Protein AF-0000000079852986 (afdb_homodimer)

Sequence (794 aa):
MIIKKFQANTEEAAVQQARDELGSNAVIMNIKVVKPKGIFGLFKSSTVEVTAAAEEKEPVIPQLPKKPETVQLAADEAVKVPVLDKKKEDTSVIEERLDSLQQLLEKQWGDKTFEKKEQPKENVKSEESKVKNENLSFIKLIYGVMLENEVDEKYANQIIDETERIMKSDKSVDYILSNLYQKMILKFGQPKEIELSEEKPKVVFFVGPTGVGKTTTIAKLASKFKLEDKKKVALITADTYRIAATEQLRTYANILDAPFSVIYSLEELEQNIEKVKEYDLVLVDTAGHSHRNEEQKENINQLLHCLGEEYEKETYLVLSATTKYKDLLEIVDSYSGFTDYSIIFTKLDETSTYGNILNIKLYSGVSLSYITNGQNVPDDLEVLDTQSIVKKLLGGKMIIKKFQANTEEAAVQQARDELGSNAVIMNIKVVKPKGIFGLFKSSTVEVTAAAEEKEPVIPQLPKKPETVQLAADEAVKVPVLDKKKEDTSVIEERLDSLQQLLEKQWGDKTFEKKEQPKENVKSEESKVKNENLSFIKLIYGVMLENEVDEKYANQIIDETERIMKSDKSVDYILSNLYQKMILKFGQPKEIELSEEKPKVVFFVGPTGVGKTTTIAKLASKFKLEDKKKVALITADTYRIAATEQLRTYANILDAPFSVIYSLEELEQNIEKVKEYDLVLVDTAGHSHRNEEQKENINQLLHCLGEEYEKETYLVLSATTKYKDLLEIVDSYSGFTDYSIIFTKLDETSTYGNILNIKLYSGVSLSYITNGQNVPDDLEVLDTQSIVKKLLGGK

pLDDT: mean 78.95, std 23.2, range [19.78, 98.81]

Structure (mmCIF, N/CA/C/O backbone):
data_AF-0000000079852986-model_v1
#
loop_
_entity.id
_entity.type
_entity.pdbx_description
1 polymer 'Flagellar biosynthesis protein FlhF'
#
loop_
_atom_site.group_PDB
_atom_site.id
_atom_site.type_symbol
_atom_site.label_atom_id
_atom_site.label_alt_id
_atom_site.label_comp_id
_atom_site.label_asym_id
_atom_site.label_entity_id
_atom_site.label_seq_id
_atom_site.pdbx_PDB_ins_code
_atom_site.Cartn_x
_atom_site.Cartn_y
_atom_site.Cartn_z
_atom_site.occupancy
_atom_site.B_iso_or_equiv
_atom_site.auth_seq_id
_atom_site.auth_comp_id
_atom_site.auth_asym_id
_atom_site.auth_atom_id
_atom_site.pdbx_PDB_model_num
ATOM 1 N N . MET A 1 1 ? 33.875 19.875 2.342 1 53.81 1 MET A N 1
ATOM 2 C CA . MET A 1 1 ? 33.969 18.922 1.241 1 53.81 1 MET A CA 1
ATOM 3 C C . MET A 1 1 ? 33.906 19.625 -0.105 1 53.81 1 MET A C 1
ATOM 5 O O . MET A 1 1 ? 33.062 20.5 -0.322 1 53.81 1 MET A O 1
ATOM 9 N N . ILE A 1 2 ? 35.031 19.516 -0.751 1 66.25 2 ILE A N 1
ATOM 10 C CA . ILE A 1 2 ? 35.156 20.141 -2.066 1 66.25 2 ILE A CA 1
ATOM 11 C C . ILE A 1 2 ? 34.781 19.141 -3.15 1 66.25 2 ILE A C 1
ATOM 13 O O . ILE A 1 2 ? 35.25 18 -3.152 1 66.25 2 ILE A O 1
ATOM 17 N N . ILE A 1 3 ? 33.719 19.531 -3.992 1 70.81 3 ILE A N 1
ATOM 18 C CA . ILE A 1 3 ? 33.312 18.703 -5.121 1 70.81 3 ILE A CA 1
ATOM 19 C C . ILE A 1 3 ? 33.75 19.359 -6.43 1 70.81 3 ILE A C 1
ATOM 21 O O . ILE A 1 3 ? 33.469 20.531 -6.664 1 70.81 3 ILE A O 1
ATOM 25 N N . LYS A 1 4 ? 34.625 18.672 -7.203 1 77.62 4 LYS A N 1
ATOM 26 C CA . LYS A 1 4 ? 35.125 19.203 -8.469 1 77.62 4 LYS A CA 1
ATOM 27 C C . LYS A 1 4 ? 34.938 18.203 -9.602 1 77.62 4 LYS A C 1
ATOM 29 O O . LYS A 1 4 ? 34.938 16.984 -9.375 1 77.62 4 LYS A O 1
ATOM 34 N N . LYS A 1 5 ? 34.719 18.812 -10.773 1 77.62 5 LYS A N 1
ATOM 35 C CA . LYS A 1 5 ? 34.594 18.016 -11.992 1 77.62 5 LYS A CA 1
ATOM 36 C C . LYS A 1 5 ? 35.906 17.953 -12.75 1 77.62 5 LYS A C 1
ATOM 38 O O . LYS A 1 5 ? 36.594 18.969 -12.867 1 77.62 5 LYS A O 1
ATOM 43 N N . PHE A 1 6 ? 36.312 16.781 -13.125 1 78.69 6 PHE A N 1
ATOM 44 C CA . PHE A 1 6 ? 37.5 16.531 -13.898 1 78.69 6 PHE A CA 1
ATOM 45 C C . PHE A 1 6 ? 37.188 15.867 -15.227 1 78.69 6 PHE A C 1
ATOM 47 O O . PHE A 1 6 ? 36.344 14.969 -15.281 1 78.69 6 PHE A O 1
ATOM 54 N N . GLN A 1 7 ? 37.719 16.516 -16.312 1 80.38 7 GLN A N 1
ATOM 55 C CA . GLN A 1 7 ? 37.469 15.961 -17.641 1 80.38 7 GLN A CA 1
ATOM 56 C C . GLN A 1 7 ? 38.781 15.5 -18.297 1 80.38 7 GLN A C 1
ATOM 58 O O . GLN A 1 7 ? 39.781 16.203 -18.266 1 80.38 7 GLN A O 1
ATOM 63 N N . ALA A 1 8 ? 38.812 14.195 -18.75 1 79.56 8 ALA A N 1
ATOM 64 C CA . ALA A 1 8 ? 39.938 13.641 -19.5 1 79.56 8 ALA A CA 1
ATOM 65 C C . ALA A 1 8 ? 39.469 12.672 -20.578 1 79.56 8 ALA A C 1
ATOM 67 O O . ALA A 1 8 ? 38.281 12.344 -20.656 1 79.56 8 ALA A O 1
ATOM 68 N N . ASN A 1 9 ? 40.375 12.266 -21.406 1 78.56 9 ASN A N 1
ATOM 69 C CA . ASN A 1 9 ? 40.062 11.383 -22.516 1 78.56 9 ASN A CA 1
ATOM 70 C C . ASN A 1 9 ? 39.719 9.969 -22.031 1 78.56 9 ASN A C 1
ATOM 72 O O . ASN A 1 9 ? 39 9.234 -22.719 1 78.56 9 ASN A O 1
ATOM 76 N N . THR A 1 10 ? 40.219 9.602 -20.844 1 76.62 10 THR A N 1
ATOM 77 C CA . THR A 1 10 ? 39.938 8.297 -20.25 1 76.62 10 THR A CA 1
ATOM 78 C C . THR A 1 10 ? 39.531 8.445 -18.781 1 76.62 10 THR A C 1
ATOM 80 O O . THR A 1 10 ? 39.812 9.453 -18.141 1 76.62 10 THR A O 1
ATOM 83 N N . GLU A 1 11 ? 38.75 7.566 -18.391 1 76.12 11 GLU A N 1
ATOM 84 C CA . GLU A 1 11 ? 38.312 7.531 -16.984 1 76.12 11 GLU A CA 1
ATOM 85 C C . GLU A 1 11 ? 39.5 7.539 -16.047 1 76.12 11 GLU A C 1
ATOM 87 O O . GLU A 1 11 ? 39.5 8.266 -15.055 1 76.12 11 GLU A O 1
ATOM 92 N N . GLU A 1 12 ? 40.469 6.773 -16.375 1 77.5 12 GLU A N 1
ATOM 93 C CA . GLU A 1 12 ? 41.688 6.699 -15.562 1 77.5 12 GLU A CA 1
ATOM 94 C C . GLU A 1 12 ? 42.375 8.055 -15.461 1 77.5 12 GLU A C 1
ATOM 96 O O . GLU A 1 12 ? 42.781 8.461 -14.375 1 77.5 12 GLU A O 1
ATOM 101 N N . ALA A 1 13 ? 42.312 8.711 -16.562 1 80.56 13 ALA A N 1
ATOM 102 C CA . ALA A 1 13 ? 42.938 10.031 -16.594 1 80.56 13 ALA A CA 1
ATOM 103 C C . ALA A 1 13 ? 42.125 11.047 -15.789 1 80.56 13 ALA A C 1
ATOM 105 O O . ALA A 1 13 ? 42.688 11.859 -15.055 1 80.56 13 ALA A O 1
ATOM 106 N N . ALA A 1 14 ? 40.781 10.906 -15.844 1 79.06 14 ALA A N 1
ATOM 107 C CA . ALA A 1 14 ? 39.906 11.82 -15.117 1 79.06 14 ALA A CA 1
ATOM 108 C C . ALA A 1 14 ? 39.969 11.547 -13.617 1 79.06 14 ALA A C 1
ATOM 110 O O . ALA A 1 14 ? 40.031 12.477 -12.812 1 79.06 14 ALA A O 1
ATOM 111 N N . VAL A 1 15 ? 40.062 10.297 -13.344 1 80.12 15 VAL A N 1
ATOM 112 C CA . VAL A 1 15 ? 40.188 9.898 -11.945 1 80.12 15 VAL A CA 1
ATOM 113 C C . VAL A 1 15 ? 41.562 10.305 -11.406 1 80.12 15 VAL A C 1
ATOM 115 O O . VAL A 1 15 ? 41.656 10.812 -10.281 1 80.12 15 VAL A O 1
ATOM 118 N N . GLN A 1 16 ? 42.531 10.078 -12.195 1 79.62 16 GLN A N 1
ATOM 119 C CA . GLN A 1 16 ? 43.875 10.469 -11.797 1 79.62 16 GLN A CA 1
ATOM 120 C C . GLN A 1 16 ? 43.969 11.984 -11.609 1 79.62 16 GLN A C 1
ATOM 122 O O . GLN A 1 16 ? 44.594 12.461 -10.641 1 79.62 16 GLN A O 1
ATOM 127 N N . GLN A 1 17 ? 43.219 12.703 -12.438 1 81.75 17 GLN A N 1
ATOM 128 C CA . GLN A 1 17 ? 43.188 14.156 -12.305 1 81.75 17 GLN A CA 1
ATOM 129 C C . GLN A 1 17 ? 42.469 14.562 -11.016 1 81.75 17 GLN A C 1
ATOM 131 O O . GLN A 1 17 ? 42.906 15.492 -10.328 1 81.75 17 GLN A O 1
ATOM 136 N N . ALA A 1 18 ? 41.438 13.875 -10.719 1 78.88 18 ALA A N 1
ATOM 137 C CA . ALA A 1 18 ? 40.688 14.125 -9.492 1 78.88 18 ALA A CA 1
ATOM 138 C C . ALA A 1 18 ? 41.531 13.828 -8.258 1 78.88 18 ALA A C 1
ATOM 140 O O . ALA A 1 18 ? 41.562 14.617 -7.309 1 78.88 18 ALA A O 1
ATOM 141 N N . ARG A 1 19 ? 42.219 12.773 -8.352 1 79.56 19 ARG A N 1
ATOM 142 C CA . ARG A 1 19 ? 43.094 12.383 -7.238 1 79.56 19 ARG A CA 1
ATOM 143 C C . ARG A 1 19 ? 44.281 13.312 -7.133 1 79.56 19 ARG A C 1
ATOM 145 O O . ARG A 1 19 ? 44.719 13.656 -6.031 1 79.56 19 ARG A O 1
ATOM 152 N N . ASP A 1 20 ? 44.812 13.75 -8.227 1 81.12 20 ASP A N 1
ATOM 153 C CA . ASP A 1 20 ? 45.969 14.664 -8.266 1 81.12 20 ASP A CA 1
ATOM 154 C C . ASP A 1 20 ? 45.594 16.016 -7.668 1 81.12 20 ASP A C 1
ATOM 156 O O . ASP A 1 20 ? 46.406 16.641 -6.977 1 81.12 20 ASP A O 1
ATOM 160 N N . GLU A 1 21 ? 44.25 16.312 -7.891 1 80.44 21 GLU A N 1
ATOM 161 C CA . GLU A 1 21 ? 43.844 17.641 -7.445 1 80.44 21 GLU A CA 1
ATOM 162 C C . GLU A 1 21 ? 43.219 17.594 -6.055 1 80.44 21 GLU A C 1
ATOM 164 O O . GLU A 1 21 ? 43.469 18.469 -5.23 1 80.44 21 GLU A O 1
ATOM 169 N N . LEU A 1 22 ? 42.5 16.531 -5.812 1 77.75 22 LEU A N 1
ATOM 170 C CA . LEU A 1 22 ? 41.719 16.5 -4.586 1 77.75 22 LEU A CA 1
ATOM 171 C C . LEU A 1 22 ? 42.344 15.586 -3.547 1 77.75 22 LEU A C 1
ATOM 173 O O . LEU A 1 22 ? 41.906 15.555 -2.391 1 77.75 22 LEU A O 1
ATOM 177 N N . GLY A 1 23 ? 43.375 14.883 -3.9 1 77.19 23 GLY A N 1
ATOM 178 C CA . GLY A 1 23 ? 44.094 13.977 -3.016 1 77.19 23 GLY A CA 1
ATOM 179 C C . GLY A 1 23 ? 43.719 12.523 -3.201 1 77.19 23 GLY A C 1
ATOM 180 O O . GLY A 1 23 ? 42.719 12.219 -3.859 1 77.19 23 GLY A O 1
ATOM 181 N N . SER A 1 24 ? 44.469 11.641 -2.619 1 76.12 24 SER A N 1
ATOM 182 C CA . SER A 1 24 ? 44.312 10.195 -2.74 1 76.12 24 SER A CA 1
ATOM 183 C C . SER A 1 24 ? 43.031 9.711 -2.062 1 76.12 24 SER A C 1
ATOM 185 O O . SER A 1 24 ? 42.531 8.656 -2.404 1 76.12 24 SER A O 1
ATOM 187 N N . ASN A 1 25 ? 42.562 10.531 -1.255 1 67.88 25 ASN A N 1
ATOM 188 C CA . ASN A 1 25 ? 41.375 10.148 -0.502 1 67.88 25 ASN A CA 1
ATOM 189 C C . ASN A 1 25 ? 40.125 10.695 -1.143 1 67.88 25 ASN A C 1
ATOM 191 O O . ASN A 1 25 ? 39.031 10.664 -0.534 1 67.88 25 ASN A O 1
ATOM 195 N N . ALA A 1 26 ? 40.188 11.141 -2.271 1 71.69 26 ALA A N 1
ATOM 196 C CA . ALA A 1 26 ? 39.031 11.672 -2.988 1 71.69 26 ALA A CA 1
ATOM 197 C C . ALA A 1 26 ? 38.031 10.562 -3.32 1 71.69 26 ALA A C 1
ATOM 199 O O . ALA A 1 26 ? 38.406 9.484 -3.787 1 71.69 26 ALA A O 1
ATOM 200 N N . VAL A 1 27 ? 36.844 10.797 -3 1 72.44 27 VAL A N 1
ATOM 201 C CA . VAL A 1 27 ? 35.781 9.828 -3.285 1 72.44 27 VAL A CA 1
ATOM 202 C C . VAL A 1 27 ? 35.156 10.141 -4.637 1 72.44 27 VAL A C 1
ATOM 204 O O . VAL A 1 27 ? 34.688 11.258 -4.859 1 72.44 27 VAL A O 1
ATOM 207 N N . ILE A 1 28 ? 35.281 9.188 -5.539 1 71.12 28 ILE A N 1
ATOM 208 C CA . ILE A 1 28 ? 34.656 9.328 -6.848 1 71.12 28 ILE A CA 1
ATOM 209 C C . ILE A 1 28 ? 33.156 9.133 -6.719 1 71.12 28 ILE A C 1
ATOM 211 O O . ILE A 1 28 ? 32.688 8.07 -6.301 1 71.12 28 ILE A O 1
ATOM 215 N N . MET A 1 29 ? 32.594 10.172 -7.035 1 62.53 29 MET A N 1
ATOM 216 C CA . MET A 1 29 ? 31.141 10.203 -6.789 1 62.53 29 MET A CA 1
ATOM 217 C C . MET A 1 29 ? 30.359 9.773 -8.023 1 62.53 29 MET A C 1
ATOM 219 O O . MET A 1 29 ? 29.328 9.125 -7.918 1 62.53 29 MET A O 1
ATOM 223 N N . ASN A 1 30 ? 30.984 10.352 -9.125 1 67.62 30 ASN A N 1
ATOM 224 C CA . ASN A 1 30 ? 30.297 10.102 -10.391 1 67.62 30 ASN A CA 1
ATOM 225 C C . ASN A 1 30 ? 31.281 10.039 -11.555 1 67.62 30 ASN A C 1
ATOM 227 O O . ASN A 1 30 ? 32.25 10.773 -11.586 1 67.62 30 ASN A O 1
ATOM 231 N N . ILE A 1 31 ? 31.266 9.148 -12.453 1 66.69 31 ILE A N 1
ATOM 232 C CA . ILE A 1 31 ? 32 9.055 -13.703 1 66.69 31 ILE A CA 1
ATOM 233 C C . ILE A 1 31 ? 31.031 9.117 -14.883 1 66.69 31 ILE A C 1
ATOM 235 O O . ILE A 1 31 ? 30.078 8.336 -14.953 1 66.69 31 ILE A O 1
ATOM 239 N N . LYS A 1 32 ? 31.375 10.242 -15.609 1 68.31 32 LYS A N 1
ATOM 240 C CA . LYS A 1 32 ? 30.5 10.469 -16.75 1 68.31 32 LYS A CA 1
ATOM 241 C C . LYS A 1 32 ? 31.297 10.57 -18.047 1 68.31 32 LYS A C 1
ATOM 243 O O . LYS A 1 32 ? 32.281 11.297 -18.109 1 68.31 32 LYS A O 1
ATOM 248 N N . VAL A 1 33 ? 31.141 9.828 -19 1 65.31 33 VAL A N 1
ATOM 249 C CA . VAL A 1 33 ? 31.75 9.984 -20.312 1 65.31 33 VAL A CA 1
ATOM 250 C C . VAL A 1 33 ? 31.016 11.07 -21.094 1 65.31 33 VAL A C 1
ATOM 252 O O . VAL A 1 33 ? 29.797 10.992 -21.297 1 65.31 33 VAL A O 1
ATOM 255 N N . VAL A 1 34 ? 31.688 12.117 -21.531 1 67.56 34 VAL A N 1
ATOM 256 C CA . VAL A 1 34 ? 31.172 13.258 -22.281 1 67.56 34 VAL A CA 1
ATOM 257 C C . VAL A 1 34 ? 31.531 13.117 -23.75 1 67.56 34 VAL A C 1
ATOM 259 O O . VAL A 1 34 ? 32.719 13.109 -24.109 1 67.56 34 VAL A O 1
ATOM 262 N N . LYS A 1 35 ? 30.547 12.945 -24.641 1 64 35 LYS A N 1
ATOM 263 C CA . LYS A 1 35 ? 30.75 12.922 -26.078 1 64 35 LYS A CA 1
ATOM 264 C C . LYS A 1 35 ? 30.641 14.328 -26.672 1 64 35 LYS A C 1
ATOM 266 O O . LYS A 1 35 ? 29.781 15.102 -26.281 1 64 35 LYS A O 1
ATOM 271 N N . PRO A 1 36 ? 31.547 14.672 -27.484 1 61.88 36 PRO A N 1
ATOM 272 C CA . PRO A 1 36 ? 31.469 15.984 -28.125 1 61.88 36 PRO A CA 1
ATOM 273 C C . PRO A 1 36 ? 30.188 16.172 -28.922 1 61.88 36 PRO A C 1
ATOM 275 O O . PRO A 1 36 ? 29.734 15.258 -29.609 1 61.88 36 PRO A O 1
ATOM 278 N N . LYS A 1 37 ? 29.438 17.266 -28.609 1 54.25 37 LYS A N 1
ATOM 279 C CA . LYS A 1 37 ? 28.219 17.625 -29.328 1 54.25 37 LYS A CA 1
ATOM 280 C C . LYS A 1 37 ? 28.531 18.562 -30.484 1 54.25 37 LYS A C 1
ATOM 282 O O . LYS A 1 37 ? 29.422 19.406 -30.391 1 54.25 37 LYS A O 1
ATOM 287 N N . GLY A 1 38 ? 27.891 18.484 -31.812 1 53.06 38 GLY A N 1
ATOM 288 C CA . GLY A 1 38 ? 27.906 19.328 -33 1 53.06 38 GLY A CA 1
ATOM 289 C C . GLY A 1 38 ? 28.516 18.641 -34.188 1 53.06 38 GLY A C 1
ATOM 290 O O . GLY A 1 38 ? 29.016 17.516 -34.094 1 53.06 38 GLY A O 1
ATOM 291 N N . ILE A 1 39 ? 28.406 19.266 -35.375 1 56.44 39 ILE A N 1
ATOM 292 C CA . ILE A 1 39 ? 28.812 18.75 -36.688 1 56.44 39 ILE A CA 1
ATOM 293 C C . ILE A 1 39 ? 30.266 18.312 -36.625 1 56.44 39 ILE A C 1
ATOM 295 O O . ILE A 1 39 ? 30.672 17.391 -37.344 1 56.44 39 ILE A O 1
ATOM 299 N N . PHE A 1 40 ? 31.047 19.078 -35.969 1 53.34 40 PHE A N 1
ATOM 300 C CA . PHE A 1 40 ? 32.469 18.75 -35.969 1 53.34 40 PHE A CA 1
ATOM 301 C C . PHE A 1 40 ? 32.781 17.734 -34.875 1 53.34 40 PHE A C 1
ATOM 303 O O . PHE A 1 40 ? 33.938 17.422 -34.625 1 53.34 40 PHE A O 1
ATOM 310 N N . GLY A 1 41 ? 31.797 17.297 -34.125 1 51.62 41 GLY A N 1
ATOM 311 C CA . GLY A 1 41 ? 31.953 16.359 -33.031 1 51.62 41 GLY A CA 1
ATOM 312 C C . GLY A 1 41 ? 32.375 14.977 -33.469 1 51.62 41 GLY A C 1
ATOM 313 O O . GLY A 1 41 ? 32.656 14.109 -32.625 1 51.62 41 GLY A O 1
ATOM 314 N N . LEU A 1 42 ? 32.25 14.695 -34.75 1 52.16 42 LEU A N 1
ATOM 315 C CA . LEU A 1 42 ? 32.531 13.367 -35.25 1 52.16 42 LEU A CA 1
ATOM 316 C C . LEU A 1 42 ? 34.031 13.039 -35.094 1 52.16 42 LEU A C 1
ATOM 318 O O . LEU A 1 42 ? 34.406 11.859 -35.031 1 52.16 42 LEU A O 1
ATOM 322 N N . PHE A 1 43 ? 34.938 14.016 -35.156 1 55.34 43 PHE A N 1
ATOM 323 C CA . PHE A 1 43 ? 36.375 13.727 -35.094 1 55.34 43 PHE A CA 1
ATOM 324 C C . PHE A 1 43 ? 36.938 13.93 -33.688 1 55.34 43 PHE A C 1
ATOM 326 O O . PHE A 1 43 ? 38.156 13.789 -33.469 1 55.34 43 PHE A O 1
ATOM 333 N N . LYS A 1 44 ? 36.094 14.336 -32.75 1 55.94 44 LYS A N 1
ATOM 334 C CA . LYS A 1 44 ? 36.688 14.547 -31.422 1 55.94 44 LYS A CA 1
ATOM 335 C C . LYS A 1 44 ? 36.406 13.375 -30.484 1 55.94 44 LYS A C 1
ATOM 337 O O . LYS A 1 44 ? 35.281 12.844 -30.484 1 55.94 44 LYS A O 1
ATOM 342 N N . SER A 1 45 ? 37.375 12.883 -29.812 1 61.72 45 SER A N 1
ATOM 343 C CA . SER A 1 45 ? 37.312 11.75 -28.891 1 61.72 45 SER A CA 1
ATOM 344 C C . SER A 1 45 ? 36.438 12.07 -27.672 1 61.72 45 SER A C 1
ATOM 346 O O . SER A 1 45 ? 36.344 13.234 -27.266 1 61.72 45 SER A O 1
ATOM 348 N N . SER A 1 46 ? 35.625 11.266 -27.234 1 67.94 46 SER A N 1
ATOM 349 C CA . SER A 1 46 ? 34.844 11.398 -26.016 1 67.94 46 SER A CA 1
ATOM 350 C C . SER A 1 46 ? 35.719 11.625 -24.797 1 67.94 46 SER A C 1
ATOM 352 O O . SER A 1 46 ? 36.844 11.125 -24.734 1 67.94 46 SER A O 1
ATOM 354 N N . THR A 1 47 ? 35.25 12.531 -23.891 1 76.75 47 THR A N 1
ATOM 355 C CA . THR A 1 47 ? 35.969 12.781 -22.641 1 76.75 47 THR A CA 1
ATOM 356 C C . THR A 1 47 ? 35.188 12.234 -21.453 1 76.75 47 THR A C 1
ATOM 358 O O . THR A 1 47 ? 33.969 12.07 -21.5 1 76.75 47 THR A O 1
ATOM 361 N N . VAL A 1 48 ? 35.938 11.781 -20.5 1 75.5 48 VAL A N 1
ATOM 362 C CA . VAL A 1 48 ? 35.375 11.281 -19.25 1 75.5 48 VAL A CA 1
ATOM 363 C C . VAL A 1 48 ? 35.406 12.383 -18.188 1 75.5 48 VAL A C 1
ATOM 365 O O . VAL A 1 48 ? 36.438 13.016 -17.984 1 75.5 48 VAL A O 1
ATOM 368 N N . GLU A 1 49 ? 34.219 12.656 -17.703 1 78.75 49 GLU A N 1
ATOM 369 C CA . GLU A 1 49 ? 34.125 13.586 -16.578 1 78.75 49 GLU A CA 1
ATOM 370 C C . GLU A 1 49 ? 33.938 12.844 -15.266 1 78.75 49 GLU A C 1
ATOM 372 O O . GLU A 1 49 ? 33.031 12 -15.156 1 78.75 49 GLU A O 1
ATOM 377 N N . VAL A 1 50 ? 34.719 13.039 -14.367 1 75.94 50 VAL A N 1
ATOM 378 C CA . VAL A 1 50 ? 34.688 12.461 -13.031 1 75.94 50 VAL A CA 1
ATOM 379 C C . VAL A 1 50 ? 34.344 13.539 -12.008 1 75.94 50 VAL A C 1
ATOM 381 O O . VAL A 1 50 ? 34.969 14.602 -11.977 1 75.94 50 VAL A O 1
ATOM 384 N N . THR A 1 51 ? 33.219 13.297 -11.352 1 75.88 51 THR A N 1
ATOM 385 C CA . THR A 1 51 ? 32.938 14.141 -10.195 1 75.88 51 THR A CA 1
ATOM 386 C C . THR A 1 51 ? 33.531 13.523 -8.93 1 75.88 51 THR A C 1
ATOM 388 O O . THR A 1 51 ? 33.188 12.398 -8.562 1 75.88 51 THR A O 1
ATOM 391 N N . ALA A 1 52 ? 34.344 14.164 -8.352 1 75.06 52 ALA A N 1
ATOM 392 C CA . ALA A 1 52 ? 35.031 13.688 -7.156 1 75.06 52 ALA A CA 1
ATOM 393 C C . ALA A 1 52 ? 34.844 14.664 -5.996 1 75.06 52 ALA A C 1
ATOM 395 O O . ALA A 1 52 ? 34.688 15.867 -6.211 1 75.06 52 ALA A O 1
ATOM 396 N N . ALA A 1 53 ? 34.688 14.102 -4.84 1 73.62 53 ALA A N 1
ATOM 397 C CA . ALA A 1 53 ? 34.562 14.914 -3.631 1 73.62 53 ALA A CA 1
ATOM 398 C C . ALA A 1 53 ? 35.688 14.625 -2.645 1 73.62 53 ALA A C 1
ATOM 400 O O . ALA A 1 53 ? 36.125 13.492 -2.527 1 73.62 53 ALA A O 1
ATOM 401 N N . ALA A 1 54 ? 36.219 15.672 -2.057 1 68.38 54 ALA A N 1
ATOM 402 C CA . ALA A 1 54 ? 37.219 15.531 -0.996 1 68.38 54 ALA A CA 1
ATOM 403 C C . ALA A 1 54 ? 36.875 16.391 0.21 1 68.38 54 ALA A C 1
ATOM 405 O O . ALA A 1 54 ? 36.281 17.469 0.06 1 68.38 54 ALA A O 1
ATOM 406 N N . GLU A 1 55 ? 36.938 15.891 1.416 1 64.31 55 GLU A N 1
ATOM 407 C CA . GLU A 1 55 ? 36.75 16.672 2.637 1 64.31 55 GLU A CA 1
ATOM 408 C C . GLU A 1 55 ? 37.781 17.797 2.732 1 64.31 55 GLU A C 1
ATOM 410 O O . GLU A 1 55 ? 38.969 17.594 2.475 1 64.31 55 GLU A O 1
ATOM 415 N N . GLU A 1 56 ? 37.281 18.906 2.84 1 52.78 56 GLU A N 1
ATOM 416 C CA . GLU A 1 56 ? 38.188 20.016 3.09 1 52.78 56 GLU A CA 1
ATOM 417 C C . GLU A 1 56 ? 38.969 19.812 4.402 1 52.78 56 GLU A C 1
ATOM 419 O O . GLU A 1 56 ? 38.344 19.594 5.449 1 52.78 56 GLU A O 1
ATOM 424 N N . LYS A 1 57 ? 40.219 19.469 4.367 1 43.88 57 LYS A N 1
ATOM 425 C CA . LYS A 1 57 ? 41.031 19.484 5.594 1 43.88 57 LYS A CA 1
ATOM 426 C C . LYS A 1 57 ? 40.969 20.859 6.258 1 43.88 57 LYS A C 1
ATOM 428 O O . LYS A 1 57 ? 41.281 21.875 5.629 1 43.88 57 LYS A O 1
ATOM 433 N N . GLU A 1 58 ? 40.094 21.062 7.172 1 41.69 58 GLU A N 1
ATOM 434 C CA . GLU A 1 58 ? 40.406 22.219 8.008 1 41.69 58 GLU A CA 1
ATOM 435 C C . GLU A 1 58 ? 41.875 22.281 8.32 1 41.69 58 GLU A C 1
ATOM 437 O O . GLU A 1 58 ? 42.562 21.25 8.383 1 41.69 58 GLU A O 1
ATOM 442 N N . PRO A 1 59 ? 42.469 23.469 8.211 1 36.91 59 PRO A N 1
ATOM 443 C CA . PRO A 1 59 ? 43.875 23.516 8.609 1 36.91 59 PRO A CA 1
ATOM 444 C C . PRO A 1 59 ? 44.156 22.766 9.906 1 36.91 59 PRO A C 1
ATOM 446 O O . PRO A 1 59 ? 43.438 22.938 10.891 1 36.91 59 PRO A O 1
ATOM 449 N N . VAL A 1 60 ? 44.719 21.531 9.789 1 34.97 60 VAL A N 1
ATOM 450 C CA . VAL A 1 60 ? 45.156 20.781 10.953 1 34.97 60 VAL A CA 1
ATOM 451 C C . VAL A 1 60 ? 45.906 21.703 11.922 1 34.97 60 VAL A C 1
ATOM 453 O O . VAL A 1 60 ? 46.844 22.406 11.539 1 34.97 60 VAL A O 1
ATOM 456 N N . ILE A 1 61 ? 45.156 22.203 12.859 1 34.38 61 ILE A N 1
ATOM 457 C CA . ILE A 1 61 ? 45.969 22.719 13.953 1 34.38 61 ILE A CA 1
ATOM 458 C C . ILE A 1 61 ? 47.125 21.75 14.227 1 34.38 61 ILE A C 1
ATOM 460 O O . ILE A 1 61 ? 46.938 20.531 14.281 1 34.38 61 ILE A O 1
ATOM 464 N N . PRO A 1 62 ? 48.375 22.266 14.203 1 32.03 62 PRO A N 1
ATOM 465 C CA . PRO A 1 62 ? 49.594 21.469 14.352 1 32.03 62 PRO A CA 1
ATOM 466 C C . PRO A 1 62 ? 49.5 20.469 15.492 1 32.03 62 PRO A C 1
ATOM 468 O O . PRO A 1 62 ? 49.406 20.859 16.656 1 32.03 62 PRO A O 1
ATOM 471 N N . GLN A 1 63 ? 48.625 19.406 15.336 1 30.75 63 GLN A N 1
ATOM 472 C CA . GLN A 1 63 ? 48.719 18.5 16.469 1 30.75 63 GLN A CA 1
ATOM 473 C C . GLN A 1 63 ? 50.156 18.062 16.719 1 30.75 63 GLN A C 1
ATOM 475 O O . GLN A 1 63 ? 51 18.078 15.797 1 30.75 63 GLN A O 1
ATOM 480 N N . LEU A 1 64 ? 50.531 17.922 18.047 1 29.44 64 LEU A N 1
ATOM 481 C CA . LEU A 1 64 ? 51.812 17.547 18.656 1 29.44 64 LEU A CA 1
ATOM 482 C C . LEU A 1 64 ? 52.344 16.25 18.078 1 29.44 64 LEU A C 1
ATOM 484 O O . LEU A 1 64 ? 51.562 15.367 17.703 1 29.44 64 LEU A O 1
ATOM 488 N N . PRO A 1 65 ? 53.656 16.047 18.094 1 27.95 65 PRO A N 1
ATOM 489 C CA . PRO A 1 65 ? 54.5 15.062 17.438 1 27.95 65 PRO A CA 1
ATOM 490 C C . PRO A 1 65 ? 54.125 13.625 17.812 1 27.95 65 PRO A C 1
ATOM 492 O O . PRO A 1 65 ? 54.25 13.219 18.969 1 27.95 65 PRO A O 1
ATOM 495 N N . LYS A 1 66 ? 52.875 13.172 17.344 1 26.48 66 LYS A N 1
ATOM 496 C CA . LYS A 1 66 ? 52.688 11.812 17.844 1 26.48 66 LYS A CA 1
ATOM 497 C C . LYS A 1 66 ? 53.875 10.93 17.438 1 26.48 66 LYS A C 1
ATOM 499 O O . LYS A 1 66 ? 54.562 11.203 16.438 1 26.48 66 LYS A O 1
ATOM 504 N N . LYS A 1 67 ? 53.938 9.766 18.172 1 23.5 67 LYS A N 1
ATOM 505 C CA . LYS A 1 67 ? 54.969 8.758 18.344 1 23.5 67 LYS A CA 1
ATOM 506 C C . LYS A 1 67 ? 55.188 7.977 17.047 1 23.5 67 LYS A C 1
ATOM 508 O O . LYS A 1 67 ? 54.281 7.84 16.234 1 23.5 67 LYS A O 1
ATOM 513 N N . PRO A 1 68 ? 56.312 7.25 16.953 1 23.17 68 PRO A N 1
ATOM 514 C CA . PRO A 1 68 ? 57.156 6.75 15.859 1 23.17 68 PRO A CA 1
ATOM 515 C C . PRO A 1 68 ? 56.469 5.66 15.047 1 23.17 68 PRO A C 1
ATOM 517 O O . PRO A 1 68 ? 56.594 5.633 13.82 1 23.17 68 PRO A O 1
ATOM 520 N N . GLU A 1 69 ? 55.844 4.617 15.602 1 23.05 69 GLU A N 1
ATOM 521 C CA . GLU A 1 69 ? 56.594 3.418 15.25 1 23.05 69 GLU A CA 1
ATOM 522 C C . GLU A 1 69 ? 56.094 2.811 13.945 1 23.05 69 GLU A C 1
ATOM 524 O O . GLU A 1 69 ? 56.875 2.385 13.102 1 23.05 69 GLU A O 1
ATOM 529 N N . THR A 1 70 ? 54.719 2.314 13.906 1 22.39 70 THR A N 1
ATOM 530 C CA . THR A 1 70 ? 54.656 0.898 13.562 1 22.39 70 THR A CA 1
ATOM 531 C C . THR A 1 70 ? 54.906 0.689 12.078 1 22.39 70 THR A C 1
ATOM 533 O O . THR A 1 70 ? 54.75 1.613 11.273 1 22.39 70 THR A O 1
ATOM 536 N N . VAL A 1 71 ? 54.844 -0.709 11.656 1 19.78 71 VAL A N 1
ATOM 537 C CA . VAL A 1 71 ? 55.406 -1.661 10.695 1 19.78 71 VAL A CA 1
ATOM 538 C C . VAL A 1 71 ? 54.625 -1.56 9.375 1 19.78 71 VAL A C 1
ATOM 540 O O . VAL A 1 71 ? 53.406 -1.505 9.375 1 19.78 71 VAL A O 1
ATOM 543 N N . GLN A 1 72 ? 55.344 -1.386 8.305 1 22.86 72 GLN A N 1
ATOM 544 C CA . GLN A 1 72 ? 55.188 -1.19 6.867 1 22.86 72 GLN A CA 1
ATOM 545 C C . GLN A 1 72 ? 54.594 -2.436 6.211 1 22.86 72 GLN A C 1
ATOM 547 O O . GLN A 1 72 ? 55.312 -3.406 5.957 1 22.86 72 GLN A O 1
ATOM 552 N N . LEU A 1 73 ? 53.406 -2.957 6.758 1 20.77 73 LEU A N 1
ATOM 553 C CA . LEU A 1 73 ? 53.062 -4.18 6.043 1 20.77 73 LEU A CA 1
ATOM 554 C C . LEU A 1 73 ? 52.969 -3.92 4.543 1 20.77 73 LEU A C 1
ATOM 556 O O . LEU A 1 73 ? 52.5 -2.855 4.125 1 20.77 73 LEU A O 1
ATOM 560 N N . ALA A 1 74 ? 53.562 -4.816 3.748 1 20.16 74 ALA A N 1
ATOM 561 C CA . ALA A 1 74 ? 53.812 -4.992 2.322 1 20.16 74 ALA A CA 1
ATOM 562 C C . ALA A 1 74 ? 52.531 -5.059 1.528 1 20.16 74 ALA A C 1
ATOM 564 O O . ALA A 1 74 ? 51.625 -5.816 1.879 1 20.16 74 ALA A O 1
ATOM 565 N N . ALA A 1 75 ? 52.188 -4.008 0.764 1 22.02 75 ALA A N 1
ATOM 566 C CA . ALA A 1 75 ? 51.125 -3.695 -0.175 1 22.02 75 ALA A CA 1
ATOM 567 C C . ALA A 1 75 ? 51.062 -4.719 -1.303 1 22.02 75 ALA A C 1
ATOM 569 O O . ALA A 1 75 ? 51.969 -4.805 -2.121 1 22.02 75 ALA A O 1
ATOM 570 N N . ASP A 1 76 ? 50.5 -5.93 -0.976 1 22.17 76 ASP A N 1
ATOM 571 C CA . ASP A 1 76 ? 50.375 -6.984 -1.981 1 22.17 76 ASP A CA 1
ATOM 572 C C . ASP A 1 76 ? 49.812 -6.438 -3.281 1 22.17 76 ASP A C 1
ATOM 574 O O . ASP A 1 76 ? 49.125 -5.398 -3.283 1 22.17 76 ASP A O 1
ATOM 578 N N . GLU A 1 77 ? 50 -7.23 -4.398 1 23.97 77 GLU A N 1
ATOM 579 C CA . GLU A 1 77 ? 49.906 -7.203 -5.852 1 23.97 77 GLU A CA 1
ATOM 580 C C . GLU A 1 77 ? 48.469 -6.973 -6.309 1 23.97 77 GLU A C 1
ATOM 582 O O . GLU A 1 77 ? 47.562 -7.641 -5.836 1 23.97 77 GLU A O 1
ATOM 587 N N . ALA A 1 78 ? 48.188 -5.805 -6.973 1 23.78 78 ALA A N 1
ATOM 588 C CA . ALA A 1 78 ? 47 -5.215 -7.594 1 23.78 78 ALA A CA 1
ATOM 589 C C . ALA A 1 78 ? 46.438 -6.137 -8.664 1 23.78 78 ALA A C 1
ATOM 591 O O . ALA A 1 78 ? 47.094 -6.41 -9.68 1 23.78 78 ALA A O 1
ATOM 592 N N . VAL A 1 79 ? 45.75 -7.172 -8.273 1 20.44 79 VAL A N 1
ATOM 593 C CA . VAL A 1 79 ? 45.094 -7.945 -9.328 1 20.44 79 VAL A CA 1
ATOM 594 C C . VAL A 1 79 ? 44.25 -7.027 -10.188 1 20.44 79 VAL A C 1
ATOM 596 O O . VAL A 1 79 ? 43.375 -6.312 -9.68 1 20.44 79 VAL A O 1
ATOM 599 N N . LYS A 1 80 ? 44.688 -6.824 -11.438 1 24.89 80 LYS A N 1
ATOM 600 C CA . LYS A 1 80 ? 44.094 -6.098 -12.555 1 24.89 80 LYS A CA 1
ATOM 601 C C . LYS A 1 80 ? 42.719 -6.684 -12.922 1 24.89 80 LYS A C 1
ATOM 603 O O . LYS A 1 80 ? 42.656 -7.828 -13.367 1 24.89 80 LYS A O 1
ATOM 608 N N . VAL A 1 81 ? 41.719 -6.379 -12.133 1 21.67 81 VAL A N 1
ATOM 609 C CA . VAL A 1 81 ? 40.406 -6.848 -12.586 1 21.67 81 VAL A CA 1
ATOM 610 C C . VAL A 1 81 ? 40.094 -6.258 -13.961 1 21.67 81 VAL A C 1
ATOM 612 O O . VAL A 1 81 ? 40.344 -5.07 -14.203 1 21.67 81 VAL A O 1
ATOM 615 N N . PRO A 1 82 ? 39.875 -7.109 -14.953 1 24.41 82 PRO A N 1
ATOM 616 C CA . PRO A 1 82 ? 39.562 -6.73 -16.328 1 24.41 82 PRO A CA 1
ATOM 617 C C . PRO A 1 82 ? 38.312 -5.84 -16.422 1 24.41 82 PRO A C 1
ATOM 619 O O . PRO A 1 82 ? 37.281 -6.152 -15.812 1 24.41 82 PRO A O 1
ATOM 622 N N . VAL A 1 83 ? 38.562 -4.52 -16.609 1 24.98 83 VAL A N 1
ATOM 623 C CA . VAL A 1 83 ? 37.594 -3.436 -16.688 1 24.98 83 VAL A CA 1
ATOM 624 C C . VAL A 1 83 ? 36.688 -3.635 -17.922 1 24.98 83 VAL A C 1
ATOM 626 O O . VAL A 1 83 ? 37.188 -3.682 -19.047 1 24.98 83 VAL A O 1
ATOM 629 N N . LEU A 1 84 ? 35.594 -4.32 -17.75 1 23.66 84 LEU A N 1
ATOM 630 C CA . LEU A 1 84 ? 34.625 -4.402 -18.828 1 23.66 84 LEU A CA 1
ATOM 631 C C . LEU A 1 84 ? 34.188 -3.012 -19.266 1 23.66 84 LEU A C 1
ATOM 633 O O . LEU A 1 84 ? 33.906 -2.154 -18.422 1 23.66 84 LEU A O 1
ATOM 637 N N . ASP A 1 85 ? 34.344 -2.508 -20.484 1 24.22 85 ASP A N 1
ATOM 638 C CA . ASP A 1 85 ? 34.125 -1.304 -21.281 1 24.22 85 ASP A CA 1
ATOM 639 C C . ASP A 1 85 ? 32.656 -0.881 -21.266 1 24.22 85 ASP A C 1
ATOM 641 O O . ASP A 1 85 ? 31.875 -1.362 -22.078 1 24.22 85 ASP A O 1
ATOM 645 N N . LYS A 1 86 ? 31.953 -0.449 -20.234 1 26.81 86 LYS A N 1
ATOM 646 C CA . LYS A 1 86 ? 30.578 0.016 -20.406 1 26.81 86 LYS A CA 1
ATOM 647 C C . LYS A 1 86 ? 30.547 1.42 -21 1 26.81 86 LYS A C 1
ATOM 649 O O . LYS A 1 86 ? 31.266 2.312 -20.531 1 26.81 86 LYS A O 1
ATOM 654 N N . LYS A 1 87 ? 29.766 1.844 -22.078 1 28.44 87 LYS A N 1
ATOM 655 C CA . LYS A 1 87 ? 29.469 2.906 -23.031 1 28.44 87 LYS A CA 1
ATOM 656 C C . LYS A 1 87 ? 28.953 4.156 -22.328 1 28.44 87 LYS A C 1
ATOM 658 O O . LYS A 1 87 ? 28.141 4.062 -21.406 1 28.44 87 LYS A O 1
ATOM 663 N N . LYS A 1 88 ? 29.422 5.629 -22.766 1 30.78 88 LYS A N 1
ATOM 664 C CA . LYS A 1 88 ? 29.656 7.051 -22.531 1 30.78 88 LYS A CA 1
ATOM 665 C C . LYS A 1 88 ? 28.344 7.84 -22.641 1 30.78 88 LYS A C 1
ATOM 667 O O . LYS A 1 88 ? 28.359 9.07 -22.641 1 30.78 88 LYS A O 1
ATOM 672 N N . GLU A 1 89 ? 27.125 7.5 -23.094 1 30.91 89 GLU A N 1
ATOM 673 C CA . GLU A 1 89 ? 26.203 8.344 -23.844 1 30.91 89 GLU A CA 1
ATOM 674 C C . GLU A 1 89 ? 25.391 9.242 -22.906 1 30.91 89 GLU A C 1
ATOM 676 O O . GLU A 1 89 ? 24.688 10.141 -23.359 1 30.91 89 GLU A O 1
ATOM 681 N N . ASP A 1 90 ? 25.219 9.234 -21.5 1 31.8 90 ASP A N 1
ATOM 682 C CA . ASP A 1 90 ? 23.938 9.617 -20.906 1 31.8 90 ASP A CA 1
ATOM 683 C C . ASP A 1 90 ? 24.031 11 -20.266 1 31.8 90 ASP A C 1
ATOM 685 O O . ASP A 1 90 ? 23.109 11.422 -19.562 1 31.8 90 ASP A O 1
ATOM 689 N N . THR A 1 91 ? 25.094 11.891 -20.469 1 33.75 91 THR A N 1
ATOM 690 C CA . THR A 1 91 ? 25.219 13.078 -19.625 1 33.75 91 THR A CA 1
ATOM 691 C C . THR A 1 91 ? 24.328 14.203 -20.156 1 33.75 91 THR A C 1
ATOM 693 O O . THR A 1 91 ? 23.984 15.125 -19.406 1 33.75 91 THR A O 1
ATOM 696 N N . SER A 1 92 ? 24.266 14.5 -21.484 1 38.31 92 SER A N 1
ATOM 697 C CA . SER A 1 92 ? 23.516 15.57 -22.125 1 38.31 92 SER A CA 1
ATOM 698 C C . SER A 1 92 ? 22.078 15.625 -21.609 1 38.31 92 SER A C 1
ATOM 700 O O . SER A 1 92 ? 21.453 16.672 -21.609 1 38.31 92 SER A O 1
ATOM 702 N N . VAL A 1 93 ? 21.625 14.625 -21.094 1 37.88 93 VAL A N 1
ATOM 703 C CA . VAL A 1 93 ? 20.219 14.5 -20.719 1 37.88 93 VAL A CA 1
ATOM 704 C C . VAL A 1 93 ? 19.984 15.156 -19.359 1 37.88 93 VAL A C 1
ATOM 706 O O . VAL A 1 93 ? 18.859 15.523 -19.031 1 37.88 93 VAL A O 1
ATOM 709 N N . ILE A 1 94 ? 21.062 15.547 -18.672 1 39.28 94 ILE A N 1
ATOM 710 C CA . ILE A 1 94 ? 20.797 16.156 -17.359 1 39.28 94 ILE A CA 1
ATOM 711 C C . ILE A 1 94 ? 20.484 17.641 -17.531 1 39.28 94 ILE A C 1
ATOM 713 O O . ILE A 1 94 ? 19.547 18.141 -16.922 1 39.28 94 ILE A O 1
ATOM 717 N N . GLU A 1 95 ? 21.266 18.469 -18.297 1 41.38 95 GLU A N 1
ATOM 718 C CA . GLU A 1 95 ? 21.078 19.891 -18.547 1 41.38 95 GLU A CA 1
ATOM 719 C C . GLU A 1 95 ? 19.703 20.172 -19.156 1 41.38 95 GLU A C 1
ATOM 721 O O . GLU A 1 95 ? 19.016 21.109 -18.75 1 41.38 95 GLU A O 1
ATOM 726 N N . GLU A 1 96 ? 19.484 19.5 -20.234 1 43.28 96 GLU A N 1
ATOM 727 C CA . GLU A 1 96 ? 18.156 19.656 -20.812 1 43.28 96 GLU A CA 1
ATOM 728 C C . GLU A 1 96 ? 17.078 19.344 -19.797 1 43.28 96 GLU A C 1
ATOM 730 O O . GLU A 1 96 ? 16.016 19.969 -19.797 1 43.28 96 GLU A O 1
ATOM 735 N N . ARG A 1 97 ? 17.484 18.594 -18.812 1 43.72 97 ARG A N 1
ATOM 736 C CA . ARG A 1 97 ? 16.531 18.109 -17.812 1 43.72 97 ARG A CA 1
ATOM 737 C C . ARG A 1 97 ? 16.344 19.141 -16.703 1 43.72 97 ARG A C 1
ATOM 739 O O . ARG A 1 97 ? 15.227 19.344 -16.219 1 43.72 97 ARG A O 1
ATOM 746 N N . LEU A 1 98 ? 17.422 19.875 -16.328 1 49.12 98 LEU A N 1
ATOM 747 C CA . LEU A 1 98 ? 17.297 20.969 -15.383 1 49.12 98 LEU A CA 1
ATOM 748 C C . LEU A 1 98 ? 16.641 22.172 -16.031 1 49.12 98 LEU A C 1
ATOM 750 O O . LEU A 1 98 ? 15.922 22.922 -15.367 1 49.12 98 LEU A O 1
ATOM 754 N N . ASP A 1 99 ? 16.891 22.391 -17.25 1 48.84 99 ASP A N 1
ATOM 755 C CA . ASP A 1 99 ? 16.25 23.484 -17.984 1 48.84 99 ASP A CA 1
ATOM 756 C C . ASP A 1 99 ? 14.734 23.391 -17.891 1 48.84 99 ASP A C 1
ATOM 758 O O . ASP A 1 99 ? 14.055 24.406 -17.703 1 48.84 99 ASP A O 1
ATOM 762 N N . SER A 1 100 ? 14.328 22.172 -17.938 1 50.88 100 SER A N 1
ATOM 763 C CA . SER A 1 100 ? 12.883 22.016 -17.828 1 50.88 100 SER A CA 1
ATOM 764 C C . SER A 1 100 ? 12.406 22.297 -16.406 1 50.88 100 SER A C 1
ATOM 766 O O . SER A 1 100 ? 11.328 22.859 -16.203 1 50.88 100 SER A O 1
ATOM 768 N N . LEU A 1 101 ? 13.219 22 -15.516 1 51.03 101 LEU A N 1
ATOM 769 C CA . LEU A 1 101 ? 12.875 22.359 -14.148 1 51.03 101 LEU A CA 1
ATOM 770 C C . LEU A 1 101 ? 12.859 23.875 -13.977 1 51.03 101 LEU A C 1
ATOM 772 O O . LEU A 1 101 ? 11.961 24.422 -13.328 1 51.03 101 LEU A O 1
ATOM 776 N N . GLN A 1 102 ? 13.898 24.531 -14.547 1 50.72 102 GLN A N 1
ATOM 777 C CA . GLN A 1 102 ? 13.961 25.984 -14.531 1 50.72 102 GLN A CA 1
ATOM 778 C C . GLN A 1 102 ? 12.75 26.594 -15.227 1 50.72 102 GLN A C 1
ATOM 780 O O . GLN A 1 102 ? 12.156 27.562 -14.727 1 50.72 102 GLN A O 1
ATOM 785 N N . GLN A 1 103 ? 12.461 26.031 -16.312 1 52.03 103 GLN A N 1
ATOM 786 C CA . GLN A 1 103 ? 11.312 26.547 -17.031 1 52.03 103 GLN A CA 1
ATOM 787 C C . GLN A 1 103 ? 10.023 26.359 -16.234 1 52.03 103 GLN A C 1
ATOM 789 O O . GLN A 1 103 ? 9.156 27.234 -16.219 1 52.03 103 GLN A O 1
ATOM 794 N N . LEU A 1 104 ? 10 25.281 -15.602 1 50.56 104 LEU A N 1
ATOM 795 C CA . LEU A 1 104 ? 8.812 24.969 -14.812 1 50.56 104 LEU A CA 1
ATOM 796 C C . LEU A 1 104 ? 8.719 25.891 -13.602 1 50.56 104 LEU A C 1
ATOM 798 O O . LEU A 1 104 ? 7.645 26.406 -13.289 1 50.56 104 LEU A O 1
ATOM 802 N N . LEU A 1 105 ? 9.867 26.031 -12.992 1 52.03 105 LEU A N 1
ATOM 803 C CA . LEU A 1 105 ? 9.898 26.922 -11.852 1 52.03 105 LEU A CA 1
ATOM 804 C C . LEU A 1 105 ? 9.641 28.359 -12.281 1 52.03 105 LEU A C 1
ATOM 806 O O . LEU A 1 105 ? 8.961 29.109 -11.578 1 52.03 105 LEU A O 1
ATOM 810 N N . GLU A 1 106 ? 10.148 28.734 -13.445 1 51.16 106 GLU A N 1
ATOM 811 C CA . GLU A 1 106 ? 9.906 30.062 -14 1 51.16 106 GLU A CA 1
ATOM 812 C C . GLU A 1 106 ? 8.43 30.266 -14.336 1 51.16 106 GLU A C 1
ATOM 814 O O . GLU A 1 106 ? 7.871 31.344 -14.102 1 51.16 106 GLU A O 1
ATOM 819 N N . LYS A 1 107 ? 7.879 29.297 -14.836 1 51.44 107 LYS A N 1
ATOM 820 C CA . LYS A 1 107 ? 6.461 29.391 -15.164 1 51.44 107 LYS A CA 1
ATOM 821 C C . LYS A 1 107 ? 5.609 29.5 -13.906 1 51.44 107 LYS A C 1
ATOM 823 O O . LYS A 1 107 ? 4.625 30.25 -13.883 1 51.44 107 LYS A O 1
ATOM 828 N N . GLN A 1 108 ? 5.898 28.734 -12.977 1 48.03 108 GLN A N 1
ATOM 829 C CA . GLN A 1 108 ? 5.156 28.797 -11.727 1 48.03 108 GLN A CA 1
ATOM 830 C C . GLN A 1 108 ? 5.355 30.156 -11.039 1 48.03 108 GLN A C 1
ATOM 832 O O . GLN A 1 108 ? 4.445 30.656 -10.383 1 48.03 108 GLN A O 1
ATOM 837 N N . TRP A 1 109 ? 6.508 30.688 -11.188 1 44.16 109 TRP A N 1
ATOM 838 C CA . TRP A 1 109 ? 6.793 32.062 -10.719 1 44.16 109 TRP A CA 1
ATOM 839 C C . TRP A 1 109 ? 6.004 33.062 -11.523 1 44.16 109 TRP A C 1
ATOM 841 O O . TRP A 1 109 ? 5.535 34.062 -10.969 1 44.16 109 TRP A O 1
ATOM 851 N N . GLY A 1 110 ? 6.027 32.969 -12.789 1 44.16 110 GLY A N 1
ATOM 852 C CA . GLY A 1 110 ? 5.32 33.969 -13.586 1 44.16 110 GLY A CA 1
ATOM 853 C C . GLY A 1 110 ? 3.848 34.062 -13.242 1 44.16 110 GLY A C 1
ATOM 854 O O . GLY A 1 110 ? 3.25 35.156 -13.336 1 44.16 110 GLY A O 1
ATOM 855 N N . ASP A 1 111 ? 3.189 33 -13 1 43.38 111 ASP A N 1
ATOM 856 C CA . ASP A 1 111 ? 1.757 33.094 -12.742 1 43.38 111 ASP A CA 1
ATOM 857 C C . ASP A 1 111 ? 1.486 33.625 -11.344 1 43.38 111 ASP A C 1
ATOM 859 O O . ASP A 1 111 ? 0.401 34.156 -11.07 1 43.38 111 ASP A O 1
ATOM 863 N N . LYS A 1 112 ? 2.23 33.406 -10.32 1 39.62 112 LYS A N 1
ATOM 864 C CA . LYS A 1 112 ? 2.006 34.031 -9.016 1 39.62 112 LYS A CA 1
ATOM 865 C C . LYS A 1 112 ? 2.668 35.406 -8.938 1 39.62 112 LYS A C 1
ATOM 867 O O . LYS A 1 112 ? 3.381 35.688 -7.977 1 39.62 112 LYS A O 1
ATOM 872 N N . THR A 1 113 ? 2.973 36.062 -9.961 1 35.47 113 THR A N 1
ATOM 873 C CA . THR A 1 113 ? 3.291 37.469 -9.805 1 35.47 113 THR A CA 1
ATOM 874 C C . THR A 1 113 ? 2.25 38.156 -8.93 1 35.47 113 THR A C 1
ATOM 876 O O . THR A 1 113 ? 1.074 38.219 -9.289 1 35.47 113 THR A O 1
ATOM 879 N N . PHE A 1 114 ? 2.502 38.312 -7.605 1 31.81 114 PHE A N 1
ATOM 880 C CA . PHE A 1 114 ? 2.092 39.281 -6.598 1 31.81 114 PHE A CA 1
ATOM 881 C C . PHE A 1 114 ? 1.79 40.625 -7.238 1 31.81 114 PHE A C 1
ATOM 883 O O . PHE A 1 114 ? 2.545 41.094 -8.094 1 31.81 114 PHE A O 1
ATOM 890 N N . GLU A 1 115 ? 0.558 41.031 -7.293 1 33.62 115 GLU A N 1
ATOM 891 C CA . GLU A 1 115 ? 0.143 42.438 -7.395 1 33.62 115 GLU A CA 1
ATOM 892 C C . GLU A 1 115 ? 1.098 43.375 -6.637 1 33.62 115 GLU A C 1
ATOM 894 O O . GLU A 1 115 ? 1.06 43.438 -5.406 1 33.62 115 GLU A O 1
ATOM 899 N N . LYS A 1 116 ? 2.373 43.656 -6.969 1 35.34 116 LYS A N 1
ATOM 900 C CA . LYS A 1 116 ? 3.125 44.844 -6.566 1 35.34 116 LYS A CA 1
ATOM 901 C C . LYS A 1 116 ? 2.242 46.062 -6.582 1 35.34 116 LYS A C 1
ATOM 903 O O . LYS A 1 116 ? 1.808 46.531 -7.648 1 35.34 116 LYS A O 1
ATOM 908 N N . LYS A 1 117 ? 1.585 46.344 -5.559 1 35.53 117 LYS A N 1
ATOM 909 C CA . LYS A 1 117 ? 1.429 47.781 -5.348 1 35.53 117 LYS A CA 1
ATOM 910 C C . LYS A 1 117 ? 2.736 48.5 -5.613 1 35.53 117 LYS A C 1
ATOM 912 O O . LYS A 1 117 ? 3.812 48.031 -5.258 1 35.53 117 LYS A O 1
ATOM 917 N N . GLU A 1 118 ? 2.713 49.5 -6.562 1 35.66 118 GLU A N 1
ATOM 918 C CA . GLU A 1 118 ? 3.621 50.594 -6.938 1 35.66 118 GLU A CA 1
ATOM 919 C C . GLU A 1 118 ? 4.297 51.188 -5.711 1 35.66 118 GLU A C 1
ATOM 921 O O . GLU A 1 118 ? 3.758 52.094 -5.086 1 35.66 118 GLU A O 1
ATOM 926 N N . GLN A 1 119 ? 4.656 50.531 -4.625 1 34.38 119 GLN A N 1
ATOM 927 C CA . GLN A 1 119 ? 5.387 51.469 -3.783 1 34.38 119 GLN A CA 1
ATOM 928 C C . GLN A 1 119 ? 6.438 52.219 -4.586 1 34.38 119 GLN A C 1
ATOM 930 O O . GLN A 1 119 ? 6.996 51.688 -5.551 1 34.38 119 GLN A O 1
ATOM 935 N N . PRO A 1 120 ? 6.566 53.625 -4.418 1 39.09 120 PRO A N 1
ATOM 936 C CA . PRO A 1 120 ? 7.48 54.562 -5.078 1 39.09 120 PRO A CA 1
ATOM 937 C C . PRO A 1 120 ? 8.875 54 -5.289 1 39.09 120 PRO A C 1
ATOM 939 O O . PRO A 1 120 ? 9.312 53.125 -4.516 1 39.09 120 PRO A O 1
ATOM 942 N N . LYS A 1 121 ? 9.602 54.188 -6.512 1 41.06 121 LYS A N 1
ATOM 943 C CA . LYS A 1 121 ? 10.945 54.031 -7.07 1 41.06 121 LYS A CA 1
ATOM 944 C C . LYS A 1 121 ? 12.016 54.406 -6.047 1 41.06 121 LYS A C 1
ATOM 946 O O . LYS A 1 121 ? 12.539 55.5 -6.059 1 41.06 121 LYS A O 1
ATOM 951 N N . GLU A 1 122 ? 11.773 54.438 -4.75 1 36.97 122 GLU A N 1
ATOM 952 C CA . GLU A 1 122 ? 13.07 54.75 -4.156 1 36.97 122 GLU A CA 1
ATOM 953 C C . GLU A 1 122 ? 14.195 54 -4.832 1 36.97 122 GLU A C 1
ATOM 955 O O . GLU A 1 122 ? 13.984 52.875 -5.328 1 36.97 122 GLU A O 1
ATOM 960 N N . ASN A 1 123 ? 15.438 54.688 -5.184 1 39.09 123 ASN A N 1
ATOM 961 C CA . ASN A 1 123 ? 16.75 54.344 -5.703 1 39.09 123 ASN A CA 1
ATOM 962 C C . ASN A 1 123 ? 17.203 52.969 -5.262 1 39.09 123 ASN A C 1
ATOM 964 O O . ASN A 1 123 ? 17.781 52.812 -4.188 1 39.09 123 ASN A O 1
ATOM 968 N N . VAL A 1 124 ? 16.516 52.094 -5.156 1 41.16 124 VAL A N 1
ATOM 969 C CA . VAL A 1 124 ? 16.984 50.75 -4.824 1 41.16 124 VAL A CA 1
ATOM 970 C C . VAL A 1 124 ? 18.359 50.531 -5.445 1 41.16 124 VAL A C 1
ATOM 972 O O . VAL A 1 124 ? 18.547 50.75 -6.645 1 41.16 124 VAL A O 1
ATOM 975 N N . LYS A 1 125 ? 19.359 49.844 -4.738 1 46.75 125 LYS A N 1
ATOM 976 C CA . LYS A 1 125 ? 20.609 49.281 -4.223 1 46.75 125 LYS A CA 1
ATOM 977 C C . LYS A 1 125 ? 21.203 48.281 -5.207 1 46.75 125 LYS A C 1
ATOM 979 O O . LYS A 1 125 ? 20.516 47.781 -6.105 1 46.75 125 LYS A O 1
ATOM 984 N N . SER A 1 126 ? 22.422 47.594 -4.867 1 56.06 126 SER A N 1
ATOM 985 C CA . SER A 1 126 ? 23.5 46.906 -5.605 1 56.06 126 SER A CA 1
ATOM 986 C C . SER A 1 126 ? 23.016 45.594 -6.215 1 56.06 126 SER A C 1
ATOM 988 O O . SER A 1 126 ? 22.031 45.031 -5.75 1 56.06 126 SER A O 1
ATOM 990 N N . GLU A 1 127 ? 23.359 45.219 -7.516 1 55.44 127 GLU A N 1
ATOM 991 C CA . GLU A 1 127 ? 23.297 43.938 -8.211 1 55.44 127 GLU A CA 1
ATOM 992 C C . GLU A 1 127 ? 23.344 42.781 -7.23 1 55.44 127 GLU A C 1
ATOM 994 O O . GLU A 1 127 ? 22.688 41.781 -7.43 1 55.44 127 GLU A O 1
ATOM 999 N N . GLU A 1 128 ? 23.938 43.031 -6.141 1 57.16 128 GLU A N 1
ATOM 1000 C CA . GLU A 1 128 ? 24.094 42 -5.129 1 57.16 128 GLU A CA 1
ATOM 1001 C C . GLU A 1 128 ? 22.797 41.75 -4.371 1 57.16 128 GLU A C 1
ATOM 1003 O O . GLU A 1 128 ? 22.469 40.594 -4.059 1 57.16 128 GLU A O 1
ATOM 1008 N N . SER A 1 129 ? 22.078 42.844 -4.121 1 59.88 129 SER A N 1
ATOM 1009 C CA . SER A 1 129 ? 20.844 42.719 -3.363 1 59.88 129 SER A CA 1
ATOM 1010 C C . SER A 1 129 ? 19.75 42.031 -4.184 1 59.88 129 SER A C 1
ATOM 1012 O O . SER A 1 129 ? 18.938 41.281 -3.639 1 59.88 129 SER A O 1
ATOM 1014 N N . LYS A 1 130 ? 19.734 42.312 -5.402 1 62.5 130 LYS A N 1
ATOM 1015 C CA . LYS A 1 130 ? 18.781 41.688 -6.301 1 62.5 130 LYS A CA 1
ATOM 1016 C C . LYS A 1 130 ? 19.047 40.188 -6.43 1 62.5 130 LYS A C 1
ATOM 1018 O O . LYS A 1 130 ? 18.109 39.375 -6.402 1 62.5 130 LYS A O 1
ATOM 1023 N N . VAL A 1 131 ? 20.281 39.844 -6.516 1 61.66 131 VAL A N 1
ATOM 1024 C CA . VAL A 1 131 ? 20.688 38.469 -6.648 1 61.66 131 VAL A CA 1
ATOM 1025 C C . VAL A 1 131 ? 20.344 37.688 -5.371 1 61.66 131 VAL A C 1
ATOM 1027 O O . VAL A 1 131 ? 19.844 36.562 -5.426 1 61.66 131 VAL A O 1
ATOM 1030 N N . LYS A 1 132 ? 20.484 38.312 -4.297 1 66.44 132 LYS A N 1
ATOM 1031 C CA . LYS A 1 132 ? 20.188 37.688 -3.012 1 66.44 132 LYS A CA 1
ATOM 1032 C C . LYS A 1 132 ? 18.703 37.438 -2.855 1 66.44 132 LYS A C 1
ATOM 1034 O O . LYS A 1 132 ? 18.297 36.375 -2.34 1 66.44 132 LYS A O 1
ATOM 1039 N N . ASN A 1 133 ? 17.969 38.375 -3.303 1 71.94 133 ASN A N 1
ATOM 1040 C CA . ASN A 1 133 ? 16.516 38.25 -3.213 1 71.94 133 ASN A CA 1
ATOM 1041 C C . ASN A 1 133 ? 16 37.156 -4.16 1 71.94 133 ASN A C 1
ATOM 1043 O O . ASN A 1 133 ? 15.094 36.406 -3.812 1 71.94 133 ASN A O 1
ATOM 1047 N N . GLU A 1 134 ? 16.594 37.094 -5.316 1 72.38 134 GLU A N 1
ATOM 1048 C CA . GLU A 1 134 ? 16.234 36.062 -6.289 1 72.38 134 GLU A CA 1
ATOM 1049 C C . GLU A 1 134 ? 16.609 34.688 -5.785 1 72.38 134 GLU A C 1
ATOM 1051 O O . GLU A 1 134 ? 15.852 33.719 -5.941 1 72.38 134 GLU A O 1
ATOM 1056 N N . ASN A 1 135 ? 17.734 34.625 -5.172 1 75.44 135 ASN A N 1
ATOM 1057 C CA . ASN A 1 135 ? 18.203 33.344 -4.633 1 75.44 135 ASN A CA 1
ATOM 1058 C C . ASN A 1 135 ? 17.312 32.844 -3.512 1 75.44 135 ASN A C 1
ATOM 1060 O O . ASN A 1 135 ? 17.016 31.656 -3.439 1 75.44 135 ASN A O 1
ATOM 1064 N N . LEU A 1 136 ? 16.891 33.75 -2.758 1 76.5 136 LEU A N 1
ATOM 1065 C CA . LEU A 1 136 ? 16 33.375 -1.651 1 76.5 136 LEU A CA 1
ATOM 1066 C C . LEU A 1 136 ? 14.664 32.875 -2.168 1 76.5 136 LEU A C 1
ATOM 1068 O O . LEU A 1 136 ? 14.109 31.906 -1.64 1 76.5 136 LEU A O 1
ATOM 1072 N N . SER A 1 137 ? 14.188 33.562 -3.143 1 79.31 137 SER A N 1
ATOM 1073 C CA . SER A 1 137 ? 12.93 33.156 -3.752 1 79.31 137 SER A CA 1
ATOM 1074 C C . SER A 1 137 ? 13.047 31.766 -4.391 1 79.31 137 SER A C 1
ATOM 1076 O O . SER A 1 137 ? 12.133 30.953 -4.293 1 79.31 137 SER A O 1
ATOM 1078 N N . PHE A 1 138 ? 14.148 31.562 -4.961 1 80.69 138 PHE A N 1
ATOM 1079 C CA . PHE A 1 138 ? 14.391 30.281 -5.613 1 80.69 138 PHE A CA 1
ATOM 1080 C C . PHE A 1 138 ? 14.477 29.156 -4.586 1 80.69 138 PHE A C 1
ATOM 1082 O O . PHE A 1 138 ? 13.906 28.078 -4.785 1 80.69 138 PHE A O 1
ATOM 1089 N N . ILE A 1 139 ? 15.094 29.391 -3.551 1 83.62 139 ILE A N 1
ATOM 1090 C CA . ILE A 1 139 ? 15.266 28.406 -2.492 1 83.62 139 ILE A CA 1
ATOM 1091 C C . ILE A 1 139 ? 13.906 28.062 -1.888 1 83.62 139 ILE A C 1
ATOM 1093 O O . ILE A 1 139 ? 13.625 26.891 -1.604 1 83.62 139 ILE A O 1
ATOM 1097 N N . LYS A 1 140 ? 13.133 29.031 -1.753 1 87.25 140 LYS A N 1
ATOM 1098 C CA . LYS A 1 140 ? 11.781 28.828 -1.23 1 87.25 140 LYS A CA 1
ATOM 1099 C C . LYS A 1 140 ? 10.961 27.953 -2.176 1 87.25 140 LYS A C 1
ATOM 1101 O O . LYS A 1 140 ? 10.195 27.094 -1.73 1 87.25 140 LYS A O 1
ATOM 1106 N N . LEU A 1 141 ? 11.172 28.219 -3.348 1 88.06 141 LEU A N 1
ATOM 1107 C CA . LEU A 1 141 ? 10.477 27.422 -4.359 1 88.06 141 LEU A CA 1
ATOM 1108 C C . LEU A 1 141 ? 10.914 25.969 -4.305 1 88.06 141 LEU A C 1
ATOM 1110 O O . LEU A 1 141 ? 10.078 25.062 -4.32 1 88.06 141 LEU A O 1
ATOM 1114 N N . ILE A 1 142 ? 12.141 25.781 -4.191 1 89.75 142 ILE A N 1
ATOM 1115 C CA . ILE A 1 142 ? 12.68 24.422 -4.152 1 89.75 142 ILE A CA 1
ATOM 1116 C C . ILE A 1 142 ? 12.195 23.719 -2.891 1 89.75 142 ILE A C 1
ATOM 1118 O O . ILE A 1 142 ? 11.836 22.531 -2.936 1 89.75 142 ILE A O 1
ATOM 1122 N N . TYR A 1 143 ? 12.242 24.453 -1.856 1 92.5 143 TYR A N 1
ATOM 1123 C CA . TYR A 1 143 ? 11.719 23.922 -0.604 1 92.5 143 TYR A CA 1
ATOM 1124 C C . TYR A 1 143 ? 10.266 23.469 -0.77 1 92.5 143 TYR A C 1
ATOM 1126 O O . TYR A 1 143 ? 9.914 22.359 -0.373 1 92.5 143 TYR A O 1
ATOM 1134 N N . GLY A 1 144 ? 9.5 24.25 -1.367 1 93.5 144 GLY A N 1
ATOM 1135 C CA . GLY A 1 144 ? 8.102 23.922 -1.627 1 93.5 144 GLY A CA 1
ATOM 1136 C C . GLY A 1 144 ? 7.926 22.703 -2.502 1 93.5 144 GLY A C 1
ATOM 1137 O O . GLY A 1 144 ? 7.07 21.859 -2.23 1 93.5 144 GLY A O 1
ATOM 1138 N N . VAL A 1 145 ? 8.703 22.609 -3.475 1 92.88 145 VAL A N 1
ATOM 1139 C CA . VAL A 1 145 ? 8.656 21.469 -4.398 1 92.88 145 VAL A CA 1
ATOM 1140 C C . VAL A 1 145 ? 9.008 20.188 -3.656 1 92.88 145 VAL A C 1
ATOM 1142 O O . VAL A 1 145 ? 8.375 19.156 -3.859 1 92.88 145 VAL A O 1
ATOM 1145 N N . MET A 1 146 ? 10 20.25 -2.812 1 95.31 146 MET A N 1
ATOM 1146 C CA . MET A 1 146 ? 10.383 19.078 -2.023 1 95.31 146 MET A CA 1
ATOM 1147 C C . MET A 1 146 ? 9.25 18.641 -1.096 1 95.31 146 MET A C 1
ATOM 1149 O O . MET A 1 146 ? 8.961 17.453 -0.979 1 95.31 146 MET A O 1
ATOM 1153 N N . LEU A 1 147 ? 8.594 19.609 -0.539 1 95.62 147 LEU A N 1
ATOM 1154 C CA . LEU A 1 147 ? 7.488 19.297 0.363 1 95.62 147 LEU A CA 1
ATOM 1155 C C . LEU A 1 147 ? 6.305 18.719 -0.405 1 95.62 147 LEU A C 1
ATOM 1157 O O . LEU A 1 147 ? 5.652 17.781 0.068 1 95.62 147 LEU A O 1
ATOM 1161 N N . GLU A 1 148 ? 6.07 19.266 -1.538 1 93.81 148 GLU A N 1
ATOM 1162 C CA . GLU A 1 148 ? 5.004 18.75 -2.387 1 93.81 148 GLU A CA 1
ATOM 1163 C C . GLU A 1 148 ? 5.277 17.297 -2.797 1 93.81 148 GLU A C 1
ATOM 1165 O O . GLU A 1 148 ? 4.344 16.516 -2.984 1 93.81 148 GLU A O 1
ATOM 1170 N N . ASN A 1 149 ? 6.523 17.047 -2.846 1 95.94 149 ASN A N 1
ATOM 1171 C CA . ASN A 1 149 ? 6.938 15.68 -3.164 1 95.94 149 ASN A CA 1
ATOM 1172 C C . ASN A 1 149 ? 7.023 14.812 -1.91 1 95.94 149 ASN A C 1
ATOM 1174 O O . ASN A 1 149 ? 7.516 13.68 -1.963 1 95.94 149 ASN A O 1
ATOM 1178 N N . GLU A 1 150 ? 6.645 15.328 -0.83 1 96.25 150 GLU A N 1
ATOM 1179 C CA . GLU A 1 150 ? 6.516 14.664 0.466 1 96.25 150 GLU A CA 1
ATOM 1180 C C . GLU A 1 150 ? 7.887 14.352 1.063 1 96.25 150 GLU A C 1
ATOM 1182 O O . GLU A 1 150 ? 8.055 13.336 1.736 1 96.25 150 GLU A O 1
ATOM 1187 N N . VAL A 1 151 ? 8.844 15.148 0.679 1 97.56 151 VAL A N 1
ATOM 1188 C CA . VAL A 1 151 ? 10.07 15.125 1.461 1 97.56 151 VAL A CA 1
ATOM 1189 C C . VAL A 1 151 ? 9.797 15.633 2.875 1 97.56 151 VAL A C 1
ATOM 1191 O O . VAL A 1 151 ? 9.117 16.641 3.059 1 97.56 151 VAL A O 1
ATOM 1194 N N . ASP A 1 152 ? 10.273 14.852 3.799 1 97.38 152 ASP A N 1
ATOM 1195 C CA . ASP A 1 152 ? 10.07 15.227 5.195 1 97.38 152 ASP A CA 1
ATOM 1196 C C . ASP A 1 152 ? 10.664 16.609 5.48 1 97.38 152 ASP A C 1
ATOM 1198 O O . ASP A 1 152 ? 11.766 16.922 5.027 1 97.38 152 ASP A O 1
ATOM 1202 N N . GLU A 1 153 ? 10 17.391 6.266 1 95.69 153 GLU A N 1
ATOM 1203 C CA . GLU A 1 153 ? 10.414 18.75 6.566 1 95.69 153 GLU A CA 1
ATOM 1204 C C . GLU A 1 153 ? 11.812 18.781 7.172 1 95.69 153 GLU A C 1
ATOM 1206 O O . GLU A 1 153 ? 12.609 19.672 6.863 1 95.69 153 GLU A O 1
ATOM 1211 N N . LYS A 1 154 ? 12.039 17.891 7.992 1 96.62 154 LYS A N 1
ATOM 1212 C CA . LYS A 1 154 ? 13.352 17.797 8.633 1 96.62 154 LYS A CA 1
ATOM 1213 C C . LYS A 1 154 ? 14.461 17.719 7.59 1 96.62 154 LYS A C 1
ATOM 1215 O O . LYS A 1 154 ? 15.445 18.453 7.66 1 96.62 154 LYS A O 1
ATOM 1220 N N . TYR A 1 155 ? 14.258 16.891 6.613 1 97 155 TYR A N 1
ATOM 1221 C CA . TYR A 1 155 ? 15.289 16.672 5.605 1 97 155 TYR A CA 1
ATOM 1222 C C . TYR A 1 155 ? 15.312 17.797 4.586 1 97 155 TYR A C 1
ATOM 1224 O O . TYR A 1 155 ? 16.375 18.203 4.121 1 97 155 TYR A O 1
ATOM 1232 N N . ALA A 1 156 ? 14.148 18.312 4.238 1 95.56 156 ALA A N 1
ATOM 1233 C CA . ALA A 1 156 ? 14.094 19.484 3.355 1 95.56 156 ALA A CA 1
ATOM 1234 C C . ALA A 1 156 ? 14.852 20.656 3.955 1 95.56 156 ALA A C 1
ATOM 1236 O O . ALA A 1 156 ? 15.633 21.328 3.268 1 95.56 156 ALA A O 1
ATOM 1237 N N . ASN A 1 157 ? 14.664 20.875 5.234 1 95 157 ASN A N 1
ATOM 1238 C CA . ASN A 1 157 ? 15.359 21.953 5.93 1 95 157 ASN A CA 1
ATOM 1239 C C . ASN A 1 157 ? 16.859 21.734 5.938 1 95 157 ASN A C 1
ATOM 1241 O O . ASN A 1 157 ? 17.641 22.672 5.699 1 95 157 ASN A O 1
ATOM 1245 N N . GLN A 1 158 ? 17.219 20.578 6.176 1 94.25 158 GLN A N 1
ATOM 1246 C CA . GLN A 1 158 ? 18.641 20.25 6.188 1 94.25 158 GLN A CA 1
ATOM 1247 C C . GLN A 1 158 ? 19.281 20.531 4.832 1 94.25 158 GLN A C 1
ATOM 1249 O O . GLN A 1 158 ? 20.359 21.125 4.758 1 94.25 158 GLN A O 1
ATOM 1254 N N . ILE A 1 159 ? 18.625 20.062 3.854 1 92.81 159 ILE A N 1
ATOM 1255 C CA . ILE A 1 159 ? 19.141 20.219 2.496 1 92.81 159 ILE A CA 1
ATOM 1256 C C . ILE A 1 159 ? 19.219 21.703 2.146 1 92.81 159 ILE A C 1
ATOM 1258 O O . ILE A 1 159 ? 20.219 22.172 1.59 1 92.81 159 ILE A O 1
ATOM 1262 N N . ILE A 1 160 ? 18.219 22.484 2.512 1 90.12 160 ILE A N 1
ATOM 1263 C CA . ILE A 1 160 ? 18.141 23.906 2.217 1 90.12 160 ILE A CA 1
ATOM 1264 C C . ILE A 1 160 ? 19.203 24.656 3.023 1 90.12 160 ILE A C 1
ATOM 1266 O O . ILE A 1 160 ? 19.875 25.547 2.502 1 90.12 160 ILE A O 1
ATOM 1270 N N . ASP A 1 161 ? 19.344 24.312 4.246 1 89.12 161 ASP A N 1
ATOM 1271 C CA . ASP A 1 161 ? 20.359 24.938 5.094 1 89.12 161 ASP A CA 1
ATOM 1272 C C . ASP A 1 161 ? 21.75 24.75 4.52 1 89.12 161 ASP A C 1
ATOM 1274 O O . ASP A 1 161 ? 22.562 25.688 4.508 1 89.12 161 ASP A O 1
ATOM 1278 N N . GLU A 1 162 ? 21.953 23.594 4.102 1 87.06 162 GLU A N 1
ATOM 1279 C CA . GLU A 1 162 ? 23.25 23.281 3.508 1 87.06 162 GLU A CA 1
ATOM 1280 C C . GLU A 1 162 ? 23.469 24.078 2.225 1 87.06 162 GLU A C 1
ATOM 1282 O O . GLU A 1 162 ? 24.594 24.453 1.905 1 87.06 162 GLU A O 1
ATOM 1287 N N . THR A 1 163 ? 22.453 24.312 1.555 1 83.25 163 THR A N 1
ATOM 1288 C CA . THR A 1 163 ? 22.516 25.062 0.3 1 83.25 163 THR A CA 1
ATOM 1289 C C . THR A 1 163 ? 22.719 26.547 0.561 1 83.25 163 THR A C 1
ATOM 1291 O O . THR A 1 163 ? 23.453 27.219 -0.16 1 83.25 163 THR A O 1
ATOM 1294 N N . GLU A 1 164 ? 22.031 27.031 1.543 1 80.56 164 GLU A N 1
ATOM 1295 C CA . GLU A 1 164 ? 22.109 28.453 1.879 1 80.56 164 GLU A CA 1
ATOM 1296 C C . GLU A 1 164 ? 23.516 28.828 2.312 1 80.56 164 GLU A C 1
ATOM 1298 O O . GLU A 1 164 ? 23.953 29.953 2.07 1 80.56 164 GLU A O 1
ATOM 1303 N N . ARG A 1 165 ? 24.141 28 2.842 1 79 165 ARG A N 1
ATOM 1304 C CA . ARG A 1 165 ? 25.5 28.25 3.264 1 79 165 ARG A CA 1
ATOM 1305 C C . ARG A 1 165 ? 26.406 28.516 2.062 1 79 165 ARG A C 1
ATOM 1307 O O . ARG A 1 165 ? 27.359 29.312 2.152 1 79 165 ARG A O 1
ATOM 1314 N N . ILE A 1 166 ? 26.062 28.016 0.999 1 72.38 166 ILE A N 1
ATOM 1315 C CA . ILE A 1 166 ? 26.828 28.188 -0.225 1 72.38 166 ILE A CA 1
ATOM 1316 C C . ILE A 1 166 ? 26.406 29.469 -0.927 1 72.38 166 ILE A C 1
ATOM 1318 O O . ILE A 1 166 ? 27.219 30.094 -1.619 1 72.38 166 ILE A O 1
ATOM 1322 N N . MET A 1 167 ? 25.172 29.844 -0.807 1 67.44 167 MET A N 1
ATOM 1323 C CA . MET A 1 167 ? 24.594 31.031 -1.431 1 67.44 167 MET A CA 1
ATOM 1324 C C . MET A 1 167 ? 25.297 32.281 -0.94 1 67.44 167 MET A C 1
ATOM 1326 O O . MET A 1 167 ? 25.328 33.312 -1.641 1 67.44 167 MET A O 1
ATOM 1330 N N . LYS A 1 168 ? 25.719 32.188 0.302 1 64.06 168 LYS A N 1
ATOM 1331 C CA . LYS A 1 168 ? 26.406 33.375 0.808 1 64.06 168 LYS A CA 1
ATOM 1332 C C . LYS A 1 168 ? 27.5 33.812 -0.142 1 64.06 168 LYS A C 1
ATOM 1334 O O . LYS A 1 168 ? 28.031 34.938 -0.008 1 64.06 168 LYS A O 1
ATOM 1339 N N . SER A 1 169 ? 27.609 33.031 -1.146 1 61.16 169 SER A N 1
ATOM 1340 C CA . SER A 1 169 ? 28.531 33.438 -2.211 1 61.16 169 SER A CA 1
ATOM 1341 C C . SER A 1 169 ? 27.766 33.906 -3.449 1 61.16 169 SER A C 1
ATOM 1343 O O . SER A 1 169 ? 26.609 33.531 -3.656 1 61.16 169 SER A O 1
ATOM 1345 N N . ASP A 1 170 ? 28.125 35 -4.082 1 64.75 170 ASP A N 1
ATOM 1346 C CA . ASP A 1 170 ? 27.531 35.594 -5.277 1 64.75 170 ASP A CA 1
ATOM 1347 C C . ASP A 1 170 ? 27.422 34.562 -6.406 1 64.75 170 ASP A C 1
ATOM 1349 O O . ASP A 1 170 ? 27.953 34.781 -7.496 1 64.75 170 ASP A O 1
ATOM 1353 N N . LYS A 1 171 ? 26.766 33.5 -6.027 1 72.38 171 LYS A N 1
ATOM 1354 C CA . LYS A 1 171 ? 26.641 32.469 -7.055 1 72.38 171 LYS A CA 1
ATOM 1355 C C . LYS A 1 171 ? 25.281 32.531 -7.738 1 72.38 171 LYS A C 1
ATOM 1357 O O . LYS A 1 171 ? 24.312 33.031 -7.156 1 72.38 171 LYS A O 1
ATOM 1362 N N . SER A 1 172 ? 25.25 32.156 -8.938 1 77 172 SER A N 1
ATOM 1363 C CA . SER A 1 172 ? 24.031 32.156 -9.734 1 77 172 SER A CA 1
ATOM 1364 C C . SER A 1 172 ? 23.094 31.047 -9.281 1 77 172 SER A C 1
ATOM 1366 O O . SER A 1 172 ? 23.5 30.094 -8.617 1 77 172 SER A O 1
ATOM 1368 N N . VAL A 1 173 ? 21.859 31.203 -9.586 1 76.62 173 VAL A N 1
ATOM 1369 C CA . VAL A 1 173 ? 20.797 30.234 -9.297 1 76.62 173 VAL A CA 1
ATOM 1370 C C . VAL A 1 173 ? 21.172 28.875 -9.891 1 76.62 173 VAL A C 1
ATOM 1372 O O . VAL A 1 173 ? 20.938 27.844 -9.273 1 76.62 173 VAL A O 1
ATOM 1375 N N . ASP A 1 174 ? 21.766 28.969 -11.008 1 78.06 174 ASP A N 1
ATOM 1376 C CA . ASP A 1 174 ? 22.172 27.734 -11.688 1 78.06 174 ASP A CA 1
ATOM 1377 C C . ASP A 1 174 ? 23.203 26.969 -10.867 1 78.06 174 ASP A C 1
ATOM 1379 O O . ASP A 1 174 ? 23.172 25.75 -10.789 1 78.06 174 ASP A O 1
ATOM 1383 N N . TYR A 1 175 ? 24.062 27.703 -10.367 1 79.25 175 TYR A N 1
ATOM 1384 C CA . TYR A 1 175 ? 25.109 27.094 -9.547 1 79.25 175 TYR A CA 1
ATOM 1385 C C . TYR A 1 175 ? 24.516 26.5 -8.281 1 79.25 175 TYR A C 1
ATOM 1387 O O . TYR A 1 175 ? 24.875 25.391 -7.883 1 79.25 175 TYR A O 1
ATOM 1395 N N . ILE A 1 176 ? 23.656 27.188 -7.75 1 80.19 176 ILE A N 1
ATOM 1396 C CA . ILE A 1 176 ? 23.016 26.734 -6.52 1 80.19 176 ILE A CA 1
ATOM 1397 C C . ILE A 1 176 ? 22.219 25.453 -6.777 1 80.19 176 ILE A C 1
ATOM 1399 O O . ILE A 1 176 ? 22.328 24.484 -6.016 1 80.19 176 ILE A O 1
ATOM 1403 N N . LEU A 1 177 ? 21.516 25.422 -7.816 1 83.12 177 LEU A N 1
ATOM 1404 C CA . LEU A 1 177 ? 20.734 24.25 -8.18 1 83.12 177 LEU A CA 1
ATOM 1405 C C . LEU A 1 177 ? 21.625 23.047 -8.469 1 83.12 177 LEU A C 1
ATOM 1407 O O . LEU A 1 177 ? 21.312 21.922 -8.078 1 83.12 177 LEU A O 1
ATOM 1411 N N . SER A 1 178 ? 22.641 23.344 -9.164 1 84.88 178 SER A N 1
ATOM 1412 C CA . SER A 1 178 ? 23.578 22.281 -9.477 1 84.88 178 SER A CA 1
ATOM 1413 C C . SER A 1 178 ? 24.188 21.688 -8.211 1 84.88 178 SER A C 1
ATOM 1415 O O . SER A 1 178 ? 24.344 20.469 -8.094 1 84.88 178 SER A O 1
ATOM 1417 N N . ASN A 1 179 ? 24.516 22.547 -7.336 1 83.81 179 ASN A N 1
ATOM 1418 C CA . ASN A 1 179 ? 25.078 22.094 -6.07 1 83.81 179 ASN A CA 1
ATOM 1419 C C . ASN A 1 179 ? 24.062 21.297 -5.25 1 83.81 179 ASN A C 1
ATOM 1421 O O . ASN A 1 179 ? 24.406 20.266 -4.672 1 83.81 179 ASN A O 1
ATOM 1425 N N . LEU A 1 180 ? 22.938 21.812 -5.227 1 88.12 180 LEU A N 1
ATOM 1426 C CA . LEU A 1 180 ? 21.844 21.125 -4.527 1 88.12 180 LEU A CA 1
ATOM 1427 C C . LEU A 1 180 ? 21.594 19.75 -5.133 1 88.12 180 LEU A C 1
ATOM 1429 O O . LEU A 1 180 ? 21.453 18.766 -4.406 1 88.12 180 LEU A O 1
ATOM 1433 N N . TYR A 1 181 ? 21.516 19.703 -6.367 1 89.31 181 TYR A N 1
ATOM 1434 C CA . TYR A 1 181 ? 21.312 18.453 -7.109 1 89.31 181 TYR A CA 1
ATOM 1435 C C . TYR A 1 181 ? 22.406 17.438 -6.777 1 89.31 181 TYR A C 1
ATOM 1437 O O . TYR A 1 181 ? 22.109 16.297 -6.43 1 89.31 181 TYR A O 1
ATOM 1445 N N . GLN A 1 182 ? 23.547 17.859 -6.801 1 88.88 182 GLN A N 1
ATOM 1446 C CA . GLN A 1 182 ? 24.672 16.984 -6.539 1 88.88 182 GLN A CA 1
ATOM 1447 C C . GLN A 1 182 ? 24.672 16.5 -5.09 1 88.88 182 GLN A C 1
ATOM 1449 O O . GLN A 1 182 ? 24.969 15.336 -4.82 1 88.88 182 GLN A O 1
ATOM 1454 N N . LYS A 1 183 ? 24.422 17.375 -4.277 1 89 183 LYS A N 1
ATOM 1455 C CA . LYS A 1 183 ? 24.391 17.016 -2.861 1 89 183 LYS A CA 1
ATOM 1456 C C . LYS A 1 183 ? 23.312 15.961 -2.586 1 89 183 LYS A C 1
ATOM 1458 O O . LYS A 1 183 ? 23.547 15.031 -1.812 1 89 183 LYS A O 1
ATOM 1463 N N . MET A 1 184 ? 22.234 16.141 -3.189 1 93.44 184 MET A N 1
ATOM 1464 C CA . MET A 1 184 ? 21.156 15.172 -3.014 1 93.44 184 MET A CA 1
ATOM 1465 C C . MET A 1 184 ? 21.547 13.805 -3.572 1 93.44 184 MET A C 1
ATOM 1467 O O . MET A 1 184 ? 21.234 12.773 -2.977 1 93.44 184 MET A O 1
ATOM 1471 N N . ILE A 1 185 ? 22.188 13.82 -4.652 1 93.38 185 ILE A N 1
ATOM 1472 C CA . ILE A 1 185 ? 22.656 12.578 -5.238 1 93.38 185 ILE A CA 1
ATOM 1473 C C . ILE A 1 185 ? 23.609 11.875 -4.262 1 93.38 185 ILE A C 1
ATOM 1475 O O . ILE A 1 185 ? 23.516 10.664 -4.059 1 93.38 185 ILE A O 1
ATOM 1479 N N . LEU A 1 186 ? 24.438 12.633 -3.652 1 91.81 186 LEU A N 1
ATOM 1480 C CA . LEU A 1 186 ? 25.422 12.086 -2.715 1 91.81 186 LEU A CA 1
ATOM 1481 C C . LEU A 1 186 ? 24.719 11.508 -1.487 1 91.81 186 LEU A C 1
ATOM 1483 O O . LEU A 1 186 ? 25.172 10.5 -0.935 1 91.81 186 LEU A O 1
ATOM 1487 N N . LYS A 1 187 ? 23.734 12.141 -1.116 1 93.06 187 LYS A N 1
ATOM 1488 C CA . LYS A 1 187 ? 22.984 11.68 0.056 1 93.06 187 LYS A CA 1
ATOM 1489 C C . LYS A 1 187 ? 22.344 10.32 -0.2 1 93.06 187 LYS A C 1
ATOM 1491 O O . LYS A 1 187 ? 22.172 9.523 0.726 1 93.06 187 LYS A O 1
ATOM 1496 N N . PHE A 1 188 ? 21.953 9.977 -1.399 1 94.5 188 PHE A N 1
ATOM 1497 C CA . PHE A 1 188 ? 21.391 8.68 -1.758 1 94.5 188 PHE A CA 1
ATOM 1498 C C . PHE A 1 188 ? 22.469 7.602 -1.722 1 94.5 188 PHE A C 1
ATOM 1500 O O . PHE A 1 188 ? 22.188 6.449 -1.385 1 94.5 188 PHE A O 1
ATOM 1507 N N . GLY A 1 189 ? 23.672 7.98 -1.997 1 91.06 189 GLY A N 1
ATOM 1508 C CA . GLY A 1 189 ? 24.719 6.984 -2.127 1 91.06 189 GLY A CA 1
ATOM 1509 C C . GLY A 1 189 ? 24.531 6.078 -3.326 1 91.06 189 GLY A C 1
ATOM 1510 O O . GLY A 1 189 ? 23.703 6.34 -4.191 1 91.06 189 GLY A O 1
ATOM 1511 N N . GLN A 1 190 ? 25.375 5.043 -3.402 1 92.25 190 GLN A N 1
ATOM 1512 C CA . GLN A 1 190 ? 25.312 4.098 -4.512 1 92.25 190 GLN A CA 1
ATOM 1513 C C . GLN A 1 190 ? 24.359 2.945 -4.207 1 92.25 190 GLN A C 1
ATOM 1515 O O . GLN A 1 190 ? 24.422 2.348 -3.131 1 92.25 190 GLN A O 1
ATOM 1520 N N . PRO A 1 191 ? 23.516 2.707 -5.164 1 96.19 191 PRO A N 1
ATOM 1521 C CA . PRO A 1 191 ? 22.625 1.553 -4.961 1 96.19 191 PRO A CA 1
ATOM 1522 C C . PRO A 1 191 ? 23.391 0.233 -4.895 1 96.19 191 PRO A C 1
ATOM 1524 O O . PRO A 1 191 ? 24.391 0.06 -5.602 1 96.19 191 PRO A O 1
ATOM 1527 N N . LYS A 1 192 ? 22.922 -0.589 -4.066 1 96.19 192 LYS A N 1
ATOM 1528 C CA . LYS A 1 192 ? 23.531 -1.909 -3.912 1 96.19 192 LYS A CA 1
ATOM 1529 C C . LYS A 1 192 ? 22.812 -2.943 -4.781 1 96.19 192 LYS A C 1
ATOM 1531 O O . LYS A 1 192 ? 21.594 -3.09 -4.711 1 96.19 192 LYS A O 1
ATOM 1536 N N . GLU A 1 193 ? 23.531 -3.619 -5.57 1 96.5 193 GLU A N 1
ATOM 1537 C CA . GLU A 1 193 ? 23 -4.707 -6.383 1 96.5 193 GLU A CA 1
ATOM 1538 C C . GLU A 1 193 ? 23.391 -6.066 -5.812 1 96.5 193 GLU A C 1
ATOM 1540 O O . GLU A 1 193 ? 24.328 -6.164 -5.016 1 96.5 193 GLU A O 1
ATOM 1545 N N . ILE A 1 194 ? 22.688 -7.055 -6.25 1 96.69 194 ILE A N 1
ATOM 1546 C CA . ILE A 1 194 ? 23.047 -8.414 -5.852 1 96.69 194 ILE A CA 1
ATOM 1547 C C . ILE A 1 194 ? 24.359 -8.812 -6.516 1 96.69 194 ILE A C 1
ATOM 1549 O O . ILE A 1 194 ? 24.469 -8.812 -7.746 1 96.69 194 ILE A O 1
ATOM 1553 N N . GLU A 1 195 ? 25.328 -9.07 -5.629 1 93.44 195 GLU A N 1
ATOM 1554 C CA . GLU A 1 195 ? 26.625 -9.57 -6.109 1 93.44 195 GLU A CA 1
ATOM 1555 C C . GLU A 1 195 ? 26.766 -11.062 -5.832 1 93.44 195 GLU A C 1
ATOM 1557 O O . GLU A 1 195 ? 26.609 -11.508 -4.691 1 93.44 195 GLU A O 1
ATOM 1562 N N . LEU A 1 196 ? 27.047 -11.781 -6.867 1 93.62 196 LEU A N 1
ATOM 1563 C CA . LEU A 1 196 ? 27.141 -13.234 -6.746 1 93.62 196 LEU A CA 1
ATOM 1564 C C . LEU A 1 196 ? 28.469 -13.641 -6.113 1 93.62 196 LEU A C 1
ATOM 1566 O O . LEU A 1 196 ? 29.453 -12.891 -6.176 1 93.62 196 LEU A O 1
ATOM 1570 N N . SER A 1 197 ? 28.312 -14.75 -5.527 1 85.56 197 SER A N 1
ATOM 1571 C CA . SER A 1 197 ? 29.484 -15.336 -4.914 1 85.56 197 SER A CA 1
ATOM 1572 C C . SER A 1 197 ? 30.172 -16.328 -5.855 1 85.56 197 SER A C 1
ATOM 1574 O O . SER A 1 197 ? 29.578 -16.75 -6.852 1 85.56 197 SER A O 1
ATOM 1576 N N . GLU A 1 198 ? 31.469 -16.672 -5.555 1 79.25 198 GLU A N 1
ATOM 1577 C CA . GLU A 1 198 ? 32.25 -17.547 -6.445 1 79.25 198 GLU A CA 1
ATOM 1578 C C . GLU A 1 198 ? 32.094 -19.016 -6.055 1 79.25 198 GLU A C 1
ATOM 1580 O O . GLU A 1 198 ? 32.031 -19.891 -6.918 1 79.25 198 GLU A O 1
ATOM 1585 N N . GLU A 1 199 ? 31.984 -19.344 -4.875 1 82.06 199 GLU A N 1
ATOM 1586 C CA . GLU A 1 199 ? 32.125 -20.734 -4.473 1 82.06 199 GLU A CA 1
ATOM 1587 C C . GLU A 1 199 ? 30.75 -21.344 -4.199 1 82.06 199 GLU A C 1
ATOM 1589 O O . GLU A 1 199 ? 30.469 -22.484 -4.605 1 82.06 199 GLU A O 1
ATOM 1594 N N . LYS A 1 200 ? 29.906 -20.625 -3.545 1 88.38 200 LYS A N 1
ATOM 1595 C CA . LYS A 1 200 ? 28.578 -21.094 -3.15 1 88.38 200 LYS A CA 1
ATOM 1596 C C . LYS A 1 200 ? 27.5 -20.141 -3.652 1 88.38 200 LYS A C 1
ATOM 1598 O O . LYS A 1 200 ? 27.797 -18.984 -4.008 1 88.38 200 LYS A O 1
ATOM 1603 N N . PRO A 1 201 ? 26.312 -20.734 -3.717 1 95.19 201 PRO A N 1
ATOM 1604 C CA . PRO A 1 201 ? 25.25 -19.844 -4.172 1 95.19 201 PRO A CA 1
ATOM 1605 C C . PRO A 1 201 ? 25 -18.672 -3.211 1 95.19 201 PRO A C 1
ATOM 1607 O O . PRO A 1 201 ? 25.047 -18.859 -1.991 1 95.19 201 PRO A O 1
ATOM 1610 N N . LYS A 1 202 ? 24.875 -17.5 -3.771 1 97.19 202 LYS A N 1
ATOM 1611 C CA . LYS A 1 202 ? 24.359 -16.375 -2.994 1 97.19 202 LYS A CA 1
ATOM 1612 C C . LYS A 1 202 ? 22.906 -16.609 -2.617 1 97.19 202 LYS A C 1
ATOM 1614 O O . LYS A 1 202 ? 22.078 -16.938 -3.471 1 97.19 202 LYS A O 1
ATOM 1619 N N . VAL A 1 203 ? 22.594 -16.547 -1.32 1 97.69 203 VAL A N 1
ATOM 1620 C CA . VAL A 1 203 ? 21.203 -16.719 -0.868 1 97.69 203 VAL A CA 1
ATOM 1621 C C . VAL A 1 203 ? 20.609 -15.359 -0.524 1 97.69 203 VAL A C 1
ATOM 1623 O O . VAL A 1 203 ? 21.094 -14.664 0.371 1 97.69 203 VAL A O 1
ATOM 1626 N N . VAL A 1 204 ? 19.562 -14.977 -1.232 1 98.44 204 VAL A N 1
ATOM 1627 C CA . VAL A 1 204 ? 18.938 -13.672 -1.05 1 98.44 204 VAL A CA 1
ATOM 1628 C C . VAL A 1 204 ? 17.516 -13.836 -0.547 1 98.44 204 VAL A C 1
ATOM 1630 O O . VAL A 1 204 ? 16.703 -14.516 -1.179 1 98.44 204 VAL A O 1
ATOM 1633 N N . PHE A 1 205 ? 17.219 -13.195 0.564 1 98.56 205 PHE A N 1
ATOM 1634 C CA . PHE A 1 205 ? 15.891 -13.227 1.161 1 98.56 205 PHE A CA 1
ATOM 1635 C C . PHE A 1 205 ? 15.125 -11.945 0.836 1 98.56 205 PHE A C 1
ATOM 1637 O O . PHE A 1 205 ? 15.695 -10.852 0.858 1 98.56 205 PHE A O 1
ATOM 1644 N N . PHE A 1 206 ? 13.867 -12.125 0.58 1 98.5 206 PHE A N 1
ATOM 1645 C CA . PHE A 1 206 ? 12.992 -10.984 0.355 1 98.5 206 PHE A CA 1
ATOM 1646 C C . PHE A 1 206 ? 11.898 -10.922 1.42 1 98.5 206 PHE A C 1
ATOM 1648 O O . PHE A 1 206 ? 11.094 -11.844 1.545 1 98.5 206 PHE A O 1
ATOM 1655 N N . VAL A 1 207 ? 11.93 -9.805 2.146 1 98 207 VAL A N 1
ATOM 1656 C CA . VAL A 1 207 ? 11 -9.625 3.256 1 98 207 VAL A CA 1
ATOM 1657 C C . VAL A 1 207 ? 10.25 -8.312 3.094 1 98 207 VAL A C 1
ATOM 1659 O O . VAL A 1 207 ? 10.625 -7.465 2.281 1 98 207 VAL A O 1
ATOM 1662 N N . GLY A 1 208 ? 9.156 -8.164 3.828 1 97.19 208 GLY A N 1
ATOM 1663 C CA . GLY A 1 208 ? 8.352 -6.953 3.787 1 97.19 208 GLY A CA 1
ATOM 1664 C C . GLY A 1 208 ? 6.871 -7.215 3.996 1 97.19 208 GLY A C 1
ATOM 1665 O O . GLY A 1 208 ? 6.453 -8.367 4.137 1 97.19 208 GLY A O 1
ATOM 1666 N N . PRO A 1 209 ? 6.09 -6.145 3.953 1 96.25 209 PRO A N 1
ATOM 1667 C CA . PRO A 1 209 ? 4.652 -6.246 4.203 1 96.25 209 PRO A CA 1
ATOM 1668 C C . PRO A 1 209 ? 3.908 -6.973 3.082 1 96.25 209 PRO A C 1
ATOM 1670 O O . PRO A 1 209 ? 4.508 -7.312 2.059 1 96.25 209 PRO A O 1
ATOM 1673 N N . THR A 1 210 ? 2.646 -7.18 3.42 1 93.69 210 THR A N 1
ATOM 1674 C CA . THR A 1 210 ? 1.804 -7.871 2.451 1 93.69 210 THR A CA 1
ATOM 1675 C C . THR A 1 210 ? 1.535 -6.988 1.236 1 93.69 210 THR A C 1
ATOM 1677 O O . THR A 1 210 ? 1.369 -5.773 1.371 1 93.69 210 THR A O 1
ATOM 1680 N N . GLY A 1 211 ? 1.555 -7.602 0.059 1 92.94 211 GLY A N 1
ATOM 1681 C CA . GLY A 1 211 ? 1.058 -6.949 -1.142 1 92.94 211 GLY A CA 1
ATOM 1682 C C . GLY A 1 211 ? 2.016 -5.914 -1.699 1 92.94 211 GLY A C 1
ATOM 1683 O O . GLY A 1 211 ? 1.644 -5.121 -2.566 1 92.94 211 GLY A O 1
ATOM 1684 N N . VAL A 1 212 ? 3.26 -5.906 -1.286 1 96 212 VAL A N 1
ATOM 1685 C CA . VAL A 1 212 ? 4.172 -4.852 -1.722 1 96 212 VAL A CA 1
ATOM 1686 C C . VAL A 1 212 ? 4.875 -5.273 -3.01 1 96 212 VAL A C 1
ATOM 1688 O O . VAL A 1 212 ? 5.598 -4.48 -3.617 1 96 212 VAL A O 1
ATOM 1691 N N . GLY A 1 213 ? 4.707 -6.535 -3.42 1 94.75 213 GLY A N 1
ATOM 1692 C CA . GLY A 1 213 ? 5.258 -6.969 -4.695 1 94.75 213 GLY A CA 1
ATOM 1693 C C . GLY A 1 213 ? 6.496 -7.836 -4.547 1 94.75 213 GLY A C 1
ATOM 1694 O O . GLY A 1 213 ? 7.34 -7.879 -5.441 1 94.75 213 GLY A O 1
ATOM 1695 N N . LYS A 1 214 ? 6.695 -8.531 -3.455 1 96.69 214 LYS A N 1
ATOM 1696 C CA . LYS A 1 214 ? 7.863 -9.367 -3.195 1 96.69 214 LYS A CA 1
ATOM 1697 C C . LYS A 1 214 ? 8.008 -10.453 -4.258 1 96.69 214 LYS A C 1
ATOM 1699 O O . LYS A 1 214 ? 9.047 -10.547 -4.914 1 96.69 214 LYS A O 1
ATOM 1704 N N . THR A 1 215 ? 6.957 -11.188 -4.449 1 95.19 215 THR A N 1
ATOM 1705 C CA . THR A 1 215 ? 6.988 -12.328 -5.363 1 95.19 215 THR A CA 1
ATOM 1706 C C . THR A 1 215 ? 7.27 -11.867 -6.789 1 95.19 215 THR A C 1
ATOM 1708 O O . THR A 1 215 ? 8.094 -12.461 -7.488 1 95.19 215 THR A O 1
ATOM 1711 N N . THR A 1 216 ? 6.617 -10.797 -7.18 1 94.56 216 THR A N 1
ATOM 1712 C CA . THR A 1 216 ? 6.82 -10.281 -8.523 1 94.56 216 THR A CA 1
ATOM 1713 C C . THR A 1 216 ? 8.234 -9.742 -8.695 1 94.56 216 THR A C 1
ATOM 1715 O O . THR A 1 216 ? 8.844 -9.898 -9.758 1 94.56 216 THR A O 1
ATOM 1718 N N . THR A 1 217 ? 8.734 -9.117 -7.656 1 97.44 217 THR A N 1
ATOM 1719 C CA . THR A 1 217 ? 10.109 -8.617 -7.672 1 97.44 217 THR A CA 1
ATOM 1720 C C . THR A 1 217 ? 11.102 -9.766 -7.82 1 97.44 217 THR A C 1
ATOM 1722 O O . THR A 1 217 ? 12.047 -9.68 -8.602 1 97.44 217 THR A O 1
ATOM 1725 N N . ILE A 1 218 ? 10.883 -10.828 -7.133 1 97.88 218 ILE A N 1
ATOM 1726 C CA . ILE A 1 218 ? 11.734 -12.008 -7.207 1 97.88 218 ILE A CA 1
ATOM 1727 C C . ILE A 1 218 ? 11.711 -12.57 -8.625 1 97.88 218 ILE A C 1
ATOM 1729 O O . ILE A 1 218 ? 12.758 -12.922 -9.18 1 97.88 218 ILE A O 1
ATOM 1733 N N . ALA A 1 219 ? 10.531 -12.617 -9.219 1 96.56 219 ALA A N 1
ATOM 1734 C CA . ALA A 1 219 ? 10.398 -13.125 -10.586 1 96.56 219 ALA A CA 1
ATOM 1735 C C . ALA A 1 219 ? 11.188 -12.258 -11.562 1 96.56 219 ALA A C 1
ATOM 1737 O O . ALA A 1 219 ? 11.844 -12.773 -12.469 1 96.56 219 ALA A O 1
ATOM 1738 N N . LYS A 1 220 ? 11.109 -10.977 -11.367 1 97.5 220 LYS A N 1
ATOM 1739 C CA . LYS A 1 220 ? 11.844 -10.055 -12.234 1 97.5 220 LYS A CA 1
ATOM 1740 C C . LYS A 1 220 ? 13.352 -10.234 -12.086 1 97.5 220 LYS A C 1
ATOM 1742 O O . LYS A 1 220 ? 14.078 -10.266 -13.078 1 97.5 220 LYS A O 1
ATOM 1747 N N . LEU A 1 221 ? 13.789 -10.359 -10.875 1 98.38 221 LEU A N 1
ATOM 1748 C CA . LEU A 1 221 ? 15.211 -10.555 -10.609 1 98.38 221 LEU A CA 1
ATOM 1749 C C . LEU A 1 221 ? 15.688 -11.891 -11.156 1 98.38 221 LEU A C 1
ATOM 1751 O O . LEU A 1 221 ? 16.766 -11.969 -11.758 1 98.38 221 LEU A O 1
ATOM 1755 N N . ALA A 1 222 ? 14.922 -12.906 -10.945 1 98.19 222 ALA A N 1
ATOM 1756 C CA . ALA A 1 222 ? 15.258 -14.219 -11.484 1 98.19 222 ALA A CA 1
ATOM 1757 C C . ALA A 1 222 ? 15.398 -14.164 -13.008 1 98.19 222 ALA A C 1
ATOM 1759 O O . ALA A 1 222 ? 16.344 -14.742 -13.57 1 98.19 222 ALA A O 1
ATOM 1760 N N . SER A 1 223 ? 14.445 -13.461 -13.586 1 97.31 223 SER A N 1
ATOM 1761 C CA . SER A 1 223 ? 14.477 -13.312 -15.039 1 97.31 223 SER A CA 1
ATOM 1762 C C . SER A 1 223 ? 15.742 -12.578 -15.484 1 97.31 223 SER A C 1
ATOM 1764 O O . SER A 1 223 ? 16.391 -13 -16.438 1 97.31 223 SER A O 1
ATOM 1766 N N . LYS A 1 224 ? 16.062 -11.539 -14.781 1 96.5 224 LYS A N 1
ATOM 1767 C CA . LYS A 1 224 ? 17.25 -10.758 -15.117 1 96.5 224 LYS A CA 1
ATOM 1768 C C . LYS A 1 224 ? 18.516 -11.609 -15.016 1 96.5 224 LYS A C 1
ATOM 1770 O O . LYS A 1 224 ? 19.297 -11.672 -15.961 1 96.5 224 LYS A O 1
ATOM 1775 N N . PHE A 1 225 ? 18.719 -12.312 -13.984 1 97 225 PHE A N 1
ATOM 1776 C CA . PHE A 1 225 ? 19.938 -13.07 -13.742 1 97 225 PHE A CA 1
ATOM 1777 C C . PHE A 1 225 ? 20.016 -14.289 -14.656 1 97 225 PHE A C 1
ATOM 1779 O O . PHE A 1 225 ? 21.094 -14.641 -15.141 1 97 225 PHE A O 1
ATOM 1786 N N . LYS A 1 226 ? 18.922 -14.891 -14.883 1 96.62 226 LYS A N 1
ATOM 1787 C CA . LYS A 1 226 ? 18.906 -16.094 -15.703 1 96.62 226 LYS A CA 1
ATOM 1788 C C . LYS A 1 226 ? 19.031 -15.758 -17.188 1 96.62 226 LYS A C 1
ATOM 1790 O O . LYS A 1 226 ? 19.844 -16.344 -17.906 1 96.62 226 LYS A O 1
ATOM 1795 N N . LEU A 1 227 ? 18.234 -14.82 -17.625 1 95.12 227 LEU A N 1
ATOM 1796 C CA . LEU A 1 227 ? 18.109 -14.578 -19.062 1 95.12 227 LEU A CA 1
ATOM 1797 C C . LEU A 1 227 ? 19.172 -13.586 -19.531 1 95.12 227 LEU A C 1
ATOM 1799 O O . LEU A 1 227 ? 19.766 -13.758 -20.609 1 95.12 227 LEU A O 1
ATOM 1803 N N . GLU A 1 228 ? 19.391 -12.562 -18.766 1 92.06 228 GLU A N 1
ATOM 1804 C CA . GLU A 1 228 ? 20.359 -11.539 -19.172 1 92.06 228 GLU A CA 1
ATOM 1805 C C . GLU A 1 228 ? 21.766 -11.906 -18.734 1 92.06 228 GLU A C 1
ATOM 1807 O O . GLU A 1 228 ? 22.703 -11.836 -19.531 1 92.06 228 GLU A O 1
ATOM 1812 N N . ASP A 1 229 ? 21.891 -12.359 -17.531 1 94.5 229 ASP A N 1
ATOM 1813 C CA . ASP A 1 229 ? 23.219 -12.609 -16.984 1 94.5 229 ASP A CA 1
ATOM 1814 C C . ASP A 1 229 ? 23.625 -14.07 -17.172 1 94.5 229 ASP A C 1
ATOM 1816 O O . ASP A 1 229 ? 24.766 -14.445 -16.875 1 94.5 229 ASP A O 1
ATOM 1820 N N . LYS A 1 230 ? 22.781 -14.961 -17.578 1 96.06 230 LYS A N 1
ATOM 1821 C CA . LYS A 1 230 ? 23.016 -16.375 -17.875 1 96.06 230 LYS A CA 1
ATOM 1822 C C . LYS A 1 230 ? 23.547 -17.094 -16.641 1 96.06 230 LYS A C 1
ATOM 1824 O O . LYS A 1 230 ? 24.5 -17.875 -16.734 1 96.06 230 LYS A O 1
ATOM 1829 N N . LYS A 1 231 ? 22.953 -16.734 -15.547 1 97 231 LYS A N 1
ATOM 1830 C CA . LYS A 1 231 ? 23.328 -17.391 -14.289 1 97 231 LYS A CA 1
ATOM 1831 C C . LYS A 1 231 ? 22.344 -18.516 -13.945 1 97 231 LYS A C 1
ATOM 1833 O O . LYS A 1 231 ? 21.234 -18.547 -14.461 1 97 231 LYS A O 1
ATOM 1838 N N . LYS A 1 232 ? 22.891 -19.438 -13.188 1 97.56 232 LYS A N 1
ATOM 1839 C CA . LYS A 1 232 ? 22.031 -20.484 -12.641 1 97.56 232 LYS A CA 1
ATOM 1840 C C . LYS A 1 232 ? 21.281 -19.984 -11.406 1 97.56 232 LYS A C 1
ATOM 1842 O O . LYS A 1 232 ? 21.906 -19.719 -10.367 1 97.56 232 LYS A O 1
ATOM 1847 N N . VAL A 1 233 ? 19.953 -19.922 -11.555 1 98.31 233 VAL A N 1
ATOM 1848 C CA . VAL A 1 233 ? 19.125 -19.359 -10.492 1 98.31 233 VAL A CA 1
ATOM 1849 C C . VAL A 1 233 ? 18.141 -20.422 -9.984 1 98.31 233 VAL A C 1
ATOM 1851 O O . VAL A 1 233 ? 17.547 -21.156 -10.773 1 98.31 233 VAL A O 1
ATOM 1854 N N . ALA A 1 234 ? 18.016 -20.5 -8.664 1 98.69 234 ALA A N 1
ATOM 1855 C CA . ALA A 1 234 ? 17 -21.344 -8.016 1 98.69 234 ALA A CA 1
ATOM 1856 C C . ALA A 1 234 ? 16.047 -20.5 -7.176 1 98.69 234 ALA A C 1
ATOM 1858 O O . ALA A 1 234 ? 16.438 -19.453 -6.66 1 98.69 234 ALA A O 1
ATOM 1859 N N . LEU A 1 235 ? 14.797 -21.016 -7.07 1 98.69 235 LEU A N 1
ATOM 1860 C CA . LEU A 1 235 ? 13.766 -20.297 -6.336 1 98.69 235 LEU A CA 1
ATOM 1861 C C . LEU A 1 235 ? 13.219 -21.141 -5.191 1 98.69 235 LEU A C 1
ATOM 1863 O O . LEU A 1 235 ? 12.961 -22.328 -5.367 1 98.69 235 LEU A O 1
ATOM 1867 N N . ILE A 1 236 ? 13.109 -20.547 -4.027 1 98.38 236 ILE A N 1
ATOM 1868 C CA . ILE A 1 236 ? 12.516 -21.172 -2.855 1 98.38 236 ILE A CA 1
ATOM 1869 C C . ILE A 1 236 ? 11.445 -20.25 -2.268 1 98.38 236 ILE A C 1
ATOM 1871 O O . ILE A 1 236 ? 11.641 -19.031 -2.18 1 98.38 236 ILE A O 1
ATOM 1875 N N . THR A 1 237 ? 10.328 -20.797 -1.941 1 97.75 237 THR A N 1
ATOM 1876 C CA . THR A 1 237 ? 9.32 -19.969 -1.27 1 97.75 237 THR A CA 1
ATOM 1877 C C . THR A 1 237 ? 8.992 -20.547 0.109 1 97.75 237 THR A C 1
ATOM 1879 O O . THR A 1 237 ? 8.875 -21.75 0.273 1 97.75 237 THR A O 1
ATOM 1882 N N . ALA A 1 238 ? 9.023 -19.672 1.021 1 95.38 238 ALA A N 1
ATOM 1883 C CA . ALA A 1 238 ? 8.562 -19.984 2.371 1 95.38 238 ALA A CA 1
ATOM 1884 C C . ALA A 1 238 ? 7.191 -19.359 2.641 1 95.38 238 ALA A C 1
ATOM 1886 O O . ALA A 1 238 ? 6.746 -19.312 3.789 1 95.38 238 ALA A O 1
ATOM 1887 N N . ASP A 1 239 ? 6.578 -18.812 1.617 1 91.19 239 ASP A N 1
ATOM 1888 C CA . ASP A 1 239 ? 5.234 -18.266 1.746 1 91.19 239 ASP A CA 1
ATOM 1889 C C . ASP A 1 239 ? 4.184 -19.375 1.712 1 91.19 239 ASP A C 1
ATOM 1891 O O . ASP A 1 239 ? 3.643 -19.688 0.651 1 91.19 239 ASP A O 1
ATOM 1895 N N . THR A 1 240 ? 3.873 -19.891 2.859 1 85.25 240 THR A N 1
ATOM 1896 C CA . THR A 1 240 ? 2.91 -20.984 2.939 1 85.25 240 THR A CA 1
ATOM 1897 C C . THR A 1 240 ? 1.655 -20.547 3.689 1 85.25 240 THR A C 1
ATOM 1899 O O . THR A 1 240 ? 0.781 -21.359 3.98 1 85.25 240 THR A O 1
ATOM 1902 N N . TYR A 1 241 ? 1.585 -19.266 3.908 1 79.88 241 TYR A N 1
ATOM 1903 C CA . TYR A 1 241 ? 0.453 -18.734 4.664 1 79.88 241 TYR A CA 1
ATOM 1904 C C . TYR A 1 241 ? -0.721 -18.422 3.746 1 79.88 241 TYR A C 1
ATOM 1906 O O . TYR A 1 241 ? -1.866 -18.766 4.055 1 79.88 241 TYR A O 1
ATOM 1914 N N . ARG A 1 242 ? -0.441 -17.781 2.689 1 81.19 242 ARG A N 1
ATOM 1915 C CA . ARG A 1 242 ? -1.48 -17.375 1.748 1 81.19 242 ARG A CA 1
ATOM 1916 C C . ARG A 1 242 ? -1.876 -18.531 0.838 1 81.19 242 ARG A C 1
ATOM 1918 O O . ARG A 1 242 ? -1.018 -19.297 0.374 1 81.19 242 ARG A O 1
ATOM 1925 N N . ILE A 1 243 ? -3.119 -18.609 0.603 1 81.38 243 ILE A N 1
ATOM 1926 C CA . ILE A 1 243 ? -3.658 -19.641 -0.277 1 81.38 243 ILE A CA 1
ATOM 1927 C C . ILE A 1 243 ? -3.125 -19.438 -1.693 1 81.38 243 ILE A C 1
ATOM 1929 O O . ILE A 1 243 ? -3.166 -18.328 -2.229 1 81.38 243 ILE A O 1
ATOM 1933 N N . ALA A 1 244 ? -2.629 -20.531 -2.203 1 77.56 244 ALA A N 1
ATOM 1934 C CA . ALA A 1 244 ? -2.113 -20.594 -3.566 1 77.56 244 ALA A CA 1
ATOM 1935 C C . ALA A 1 244 ? -0.957 -19.625 -3.762 1 77.56 244 ALA A C 1
ATOM 1937 O O . ALA A 1 244 ? -0.701 -19.172 -4.879 1 77.56 244 ALA A O 1
ATOM 1938 N N . ALA A 1 245 ? -0.357 -19.203 -2.678 1 79.25 245 ALA A N 1
ATOM 1939 C CA . ALA A 1 245 ? 0.733 -18.234 -2.734 1 79.25 245 ALA A CA 1
ATOM 1940 C C . ALA A 1 245 ? 1.918 -18.781 -3.521 1 79.25 245 ALA A C 1
ATOM 1942 O O . ALA A 1 245 ? 2.615 -18.031 -4.215 1 79.25 245 ALA A O 1
ATOM 1943 N N . THR A 1 246 ? 2.039 -20.047 -3.514 1 89.19 246 THR A N 1
ATOM 1944 C CA . THR A 1 246 ? 3.221 -20.656 -4.109 1 89.19 246 THR A CA 1
ATOM 1945 C C . THR A 1 246 ? 3.078 -20.734 -5.629 1 89.19 246 THR A C 1
ATOM 1947 O O . THR A 1 246 ? 4.074 -20.828 -6.348 1 89.19 246 THR A O 1
ATOM 1950 N N . GLU A 1 247 ? 1.827 -20.656 -6.062 1 91.75 247 GLU A N 1
ATOM 1951 C CA . GLU A 1 247 ? 1.564 -20.953 -7.469 1 91.75 247 GLU A CA 1
ATOM 1952 C C . GLU A 1 247 ? 2.139 -19.859 -8.375 1 91.75 247 GLU A C 1
ATOM 1954 O O . GLU A 1 247 ? 2.59 -20.156 -9.484 1 91.75 247 GLU A O 1
ATOM 1959 N N . GLN A 1 248 ? 2.113 -18.734 -7.84 1 91.25 248 GLN A N 1
ATOM 1960 C CA . GLN A 1 248 ? 2.637 -17.641 -8.656 1 91.25 248 GLN A CA 1
ATOM 1961 C C . GLN A 1 248 ? 4.121 -17.828 -8.945 1 91.25 248 GLN A C 1
ATOM 1963 O O . GLN A 1 248 ? 4.531 -17.875 -10.109 1 91.25 248 GLN A O 1
ATOM 1968 N N . LEU A 1 249 ? 4.855 -18.062 -7.914 1 94.94 249 LEU A N 1
ATOM 1969 C CA . LEU A 1 249 ? 6.297 -18.219 -8.094 1 94.94 249 LEU A CA 1
ATOM 1970 C C . LEU A 1 249 ? 6.621 -19.516 -8.812 1 94.94 249 LEU A C 1
ATOM 1972 O O . LEU A 1 249 ? 7.566 -19.578 -9.602 1 94.94 249 LEU A O 1
ATOM 1976 N N . ARG A 1 250 ? 5.84 -20.516 -8.586 1 96.06 250 ARG A N 1
ATOM 1977 C CA . ARG A 1 250 ? 6.023 -21.781 -9.273 1 96.06 250 ARG A CA 1
ATOM 1978 C C . ARG A 1 250 ? 5.887 -21.609 -10.781 1 96.06 250 ARG A C 1
ATOM 1980 O O . ARG A 1 250 ? 6.699 -22.141 -11.547 1 96.06 250 ARG A O 1
ATOM 1987 N N . THR A 1 251 ? 4.871 -20.922 -11.164 1 94.5 251 THR A N 1
ATOM 1988 C CA . THR A 1 251 ? 4.641 -20.703 -12.586 1 94.5 251 THR A CA 1
ATOM 1989 C C . THR A 1 251 ? 5.805 -19.938 -13.211 1 94.5 251 THR A C 1
ATOM 1991 O O . THR A 1 251 ? 6.27 -20.281 -14.297 1 94.5 251 THR A O 1
ATOM 1994 N N . TYR A 1 252 ? 6.316 -18.922 -12.547 1 94.38 252 TYR A N 1
ATOM 1995 C CA . TYR A 1 252 ? 7.477 -18.188 -13.047 1 94.38 252 TYR A CA 1
ATOM 1996 C C . TYR A 1 252 ? 8.695 -19.094 -13.133 1 94.38 252 TYR A C 1
ATOM 1998 O O . TYR A 1 252 ? 9.469 -19.016 -14.094 1 94.38 252 TYR A O 1
ATOM 2006 N N . ALA A 1 253 ? 8.883 -19.922 -12.172 1 97.31 253 ALA A N 1
ATOM 2007 C CA . ALA A 1 253 ? 10 -20.859 -12.164 1 97.31 253 ALA A CA 1
ATOM 2008 C C . ALA A 1 253 ? 9.945 -21.781 -13.391 1 97.31 253 ALA A C 1
ATOM 2010 O O . ALA A 1 253 ? 10.977 -22.016 -14.031 1 97.31 253 ALA A O 1
ATOM 2011 N N . ASN A 1 254 ? 8.766 -22.25 -13.688 1 96.88 254 ASN A N 1
ATOM 2012 C CA . ASN A 1 254 ? 8.578 -23.109 -14.852 1 96.88 254 ASN A CA 1
ATOM 2013 C C . ASN A 1 254 ? 8.891 -22.391 -16.156 1 96.88 254 ASN A C 1
ATOM 2015 O O . ASN A 1 254 ? 9.57 -22.922 -17.031 1 96.88 254 ASN A O 1
ATOM 2019 N N . ILE A 1 255 ? 8.398 -21.188 -16.203 1 95 255 ILE A N 1
ATOM 2020 C CA . ILE A 1 255 ? 8.641 -20.391 -17.391 1 95 255 ILE A CA 1
ATOM 2021 C C . ILE A 1 255 ? 10.141 -20.172 -17.578 1 95 255 ILE A C 1
ATOM 2023 O O . ILE A 1 255 ? 10.648 -20.234 -18.703 1 95 255 ILE A O 1
ATOM 2027 N N . LEU A 1 256 ? 10.859 -20.031 -16.484 1 96 256 LEU A N 1
ATOM 2028 C CA . LEU A 1 256 ? 12.289 -19.703 -16.531 1 96 256 LEU A CA 1
ATOM 2029 C C . LEU A 1 256 ? 13.125 -20.984 -16.516 1 96 256 LEU A C 1
ATOM 2031 O O . LEU A 1 256 ? 14.352 -20.922 -16.641 1 96 256 LEU A O 1
ATOM 2035 N N . ASP A 1 257 ? 12.469 -22.109 -16.328 1 97.12 257 ASP A N 1
ATOM 2036 C CA . ASP A 1 257 ? 13.18 -23.375 -16.188 1 97.12 257 ASP A CA 1
ATOM 2037 C C . ASP A 1 257 ? 14.172 -23.312 -15.031 1 97.12 257 ASP A C 1
ATOM 2039 O O . ASP A 1 257 ? 15.359 -23.594 -15.211 1 97.12 257 ASP A O 1
ATOM 2043 N N . ALA A 1 258 ? 13.727 -22.828 -13.984 1 97.94 258 ALA A N 1
ATOM 2044 C CA . ALA A 1 258 ? 14.516 -22.75 -12.758 1 97.94 258 ALA A CA 1
ATOM 2045 C C . ALA A 1 258 ? 14.008 -23.75 -11.711 1 97.94 258 ALA A C 1
ATOM 2047 O O . ALA A 1 258 ? 12.805 -23.938 -11.57 1 97.94 258 ALA A O 1
ATOM 2048 N N . PRO A 1 259 ? 14.945 -24.359 -10.945 1 98.31 259 PRO A N 1
ATOM 2049 C CA . PRO A 1 259 ? 14.492 -25.203 -9.828 1 98.31 259 PRO A CA 1
ATOM 2050 C C . PRO A 1 259 ? 13.648 -24.438 -8.82 1 98.31 259 PRO A C 1
ATOM 2052 O O . PRO A 1 259 ? 13.938 -23.266 -8.523 1 98.31 259 PRO A O 1
ATOM 2055 N N . PHE A 1 260 ? 12.633 -25.109 -8.445 1 98.25 260 PHE A N 1
ATOM 2056 C CA . PHE A 1 260 ? 11.68 -24.5 -7.52 1 98.25 260 PHE A CA 1
ATOM 2057 C C . PHE A 1 260 ? 11.359 -25.469 -6.379 1 98.25 260 PHE A C 1
ATOM 2059 O O . PHE A 1 260 ? 11.195 -26.656 -6.594 1 98.25 260 PHE A O 1
ATOM 2066 N N . SER A 1 261 ? 11.305 -24.859 -5.098 1 97.81 261 SER A N 1
ATOM 2067 C CA . SER A 1 261 ? 10.938 -25.656 -3.939 1 97.81 261 SER A CA 1
ATOM 2068 C C . SER A 1 261 ? 10.094 -24.859 -2.955 1 97.81 261 SER A C 1
ATOM 2070 O O . SER A 1 261 ? 10.273 -23.641 -2.826 1 97.81 261 SER A O 1
ATOM 2072 N N . VAL A 1 262 ? 9.211 -25.547 -2.285 1 96.38 262 VAL A N 1
ATOM 2073 C CA . VAL A 1 262 ? 8.43 -24.984 -1.183 1 96.38 262 VAL A CA 1
ATOM 2074 C C . VAL A 1 262 ? 8.961 -25.531 0.144 1 96.38 262 VAL A C 1
ATOM 2076 O O . VAL A 1 262 ? 9.188 -26.734 0.28 1 96.38 262 VAL A O 1
ATOM 2079 N N . ILE A 1 263 ? 9.141 -24.656 1.055 1 96.12 263 ILE A N 1
ATOM 2080 C CA . ILE A 1 263 ? 9.648 -25.141 2.336 1 96.12 263 ILE A CA 1
ATOM 2081 C C . ILE A 1 263 ? 8.648 -24.797 3.443 1 96.12 263 ILE A C 1
ATOM 2083 O O . ILE A 1 263 ? 8 -23.75 3.408 1 96.12 263 ILE A O 1
ATOM 2087 N N . TYR A 1 264 ? 8.664 -25.688 4.473 1 91.81 264 TYR A N 1
ATOM 2088 C CA . TYR A 1 264 ? 7.734 -25.547 5.582 1 91.81 264 TYR A CA 1
ATOM 2089 C C . TYR A 1 264 ? 8.477 -25.453 6.91 1 91.81 264 TYR A C 1
ATOM 2091 O O . TYR A 1 264 ? 7.863 -25.25 7.961 1 91.81 264 TYR A O 1
ATOM 2099 N N . SER A 1 265 ? 9.773 -25.656 6.805 1 92.38 265 SER A N 1
ATOM 2100 C CA . SER A 1 265 ? 10.594 -25.609 8.016 1 92.38 265 SER A CA 1
ATOM 2101 C C .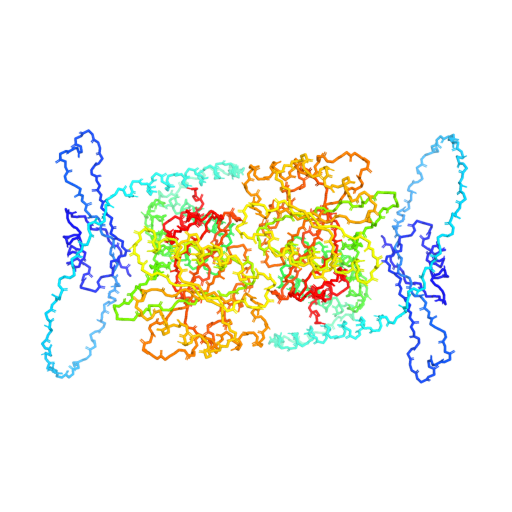 SER A 1 265 ? 11.984 -25.062 7.719 1 92.38 265 SER A C 1
ATOM 2103 O O . SER A 1 265 ? 12.383 -24.953 6.555 1 92.38 265 SER A O 1
ATOM 2105 N N . LEU A 1 266 ? 12.602 -24.703 8.75 1 94.38 266 LEU A N 1
ATOM 2106 C CA . LEU A 1 266 ? 13.961 -24.188 8.633 1 94.38 266 LEU A CA 1
ATOM 2107 C C . LEU A 1 266 ? 14.914 -25.25 8.094 1 94.38 266 LEU A C 1
ATOM 2109 O O . LEU A 1 266 ? 15.789 -24.953 7.285 1 94.38 266 LEU A O 1
ATOM 2113 N N . GLU A 1 267 ? 14.688 -26.453 8.516 1 94.31 267 GLU A N 1
ATOM 2114 C CA . GLU A 1 267 ? 15.508 -27.562 8.07 1 94.31 267 GLU A CA 1
ATOM 2115 C C . GLU A 1 267 ? 15.375 -27.797 6.566 1 94.31 267 GLU A C 1
ATOM 2117 O O . GLU A 1 267 ? 16.359 -28.109 5.895 1 94.31 267 GLU A O 1
ATOM 2122 N N . GLU A 1 268 ? 14.242 -27.594 6.129 1 96.25 268 GLU A N 1
ATOM 2123 C CA . GLU A 1 268 ? 14 -27.797 4.707 1 96.25 268 GLU A CA 1
ATOM 2124 C C . GLU A 1 268 ? 14.727 -26.75 3.867 1 96.25 268 GLU A C 1
ATOM 2126 O O . GLU A 1 268 ? 15.109 -27.016 2.729 1 96.25 268 GLU A O 1
ATOM 2131 N N . LEU A 1 269 ? 14.891 -25.547 4.453 1 96.75 269 LEU A N 1
ATOM 2132 C CA . LEU A 1 269 ? 15.641 -24.531 3.73 1 96.75 269 LEU A CA 1
ATOM 2133 C C . LEU A 1 269 ? 17.078 -25 3.477 1 96.75 269 LEU A C 1
ATOM 2135 O O . LEU A 1 269 ? 17.562 -24.938 2.346 1 96.75 269 LEU A O 1
ATOM 2139 N N . GLU A 1 270 ? 17.703 -25.484 4.426 1 95.06 270 GLU A N 1
ATOM 2140 C CA . GLU A 1 270 ? 19.078 -25.969 4.324 1 95.06 270 GLU A CA 1
ATOM 2141 C C . GLU A 1 270 ? 19.188 -27.109 3.328 1 95.06 270 GLU A C 1
ATOM 2143 O O . GLU A 1 270 ? 20.094 -27.125 2.494 1 95.06 270 GLU A O 1
ATOM 2148 N N . GLN A 1 271 ? 18.281 -28.016 3.447 1 96.5 271 GLN A N 1
ATOM 2149 C CA . GLN A 1 271 ? 18.281 -29.188 2.572 1 96.5 271 GLN A CA 1
ATOM 2150 C C . GLN A 1 271 ? 18.109 -28.781 1.111 1 96.5 271 GLN A C 1
ATOM 2152 O O . GLN A 1 271 ? 18.781 -29.328 0.231 1 96.5 271 GLN A O 1
ATOM 2157 N N . ASN A 1 272 ? 17.25 -27.844 0.899 1 97.38 272 ASN A N 1
ATOM 2158 C CA . ASN A 1 272 ? 16.969 -27.453 -0.474 1 97.38 272 ASN A CA 1
ATOM 2159 C C . ASN A 1 272 ? 18.109 -26.625 -1.068 1 97.38 272 ASN A C 1
ATOM 2161 O O . ASN A 1 272 ? 18.359 -26.703 -2.271 1 97.38 272 ASN A O 1
ATOM 2165 N N . ILE A 1 273 ? 18.781 -25.844 -0.251 1 96.62 273 ILE A N 1
ATOM 2166 C CA . ILE A 1 273 ? 19.938 -25.094 -0.722 1 96.62 273 ILE A CA 1
ATOM 2167 C C . ILE A 1 273 ? 21.062 -26.062 -1.092 1 96.62 273 ILE A C 1
ATOM 2169 O O . ILE A 1 273 ? 21.75 -25.875 -2.09 1 96.62 273 ILE A O 1
ATOM 2173 N N . GLU A 1 274 ? 21.203 -27.125 -0.348 1 94.88 274 GLU A N 1
ATOM 2174 C CA . GLU A 1 274 ? 22.234 -28.125 -0.626 1 94.88 274 GLU A CA 1
ATOM 2175 C C . GLU A 1 274 ? 22 -28.781 -1.982 1 94.88 274 GLU A C 1
ATOM 2177 O O . GLU A 1 274 ? 22.953 -29.125 -2.691 1 94.88 274 GLU A O 1
ATOM 2182 N N . LYS A 1 275 ? 20.797 -28.969 -2.309 1 96.56 275 LYS A N 1
ATOM 2183 C CA . LYS A 1 275 ? 20.438 -29.594 -3.578 1 96.56 275 LYS A CA 1
ATOM 2184 C C . LYS A 1 275 ? 20.859 -28.719 -4.758 1 96.56 275 LYS A C 1
ATOM 2186 O O . LYS A 1 275 ? 21.047 -29.219 -5.871 1 96.56 275 LYS A O 1
ATOM 2191 N N . VAL A 1 276 ? 20.969 -27.406 -4.438 1 96.94 276 VAL A N 1
ATOM 2192 C CA . VAL A 1 276 ? 21.312 -26.484 -5.52 1 96.94 276 VAL A CA 1
ATOM 2193 C C . VAL A 1 276 ? 22.641 -25.797 -5.207 1 96.94 276 VAL A C 1
ATOM 2195 O O . VAL A 1 276 ? 22.812 -24.594 -5.484 1 96.94 276 VAL A O 1
ATOM 2198 N N . LYS A 1 277 ? 23.5 -26.484 -4.605 1 93.88 277 LYS A N 1
ATOM 2199 C CA . LYS A 1 277 ? 24.797 -25.938 -4.176 1 93.88 277 LYS A CA 1
ATOM 2200 C C . LYS A 1 277 ? 25.625 -25.484 -5.371 1 93.88 277 LYS A C 1
ATOM 2202 O O . LYS A 1 277 ? 26.531 -24.656 -5.227 1 93.88 277 LYS A O 1
ATOM 2207 N N . GLU A 1 278 ? 25.312 -25.984 -6.562 1 94.88 278 GLU A N 1
ATOM 2208 C CA . GLU A 1 278 ? 26.078 -25.656 -7.766 1 94.88 278 GLU A CA 1
ATOM 2209 C C . GLU A 1 278 ? 25.5 -24.422 -8.469 1 94.88 278 GLU A C 1
ATOM 2211 O O . GLU A 1 278 ? 26.062 -23.969 -9.469 1 94.88 278 GLU A O 1
ATOM 2216 N N . TYR A 1 279 ? 24.484 -23.875 -7.973 1 97.06 279 TYR A N 1
ATOM 2217 C CA . TYR A 1 279 ? 23.859 -22.703 -8.578 1 97.06 279 TYR A CA 1
ATOM 2218 C C . TYR A 1 279 ? 24.531 -21.422 -8.117 1 97.06 279 TYR A C 1
ATOM 2220 O O . TYR A 1 279 ? 25.312 -21.422 -7.164 1 97.06 279 TYR A O 1
ATOM 2228 N N . ASP A 1 280 ? 24.266 -20.375 -8.844 1 97.5 280 ASP A N 1
ATOM 2229 C CA . ASP A 1 280 ? 24.906 -19.094 -8.547 1 97.5 280 ASP A CA 1
ATOM 2230 C C . ASP A 1 280 ? 24.094 -18.297 -7.527 1 97.5 280 ASP A C 1
ATOM 2232 O O . ASP A 1 280 ? 24.672 -17.594 -6.691 1 97.5 280 ASP A O 1
ATOM 2236 N N . LEU A 1 281 ? 22.797 -18.422 -7.637 1 98.19 281 LEU A N 1
ATOM 2237 C CA . LEU A 1 281 ? 21.906 -17.547 -6.895 1 98.19 281 LEU A CA 1
ATOM 2238 C C . LEU A 1 281 ? 20.641 -18.281 -6.457 1 98.19 281 LEU A C 1
ATOM 2240 O O . LEU A 1 281 ? 20.047 -19.016 -7.254 1 98.19 281 LEU A O 1
ATOM 2244 N N . VAL A 1 282 ? 20.297 -18.188 -5.199 1 98.5 282 VAL A N 1
ATOM 2245 C CA . VAL A 1 282 ? 19.047 -18.672 -4.656 1 98.5 282 VAL A CA 1
ATOM 2246 C C . VAL A 1 282 ? 18.203 -17.5 -4.141 1 98.5 282 VAL A C 1
ATOM 2248 O O . VAL A 1 282 ? 18.656 -16.75 -3.279 1 98.5 282 VAL A O 1
ATOM 2251 N N . LEU A 1 283 ? 17.047 -17.328 -4.703 1 98.75 283 LEU A N 1
ATOM 2252 C CA . LEU A 1 283 ? 16.125 -16.297 -4.246 1 98.75 283 LEU A CA 1
ATOM 2253 C C . LEU A 1 283 ? 15.031 -16.906 -3.369 1 98.75 283 LEU A C 1
ATOM 2255 O O . LEU A 1 283 ? 14.352 -17.844 -3.783 1 98.75 283 LEU A O 1
ATOM 2259 N N . VAL A 1 284 ? 14.883 -16.375 -2.191 1 98.5 284 VAL A N 1
ATOM 2260 C CA . VAL A 1 284 ? 13.953 -16.938 -1.212 1 98.5 284 VAL A CA 1
ATOM 2261 C C . VAL A 1 284 ? 12.805 -15.953 -0.969 1 98.5 284 VAL A C 1
ATOM 2263 O O . VAL A 1 284 ? 13.008 -14.859 -0.445 1 98.5 284 VAL A O 1
ATOM 2266 N N . ASP A 1 285 ? 11.641 -16.375 -1.295 1 97.81 285 ASP A N 1
ATOM 2267 C CA . ASP A 1 285 ? 10.406 -15.633 -1.06 1 97.81 285 ASP A CA 1
ATOM 2268 C C . ASP A 1 285 ? 9.844 -15.93 0.328 1 97.81 285 ASP A C 1
ATOM 2270 O O . ASP A 1 285 ? 9.789 -17.078 0.748 1 97.81 285 ASP A O 1
ATOM 2274 N N . THR A 1 286 ? 9.484 -14.891 1.016 1 96.06 286 THR A N 1
ATOM 2275 C CA . THR A 1 286 ? 8.875 -15.07 2.33 1 96.06 286 THR A CA 1
ATOM 2276 C C . THR A 1 286 ? 7.449 -14.523 2.348 1 96.06 286 THR A C 1
ATOM 2278 O O . THR A 1 286 ? 7.078 -13.719 1.487 1 96.06 286 THR A O 1
ATOM 2281 N N . ALA A 1 287 ? 6.723 -14.969 3.316 1 91.56 287 ALA A N 1
ATOM 2282 C CA . ALA A 1 287 ? 5.367 -14.445 3.473 1 91.56 287 ALA A CA 1
ATOM 2283 C C . ALA A 1 287 ? 5.387 -12.977 3.896 1 91.56 287 ALA A C 1
ATOM 2285 O O . ALA A 1 287 ? 6.203 -12.578 4.734 1 91.56 287 ALA A O 1
ATOM 2286 N N . GLY A 1 288 ? 4.488 -12.227 3.238 1 91 288 GLY A N 1
ATOM 2287 C CA . GLY A 1 288 ? 4.281 -10.883 3.742 1 91 288 GLY A CA 1
ATOM 2288 C C . GLY A 1 288 ? 3.457 -10.844 5.016 1 91 288 GLY A C 1
ATOM 2289 O O . GLY A 1 288 ? 2.498 -11.602 5.164 1 91 288 GLY A O 1
ATOM 2290 N N . HIS A 1 289 ? 3.822 -9.953 5.934 1 88.81 289 HIS A N 1
ATOM 2291 C CA . HIS A 1 289 ? 3.082 -9.836 7.188 1 88.81 289 HIS A CA 1
ATOM 2292 C C . HIS A 1 289 ? 3.166 -8.422 7.746 1 88.81 289 HIS A C 1
ATOM 2294 O O . HIS A 1 289 ? 4.008 -7.629 7.32 1 88.81 289 HIS A O 1
ATOM 2300 N N . SER A 1 290 ? 2.287 -8.25 8.695 1 89.06 290 SER A N 1
ATOM 2301 C CA . SER A 1 290 ? 2.338 -6.988 9.43 1 89.06 290 SER A CA 1
ATOM 2302 C C . SER A 1 290 ? 3.596 -6.902 10.289 1 89.06 290 SER A C 1
ATOM 2304 O O . SER A 1 290 ? 3.939 -7.852 10.992 1 89.06 290 SER A O 1
ATOM 2306 N N . HIS A 1 291 ? 4.254 -5.793 10.156 1 87.81 291 HIS A N 1
ATOM 2307 C CA . HIS A 1 291 ? 5.414 -5.543 11 1 87.81 291 HIS A CA 1
ATOM 2308 C C . HIS A 1 291 ? 5.023 -5.477 12.477 1 87.81 291 HIS A C 1
ATOM 2310 O O . HIS A 1 291 ? 5.887 -5.52 13.352 1 87.81 291 HIS A O 1
ATOM 2316 N N . ARG A 1 292 ? 3.748 -5.48 12.703 1 88.5 292 ARG A N 1
ATOM 2317 C CA . ARG A 1 292 ? 3.234 -5.355 14.07 1 88.5 292 ARG A CA 1
ATOM 2318 C C . ARG A 1 292 ? 2.949 -6.727 14.672 1 88.5 292 ARG A C 1
ATOM 2320 O O . ARG A 1 292 ? 2.629 -6.836 15.859 1 88.5 292 ARG A O 1
ATOM 2327 N N . ASN A 1 293 ? 3.076 -7.711 13.852 1 90.5 293 ASN A N 1
ATOM 2328 C CA . ASN A 1 293 ? 2.9 -9.086 14.312 1 90.5 293 ASN A CA 1
ATOM 2329 C C . ASN A 1 293 ? 4.211 -9.672 14.828 1 90.5 293 ASN A C 1
ATOM 2331 O O . ASN A 1 293 ? 5.035 -10.141 14.039 1 90.5 293 ASN A O 1
ATOM 2335 N N . GLU A 1 294 ? 4.32 -9.852 16.094 1 91.06 294 GLU A N 1
ATOM 2336 C CA . GLU A 1 294 ? 5.574 -10.25 16.719 1 91.06 294 GLU A CA 1
ATOM 2337 C C . GLU A 1 294 ? 5.902 -11.711 16.406 1 91.06 294 GLU A C 1
ATOM 2339 O O . GLU A 1 294 ? 7.066 -12.062 16.219 1 91.06 294 GLU A O 1
ATOM 2344 N N . GLU A 1 295 ? 4.91 -12.477 16.344 1 90.5 295 GLU A N 1
ATOM 2345 C CA . GLU A 1 295 ? 5.125 -13.891 16.047 1 90.5 295 GLU A CA 1
ATOM 2346 C C . GLU A 1 295 ? 5.699 -14.07 14.648 1 90.5 295 GLU A C 1
ATOM 2348 O O . GLU A 1 295 ? 6.664 -14.812 14.453 1 90.5 295 GLU A O 1
ATOM 2353 N N . GLN A 1 296 ? 5.16 -13.406 13.758 1 88.94 296 GLN A N 1
ATOM 2354 C CA . GLN A 1 296 ? 5.633 -13.508 12.375 1 88.94 296 GLN A CA 1
ATOM 2355 C C . GLN A 1 296 ? 7.031 -12.914 12.234 1 88.94 296 GLN A C 1
ATOM 2357 O O . GLN A 1 296 ? 7.852 -13.422 11.461 1 88.94 296 GLN A O 1
ATOM 2362 N N . LYS A 1 297 ? 7.266 -11.898 12.961 1 92.19 297 LYS A N 1
ATOM 2363 C CA . LYS A 1 297 ? 8.594 -11.289 12.977 1 92.19 297 LYS A CA 1
ATOM 2364 C C . LYS A 1 297 ? 9.648 -12.273 13.453 1 92.19 297 LYS A C 1
ATOM 2366 O O . LYS A 1 297 ? 10.727 -12.383 12.852 1 92.19 297 LYS A O 1
ATOM 2371 N N . GLU A 1 298 ? 9.352 -13.008 14.445 1 93.56 298 GLU A N 1
ATOM 2372 C CA . GLU A 1 298 ? 10.281 -14 14.992 1 93.56 298 GLU A CA 1
ATOM 2373 C C . GLU A 1 298 ? 10.523 -15.133 14 1 93.56 298 GLU A C 1
ATOM 2375 O O . GLU A 1 298 ? 11.648 -15.609 13.859 1 93.56 298 GLU A O 1
ATOM 2380 N N . ASN A 1 299 ? 9.492 -15.461 13.336 1 92.81 299 ASN A N 1
ATOM 2381 C CA . ASN A 1 299 ? 9.625 -16.5 12.32 1 92.81 299 ASN A CA 1
ATOM 2382 C C . ASN A 1 299 ? 10.57 -16.078 11.203 1 92.81 299 ASN A C 1
ATOM 2384 O O . ASN A 1 299 ? 11.414 -16.844 10.766 1 92.81 299 ASN A O 1
ATOM 2388 N N . ILE A 1 300 ? 10.422 -14.859 10.805 1 95.12 300 ILE A N 1
ATOM 2389 C CA . ILE A 1 300 ? 11.273 -14.328 9.742 1 95.12 300 ILE A CA 1
ATOM 2390 C C . ILE A 1 300 ? 12.711 -14.227 10.242 1 95.12 300 ILE A C 1
ATOM 2392 O O . ILE A 1 300 ? 13.648 -14.562 9.516 1 95.12 300 ILE A O 1
ATOM 2396 N N . ASN A 1 301 ? 12.852 -13.789 11.453 1 95.94 301 ASN A N 1
ATOM 2397 C CA . ASN A 1 301 ? 14.172 -13.688 12.055 1 95.94 301 ASN A CA 1
ATOM 2398 C C . ASN A 1 301 ? 14.891 -15.039 12.062 1 95.94 301 ASN A C 1
ATOM 2400 O O . ASN A 1 301 ? 16.047 -15.125 11.656 1 95.94 301 ASN A O 1
ATOM 2404 N N . GLN A 1 302 ? 14.188 -16.047 12.414 1 96 302 GLN A N 1
ATOM 2405 C CA . GLN A 1 302 ? 14.766 -17.391 12.445 1 96 302 GLN A CA 1
ATOM 2406 C C . GLN A 1 302 ? 15.133 -17.875 11.039 1 96 302 GLN A C 1
ATOM 2408 O O . GLN A 1 302 ? 16.203 -18.453 10.836 1 96 302 GLN A O 1
ATOM 2413 N N . LEU A 1 303 ? 14.297 -17.578 10.133 1 96.25 303 LEU A N 1
ATOM 2414 C CA . LEU A 1 303 ? 14.508 -18 8.75 1 96.25 303 LEU A CA 1
ATOM 2415 C C . LEU A 1 303 ? 15.766 -17.344 8.18 1 96.25 303 LEU A C 1
ATOM 2417 O O . LEU A 1 303 ? 16.562 -18 7.512 1 96.25 303 LEU A O 1
ATOM 2421 N N . LEU A 1 304 ? 15.977 -16.078 8.461 1 96.12 304 LEU A N 1
ATOM 2422 C CA . LEU A 1 304 ? 17.078 -15.305 7.918 1 96.12 304 LEU A CA 1
ATOM 2423 C C . LEU A 1 304 ? 18.406 -15.773 8.5 1 96.12 304 LEU A C 1
ATOM 2425 O O . LEU A 1 304 ? 19.453 -15.617 7.871 1 96.12 304 LEU A O 1
ATOM 2429 N N . HIS A 1 305 ? 18.375 -16.453 9.648 1 95.44 305 HIS A N 1
ATOM 2430 C CA . HIS A 1 305 ? 19.625 -16.734 10.359 1 95.44 305 HIS A CA 1
ATOM 2431 C C . HIS A 1 305 ? 19.875 -18.234 10.477 1 95.44 305 HIS A C 1
ATOM 2433 O O . HIS A 1 305 ? 20.812 -18.672 11.133 1 95.44 305 HIS A O 1
ATOM 2439 N N . CYS A 1 306 ? 19.125 -18.969 9.828 1 93.75 306 CYS A N 1
ATOM 2440 C CA . CYS A 1 306 ? 19.188 -20.422 10.016 1 93.75 306 CYS A CA 1
ATOM 2441 C C . CYS A 1 306 ? 20.328 -21.031 9.219 1 93.75 306 CYS A C 1
ATOM 2443 O O . CYS A 1 306 ? 20.844 -22.094 9.562 1 93.75 306 CYS A O 1
ATOM 2445 N N . LEU A 1 307 ? 20.75 -20.359 8.172 1 93.69 307 LEU A N 1
ATOM 2446 C CA . LEU A 1 307 ? 21.797 -20.906 7.32 1 93.69 307 LEU A CA 1
ATOM 2447 C C . LEU A 1 307 ? 23.172 -20.656 7.926 1 93.69 307 LEU A C 1
ATOM 2449 O O . LEU A 1 307 ? 23.406 -19.609 8.531 1 93.69 307 LEU A O 1
ATOM 2453 N N . GLY A 1 308 ? 24.078 -21.562 7.754 1 89.31 308 GLY A N 1
ATOM 2454 C CA . GLY A 1 308 ? 25.438 -21.453 8.273 1 89.31 308 GLY A CA 1
ATOM 2455 C C . GLY A 1 308 ? 26.234 -20.344 7.617 1 89.31 308 GLY A C 1
ATOM 2456 O O . GLY A 1 308 ? 25.797 -19.766 6.621 1 89.31 308 GLY A O 1
ATOM 2457 N N . GLU A 1 309 ? 27.359 -20.031 8.109 1 89.69 309 GLU A N 1
ATOM 2458 C CA . GLU A 1 309 ? 28.219 -18.922 7.672 1 89.69 309 GLU A CA 1
ATOM 2459 C C . GLU A 1 309 ? 28.844 -19.234 6.316 1 89.69 309 GLU A C 1
ATOM 2461 O O . GLU A 1 309 ? 29.391 -18.344 5.664 1 89.69 309 GLU A O 1
ATOM 2466 N N . GLU A 1 310 ? 28.766 -20.453 5.934 1 89 310 GLU A N 1
ATOM 2467 C CA . GLU A 1 310 ? 29.359 -20.828 4.652 1 89 310 GLU A CA 1
ATOM 2468 C C . GLU A 1 310 ? 28.594 -20.219 3.484 1 89 310 GLU A C 1
ATOM 2470 O O . GLU A 1 310 ? 29.109 -20.141 2.369 1 89 310 GLU A O 1
ATOM 2475 N N . TYR A 1 311 ? 27.391 -19.844 3.746 1 91.44 311 TYR A N 1
ATOM 2476 C CA . TYR A 1 311 ? 26.594 -19.219 2.703 1 91.44 311 TYR A CA 1
ATOM 2477 C C . TYR A 1 311 ? 26.594 -17.703 2.844 1 91.44 311 TYR A C 1
ATOM 2479 O O . TYR A 1 311 ? 26.391 -17.172 3.938 1 91.44 311 TYR A O 1
ATOM 2487 N N . GLU A 1 312 ? 26.938 -17.031 1.773 1 94.25 312 GLU A N 1
ATOM 2488 C CA . GLU A 1 312 ? 26.719 -15.586 1.751 1 94.25 312 GLU A CA 1
ATOM 2489 C C . GLU A 1 312 ? 25.234 -15.242 1.618 1 94.25 312 GLU A C 1
ATOM 2491 O O . GLU A 1 312 ? 24.578 -15.688 0.679 1 94.25 312 GLU A O 1
ATOM 2496 N N . LYS A 1 313 ? 24.781 -14.516 2.559 1 95.5 313 LYS A N 1
ATOM 2497 C CA . LYS A 1 313 ? 23.359 -14.18 2.604 1 95.5 313 LYS A CA 1
ATOM 2498 C C . LYS A 1 313 ? 23.141 -12.672 2.496 1 95.5 313 LYS A C 1
ATOM 2500 O O . LYS A 1 313 ? 23.969 -11.883 2.979 1 95.5 313 LYS A O 1
ATOM 2505 N N . GLU A 1 314 ? 22.062 -12.281 1.864 1 96.88 314 GLU A N 1
ATOM 2506 C CA . GLU A 1 314 ? 21.594 -10.898 1.826 1 96.88 314 GLU A CA 1
ATOM 2507 C C . GLU A 1 314 ? 20.078 -10.82 2.021 1 96.88 314 GLU A C 1
ATOM 2509 O O . GLU A 1 314 ? 19.359 -11.758 1.675 1 96.88 314 GLU A O 1
ATOM 2514 N N . THR A 1 315 ? 19.672 -9.797 2.615 1 98.12 315 THR A N 1
ATOM 2515 C CA . THR A 1 315 ? 18.25 -9.555 2.818 1 98.12 315 THR A CA 1
ATOM 2516 C C . THR A 1 315 ? 17.812 -8.258 2.145 1 98.12 315 THR A C 1
ATOM 2518 O O . THR A 1 315 ? 18.484 -7.23 2.275 1 98.12 315 THR A O 1
ATOM 2521 N N . TYR A 1 316 ? 16.766 -8.375 1.398 1 98.69 316 TYR A N 1
ATOM 2522 C CA . TYR A 1 316 ? 16.156 -7.195 0.807 1 98.69 316 TYR A CA 1
ATOM 2523 C C . TYR A 1 316 ? 14.773 -6.938 1.411 1 98.69 316 TYR A C 1
ATOM 2525 O O . TYR A 1 316 ? 13.898 -7.809 1.373 1 98.69 316 TYR A O 1
ATOM 2533 N N . LEU A 1 317 ? 14.625 -5.77 1.977 1 98.62 317 LEU A N 1
ATOM 2534 C CA . LEU A 1 317 ? 13.32 -5.289 2.43 1 98.62 317 LEU A CA 1
ATOM 2535 C C . LEU A 1 317 ? 12.57 -4.605 1.293 1 98.62 317 LEU A C 1
ATOM 2537 O O . LEU A 1 317 ? 13.008 -3.572 0.784 1 98.62 317 LEU A O 1
ATOM 2541 N N . VAL A 1 318 ? 11.461 -5.234 0.933 1 98.69 318 VAL A N 1
ATOM 2542 C CA . VAL A 1 318 ? 10.664 -4.707 -0.168 1 98.69 318 VAL A CA 1
ATOM 2543 C C . VAL A 1 318 ? 9.555 -3.805 0.379 1 98.69 318 VAL A C 1
ATOM 2545 O O . VAL A 1 318 ? 8.773 -4.223 1.235 1 98.69 318 VAL A O 1
ATOM 2548 N N . LEU A 1 319 ? 9.523 -2.562 -0.157 1 98.56 319 LEU A N 1
ATOM 2549 C CA . LEU A 1 319 ? 8.562 -1.56 0.288 1 98.56 319 LEU A CA 1
ATOM 2550 C C . LEU A 1 319 ? 7.84 -0.938 -0.9 1 98.56 319 LEU A C 1
ATOM 2552 O O . LEU A 1 319 ? 8.438 -0.709 -1.951 1 98.56 319 LEU A O 1
ATOM 2556 N N . SER A 1 320 ? 6.535 -0.664 -0.666 1 98.06 320 SER A N 1
ATOM 2557 C CA . SER A 1 320 ? 5.785 0.079 -1.672 1 98.06 320 SER A CA 1
ATOM 2558 C C . SER A 1 320 ? 6.023 1.579 -1.545 1 98.06 320 SER A C 1
ATOM 2560 O O . SER A 1 320 ? 5.941 2.135 -0.448 1 98.06 320 SER A O 1
ATOM 2562 N N . ALA A 1 321 ? 6.223 2.236 -2.682 1 98 321 ALA A N 1
ATOM 2563 C CA . ALA A 1 321 ? 6.438 3.682 -2.688 1 98 321 ALA A CA 1
ATOM 2564 C C . ALA A 1 321 ? 5.164 4.43 -2.305 1 98 321 ALA A C 1
ATOM 2566 O O . ALA A 1 321 ? 5.203 5.621 -2.002 1 98 321 ALA A O 1
ATOM 2567 N N . THR A 1 322 ? 4.078 3.754 -2.246 1 97.75 322 THR A N 1
ATOM 2568 C CA . THR A 1 322 ? 2.795 4.371 -1.945 1 97.75 322 THR A CA 1
ATOM 2569 C C . THR A 1 322 ? 2.496 4.301 -0.45 1 97.75 322 THR A C 1
ATOM 2571 O O . THR A 1 322 ? 1.491 4.844 0.014 1 97.75 322 THR A O 1
ATOM 2574 N N . THR A 1 323 ? 3.336 3.695 0.313 1 98.12 323 THR A N 1
ATOM 2575 C CA . THR A 1 323 ? 3.092 3.5 1.738 1 98.12 323 THR A CA 1
ATOM 2576 C C . THR A 1 323 ? 3.299 4.805 2.506 1 98.12 323 THR A C 1
ATOM 2578 O O . THR A 1 323 ? 4.227 5.559 2.215 1 98.12 323 THR A O 1
ATOM 2581 N N . LYS A 1 324 ? 2.512 4.992 3.523 1 97.25 324 LYS A N 1
ATOM 2582 C CA . LYS A 1 324 ? 2.645 6.164 4.387 1 97.25 324 LYS A CA 1
ATOM 2583 C C . LYS A 1 324 ? 4.012 6.195 5.062 1 97.25 324 LYS A C 1
ATOM 2585 O O . LYS A 1 324 ? 4.527 5.16 5.488 1 97.25 324 LYS A O 1
ATOM 2590 N N . TYR A 1 325 ? 4.465 7.441 5.203 1 97.5 325 TYR A N 1
ATOM 2591 C CA . TYR A 1 325 ? 5.797 7.617 5.77 1 97.5 325 TYR A CA 1
ATOM 2592 C C . TYR A 1 325 ? 5.875 7.035 7.176 1 97.5 325 TYR A C 1
ATOM 2594 O O . TYR A 1 325 ? 6.824 6.32 7.508 1 97.5 325 TYR A O 1
ATOM 2602 N N . LYS A 1 326 ? 4.895 7.27 7.984 1 96.12 326 LYS A N 1
ATOM 2603 C CA . LYS A 1 326 ? 4.895 6.781 9.359 1 96.12 326 LYS A CA 1
ATOM 2604 C C . LYS A 1 326 ? 4.957 5.254 9.398 1 96.12 326 LYS A C 1
ATOM 2606 O O . LYS A 1 326 ? 5.668 4.68 10.227 1 96.12 326 LYS A O 1
ATOM 2611 N N . ASP A 1 327 ? 4.234 4.648 8.57 1 97.56 327 ASP A N 1
ATOM 2612 C CA . ASP A 1 327 ? 4.262 3.191 8.508 1 97.56 327 ASP A CA 1
ATOM 2613 C C . ASP A 1 327 ? 5.617 2.688 8.023 1 97.56 327 ASP A C 1
ATOM 2615 O O . ASP A 1 327 ? 6.129 1.682 8.516 1 97.56 327 ASP A O 1
ATOM 2619 N N . LEU A 1 328 ? 6.168 3.389 7.047 1 98.19 328 LEU A N 1
ATOM 2620 C CA . LEU A 1 328 ? 7.492 3.02 6.559 1 98.19 328 LEU A CA 1
ATOM 2621 C C . LEU A 1 328 ? 8.516 3.053 7.688 1 98.19 328 LEU A C 1
ATOM 2623 O O . LEU A 1 328 ? 9.359 2.16 7.789 1 98.19 328 LEU A O 1
ATOM 2627 N N . LEU A 1 329 ? 8.445 4.078 8.523 1 97.62 329 LEU A N 1
ATOM 2628 C CA . LEU A 1 329 ? 9.367 4.207 9.648 1 97.62 329 LEU A CA 1
ATOM 2629 C C . LEU A 1 329 ? 9.25 3.006 10.586 1 97.62 329 LEU A C 1
ATOM 2631 O O . LEU A 1 329 ? 10.258 2.43 10.992 1 97.62 329 LEU A O 1
ATOM 2635 N N . GLU A 1 330 ? 8.07 2.633 10.828 1 96.75 330 GLU A N 1
ATOM 2636 C CA . GLU A 1 330 ? 7.844 1.51 11.734 1 96.75 330 GLU A CA 1
ATOM 2637 C C . GLU A 1 330 ? 8.359 0.205 11.133 1 96.75 330 GLU A C 1
ATOM 2639 O O . GLU A 1 330 ? 8.938 -0.622 11.836 1 96.75 330 GLU A O 1
ATOM 2644 N N . ILE A 1 331 ? 8.141 0.014 9.867 1 97.44 331 ILE A N 1
ATOM 2645 C CA . ILE A 1 331 ? 8.578 -1.201 9.188 1 97.44 331 ILE A CA 1
ATOM 2646 C C . ILE A 1 331 ? 10.109 -1.286 9.211 1 97.44 331 ILE A C 1
ATOM 2648 O O . ILE A 1 331 ? 10.672 -2.307 9.609 1 97.44 331 ILE A O 1
ATOM 2652 N N . VAL A 1 332 ? 10.758 -0.213 8.82 1 97.5 332 VAL A N 1
ATOM 2653 C CA . VAL A 1 332 ? 12.219 -0.173 8.758 1 97.5 332 VAL A CA 1
ATOM 2654 C C . VAL A 1 332 ? 12.805 -0.423 10.148 1 97.5 332 VAL A C 1
ATOM 2656 O O . VAL A 1 332 ? 13.75 -1.194 10.297 1 97.5 332 VAL A O 1
ATOM 2659 N N . ASP A 1 333 ? 12.227 0.173 11.172 1 96.69 333 ASP A N 1
ATOM 2660 C CA . ASP A 1 333 ? 12.695 -0.001 12.539 1 96.69 333 ASP A CA 1
ATOM 2661 C C . ASP A 1 333 ? 12.523 -1.448 13 1 96.69 333 ASP A C 1
ATOM 2663 O O . ASP A 1 333 ? 13.391 -1.991 13.688 1 96.69 333 ASP A O 1
ATOM 2667 N N . SER A 1 334 ? 11.484 -1.988 12.609 1 95.56 334 SER A N 1
ATOM 2668 C CA . SER A 1 334 ? 11.203 -3.361 13.016 1 95.56 334 SER A CA 1
ATOM 2669 C C . SER A 1 334 ? 12.258 -4.324 12.477 1 95.56 334 SER A C 1
ATOM 2671 O O . SER A 1 334 ? 12.75 -5.188 13.203 1 95.56 334 SER A O 1
ATOM 2673 N N . TYR A 1 335 ? 12.641 -4.184 11.242 1 96 335 TYR A N 1
ATOM 2674 C CA . TYR A 1 335 ? 13.594 -5.098 10.625 1 96 335 TYR A CA 1
ATOM 2675 C C . TYR A 1 335 ? 15.016 -4.777 11.062 1 96 335 TYR A C 1
ATOM 2677 O O . TYR A 1 335 ? 15.852 -5.676 11.195 1 96 335 TYR A O 1
ATOM 2685 N N . SER A 1 336 ? 15.312 -3.482 11.297 1 95.81 336 SER A N 1
ATOM 2686 C CA . SER A 1 336 ? 16.641 -3.07 11.734 1 95.81 336 SER A CA 1
ATOM 2687 C C . SER A 1 336 ? 17 -3.684 13.086 1 95.81 336 SER A C 1
ATOM 2689 O O . SER A 1 336 ? 18.188 -3.803 13.422 1 95.81 336 SER A O 1
ATOM 2691 N N . GLY A 1 337 ? 16.078 -4.191 13.75 1 91.75 337 GLY A N 1
ATOM 2692 C CA . GLY A 1 337 ? 16.297 -4.738 15.086 1 91.75 337 GLY A CA 1
ATOM 2693 C C . GLY A 1 337 ? 16.906 -6.121 15.07 1 91.75 337 GLY A C 1
ATOM 2694 O O . GLY A 1 337 ? 17.469 -6.57 16.078 1 91.75 337 GLY A O 1
ATOM 2695 N N . PHE A 1 338 ? 16.875 -6.738 13.789 1 92.19 338 PHE A N 1
ATOM 2696 C CA . PHE A 1 338 ? 17.344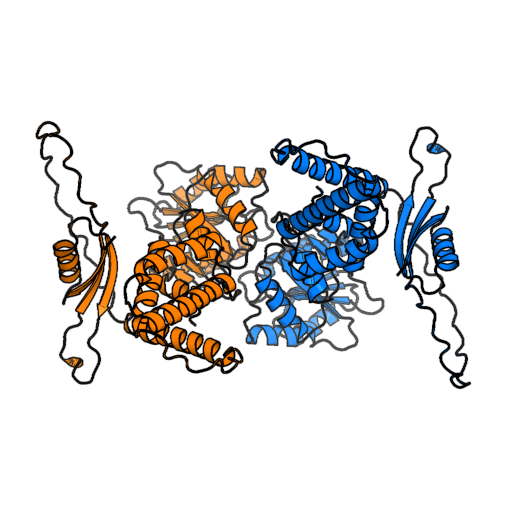 -8.117 13.906 1 92.19 338 PHE A CA 1
ATOM 2697 C C . PHE A 1 338 ? 18.094 -8.539 12.648 1 92.19 338 PHE A C 1
ATOM 2699 O O . PHE A 1 338 ? 18.594 -9.664 12.562 1 92.19 338 PHE A O 1
ATOM 2706 N N . THR A 1 339 ? 18.219 -7.605 11.656 1 94.75 339 THR A N 1
ATOM 2707 C CA . THR A 1 339 ? 18.953 -8 10.453 1 94.75 339 THR A CA 1
ATOM 2708 C C . THR A 1 339 ? 19.422 -6.781 9.68 1 94.75 339 THR A C 1
ATOM 2710 O O . THR A 1 339 ? 18.859 -5.695 9.805 1 94.75 339 THR A O 1
ATOM 2713 N N . ASP A 1 340 ? 20.516 -6.992 8.93 1 96.06 340 ASP A N 1
ATOM 2714 C CA . ASP A 1 340 ? 20.906 -6.016 7.914 1 96.06 340 ASP A CA 1
ATOM 2715 C C . ASP A 1 340 ? 20.141 -6.246 6.609 1 96.06 340 ASP A C 1
ATOM 2717 O O . ASP A 1 340 ? 19.844 -7.387 6.254 1 96.06 340 ASP A O 1
ATOM 2721 N N . TYR A 1 341 ? 19.859 -5.148 6 1 97.81 341 TYR A N 1
ATOM 2722 C CA . TYR A 1 341 ? 19.109 -5.285 4.758 1 97.81 341 TYR A CA 1
ATOM 2723 C C . TYR A 1 341 ? 19.359 -4.105 3.828 1 97.81 341 TYR A C 1
ATOM 2725 O O . TYR A 1 341 ? 19.891 -3.078 4.254 1 97.81 341 TYR A O 1
ATOM 2733 N N . SER A 1 342 ? 19.078 -4.312 2.551 1 98.38 342 SER A N 1
ATOM 2734 C CA . SER A 1 342 ? 18.906 -3.26 1.553 1 98.38 342 SER A CA 1
ATOM 2735 C C . SER A 1 342 ? 17.453 -3.092 1.161 1 98.38 342 SER A C 1
ATOM 2737 O O . SER A 1 342 ? 16.625 -3.979 1.408 1 98.38 342 SER A O 1
ATOM 2739 N N . ILE A 1 343 ? 17.125 -1.959 0.532 1 98.69 343 ILE A N 1
ATOM 2740 C CA . ILE A 1 343 ? 15.711 -1.682 0.304 1 98.69 343 ILE A CA 1
ATOM 2741 C C . ILE A 1 343 ? 15.422 -1.679 -1.195 1 98.69 343 ILE A C 1
ATOM 2743 O O . ILE A 1 343 ? 16.188 -1.126 -1.982 1 98.69 343 ILE A O 1
ATOM 2747 N N . ILE A 1 344 ? 14.367 -2.354 -1.539 1 98.81 344 ILE A N 1
ATOM 2748 C CA . ILE A 1 344 ? 13.766 -2.264 -2.867 1 98.81 344 ILE A CA 1
ATOM 2749 C C . ILE A 1 344 ? 12.422 -1.545 -2.781 1 98.81 344 ILE A C 1
ATOM 2751 O O . ILE A 1 344 ? 11.523 -1.98 -2.059 1 98.81 344 ILE A O 1
ATOM 2755 N N . PHE A 1 345 ? 12.266 -0.44 -3.504 1 98.69 345 PHE A N 1
ATOM 2756 C CA . PHE A 1 345 ? 10.969 0.229 -3.594 1 98.69 345 PHE A CA 1
ATOM 2757 C C . PHE A 1 345 ? 10.211 -0.229 -4.832 1 98.69 345 PHE A C 1
ATOM 2759 O O . PHE A 1 345 ? 10.758 -0.25 -5.934 1 98.69 345 PHE A O 1
ATOM 2766 N N . THR A 1 346 ? 8.977 -0.55 -4.582 1 98.25 346 THR A N 1
ATOM 2767 C CA . THR A 1 346 ? 8.125 -1.002 -5.672 1 98.25 346 THR A CA 1
ATOM 2768 C C . THR A 1 346 ? 6.992 -0.008 -5.918 1 98.25 346 THR A C 1
ATOM 2770 O O . THR A 1 346 ? 6.793 0.923 -5.137 1 98.25 346 THR A O 1
ATOM 2773 N N . LYS A 1 347 ? 6.285 -0.138 -7.062 1 96.94 347 LYS A N 1
ATOM 2774 C CA . LYS A 1 347 ? 5.055 0.573 -7.406 1 96.94 347 LYS A CA 1
ATOM 2775 C C . LYS A 1 347 ? 5.324 2.062 -7.613 1 96.94 347 LYS A C 1
ATOM 2777 O O . LYS A 1 347 ? 4.52 2.904 -7.207 1 96.94 347 LYS A O 1
ATOM 2782 N N . LEU A 1 348 ? 6.438 2.338 -8.164 1 96.88 348 LEU A N 1
ATOM 2783 C CA . LEU A 1 348 ? 6.711 3.738 -8.469 1 96.88 348 LEU A CA 1
ATOM 2784 C C . LEU A 1 348 ? 5.758 4.258 -9.539 1 96.88 348 LEU A C 1
ATOM 2786 O O . LEU A 1 348 ? 5.578 5.469 -9.68 1 96.88 348 LEU A O 1
ATOM 2790 N N . ASP A 1 349 ? 5.098 3.357 -10.273 1 95.19 349 ASP A N 1
ATOM 2791 C CA . ASP A 1 349 ? 4.113 3.695 -11.297 1 95.19 349 ASP A CA 1
ATOM 2792 C C . ASP A 1 349 ? 2.775 4.074 -10.664 1 95.19 349 ASP A C 1
ATOM 2794 O O . ASP A 1 349 ? 1.892 4.602 -11.344 1 95.19 349 ASP A O 1
ATOM 2798 N N . GLU A 1 350 ? 2.658 3.875 -9.383 1 95.88 350 GLU A N 1
ATOM 2799 C CA . GLU A 1 350 ? 1.372 4.09 -8.727 1 95.88 350 GLU A CA 1
ATOM 2800 C C . GLU A 1 350 ? 1.421 5.301 -7.801 1 95.88 350 GLU A C 1
ATOM 2802 O O . GLU A 1 350 ? 0.56 5.461 -6.934 1 95.88 350 GLU A O 1
ATOM 2807 N N . THR A 1 351 ? 2.416 6.082 -7.902 1 96.19 351 THR A N 1
ATOM 2808 C CA . THR A 1 351 ? 2.529 7.285 -7.086 1 96.19 351 THR A CA 1
ATOM 2809 C C . THR A 1 351 ? 3.074 8.445 -7.91 1 96.19 351 THR A C 1
ATOM 2811 O O . THR A 1 351 ? 3.75 8.242 -8.922 1 96.19 351 THR A O 1
ATOM 2814 N N . SER A 1 352 ? 2.742 9.641 -7.402 1 92.44 352 SER A N 1
ATOM 2815 C CA . SER A 1 352 ? 3.254 10.844 -8.055 1 92.44 352 SER A CA 1
ATOM 2816 C C . SER A 1 352 ? 4.289 11.547 -7.184 1 92.44 352 SER A C 1
ATOM 2818 O O . SER A 1 352 ? 4.875 12.547 -7.598 1 92.44 352 SER A O 1
ATOM 2820 N N . THR A 1 353 ? 4.504 11.07 -6.023 1 95.81 353 THR A N 1
ATOM 2821 C CA . THR A 1 353 ? 5.465 11.664 -5.102 1 95.81 353 THR A CA 1
ATOM 2822 C C . THR A 1 353 ? 6.52 10.641 -4.691 1 95.81 353 THR A C 1
ATOM 2824 O O . THR A 1 353 ? 6.211 9.461 -4.496 1 95.81 353 THR A O 1
ATOM 2827 N N . TYR A 1 354 ? 7.727 11.109 -4.555 1 97.12 354 TYR A N 1
ATOM 2828 C CA . TYR A 1 354 ? 8.836 10.172 -4.391 1 97.12 354 TYR A CA 1
ATOM 2829 C C . TYR A 1 354 ? 9.641 10.5 -3.139 1 97.12 354 TYR A C 1
ATOM 2831 O O . TYR A 1 354 ? 10.672 9.883 -2.881 1 97.12 354 TYR A O 1
ATOM 2839 N N . GLY A 1 355 ? 9.195 11.445 -2.348 1 97.75 355 GLY A N 1
ATOM 2840 C CA . GLY A 1 355 ? 9.914 11.906 -1.17 1 97.75 355 GLY A CA 1
ATOM 2841 C C . GLY A 1 355 ? 10.234 10.797 -0.188 1 97.75 355 GLY A C 1
ATOM 2842 O O . GLY A 1 355 ? 11.273 10.82 0.467 1 97.75 355 GLY A O 1
ATOM 2843 N N . ASN A 1 356 ? 9.383 9.789 -0.131 1 97.94 356 ASN A N 1
ATOM 2844 C CA . ASN A 1 356 ? 9.555 8.672 0.797 1 97.94 356 ASN A CA 1
ATOM 2845 C C . ASN A 1 356 ? 10.859 7.922 0.537 1 97.94 356 ASN A C 1
ATOM 2847 O O . ASN A 1 356 ? 11.469 7.383 1.465 1 97.94 356 ASN A O 1
ATOM 2851 N N . ILE A 1 357 ? 11.273 7.891 -0.693 1 98.25 357 ILE A N 1
ATOM 2852 C CA . ILE A 1 357 ? 12.508 7.188 -1.038 1 98.25 357 ILE A CA 1
ATOM 2853 C C . ILE A 1 357 ? 13.695 7.879 -0.376 1 98.25 357 ILE A C 1
ATOM 2855 O O . ILE A 1 357 ? 14.531 7.223 0.258 1 98.25 357 ILE A O 1
ATOM 2859 N N . LEU A 1 358 ? 13.75 9.211 -0.455 1 97.81 358 LEU A N 1
ATOM 2860 C CA . LEU A 1 358 ? 14.805 9.984 0.185 1 97.81 358 LEU A CA 1
ATOM 2861 C C . LEU A 1 358 ? 14.68 9.93 1.704 1 97.81 358 LEU A C 1
ATOM 2863 O O . LEU A 1 358 ? 15.664 9.719 2.406 1 97.81 358 LEU A O 1
ATOM 2867 N N . ASN A 1 359 ? 13.461 10.141 2.168 1 98.38 359 ASN A N 1
ATOM 2868 C CA . ASN A 1 359 ? 13.203 10.141 3.604 1 98.38 359 ASN A CA 1
ATOM 2869 C C . ASN A 1 359 ? 13.719 8.867 4.266 1 98.38 359 ASN A C 1
ATOM 2871 O O . ASN A 1 359 ? 14.414 8.93 5.281 1 98.38 359 ASN A O 1
ATOM 2875 N N . ILE A 1 360 ? 13.406 7.734 3.686 1 98.5 360 ILE A N 1
ATOM 2876 C CA . ILE A 1 360 ? 13.734 6.445 4.281 1 98.5 360 ILE A CA 1
ATOM 2877 C C . ILE A 1 360 ? 15.234 6.195 4.18 1 98.5 360 ILE A C 1
ATOM 2879 O O . ILE A 1 360 ? 15.844 5.633 5.098 1 98.5 360 ILE A O 1
ATOM 2883 N N . LYS A 1 361 ? 15.812 6.598 3.064 1 98 361 LYS A N 1
ATOM 2884 C CA . LYS A 1 361 ? 17.266 6.504 2.936 1 98 361 LYS A CA 1
ATOM 2885 C C . LYS A 1 361 ? 17.969 7.273 4.051 1 98 361 LYS A C 1
ATOM 2887 O O . LYS A 1 361 ? 18.859 6.738 4.719 1 98 361 LYS A O 1
ATOM 2892 N N . LEU A 1 362 ? 17.609 8.469 4.258 1 97.62 362 LEU A N 1
ATOM 2893 C CA . LEU A 1 362 ? 18.266 9.328 5.242 1 97.62 362 LEU A CA 1
ATOM 2894 C C . LEU A 1 362 ? 17.953 8.859 6.66 1 97.62 362 LEU A C 1
ATOM 2896 O O . LEU A 1 362 ? 18.812 8.945 7.547 1 97.62 362 LEU A O 1
ATOM 2900 N N . TYR A 1 363 ? 16.781 8.352 6.891 1 97.94 363 TYR A N 1
ATOM 2901 C CA . TYR A 1 363 ? 16.375 7.887 8.211 1 97.94 363 TYR A CA 1
ATOM 2902 C C . TYR A 1 363 ? 17.125 6.621 8.602 1 97.94 363 TYR A C 1
ATOM 2904 O O . TYR A 1 363 ? 17.656 6.52 9.711 1 97.94 363 TYR A O 1
ATOM 2912 N N . SER A 1 364 ? 17.172 5.676 7.703 1 96.81 364 SER A N 1
ATOM 2913 C CA . SER A 1 364 ? 17.656 4.34 8.031 1 96.81 364 SER A CA 1
ATOM 2914 C C . SER A 1 364 ? 19.156 4.215 7.781 1 96.81 364 SER A C 1
ATOM 2916 O O . SER A 1 364 ? 19.828 3.365 8.375 1 96.81 364 SER A O 1
ATOM 2918 N N . GLY A 1 365 ? 19.641 4.996 6.816 1 96.25 365 GLY A N 1
ATOM 2919 C CA . GLY A 1 365 ? 21.031 4.871 6.41 1 96.25 365 GLY A CA 1
ATOM 2920 C C . GLY A 1 365 ? 21.312 3.615 5.602 1 96.25 365 GLY A C 1
ATOM 2921 O O . GLY A 1 365 ? 22.453 3.334 5.254 1 96.25 365 GLY A O 1
ATOM 2922 N N . VAL A 1 366 ? 20.328 2.881 5.324 1 96.38 366 VAL A N 1
ATOM 2923 C CA . VAL A 1 366 ? 20.469 1.607 4.625 1 96.38 366 VAL A CA 1
ATOM 2924 C C . VAL A 1 366 ? 20.609 1.854 3.125 1 96.38 366 VAL A C 1
ATOM 2926 O O . VAL A 1 366 ? 20.125 2.861 2.605 1 96.38 366 VAL A O 1
ATOM 2929 N N . SER A 1 367 ? 21.25 0.936 2.434 1 97.06 367 SER A N 1
ATOM 2930 C CA . SER A 1 367 ? 21.438 1.07 0.991 1 97.06 367 SER A CA 1
ATOM 2931 C C . SER A 1 367 ? 20.125 0.793 0.247 1 97.06 367 SER A C 1
ATOM 2933 O O . SER A 1 367 ? 19.375 -0.116 0.612 1 97.06 367 SER A O 1
ATOM 2935 N N . LEU A 1 368 ? 19.953 1.628 -0.724 1 98.25 368 LEU A N 1
ATOM 2936 C CA . LEU A 1 368 ? 18.891 1.329 -1.693 1 98.25 368 LEU A CA 1
ATOM 2937 C C . LEU A 1 368 ? 19.422 0.414 -2.797 1 98.25 368 LEU A C 1
ATOM 2939 O O . LEU A 1 368 ? 20.641 0.253 -2.951 1 98.25 368 LEU A O 1
ATOM 2943 N N . SER A 1 369 ? 18.531 -0.2 -3.506 1 98.31 369 SER A N 1
ATOM 2944 C CA . SER A 1 369 ? 18.953 -1.186 -4.5 1 98.31 369 SER A CA 1
ATOM 2945 C C . SER A 1 369 ? 18.172 -1.018 -5.801 1 98.31 369 SER A C 1
ATOM 2947 O O . SER A 1 369 ? 18.375 -0.05 -6.535 1 98.31 369 SER A O 1
ATOM 2949 N N . TYR A 1 370 ? 17.234 -1.927 -6.027 1 98.12 370 TYR A N 1
ATOM 2950 C CA . TYR A 1 370 ? 16.406 -1.924 -7.227 1 98.12 370 TYR A CA 1
ATOM 2951 C C . TYR A 1 370 ? 15.094 -1.185 -6.98 1 98.12 370 TYR A C 1
ATOM 2953 O O . TYR A 1 370 ? 14.719 -0.944 -5.832 1 98.12 370 TYR A O 1
ATOM 2961 N N . ILE A 1 371 ? 14.461 -0.777 -8.047 1 98.25 371 ILE A N 1
ATOM 2962 C CA . ILE A 1 371 ? 13.102 -0.253 -8 1 98.25 371 ILE A CA 1
ATOM 2963 C C . ILE A 1 371 ? 12.25 -0.924 -9.078 1 98.25 371 ILE A C 1
ATOM 2965 O O . ILE A 1 371 ? 12.781 -1.402 -10.086 1 98.25 371 ILE A O 1
ATOM 2969 N N . THR A 1 372 ? 10.984 -1.002 -8.789 1 97.62 372 THR A N 1
ATOM 2970 C CA . THR A 1 372 ? 10.047 -1.492 -9.789 1 97.62 372 THR A CA 1
ATOM 2971 C C . THR A 1 372 ? 9.008 -0.423 -10.133 1 97.62 372 THR A C 1
ATOM 2973 O O . THR A 1 372 ? 8.555 0.311 -9.25 1 97.62 372 THR A O 1
ATOM 2976 N N . ASN A 1 373 ? 8.672 -0.28 -11.422 1 95.12 373 ASN A N 1
ATOM 2977 C CA . ASN A 1 373 ? 7.781 0.782 -11.875 1 95.12 373 ASN A CA 1
ATOM 2978 C C . ASN A 1 373 ? 6.633 0.229 -12.719 1 95.12 373 ASN A C 1
ATOM 2980 O O . ASN A 1 373 ? 6.145 0.904 -13.625 1 95.12 373 ASN A O 1
ATOM 2984 N N . GLY A 1 374 ? 6.238 -0.939 -12.484 1 91.5 374 GLY A N 1
ATOM 2985 C CA . GLY A 1 374 ? 5.16 -1.586 -13.211 1 91.5 374 GLY A CA 1
ATOM 2986 C C . GLY A 1 374 ? 5.031 -3.064 -12.898 1 91.5 374 GLY A C 1
ATOM 2987 O O . GLY A 1 374 ? 5.738 -3.586 -12.031 1 91.5 374 GLY A O 1
ATOM 2988 N N . GLN A 1 375 ? 4.223 -3.746 -13.695 1 86.62 375 GLN A N 1
ATOM 2989 C CA . GLN A 1 375 ? 3.891 -5.133 -13.375 1 86.62 375 GLN A CA 1
ATOM 2990 C C . GLN A 1 375 ? 4.543 -6.094 -14.359 1 86.62 375 GLN A C 1
ATOM 2992 O O . GLN A 1 375 ? 4.566 -7.305 -14.133 1 86.62 375 GLN A O 1
ATOM 2997 N N . ASN A 1 376 ? 5.102 -5.551 -15.344 1 88.75 376 ASN A N 1
ATOM 2998 C CA . ASN A 1 376 ? 5.609 -6.426 -16.391 1 88.75 376 ASN A CA 1
ATOM 2999 C C . ASN A 1 376 ? 6.875 -7.156 -15.953 1 88.75 376 ASN A C 1
ATOM 3001 O O . ASN A 1 376 ? 7.773 -6.551 -15.367 1 88.75 376 ASN A O 1
ATOM 3005 N N . VAL A 1 377 ? 6.902 -8.406 -16.188 1 88.38 377 VAL A N 1
ATOM 3006 C CA . VAL A 1 377 ? 8.07 -9.258 -15.984 1 88.38 377 VAL A CA 1
ATOM 3007 C C . VAL A 1 377 ? 8.633 -9.695 -17.328 1 88.38 377 VAL A C 1
ATOM 3009 O O . VAL A 1 377 ? 7.918 -10.273 -18.156 1 88.38 377 VAL A O 1
ATOM 3012 N N . PRO A 1 378 ? 9.914 -9.25 -17.734 1 86.5 378 PRO A N 1
ATOM 3013 C CA . PRO A 1 378 ? 10.945 -8.812 -16.797 1 86.5 378 PRO A CA 1
ATOM 3014 C C . PRO A 1 378 ? 11.117 -7.297 -16.781 1 86.5 378 PRO A C 1
ATOM 3016 O O . PRO A 1 378 ? 11.852 -6.766 -15.938 1 86.5 378 PRO A O 1
ATOM 3019 N N . ASP A 1 379 ? 10.547 -6.48 -17.484 1 86.5 379 ASP A N 1
ATOM 3020 C CA . ASP A 1 379 ? 10.953 -5.152 -17.938 1 86.5 379 ASP A CA 1
ATOM 3021 C C . ASP A 1 379 ? 10.797 -4.125 -16.828 1 86.5 379 ASP A C 1
ATOM 3023 O O . ASP A 1 379 ? 11.477 -3.096 -16.828 1 86.5 379 ASP A O 1
ATOM 3027 N N . ASP A 1 380 ? 9.938 -4.242 -15.922 1 93.62 380 ASP A N 1
ATOM 3028 C CA . ASP A 1 380 ? 9.594 -3.199 -14.961 1 93.62 380 ASP A CA 1
ATOM 3029 C C . ASP A 1 380 ? 10.461 -3.301 -13.711 1 93.62 380 ASP A C 1
ATOM 3031 O O . ASP A 1 380 ? 9.961 -3.15 -12.594 1 93.62 380 ASP A O 1
ATOM 3035 N N . LEU A 1 381 ? 11.75 -3.605 -13.93 1 96.88 381 LEU A N 1
ATOM 3036 C CA . LEU A 1 381 ? 12.758 -3.648 -12.875 1 96.88 381 LEU A CA 1
ATOM 3037 C C . LEU A 1 381 ? 14.047 -2.965 -13.32 1 96.88 381 LEU A C 1
ATOM 3039 O O . LEU A 1 381 ? 14.516 -3.191 -14.43 1 96.88 381 LEU A O 1
ATOM 3043 N N . GLU A 1 382 ? 14.539 -2.049 -12.492 1 96.5 382 GLU A N 1
ATOM 3044 C CA . GLU A 1 382 ? 15.82 -1.401 -12.773 1 96.5 382 GLU A CA 1
ATOM 3045 C C . GLU A 1 382 ? 16.562 -1.062 -11.484 1 96.5 382 GLU A C 1
ATOM 3047 O O . GLU A 1 382 ? 15.961 -0.998 -10.414 1 96.5 382 GLU A O 1
ATOM 3052 N N . VAL A 1 383 ? 17.859 -0.94 -11.625 1 97 383 VAL A N 1
ATOM 3053 C CA . VAL A 1 383 ? 18.625 -0.387 -10.516 1 97 383 VAL A CA 1
ATOM 3054 C C . VAL A 1 383 ? 18.203 1.061 -10.266 1 97 383 VAL A C 1
ATOM 3056 O O . VAL A 1 383 ? 17.984 1.82 -11.211 1 97 383 VAL A O 1
ATOM 3059 N N . LEU A 1 384 ? 18.094 1.407 -9.031 1 97.38 384 LEU A N 1
ATOM 3060 C CA . LEU A 1 384 ? 17.688 2.77 -8.711 1 97.38 384 LEU A CA 1
ATOM 3061 C C . LEU A 1 384 ? 18.594 3.785 -9.398 1 97.38 384 LEU A C 1
ATOM 3063 O O . LEU A 1 384 ? 19.812 3.752 -9.219 1 97.38 384 LEU A O 1
ATOM 3067 N N . ASP A 1 385 ? 17.953 4.613 -10.156 1 95.31 385 ASP A N 1
ATOM 3068 C CA . ASP A 1 385 ? 18.641 5.754 -10.758 1 95.31 385 ASP A CA 1
ATOM 3069 C C . ASP A 1 385 ? 18.531 6.992 -9.875 1 95.31 385 ASP A C 1
ATOM 3071 O O . ASP A 1 385 ? 17.547 7.73 -9.961 1 95.31 385 ASP A O 1
ATOM 3075 N N . THR A 1 386 ? 19.516 7.211 -9.141 1 95.06 386 THR A N 1
ATOM 3076 C CA . THR A 1 386 ? 19.5 8.289 -8.164 1 95.06 386 THR A CA 1
ATOM 3077 C C . THR A 1 386 ? 19.297 9.641 -8.852 1 95.06 386 THR A C 1
ATOM 3079 O O . THR A 1 386 ? 18.594 10.508 -8.336 1 95.06 386 THR A O 1
ATOM 3082 N N . GLN A 1 387 ? 19.906 9.836 -9.992 1 92.38 387 GLN A N 1
ATOM 3083 C CA . GLN A 1 387 ? 19.781 11.086 -10.727 1 92.38 387 GLN A CA 1
ATOM 3084 C C . GLN A 1 387 ? 18.328 11.336 -11.133 1 92.38 387 GLN A C 1
ATOM 3086 O O . GLN A 1 387 ? 17.812 12.445 -10.969 1 92.38 387 GLN A O 1
ATOM 3091 N N . SER A 1 388 ? 17.766 10.305 -11.586 1 94.19 388 SER A N 1
ATOM 3092 C CA . SER A 1 388 ? 16.375 10.414 -12.016 1 94.19 388 SER A CA 1
ATOM 3093 C C . SER A 1 388 ? 15.461 10.742 -10.844 1 94.19 388 SER A C 1
ATOM 3095 O O . SER A 1 388 ? 14.57 11.586 -10.961 1 94.19 388 SER A O 1
ATOM 3097 N N . ILE A 1 389 ? 15.695 10.125 -9.734 1 95.81 389 ILE A N 1
ATOM 3098 C CA . ILE A 1 389 ? 14.852 10.344 -8.562 1 95.81 389 ILE A CA 1
ATOM 3099 C C . ILE A 1 389 ? 15.047 11.766 -8.039 1 95.81 389 ILE A C 1
ATOM 3101 O O . ILE A 1 389 ? 14.078 12.445 -7.691 1 95.81 389 ILE A O 1
ATOM 3105 N N . VAL A 1 390 ? 16.281 12.234 -8.016 1 95 390 VAL A N 1
ATOM 3106 C CA . VAL A 1 390 ? 16.562 13.586 -7.531 1 95 390 VAL A CA 1
ATOM 3107 C C . VAL A 1 390 ? 15.891 14.609 -8.438 1 95 390 VAL A C 1
ATOM 3109 O O . VAL A 1 390 ? 15.32 15.594 -7.965 1 95 390 VAL A O 1
ATOM 3112 N N . LYS A 1 391 ? 15.969 14.359 -9.695 1 92.5 391 LYS A N 1
ATOM 3113 C CA . LYS A 1 391 ? 15.297 15.242 -10.648 1 92.5 391 LYS A CA 1
ATOM 3114 C C . LYS A 1 391 ? 13.797 15.336 -10.344 1 92.5 391 LYS A C 1
ATOM 3116 O O . LYS A 1 391 ? 13.234 16.438 -10.32 1 92.5 391 LYS A O 1
ATOM 3121 N N . LYS A 1 392 ? 13.211 14.266 -10.047 1 93.31 392 LYS A N 1
ATOM 3122 C CA . LYS A 1 392 ? 11.789 14.234 -9.742 1 93.31 392 LYS A CA 1
ATOM 3123 C C . LYS A 1 392 ? 11.492 14.961 -8.438 1 93.31 392 LYS A C 1
ATOM 3125 O O . LYS A 1 392 ? 10.492 15.688 -8.336 1 93.31 392 LYS A O 1
ATOM 3130 N N . LEU A 1 393 ? 12.344 14.781 -7.492 1 95.06 393 LEU A N 1
ATOM 3131 C CA . LEU A 1 393 ? 12.156 15.398 -6.184 1 95.06 393 LEU A CA 1
ATOM 3132 C C . LEU A 1 393 ? 12.25 16.922 -6.281 1 95.06 393 LEU A C 1
ATOM 3134 O O . LEU A 1 393 ? 11.68 17.625 -5.453 1 95.06 393 LEU A O 1
ATOM 3138 N N . LEU A 1 394 ? 12.953 17.375 -7.297 1 90.94 394 LEU A N 1
ATOM 3139 C CA . LEU A 1 394 ? 13.172 18.812 -7.457 1 90.94 394 LEU A CA 1
ATOM 3140 C C . LEU A 1 394 ? 12.227 19.391 -8.516 1 90.94 394 LEU A C 1
ATOM 3142 O O . LEU A 1 394 ? 12.414 20.531 -8.961 1 90.94 394 LEU A O 1
ATOM 3146 N N . GLY A 1 395 ? 11.242 18.562 -8.93 1 85.44 395 GLY A N 1
ATOM 3147 C CA . GLY A 1 395 ? 10.164 19.078 -9.766 1 85.44 395 GLY A CA 1
ATOM 3148 C C . GLY A 1 395 ? 10.336 18.75 -11.234 1 85.44 395 GLY A C 1
ATOM 3149 O O . GLY A 1 395 ? 9.523 19.156 -12.07 1 85.44 395 GLY A O 1
ATOM 3150 N N . GLY A 1 396 ? 11.367 18.047 -11.484 1 77.38 396 GLY A N 1
ATOM 3151 C CA . GLY A 1 396 ? 11.578 17.672 -12.875 1 77.38 396 GLY A CA 1
ATOM 3152 C C . GLY A 1 396 ? 10.773 16.453 -13.289 1 77.38 396 GLY A C 1
ATOM 3153 O O . GLY A 1 396 ? 10.258 15.734 -12.445 1 77.38 396 GLY A O 1
ATOM 3154 N N . LYS A 1 397 ? 10.414 16.5 -14.711 1 68.38 397 LYS A N 1
ATOM 3155 C CA . LYS A 1 397 ? 9.75 15.312 -15.258 1 68.38 397 LYS A CA 1
ATOM 3156 C C . LYS A 1 397 ? 10.75 14.367 -15.914 1 68.38 397 LYS A C 1
ATOM 3158 O O . LYS A 1 397 ? 11.781 14.812 -16.422 1 68.38 397 LYS A O 1
ATOM 3163 N N . MET B 1 1 ? -28.578 21.922 14.312 1 54.19 1 MET B N 1
ATOM 3164 C CA . MET B 1 1 ? -28.922 20.5 14.461 1 54.19 1 MET B CA 1
ATOM 3165 C C . MET B 1 1 ? -28.859 20.078 15.922 1 54.19 1 MET B C 1
ATOM 3167 O O . MET B 1 1 ? -27.906 20.391 16.625 1 54.19 1 MET B O 1
ATOM 3171 N N . ILE B 1 2 ? -30.016 19.781 16.391 1 66.62 2 ILE B N 1
ATOM 3172 C CA . ILE B 1 2 ? -30.156 19.344 17.766 1 66.62 2 ILE B CA 1
ATOM 3173 C C . ILE B 1 2 ? -30.062 17.812 17.844 1 66.62 2 ILE B C 1
ATOM 3175 O O . ILE B 1 2 ? -30.734 17.109 17.094 1 66.62 2 ILE B O 1
ATOM 3179 N N . ILE B 1 3 ? -29.062 17.312 18.672 1 71.06 3 ILE B N 1
ATOM 3180 C CA . ILE B 1 3 ? -28.906 15.883 18.891 1 71.06 3 ILE B CA 1
ATOM 3181 C C . ILE B 1 3 ? -29.344 15.531 20.312 1 71.06 3 ILE B C 1
ATOM 3183 O O . ILE B 1 3 ? -28.875 16.156 21.281 1 71.06 3 ILE B O 1
ATOM 3187 N N . LYS B 1 4 ? -30.375 14.68 20.453 1 77.81 4 LYS B N 1
ATOM 3188 C CA . LYS B 1 4 ? -30.891 14.281 21.75 1 77.81 4 LYS B CA 1
ATOM 3189 C C . LYS B 1 4 ? -30.969 12.766 21.875 1 77.81 4 LYS B C 1
ATOM 3191 O O . LYS B 1 4 ? -31.172 12.07 20.875 1 77.81 4 LYS B O 1
ATOM 3196 N N . LYS B 1 5 ? -30.75 12.352 23.125 1 77.75 5 LYS B N 1
ATOM 3197 C CA . LYS B 1 5 ? -30.875 10.938 23.453 1 77.75 5 LYS B CA 1
ATOM 3198 C C . LYS B 1 5 ? -32.25 10.633 24.031 1 77.75 5 LYS B C 1
ATOM 3200 O O . LYS B 1 5 ? -32.75 11.391 24.859 1 77.75 5 LYS B O 1
ATOM 3205 N N . PHE B 1 6 ? -32.875 9.625 23.516 1 78.94 6 PHE B N 1
ATOM 3206 C CA . PHE B 1 6 ? -34.188 9.141 23.953 1 78.94 6 PHE B CA 1
ATOM 3207 C C . PHE B 1 6 ? -34.094 7.703 24.438 1 78.94 6 PHE B C 1
ATOM 3209 O O . PHE B 1 6 ? -33.406 6.875 23.812 1 78.94 6 PHE B O 1
ATOM 3216 N N . GLN B 1 7 ? -34.625 7.52 25.703 1 80.31 7 GLN B N 1
ATOM 3217 C CA . GLN B 1 7 ? -34.594 6.176 26.266 1 80.31 7 GLN B CA 1
ATOM 3218 C C . GLN B 1 7 ? -36 5.645 26.5 1 80.31 7 GLN B C 1
ATOM 3220 O O . GLN B 1 7 ? -36.875 6.355 27.031 1 80.31 7 GLN B O 1
ATOM 3225 N N . ALA B 1 8 ? -36.312 4.422 25.922 1 79.56 8 ALA B N 1
ATOM 3226 C CA . ALA B 1 8 ? -37.562 3.744 26.141 1 79.56 8 ALA B CA 1
ATOM 3227 C C . ALA B 1 8 ? -37.375 2.232 26.234 1 79.56 8 ALA B C 1
ATOM 3229 O O . ALA B 1 8 ? -36.281 1.726 26 1 79.56 8 ALA B O 1
ATOM 3230 N N . ASN B 1 9 ? -38.406 1.562 26.609 1 78.75 9 ASN B N 1
ATOM 3231 C CA . ASN B 1 9 ? -38.375 0.114 26.781 1 78.75 9 ASN B CA 1
ATOM 3232 C C . ASN B 1 9 ? -38.25 -0.606 25.438 1 78.75 9 ASN B C 1
ATOM 3234 O O . ASN B 1 9 ? -37.719 -1.727 25.375 1 78.75 9 ASN B O 1
ATOM 3238 N N . THR B 1 10 ? -38.656 0.035 24.344 1 76.81 10 THR B N 1
ATOM 3239 C CA . THR B 1 10 ? -38.594 -0.522 23 1 76.81 10 THR B CA 1
ATOM 3240 C C . THR B 1 10 ? -38 0.499 22.031 1 76.81 10 THR B C 1
ATOM 3242 O O . THR B 1 10 ? -38.062 1.705 22.281 1 76.81 10 THR B O 1
ATOM 3245 N N . GLU B 1 11 ? -37.344 -0.005 21.094 1 76.19 11 GLU B N 1
ATOM 3246 C CA . GLU B 1 11 ? -36.812 0.846 20.031 1 76.19 11 GLU B CA 1
ATOM 3247 C C . GLU B 1 11 ? -37.875 1.723 19.422 1 76.19 11 GLU B C 1
ATOM 3249 O O . GLU B 1 11 ? -37.688 2.918 19.203 1 76.19 11 GLU B O 1
ATOM 3254 N N . GLU B 1 12 ? -39 1.138 19.172 1 77.69 12 GLU B N 1
ATOM 3255 C CA . GLU B 1 12 ? -40.125 1.872 18.594 1 77.69 12 GLU B CA 1
ATOM 3256 C C . GLU B 1 12 ? -40.562 3.025 19.5 1 77.69 12 GLU B C 1
ATOM 3258 O O . GLU B 1 12 ? -40.812 4.133 19.031 1 77.69 12 GLU B O 1
ATOM 3263 N N . ALA B 1 13 ? -40.5 2.73 20.766 1 80.56 13 ALA B N 1
ATOM 3264 C CA . ALA B 1 13 ? -40.906 3.754 21.734 1 80.56 13 ALA B CA 1
ATOM 3265 C C . ALA B 1 13 ? -39.844 4.859 21.812 1 80.56 13 ALA B C 1
ATOM 3267 O O . ALA B 1 13 ? -40.188 6.043 21.875 1 80.56 13 ALA B O 1
ATOM 3268 N N . ALA B 1 14 ? -38.562 4.473 21.672 1 78.94 14 ALA B N 1
ATOM 3269 C CA . ALA B 1 14 ? -37.469 5.449 21.734 1 78.94 14 ALA B CA 1
ATOM 3270 C C . ALA B 1 14 ? -37.438 6.297 20.469 1 78.94 14 ALA B C 1
ATOM 3272 O O . ALA B 1 14 ? -37.25 7.512 20.531 1 78.94 14 ALA B O 1
ATOM 3273 N N . VAL B 1 15 ? -37.719 5.617 19.406 1 80.25 15 VAL B N 1
ATOM 3274 C CA . VAL B 1 15 ? -37.781 6.316 18.125 1 80.25 15 VAL B CA 1
ATOM 3275 C C . VAL B 1 15 ? -39 7.234 18.094 1 80.25 15 VAL B C 1
ATOM 3277 O O . VAL B 1 15 ? -38.906 8.375 17.641 1 80.25 15 VAL B O 1
ATOM 3280 N N . GLN B 1 16 ? -40.094 6.707 18.578 1 79.69 16 GLN B N 1
ATOM 3281 C CA . GLN B 1 16 ? -41.312 7.512 18.625 1 79.69 16 GLN B CA 1
ATOM 3282 C C . GLN B 1 16 ? -41.125 8.719 19.547 1 79.69 16 GLN B C 1
ATOM 3284 O O . GLN B 1 16 ? -41.531 9.828 19.203 1 79.69 16 GLN B O 1
ATOM 3289 N N . GLN B 1 17 ? -40.312 8.531 20.609 1 81.75 17 GLN B N 1
ATOM 3290 C CA . GLN B 1 17 ? -40 9.633 21.516 1 81.75 17 GLN B CA 1
ATOM 3291 C C . GLN B 1 17 ? -39.125 10.664 20.812 1 81.75 17 GLN B C 1
ATOM 3293 O O . GLN B 1 17 ? -39.312 11.875 20.984 1 81.75 17 GLN B O 1
ATOM 3298 N N . ALA B 1 18 ? -38.219 10.18 20.047 1 79.06 18 ALA B N 1
ATOM 3299 C CA . ALA B 1 18 ? -37.312 11.055 19.297 1 79.06 18 ALA B CA 1
ATOM 3300 C C . ALA B 1 18 ? -38.094 11.852 18.25 1 79.06 18 ALA B C 1
ATOM 3302 O O . ALA B 1 18 ? -37.906 13.062 18.109 1 79.06 18 ALA B O 1
ATOM 3303 N N . ARG B 1 19 ? -38.969 11.164 17.625 1 79.5 19 ARG B N 1
ATOM 3304 C CA . ARG B 1 19 ? -39.781 11.82 16.609 1 79.5 19 ARG B CA 1
ATOM 3305 C C . ARG B 1 19 ? -40.812 12.766 17.234 1 79.5 19 ARG B C 1
ATOM 3307 O O . ARG B 1 19 ? -41.062 13.844 16.703 1 79.5 19 ARG B O 1
ATOM 3314 N N . ASP B 1 20 ? -41.344 12.414 18.375 1 81.06 20 ASP B N 1
ATOM 3315 C CA . ASP B 1 20 ? -42.281 13.25 19.094 1 81.06 20 ASP B CA 1
ATOM 3316 C C . ASP B 1 20 ? -41.625 14.547 19.578 1 81.06 20 ASP B C 1
ATOM 3318 O O . ASP B 1 20 ? -42.25 15.609 19.547 1 81.06 20 ASP B O 1
ATOM 3322 N N . GLU B 1 21 ? -40.281 14.352 19.875 1 80.5 21 GLU B N 1
ATOM 3323 C CA . GLU B 1 21 ? -39.625 15.516 20.438 1 80.5 21 GLU B CA 1
ATOM 3324 C C . GLU B 1 21 ? -38.875 16.312 19.359 1 80.5 21 GLU B C 1
ATOM 3326 O O . GLU B 1 21 ? -38.875 17.547 19.391 1 80.5 21 GLU B O 1
ATOM 3331 N N . LEU B 1 22 ? -38.312 15.594 18.391 1 77.88 22 LEU B N 1
ATOM 3332 C CA . LEU B 1 22 ? -37.438 16.266 17.438 1 77.88 22 LEU B CA 1
ATOM 3333 C C . LEU B 1 22 ? -38.156 16.438 16.094 1 77.88 22 LEU B C 1
ATOM 3335 O O . LEU B 1 22 ? -37.625 17.109 15.203 1 77.88 22 LEU B O 1
ATOM 3339 N N . GLY B 1 23 ? -39.312 15.898 15.93 1 77.31 23 GLY B N 1
ATOM 3340 C CA . GLY B 1 23 ? -40.094 16 14.711 1 77.31 23 GLY B CA 1
ATOM 3341 C C . GLY B 1 23 ? -40 14.773 13.828 1 77.31 23 GLY B C 1
ATOM 3342 O O . GLY B 1 23 ? -39.125 13.922 14.039 1 77.31 23 GLY B O 1
ATOM 3343 N N . SER B 1 24 ? -40.875 14.688 12.852 1 76.25 24 SER B N 1
ATOM 3344 C CA . SER B 1 24 ? -40.969 13.555 11.938 1 76.25 24 SER B CA 1
ATOM 3345 C C . SER B 1 24 ? -39.75 13.438 11.047 1 76.25 24 SER B C 1
ATOM 3347 O O . SER B 1 24 ? -39.438 12.359 10.539 1 76.25 24 SER B O 1
ATOM 3349 N N . ASN B 1 25 ? -39.062 14.484 11 1 68 25 ASN B N 1
ATOM 3350 C CA . ASN B 1 25 ? -37.906 14.508 10.125 1 68 25 ASN B CA 1
ATOM 3351 C C . ASN B 1 25 ? -36.594 14.219 10.891 1 68 25 ASN B C 1
ATOM 3353 O O . ASN B 1 25 ? -35.5 14.43 10.367 1 68 25 ASN B O 1
ATOM 3357 N N . ALA B 1 26 ? -36.688 13.789 12.016 1 71.5 26 ALA B N 1
ATOM 3358 C CA . ALA B 1 26 ? -35.531 13.453 12.836 1 71.5 26 ALA B CA 1
ATOM 3359 C C . ALA B 1 26 ? -34.781 12.258 12.258 1 71.5 26 ALA B C 1
ATOM 3361 O O . ALA B 1 26 ? -35.406 11.258 11.883 1 71.5 26 ALA B O 1
ATOM 3362 N N . VAL B 1 27 ? -33.562 12.414 12.109 1 72.44 27 VAL B N 1
ATOM 3363 C CA . VAL B 1 27 ? -32.719 11.344 11.594 1 72.44 27 VAL B CA 1
ATOM 3364 C C . VAL B 1 27 ? -32.156 10.516 12.75 1 72.44 27 VAL B C 1
ATOM 3366 O O . VAL B 1 27 ? -31.516 11.062 13.656 1 72.44 27 VAL B O 1
ATOM 3369 N N . ILE B 1 28 ? -32.531 9.266 12.758 1 70.94 28 ILE B N 1
ATOM 3370 C CA . ILE B 1 28 ? -32.031 8.344 13.766 1 70.94 28 ILE B CA 1
ATOM 3371 C C . ILE B 1 28 ? -30.562 8.008 13.453 1 70.94 28 ILE B C 1
ATOM 3373 O O . ILE B 1 28 ? -30.266 7.461 12.391 1 70.94 28 ILE B O 1
ATOM 3377 N N . MET B 1 29 ? -29.844 8.43 14.367 1 62.38 29 MET B N 1
ATOM 3378 C CA . MET B 1 29 ? -28.406 8.352 14.133 1 62.38 29 MET B CA 1
ATOM 3379 C C . MET B 1 29 ? -27.828 7.055 14.688 1 62.38 29 MET B C 1
ATOM 3381 O O . MET B 1 29 ? -26.906 6.477 14.102 1 62.38 29 MET B O 1
ATOM 3385 N N . ASN B 1 30 ? -28.422 6.824 15.898 1 67.62 30 ASN B N 1
ATOM 3386 C CA . ASN B 1 30 ? -27.906 5.656 16.609 1 67.62 30 ASN B CA 1
ATOM 3387 C C . ASN B 1 30 ? -28.984 5 17.453 1 67.62 30 ASN B C 1
ATOM 3389 O O . ASN B 1 30 ? -29.828 5.688 18.031 1 67.62 30 ASN B O 1
ATOM 3393 N N . ILE B 1 31 ? -29.234 3.766 17.484 1 66.75 31 ILE B N 1
ATOM 3394 C CA . ILE B 1 31 ? -30.094 2.982 18.375 1 66.75 31 ILE B CA 1
ATOM 3395 C C . ILE B 1 31 ? -29.234 2.037 19.219 1 66.75 31 ILE B C 1
ATOM 3397 O O . ILE B 1 31 ? -28.453 1.255 18.672 1 66.75 31 ILE B O 1
ATOM 3401 N N . LYS B 1 32 ? -29.422 2.402 20.547 1 68.12 32 LYS B N 1
ATOM 3402 C CA . LYS B 1 32 ? -28.641 1.608 21.484 1 68.12 32 LYS B CA 1
ATOM 3403 C C . LYS B 1 32 ? -29.531 0.946 22.531 1 68.12 32 LYS B C 1
ATOM 3405 O O . LYS B 1 32 ? -30.391 1.601 23.125 1 68.12 32 LYS B O 1
ATOM 3410 N N . VAL B 1 33 ? -29.594 -0.258 22.672 1 65.06 33 VAL B N 1
ATOM 3411 C CA . VAL B 1 33 ? -30.281 -0.932 23.766 1 65.06 33 VAL B CA 1
ATOM 3412 C C . VAL B 1 33 ? -29.438 -0.849 25.047 1 65.06 33 VAL B C 1
ATOM 3414 O O . VAL B 1 33 ? -28.281 -1.272 25.062 1 65.06 33 VAL B O 1
ATOM 3417 N N . VAL B 1 34 ? -29.953 -0.277 26.125 1 66.75 34 VAL B N 1
ATOM 3418 C CA . VAL B 1 34 ? -29.328 -0.081 27.422 1 66.75 34 VAL B CA 1
ATOM 3419 C C . VAL B 1 34 ? -29.828 -1.122 28.406 1 66.75 34 VAL B C 1
ATOM 3421 O O . VAL B 1 34 ? -31.031 -1.144 28.734 1 66.75 34 VAL B O 1
ATOM 3424 N N . LYS B 1 35 ? -28.984 -2.062 28.844 1 64.5 35 LYS B N 1
ATOM 3425 C CA . LYS B 1 35 ? -29.328 -3.021 29.891 1 64.5 35 LYS B CA 1
ATOM 3426 C C . LYS B 1 35 ? -29.031 -2.457 31.281 1 64.5 35 LYS B C 1
ATOM 3428 O O . LYS B 1 35 ? -28 -1.805 31.484 1 64.5 35 LYS B O 1
ATOM 3433 N N . PRO B 1 36 ? -29.922 -2.57 32.156 1 61.72 36 PRO B N 1
ATOM 3434 C CA . PRO B 1 36 ? -29.688 -2.09 33.5 1 61.72 36 PRO B CA 1
ATOM 3435 C C . PRO B 1 36 ? -28.469 -2.736 34.156 1 61.72 36 PRO B C 1
ATOM 3437 O O . PRO B 1 36 ? -28.234 -3.938 34 1 61.72 36 PRO B O 1
ATOM 3440 N N . LYS B 1 37 ? -27.516 -1.887 34.688 1 54.81 37 LYS B N 1
ATOM 3441 C CA . LYS B 1 37 ? -26.328 -2.359 35.406 1 54.81 37 LYS B CA 1
ATOM 3442 C C . LYS B 1 37 ? -26.578 -2.43 36.906 1 54.81 37 LYS B C 1
ATOM 3444 O O . LYS B 1 37 ? -27.297 -1.607 37.469 1 54.81 37 LYS B O 1
ATOM 3449 N N . GLY B 1 38 ? -26.078 -3.508 37.75 1 53.47 38 GLY B N 1
ATOM 3450 C CA . GLY B 1 38 ? -26.078 -3.725 39.188 1 53.47 38 GLY B CA 1
ATOM 3451 C C . GLY B 1 38 ? -26.891 -4.926 39.625 1 53.47 38 GLY B C 1
ATOM 3452 O O . GLY B 1 38 ? -27.562 -5.555 38.781 1 53.47 38 GLY B O 1
ATOM 3453 N N . ILE B 1 39 ? -26.766 -5.297 40.906 1 56.56 39 ILE B N 1
ATOM 3454 C CA . ILE B 1 39 ? -27.375 -6.48 41.531 1 56.56 39 ILE B CA 1
ATOM 3455 C C . ILE B 1 39 ? -28.875 -6.477 41.281 1 56.56 39 ILE B C 1
ATOM 3457 O O . ILE B 1 39 ? -29.5 -7.539 41.188 1 56.56 39 ILE B O 1
ATOM 3461 N N . PHE B 1 40 ? -29.453 -5.348 41.344 1 53.81 40 PHE B N 1
ATOM 3462 C CA . PHE B 1 40 ? -30.906 -5.297 41.188 1 53.81 40 PHE B CA 1
ATOM 3463 C C . PHE B 1 40 ? -31.297 -5.219 39.719 1 53.81 40 PHE B C 1
ATOM 3465 O O . PHE B 1 40 ? -32.469 -5.039 39.406 1 53.81 40 PHE B O 1
ATOM 3472 N N . GLY B 1 41 ? -30.344 -5.195 38.812 1 51.62 41 GLY B N 1
ATOM 3473 C CA . GLY B 1 41 ? -30.547 -5.09 37.375 1 51.62 41 GLY B CA 1
ATOM 3474 C C . GLY B 1 41 ? -31.234 -6.297 36.781 1 51.62 41 GLY B C 1
ATOM 3475 O O . GLY B 1 41 ? -31.625 -6.277 35.625 1 51.62 41 GLY B O 1
ATOM 3476 N N . LEU B 1 42 ? -31.25 -7.387 37.5 1 51.97 42 LEU B N 1
ATOM 3477 C CA . LEU B 1 42 ? -31.844 -8.617 37 1 51.97 42 LEU B CA 1
ATOM 3478 C C . LEU B 1 42 ? -33.344 -8.445 36.719 1 51.97 42 LEU B C 1
ATOM 3480 O O . LEU B 1 42 ? -33.906 -9.172 35.906 1 51.97 42 LEU B O 1
ATOM 3484 N N . PHE B 1 43 ? -34.062 -7.594 37.5 1 55.25 43 PHE B N 1
ATOM 3485 C CA . PHE B 1 43 ? -35.5 -7.496 37.344 1 55.25 43 PHE B CA 1
ATOM 3486 C C . PHE B 1 43 ? -35.906 -6.293 36.5 1 55.25 43 PHE B C 1
ATOM 3488 O O . PHE B 1 43 ? -37.094 -6.016 36.281 1 55.25 43 PHE B O 1
ATOM 3495 N N . LYS B 1 44 ? -34.906 -5.508 36.031 1 56.91 44 LYS B N 1
ATOM 3496 C CA . LYS B 1 44 ? -35.312 -4.344 35.25 1 56.91 44 LYS B CA 1
ATOM 3497 C C . LYS B 1 44 ? -35.156 -4.605 33.75 1 56.91 44 LYS B C 1
ATOM 3499 O O . LYS B 1 44 ? -34.156 -5.191 33.344 1 56.91 44 LYS B O 1
ATOM 3504 N N . SER B 1 45 ? -36.125 -4.289 32.969 1 62.16 45 SER B N 1
ATOM 3505 C CA . SER B 1 45 ? -36.188 -4.469 31.516 1 62.16 45 SER B CA 1
ATOM 3506 C C . SER B 1 45 ? -35.156 -3.582 30.797 1 62.16 45 SER B C 1
ATOM 3508 O O . SER B 1 45 ? -34.812 -2.506 31.297 1 62.16 45 SER B O 1
ATOM 3510 N N . SER B 1 46 ? -34.5 -4.016 29.875 1 68.25 46 SER B N 1
ATOM 3511 C CA . SER B 1 46 ? -33.562 -3.25 29.047 1 68.25 46 SER B CA 1
ATOM 3512 C C . SER B 1 46 ? -34.281 -2.082 28.359 1 68.25 46 SER B C 1
ATOM 3514 O O . SER B 1 46 ? -35.469 -2.172 28.047 1 68.25 46 SER B O 1
ATOM 3516 N N . THR B 1 47 ? -33.562 -0.914 28.312 1 76.62 47 THR B N 1
ATOM 3517 C CA . THR B 1 47 ? -34.125 0.247 27.625 1 76.62 47 THR B CA 1
ATOM 3518 C C . THR B 1 47 ? -33.375 0.529 26.328 1 76.62 47 THR B C 1
ATOM 3520 O O . THR B 1 47 ? -32.188 0.146 26.203 1 76.62 47 THR B O 1
ATOM 3523 N N . VAL B 1 48 ? -34.062 0.987 25.391 1 75.56 48 VAL B N 1
ATOM 3524 C CA . VAL B 1 48 ? -33.469 1.382 24.109 1 75.56 48 VAL B CA 1
ATOM 3525 C C . VAL B 1 48 ? -33.219 2.887 24.094 1 75.56 48 VAL B C 1
ATOM 3527 O O . VAL B 1 48 ? -34.094 3.678 24.438 1 75.56 48 VAL B O 1
ATOM 3530 N N . GLU B 1 49 ? -31.984 3.186 23.875 1 78.5 49 GLU B N 1
ATOM 3531 C CA . GLU B 1 49 ? -31.625 4.59 23.688 1 78.5 49 GLU B CA 1
ATOM 3532 C C . GLU B 1 49 ? -31.438 4.934 22.219 1 78.5 49 GLU B C 1
ATOM 3534 O O . GLU B 1 49 ? -30.703 4.246 21.5 1 78.5 49 GLU B O 1
ATOM 3539 N N . VAL B 1 50 ? -32.094 5.836 21.75 1 76.06 50 VAL B N 1
ATOM 3540 C CA . VAL B 1 50 ? -32.031 6.34 20.391 1 76.06 50 VAL B CA 1
ATOM 3541 C C . VAL B 1 50 ? -31.422 7.738 20.375 1 76.06 50 VAL B C 1
ATOM 3543 O O . VAL B 1 50 ? -31.859 8.625 21.109 1 76.06 50 VAL B O 1
ATOM 3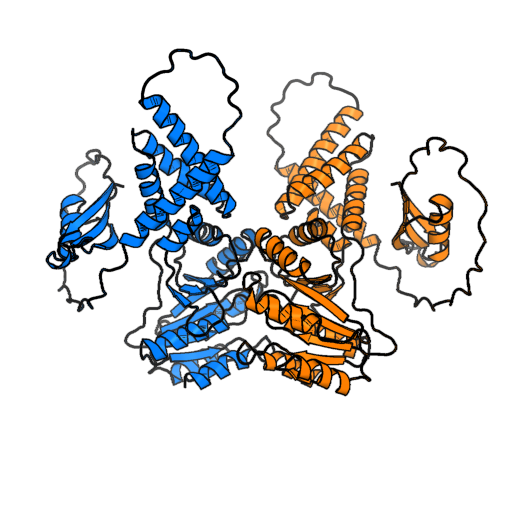546 N N . THR B 1 51 ? -30.297 7.797 19.688 1 75.56 51 THR B N 1
ATOM 3547 C CA . THR B 1 51 ? -29.781 9.133 19.406 1 75.56 51 THR B CA 1
ATOM 3548 C C . THR B 1 51 ? -30.344 9.672 18.094 1 75.56 51 THR B C 1
ATOM 3550 O O . THR B 1 51 ? -30.172 9.062 17.047 1 75.56 51 THR B O 1
ATOM 3553 N N . ALA B 1 52 ? -30.984 10.656 18.156 1 74.81 52 ALA B N 1
ATOM 3554 C CA . ALA B 1 52 ? -31.641 11.273 17 1 74.81 52 ALA B CA 1
ATOM 3555 C C . ALA B 1 52 ? -31.188 12.719 16.828 1 74.81 52 ALA B C 1
ATOM 3557 O O . ALA B 1 52 ? -30.828 13.391 17.797 1 74.81 52 ALA B O 1
ATOM 3558 N N . ALA B 1 53 ? -31.031 13.086 15.594 1 73.06 53 ALA B N 1
ATOM 3559 C CA . ALA B 1 53 ? -30.641 14.453 15.266 1 73.06 53 ALA B CA 1
ATOM 3560 C C . ALA B 1 53 ? -31.703 15.141 14.414 1 73.06 53 ALA B C 1
ATOM 3562 O O . ALA B 1 53 ? -32.344 14.5 13.578 1 73.06 53 ALA B O 1
ATOM 3563 N N . ALA B 1 54 ? -32 16.375 14.727 1 67.69 54 ALA B N 1
ATOM 3564 C CA . ALA B 1 54 ? -32.906 17.188 13.914 1 67.69 54 ALA B CA 1
ATOM 3565 C C . ALA B 1 54 ? -32.312 18.547 13.609 1 67.69 54 ALA B C 1
ATOM 3567 O O . ALA B 1 54 ? -31.547 19.094 14.414 1 67.69 54 ALA B O 1
ATOM 3568 N N . GLU B 1 55 ? -32.344 19.031 12.375 1 64.12 55 GLU B N 1
ATOM 3569 C CA . GLU B 1 55 ? -31.922 20.375 12.008 1 64.12 55 GLU B CA 1
ATOM 3570 C C . GLU B 1 55 ? -32.719 21.438 12.773 1 64.12 55 GLU B C 1
ATOM 3572 O O . GLU B 1 55 ? -33.938 21.344 12.883 1 64.12 55 GLU B O 1
ATOM 3577 N N . GLU B 1 56 ? -32.031 22.203 13.391 1 52.91 56 GLU B N 1
ATOM 3578 C CA . GLU B 1 56 ? -32.719 23.328 14.008 1 52.91 56 GLU B CA 1
ATOM 3579 C C . GLU B 1 56 ? -33.375 24.219 12.961 1 52.91 56 GLU B C 1
ATOM 3581 O O . GLU B 1 56 ? -32.719 24.672 12.016 1 52.91 56 GLU B O 1
ATOM 3586 N N . LYS B 1 57 ? -34.688 24.156 12.789 1 44.5 57 LYS B N 1
ATOM 3587 C CA . LYS B 1 57 ? -35.344 25.156 11.953 1 44.5 57 LYS B CA 1
ATOM 3588 C C . LYS B 1 57 ? -34.969 26.578 12.406 1 44.5 57 LYS B C 1
ATOM 3590 O O . LYS B 1 57 ? -35.156 26.922 13.57 1 44.5 57 LYS B O 1
ATOM 3595 N N . GLU B 1 58 ? -34 27.172 11.742 1 42.31 58 GLU B N 1
ATOM 3596 C CA . GLU B 1 58 ? -34.031 28.609 11.938 1 42.31 58 GLU B CA 1
ATOM 3597 C C . GLU B 1 58 ? -35.438 29.172 11.875 1 42.31 58 GLU B C 1
ATOM 3599 O O . GLU B 1 58 ? -36.312 28.609 11.203 1 42.31 58 GLU B O 1
ATOM 3604 N N . PRO B 1 59 ? -35.75 30.078 12.758 1 37.38 59 PRO B N 1
ATOM 3605 C CA . PRO B 1 59 ? -37.094 30.656 12.641 1 37.38 59 PRO B CA 1
ATOM 3606 C C . PRO B 1 59 ? -37.438 31.078 11.211 1 37.38 59 PRO B C 1
ATOM 3608 O O . PRO B 1 59 ? -36.625 31.734 10.547 1 37.38 59 PRO B O 1
ATOM 3611 N N . VAL B 1 60 ? -38.219 30.234 10.461 1 35.91 60 VAL B N 1
ATOM 3612 C CA . VAL B 1 60 ? -38.75 30.594 9.141 1 35.91 60 VAL B CA 1
ATOM 3613 C C . VAL B 1 60 ? -39.219 32.031 9.148 1 35.91 60 VAL B C 1
ATOM 3615 O O . VAL B 1 60 ? -40 32.438 10.008 1 35.91 60 VAL B O 1
ATOM 3618 N N . ILE B 1 61 ? -38.375 32.906 8.656 1 35.44 61 ILE B N 1
ATOM 3619 C CA . ILE B 1 61 ? -39 34.188 8.305 1 35.44 61 ILE B CA 1
ATOM 3620 C C . ILE B 1 61 ? -40.312 33.938 7.562 1 35.44 61 ILE B C 1
ATOM 3622 O O . ILE B 1 61 ? -40.375 33.062 6.676 1 35.44 61 ILE B O 1
ATOM 3626 N N . PRO B 1 62 ? -41.406 34.562 7.938 1 32.59 62 PRO B N 1
ATOM 3627 C CA . PRO B 1 62 ? -42.781 34.344 7.445 1 32.59 62 PRO B CA 1
ATOM 3628 C C . PRO B 1 62 ? -42.844 34.406 5.922 1 32.59 62 PRO B C 1
ATOM 3630 O O . PRO B 1 62 ? -42.594 35.438 5.312 1 32.59 62 PRO B O 1
ATOM 3633 N N . GLN B 1 63 ? -42.25 33.406 5.16 1 31.66 63 GLN B N 1
ATOM 3634 C CA . GLN B 1 63 ? -42.5 33.562 3.727 1 31.66 63 GLN B CA 1
ATOM 3635 C C . GLN B 1 63 ? -43.969 33.656 3.416 1 31.66 63 GLN B C 1
ATOM 3637 O O . GLN B 1 63 ? -44.812 33.188 4.18 1 31.66 63 GLN B O 1
ATOM 3642 N N . LEU B 1 64 ? -44.344 34.5 2.354 1 30.67 64 LEU B N 1
ATOM 3643 C CA . LEU B 1 64 ? -45.656 34.906 1.83 1 30.67 64 LEU B CA 1
ATOM 3644 C C . LEU B 1 64 ? -46.469 33.719 1.427 1 30.67 64 LEU B C 1
ATOM 3646 O O . LEU B 1 64 ? -45.938 32.656 1.054 1 30.67 64 LEU B O 1
ATOM 3650 N N . PRO B 1 65 ? -47.812 33.844 1.294 1 28.28 65 PRO B N 1
ATOM 3651 C CA . PRO B 1 65 ? -48.938 32.906 1.238 1 28.28 65 PRO B CA 1
ATOM 3652 C C . PRO B 1 65 ? -48.906 32 0.016 1 28.28 65 PRO B C 1
ATOM 3654 O O . PRO B 1 65 ? -49.062 32.469 -1.116 1 28.28 65 PRO B O 1
ATOM 3657 N N . LYS B 1 66 ? -47.875 31.094 -0.156 1 27.81 66 LYS B N 1
ATOM 3658 C CA . LYS B 1 66 ? -48 30.422 -1.437 1 27.81 66 LYS B CA 1
ATOM 3659 C C . LYS B 1 66 ? -49.375 29.75 -1.552 1 27.81 66 LYS B C 1
ATOM 3661 O O . LYS B 1 66 ? -50 29.438 -0.54 1 27.81 66 LYS B O 1
ATOM 3666 N N . LYS B 1 67 ? -49.656 29.406 -2.834 1 25.91 67 LYS B N 1
ATOM 3667 C CA . LYS B 1 67 ? -50.875 29.016 -3.508 1 25.91 67 LYS B CA 1
ATOM 3668 C C . LYS B 1 67 ? -51.375 27.641 -3.037 1 25.91 67 LYS B C 1
ATOM 3670 O O . LYS B 1 67 ? -50.562 26.828 -2.572 1 25.91 67 LYS B O 1
ATOM 3675 N N . PRO B 1 68 ? -52.469 27.141 -3.621 1 24.95 68 PRO B N 1
ATOM 3676 C CA . PRO B 1 68 ? -53.5 26.203 -3.199 1 24.95 68 PRO B CA 1
ATOM 3677 C C . PRO B 1 68 ? -53 24.766 -3.076 1 24.95 68 PRO B C 1
ATOM 3679 O O . PRO B 1 68 ? -51.938 24.438 -3.617 1 24.95 68 PRO B O 1
ATOM 3682 N N . GLU B 1 69 ? -53.875 23.812 -2.641 1 25.59 69 GLU B N 1
ATOM 3683 C CA . GLU B 1 69 ? -54.156 22.609 -1.848 1 25.59 69 GLU B CA 1
ATOM 3684 C C . GLU B 1 69 ? -53.938 21.344 -2.664 1 25.59 69 GLU B C 1
ATOM 3686 O O . GLU B 1 69 ? -54.906 20.75 -3.16 1 25.59 69 GLU B O 1
ATOM 3691 N N . THR B 1 70 ? -52.906 21.25 -3.637 1 23.62 70 THR B N 1
ATOM 3692 C CA . THR B 1 70 ? -53.25 20.094 -4.449 1 23.62 70 THR B CA 1
ATOM 3693 C C . THR B 1 70 ? -53.438 18.844 -3.572 1 23.62 70 THR B C 1
ATOM 3695 O O . THR B 1 70 ? -52.906 18.797 -2.457 1 23.62 70 THR B O 1
ATOM 3698 N N . VAL B 1 71 ? -53.781 17.641 -4.246 1 21.64 71 VAL B N 1
ATOM 3699 C CA . VAL B 1 71 ? -54.5 16.391 -4.086 1 21.64 71 VAL B CA 1
ATOM 3700 C C . VAL B 1 71 ? -53.625 15.367 -3.377 1 21.64 71 VAL B C 1
ATOM 3702 O O . VAL B 1 71 ? -52.469 15.188 -3.748 1 21.64 71 VAL B O 1
ATOM 3705 N N . GLN B 1 72 ? -54.125 14.852 -2.215 1 23.12 72 GLN B N 1
ATOM 3706 C CA . GLN B 1 72 ? -53.688 13.906 -1.188 1 23.12 72 GLN B CA 1
ATOM 3707 C C . GLN B 1 72 ? -53.531 12.5 -1.757 1 23.12 72 GLN B C 1
ATOM 3709 O O . GLN B 1 72 ? -54.531 11.828 -2.035 1 23.12 72 GLN B O 1
ATOM 3714 N N . LEU B 1 73 ? -52.594 12.312 -2.744 1 21.3 73 LEU B N 1
ATOM 3715 C CA . LEU B 1 73 ? -52.594 10.914 -3.172 1 21.3 73 LEU B CA 1
ATOM 3716 C C . LEU B 1 73 ? -52.375 9.984 -1.98 1 21.3 73 LEU B C 1
ATOM 3718 O O . LEU B 1 73 ? -51.625 10.32 -1.051 1 21.3 73 LEU B O 1
ATOM 3722 N N . ALA B 1 74 ? -53.156 8.852 -1.907 1 21.53 74 ALA B N 1
ATOM 3723 C CA . ALA B 1 74 ? -53.438 7.754 -0.983 1 21.53 74 ALA B CA 1
ATOM 3724 C C . ALA B 1 74 ? -52.188 6.926 -0.728 1 21.53 74 ALA B C 1
ATOM 3726 O O . ALA B 1 74 ? -51.531 6.438 -1.668 1 21.53 74 ALA B O 1
ATOM 3727 N N . ALA B 1 75 ? -51.5 7.172 0.407 1 22.56 75 ALA B N 1
ATOM 3728 C CA . ALA B 1 75 ? -50.344 6.516 0.965 1 22.56 75 ALA B CA 1
ATOM 3729 C C . ALA B 1 75 ? -50.594 5.027 1.186 1 22.56 75 ALA B C 1
ATOM 3731 O O . ALA B 1 75 ? -51.469 4.648 1.961 1 22.56 75 ALA B O 1
ATOM 3732 N N . ASP B 1 76 ? -50.344 4.246 0.123 1 22.89 76 ASP B N 1
ATOM 3733 C CA . ASP B 1 76 ? -50.5 2.795 0.153 1 22.89 76 ASP B CA 1
ATOM 3734 C C . ASP B 1 76 ? -49.844 2.195 1.4 1 22.89 76 ASP B C 1
ATOM 3736 O O . ASP B 1 76 ? -49 2.818 2.02 1 22.89 76 ASP B O 1
ATOM 3740 N N . GLU B 1 77 ? -50.219 0.843 1.705 1 24.44 77 GLU B N 1
ATOM 3741 C CA . GLU B 1 77 ? -50.156 -0.149 2.775 1 24.44 77 GLU B CA 1
ATOM 3742 C C . GLU B 1 77 ? -48.688 -0.495 3.115 1 24.44 77 GLU B C 1
ATOM 3744 O O . GLU B 1 77 ? -47.906 -0.828 2.23 1 24.44 77 GLU B O 1
ATOM 3749 N N . ALA B 1 78 ? -48.219 -0.07 4.312 1 25.06 78 ALA B N 1
ATOM 3750 C CA . ALA B 1 78 ? -46.906 -0.258 4.973 1 25.06 78 ALA B CA 1
ATOM 3751 C C . ALA B 1 78 ? -46.625 -1.74 5.168 1 25.06 78 ALA B C 1
ATOM 3753 O O . ALA B 1 78 ? -47.375 -2.449 5.848 1 25.06 78 ALA B O 1
ATOM 3754 N N . VAL B 1 79 ? -46.094 -2.381 4.156 1 21.33 79 VAL B N 1
ATOM 3755 C CA . VAL B 1 79 ? -45.656 -3.754 4.371 1 21.33 79 VAL B CA 1
ATOM 3756 C C . VAL B 1 79 ? -44.719 -3.807 5.566 1 21.33 79 VAL B C 1
ATOM 3758 O O . VAL B 1 79 ? -43.719 -3.09 5.602 1 21.33 79 VAL B O 1
ATOM 3761 N N . LYS B 1 80 ? -45.188 -4.379 6.676 1 25.62 80 LYS B N 1
ATOM 3762 C CA . LYS B 1 80 ? -44.531 -4.676 7.949 1 25.62 80 LYS B CA 1
ATOM 3763 C C . LYS B 1 80 ? -43.344 -5.602 7.754 1 25.62 80 LYS B C 1
ATOM 3765 O O . LYS B 1 80 ? -43.5 -6.754 7.344 1 25.62 80 LYS B O 1
ATOM 3770 N N . VAL B 1 81 ? -42.25 -5.062 7.27 1 21.8 81 VAL B N 1
ATOM 3771 C CA . VAL B 1 81 ? -41.094 -5.953 7.203 1 21.8 81 VAL B CA 1
ATOM 3772 C C . VAL B 1 81 ? -40.75 -6.453 8.602 1 21.8 81 VAL B C 1
ATOM 3774 O O . VAL B 1 81 ? -40.719 -5.676 9.555 1 21.8 81 VAL B O 1
ATOM 3777 N N . PRO B 1 82 ? -40.781 -7.746 8.836 1 24.86 82 PRO B N 1
ATOM 3778 C CA . PRO B 1 82 ? -40.469 -8.414 10.102 1 24.86 82 PRO B CA 1
ATOM 3779 C C . PRO B 1 82 ? -39.062 -8.078 10.609 1 24.86 82 PRO B C 1
ATOM 3781 O O . PRO B 1 82 ? -38.094 -8.18 9.867 1 24.86 82 PRO B O 1
ATOM 3784 N N . VAL B 1 83 ? -39 -7.133 11.562 1 25.16 83 VAL B N 1
ATOM 3785 C CA . VAL B 1 83 ? -37.781 -6.629 12.188 1 25.16 83 VAL B CA 1
ATOM 3786 C C . VAL B 1 83 ? -37.094 -7.75 12.953 1 25.16 83 VAL B C 1
ATOM 3788 O O . VAL B 1 83 ? -37.688 -8.352 13.859 1 25.16 83 VAL B O 1
ATOM 3791 N N . LEU B 1 84 ? -36.125 -8.398 12.367 1 24 84 LEU B N 1
ATOM 3792 C CA . LEU B 1 84 ? -35.281 -9.375 13.039 1 24 84 LEU B CA 1
ATOM 3793 C C . LEU B 1 84 ? -34.625 -8.766 14.273 1 24 84 LEU B C 1
ATOM 3795 O O . LEU B 1 84 ? -34.125 -7.645 14.219 1 24 84 LEU B O 1
ATOM 3799 N N . ASP B 1 85 ? -34.719 -9.211 15.523 1 24.86 85 ASP B N 1
ATOM 3800 C CA . ASP B 1 85 ? -34.375 -8.93 16.906 1 24.86 85 ASP B CA 1
ATOM 3801 C C . ASP B 1 85 ? -32.844 -8.867 17.078 1 24.86 85 ASP B C 1
ATOM 3803 O O . ASP B 1 85 ? -32.188 -9.898 17.266 1 24.86 85 ASP B O 1
ATOM 3807 N N . LYS B 1 86 ? -32.062 -7.887 16.609 1 27.14 86 LYS B N 1
ATOM 3808 C CA . LYS B 1 86 ? -30.625 -7.883 16.938 1 27.14 86 LYS B CA 1
ATOM 3809 C C . LYS B 1 86 ? -30.391 -7.363 18.344 1 27.14 86 LYS B C 1
ATOM 3811 O O . LYS B 1 86 ? -30.922 -6.324 18.734 1 27.14 86 LYS B O 1
ATOM 3816 N N . LYS B 1 87 ? -29.578 -7.953 19.312 1 29.53 87 LYS B N 1
ATOM 3817 C CA . LYS B 1 87 ? -29.172 -7.98 20.719 1 29.53 87 LYS B CA 1
ATOM 3818 C C . LYS B 1 87 ? -28.438 -6.707 21.109 1 29.53 87 LYS B C 1
ATOM 3820 O O . LYS B 1 87 ? -27.609 -6.211 20.328 1 29.53 87 LYS B O 1
ATOM 3825 N N . LYS B 1 88 ? -28.672 -6 22.516 1 31.5 88 LYS B N 1
ATOM 3826 C CA . LYS B 1 88 ? -28.641 -4.84 23.406 1 31.5 88 LYS B CA 1
ATOM 3827 C C . LYS B 1 88 ? -27.234 -4.547 23.891 1 31.5 88 LYS B C 1
ATOM 3829 O O . LYS B 1 88 ? -27.031 -3.68 24.75 1 31.5 88 LYS B O 1
ATOM 3834 N N . GLU B 1 89 ? -26.141 -5.316 23.906 1 31.36 89 GLU B N 1
ATOM 3835 C CA . GLU B 1 89 ? -25.094 -5.406 24.922 1 31.36 89 GLU B CA 1
ATOM 3836 C C . GLU B 1 89 ? -24.078 -4.281 24.766 1 31.36 89 GLU B C 1
ATOM 3838 O O . GLU B 1 89 ? -23.188 -4.117 25.609 1 31.36 89 GLU B O 1
ATOM 3843 N N . ASP B 1 90 ? -23.906 -3.314 23.734 1 32.66 90 ASP B N 1
ATOM 3844 C CA . ASP B 1 90 ? -22.562 -2.844 23.406 1 32.66 90 ASP B CA 1
ATOM 3845 C C . ASP B 1 90 ? -22.344 -1.426 23.922 1 32.66 90 ASP B C 1
ATOM 3847 O O . ASP B 1 90 ? -21.312 -0.808 23.641 1 32.66 90 ASP B O 1
ATOM 3851 N N . THR B 1 91 ? -23.219 -0.751 24.797 1 34.12 91 THR B N 1
ATOM 3852 C CA . THR B 1 91 ? -23.047 0.677 25.031 1 34.12 91 THR B CA 1
ATOM 3853 C C . THR B 1 91 ? -22 0.916 26.125 1 34.12 91 THR B C 1
ATOM 3855 O O . THR B 1 91 ? -21.391 1.987 26.188 1 34.12 91 THR B O 1
ATOM 3858 N N . SER B 1 92 ? -22.016 0.231 27.312 1 38.97 92 SER B N 1
ATOM 3859 C CA . SER B 1 92 ? -21.109 0.373 28.438 1 38.97 92 SER B CA 1
ATOM 3860 C C . SER B 1 92 ? -19.656 0.443 27.969 1 38.97 92 SER B C 1
ATOM 3862 O O . SER B 1 92 ? -18.812 1.052 28.641 1 38.97 92 SER B O 1
ATOM 3864 N N . VAL B 1 93 ? -19.391 -0.033 26.891 1 38.69 93 VAL B N 1
ATOM 3865 C CA . VAL B 1 93 ? -18.031 -0.154 26.406 1 38.69 93 VAL B CA 1
ATOM 3866 C C . VAL B 1 93 ? -17.562 1.185 25.844 1 38.69 93 VAL B C 1
ATOM 3868 O O . VAL B 1 93 ? -16.359 1.449 25.766 1 38.69 93 VAL B O 1
ATOM 3871 N N . ILE B 1 94 ? -18.469 2.143 25.672 1 39.97 94 ILE B N 1
ATOM 3872 C CA . ILE B 1 94 ? -17.984 3.404 25.109 1 39.97 94 ILE B CA 1
ATOM 3873 C C . ILE B 1 94 ? -17.406 4.266 26.234 1 39.97 94 ILE B C 1
ATOM 3875 O O . ILE B 1 94 ? -16.344 4.863 26.062 1 39.97 94 ILE B O 1
ATOM 3879 N N . GLU B 1 95 ? -18.062 4.477 27.422 1 41.5 95 GLU B N 1
ATOM 3880 C CA . GLU B 1 95 ? -17.625 5.27 28.562 1 41.5 95 GLU B CA 1
ATOM 3881 C C . GLU B 1 95 ? -16.281 4.777 29.094 1 41.5 95 GLU B C 1
ATOM 3883 O O . GLU B 1 95 ? -15.398 5.582 29.391 1 41.5 95 GLU B O 1
ATOM 3888 N N . GLU B 1 96 ? -16.281 3.549 29.422 1 44.03 96 GLU B N 1
ATOM 3889 C CA . GLU B 1 96 ? -15 3.006 29.859 1 44.03 96 GLU B CA 1
ATOM 3890 C C . GLU B 1 96 ? -13.906 3.266 28.812 1 44.03 96 GLU B C 1
ATOM 3892 O O . GLU B 1 96 ? -12.75 3.502 29.172 1 44.03 96 GLU B O 1
ATOM 3897 N N . ARG B 1 97 ? -14.359 3.482 27.625 1 44.22 97 ARG B N 1
ATOM 3898 C CA . ARG B 1 97 ? -13.43 3.639 26.5 1 44.22 97 ARG B CA 1
ATOM 3899 C C . ARG B 1 97 ? -12.961 5.082 26.391 1 44.22 97 ARG B C 1
ATOM 3901 O O . ARG B 1 97 ? -11.789 5.336 26.094 1 44.22 97 ARG B O 1
ATOM 3908 N N . LEU B 1 98 ? -13.859 6.047 26.672 1 49.16 98 LEU B N 1
ATOM 3909 C CA . LEU B 1 98 ? -13.453 7.449 26.719 1 49.16 98 LEU B CA 1
ATOM 3910 C C . LEU B 1 98 ? -12.641 7.738 27.984 1 49.16 98 LEU B C 1
ATOM 3912 O O . LEU B 1 98 ? -11.742 8.578 27.969 1 49.16 98 LEU B O 1
ATOM 3916 N N . ASP B 1 99 ? -12.93 7.102 29.047 1 49.22 99 ASP B N 1
ATOM 3917 C CA . ASP B 1 99 ? -12.148 7.238 30.266 1 49.22 99 ASP B CA 1
ATOM 3918 C C . ASP B 1 99 ? -10.672 6.957 30.016 1 49.22 99 ASP B C 1
ATOM 3920 O O . ASP B 1 99 ? -9.805 7.672 30.531 1 49.22 99 ASP B O 1
ATOM 3924 N N . SER B 1 100 ? -10.516 5.996 29.203 1 51.19 100 SER B N 1
ATOM 3925 C CA . SER B 1 100 ? -9.117 5.688 28.891 1 51.19 100 SER B CA 1
ATOM 3926 C C . SER B 1 100 ? -8.492 6.773 28.016 1 51.19 100 SER B C 1
ATOM 3928 O O . SER B 1 100 ? -7.312 7.098 28.172 1 51.19 100 SER B O 1
ATOM 3930 N N . LEU B 1 101 ? -9.273 7.297 27.234 1 51.34 101 LEU B N 1
ATOM 3931 C CA . LEU B 1 101 ? -8.758 8.422 26.453 1 51.34 101 LEU B CA 1
ATOM 3932 C C . LEU B 1 101 ? -8.445 9.609 27.375 1 51.34 101 LEU B C 1
ATOM 3934 O O . LEU B 1 101 ? -7.414 10.266 27.203 1 51.34 101 LEU B O 1
ATOM 3938 N N . GLN B 1 102 ? -9.383 9.891 28.297 1 51.03 102 GLN B N 1
ATOM 3939 C CA . GLN B 1 102 ? -9.164 10.938 29.281 1 51.03 102 GLN B CA 1
ATOM 3940 C C . GLN B 1 102 ? -7.918 10.664 30.109 1 51.03 102 GLN B C 1
ATOM 3942 O O . GLN B 1 102 ? -7.117 11.57 30.359 1 51.03 102 GLN B O 1
ATOM 3947 N N . GLN B 1 103 ? -7.828 9.477 30.516 1 52.25 103 GLN B N 1
ATOM 3948 C CA . GLN B 1 103 ? -6.656 9.133 31.312 1 52.25 103 GLN B CA 1
ATOM 3949 C C . GLN B 1 103 ? -5.375 9.289 30.5 1 52.25 103 GLN B C 1
ATOM 3951 O O . GLN B 1 103 ? -4.359 9.766 31.016 1 52.25 103 GLN B O 1
ATOM 3956 N N . LEU B 1 104 ? -5.508 8.953 29.312 1 51 104 LEU B N 1
ATOM 3957 C CA . LEU B 1 104 ? -4.34 9.039 28.438 1 51 104 LEU B CA 1
ATOM 3958 C C . LEU B 1 104 ? -3.982 10.5 28.156 1 51 104 LEU B C 1
ATOM 3960 O O . LEU B 1 104 ? -2.809 10.875 28.203 1 51 104 LEU B O 1
ATOM 3964 N N . LEU B 1 105 ? -5.035 11.219 27.891 1 52.25 105 LEU B N 1
ATOM 3965 C CA . LEU B 1 105 ? -4.809 12.648 27.656 1 52.25 105 LEU B CA 1
ATOM 3966 C C . LEU B 1 105 ? -4.316 13.328 28.938 1 52.25 105 LEU B C 1
ATOM 3968 O O . LEU B 1 105 ? -3.441 14.195 28.875 1 52.25 105 LEU B O 1
ATOM 3972 N N . GLU B 1 106 ? -4.816 12.898 30.094 1 51.28 106 GLU B N 1
ATOM 3973 C CA . GLU B 1 106 ? -4.367 13.422 31.375 1 51.28 106 GLU B CA 1
ATOM 3974 C C . GLU B 1 106 ? -2.91 13.047 31.641 1 51.28 106 GLU B C 1
ATOM 3976 O O . GLU B 1 106 ? -2.141 13.867 32.156 1 51.28 106 GLU B O 1
ATOM 3981 N N . LYS B 1 107 ? -2.602 11.914 31.297 1 51.62 107 LYS B N 1
ATOM 3982 C CA . LYS B 1 107 ? -1.222 11.477 31.484 1 51.62 107 LYS B CA 1
ATOM 3983 C C . LYS B 1 107 ? -0.268 12.25 30.578 1 51.62 107 LYS B C 1
ATOM 3985 O O . LYS B 1 107 ? 0.839 12.602 30.984 1 51.62 107 LYS B O 1
ATOM 3990 N N . GLN B 1 108 ? -0.63 12.367 29.406 1 48.16 108 GLN B N 1
ATOM 3991 C CA . GLN B 1 108 ? 0.207 13.125 28.484 1 48.16 108 GLN B CA 1
ATOM 3992 C C . GLN B 1 108 ? 0.322 14.586 28.922 1 48.16 108 GLN B C 1
ATOM 3994 O O . GLN B 1 108 ? 1.36 15.219 28.719 1 48.16 108 GLN B O 1
ATOM 3999 N N . TRP B 1 109 ? -0.719 15.109 29.469 1 43.94 109 TRP B N 1
ATOM 4000 C CA . TRP B 1 109 ? -0.699 16.438 30.062 1 43.94 109 TRP B CA 1
ATOM 4001 C C . TRP B 1 109 ? 0.198 16.484 31.297 1 43.94 109 TRP B C 1
ATOM 4003 O O . TRP B 1 109 ? 0.887 17.469 31.547 1 43.94 109 TRP B O 1
ATOM 4013 N N . GLY B 1 110 ? 0.045 15.539 32.156 1 44.16 110 GLY B N 1
ATOM 4014 C CA . GLY B 1 110 ? 0.868 15.57 33.344 1 44.16 110 GLY B CA 1
ATOM 4015 C C . GLY B 1 110 ? 2.355 15.586 33.062 1 44.16 110 GLY B C 1
ATOM 4016 O O . GLY B 1 110 ? 3.139 16.172 33.812 1 44.16 110 GLY B O 1
ATOM 4017 N N . ASP B 1 111 ? 2.795 14.852 32.094 1 44.22 111 ASP B N 1
ATOM 4018 C CA . ASP B 1 111 ? 4.234 14.812 31.844 1 44.22 111 ASP B CA 1
ATOM 4019 C C . ASP B 1 111 ? 4.711 16.094 31.172 1 44.22 111 ASP B C 1
ATOM 4021 O O . ASP B 1 111 ? 5.895 16.422 31.219 1 44.22 111 ASP B O 1
ATOM 4025 N N . LYS B 1 112 ? 3.99 16.781 30.344 1 39.78 112 LYS B N 1
ATOM 4026 C CA . LYS B 1 112 ? 4.438 18.047 29.766 1 39.78 112 LYS B CA 1
ATOM 4027 C C . LYS B 1 112 ? 4.07 19.219 30.672 1 39.78 112 LYS B C 1
ATOM 4029 O O . LYS B 1 112 ? 3.906 20.344 30.203 1 39.78 112 LYS B O 1
ATOM 4034 N N . THR B 1 113 ? 3.781 19.078 31.906 1 35.22 113 THR B N 1
ATOM 4035 C CA . THR B 1 113 ? 3.787 20.266 32.75 1 35.22 113 THR B CA 1
ATOM 4036 C C . THR B 1 113 ? 5.07 21.062 32.531 1 35.22 113 THR B C 1
ATOM 4038 O O . THR B 1 113 ? 6.16 20.594 32.875 1 35.22 113 THR B O 1
ATOM 4041 N N . PHE B 1 114 ? 5.082 22.047 31.625 1 32.25 114 PHE B N 1
ATOM 4042 C CA . PHE B 1 114 ? 5.867 23.266 31.516 1 32.25 114 PHE B CA 1
ATOM 4043 C C . PHE B 1 114 ? 6.234 23.797 32.906 1 32.25 114 PHE B C 1
ATOM 4045 O O . PHE B 1 114 ? 5.426 23.734 33.812 1 32.25 114 PHE B O 1
ATOM 4052 N N . GLU B 1 115 ? 7.516 23.906 33.219 1 34.47 115 GLU B N 1
ATOM 4053 C CA . GLU B 1 115 ? 8.117 24.75 34.219 1 34.47 115 GLU B CA 1
ATOM 4054 C C . GLU B 1 115 ? 7.383 26.078 34.344 1 34.47 115 GLU B C 1
ATOM 4056 O O . GLU B 1 115 ? 7.578 26.984 33.531 1 34.47 115 GLU B O 1
ATOM 4061 N N . LYS B 1 116 ? 6.125 26.266 34.75 1 35.62 116 LYS B N 1
ATOM 4062 C CA . LYS B 1 116 ? 5.621 27.531 35.281 1 35.62 116 LYS B CA 1
ATOM 4063 C C . LYS B 1 116 ? 6.641 28.172 36.219 1 35.62 116 LYS B C 1
ATOM 4065 O O . LYS B 1 116 ? 6.977 27.609 37.25 1 35.62 116 LYS B O 1
ATOM 4070 N N . LYS B 1 117 ? 7.469 28.984 35.688 1 36.25 117 LYS B N 1
ATOM 4071 C CA . LYS B 1 117 ? 7.867 30.078 36.562 1 36.25 117 LYS B CA 1
ATOM 4072 C C . LYS B 1 117 ? 6.676 30.609 37.375 1 36.25 117 LYS B C 1
ATOM 4074 O O . LYS B 1 117 ? 5.578 30.766 36.812 1 36.25 117 LYS B O 1
ATOM 4079 N N . GLU B 1 118 ? 6.793 30.609 38.719 1 35.75 118 GLU B N 1
ATOM 4080 C CA . GLU B 1 118 ? 6.043 31.25 39.781 1 35.75 118 GLU B CA 1
ATOM 4081 C C . GLU B 1 118 ? 5.645 32.688 39.406 1 35.75 118 GLU B C 1
ATOM 4083 O O . GLU B 1 118 ? 6.418 33.625 39.594 1 35.75 118 GLU B O 1
ATOM 4088 N N . GLN B 1 119 ? 5.266 33.062 38.219 1 34.12 119 GLN B N 1
ATOM 4089 C CA . GLN B 1 119 ? 4.828 34.469 38.344 1 34.12 119 GLN B CA 1
ATOM 4090 C C . GLN B 1 119 ? 3.871 34.625 39.531 1 34.12 119 GLN B C 1
ATOM 4092 O O . GLN B 1 119 ? 3.117 33.688 39.875 1 34.12 119 GLN B O 1
ATOM 4097 N N . PRO B 1 120 ? 4.043 35.719 40.438 1 39.31 120 PRO B N 1
ATOM 4098 C CA . PRO B 1 120 ? 3.27 36.094 41.625 1 39.31 120 PRO B CA 1
ATOM 4099 C C . PRO B 1 120 ? 1.771 35.844 41.438 1 39.31 120 PRO B C 1
ATOM 4101 O O . PRO B 1 120 ? 1.255 35.938 40.312 1 39.31 120 PRO B O 1
ATOM 4104 N N . LYS B 1 121 ? 0.981 35.281 42.469 1 41.09 121 LYS B N 1
ATOM 4105 C CA . LYS B 1 121 ? -0.416 35.062 42.844 1 41.09 121 LYS B CA 1
ATOM 4106 C C . LYS B 1 121 ? -1.268 36.281 42.5 1 41.09 121 LYS B C 1
ATOM 4108 O O . LYS B 1 121 ? -1.544 37.125 43.344 1 41.09 121 LYS B O 1
ATOM 4113 N N . GLU B 1 122 ? -0.878 37.156 41.594 1 37.03 122 GLU B N 1
ATOM 4114 C CA . GLU B 1 122 ? -2.018 38.062 41.531 1 37.03 122 GLU B CA 1
ATOM 4115 C C . GLU B 1 122 ? -3.338 37.312 41.562 1 37.03 122 GLU B C 1
ATOM 4117 O O . GLU B 1 122 ? -3.418 36.188 41.094 1 37.03 122 GLU B O 1
ATOM 4122 N N . ASN B 1 123 ? -4.41 37.781 42.438 1 38.69 123 ASN B N 1
ATOM 4123 C CA . ASN B 1 123 ? -5.805 37.469 42.719 1 38.69 123 ASN B CA 1
ATOM 4124 C C . ASN B 1 123 ? -6.527 36.938 41.5 1 38.69 123 ASN B C 1
ATOM 4126 O O . ASN B 1 123 ? -7.141 37.719 40.75 1 38.69 123 ASN B O 1
ATOM 4130 N N . VAL B 1 124 ? -5.977 36.469 40.625 1 40.59 124 VAL B N 1
ATOM 4131 C CA . VAL B 1 124 ? -6.738 36.094 39.438 1 40.59 124 VAL B CA 1
ATOM 4132 C C . VAL B 1 124 ? -8.109 35.562 39.844 1 40.59 124 VAL B C 1
ATOM 4134 O O . VAL B 1 124 ? -8.242 34.906 40.906 1 40.59 124 VAL B O 1
ATOM 4137 N N . LYS B 1 125 ? -9.164 35.375 38.781 1 46.31 125 LYS B N 1
ATOM 4138 C CA . LYS B 1 125 ? -10.398 35.469 38 1 46.31 125 LYS B CA 1
ATOM 4139 C C . LYS B 1 125 ? -11.266 34.25 38.188 1 46.31 125 LYS B C 1
ATOM 4141 O O . LYS B 1 125 ? -10.773 33.188 38.562 1 46.31 125 LYS B O 1
ATOM 4146 N N . SER B 1 126 ? -12.602 34.312 37.719 1 55.97 126 SER B N 1
ATOM 4147 C CA . SER B 1 126 ? -13.82 33.531 37.906 1 55.97 126 SER B CA 1
ATOM 4148 C C . SER B 1 126 ? -13.648 32.094 37.406 1 55.97 126 SER B C 1
ATOM 4150 O O . SER B 1 126 ? -12.773 31.812 36.594 1 55.97 126 SER B O 1
ATOM 4152 N N . GLU B 1 127 ? -14.148 31 38.156 1 55.25 127 GLU B N 1
ATOM 4153 C CA . GLU B 1 127 ? -14.375 29.609 37.75 1 55.25 127 GLU B CA 1
ATOM 4154 C C . GLU B 1 127 ? -14.578 29.484 36.25 1 55.25 127 GLU B C 1
ATOM 4156 O O . GLU B 1 127 ? -14.117 28.516 35.656 1 55.25 127 GLU B O 1
ATOM 4161 N N . GLU B 1 128 ? -15.047 30.531 35.688 1 57.31 128 GLU B N 1
ATOM 4162 C CA . GLU B 1 128 ? -15.328 30.531 34.281 1 57.31 128 GLU B CA 1
ATOM 4163 C C . GLU B 1 128 ? -14.047 30.641 33.438 1 57.31 128 GLU B C 1
ATOM 4165 O O . GLU B 1 128 ? -13.914 29.984 32.406 1 57.31 128 GLU B O 1
ATOM 4170 N N . SER B 1 129 ? -13.117 31.438 33.969 1 60.06 129 SER B N 1
ATOM 4171 C CA . SER B 1 129 ? -11.867 31.641 33.219 1 60.06 129 SER B CA 1
ATOM 4172 C C . SER B 1 129 ? -11 30.391 33.25 1 60.06 129 SER B C 1
ATOM 4174 O O . SER B 1 129 ? -10.289 30.094 32.312 1 60.06 129 SER B O 1
ATOM 4176 N N . LYS B 1 130 ? -11.016 29.734 34.344 1 62.06 130 LYS B N 1
ATOM 4177 C CA . LYS B 1 130 ? -10.266 28.484 34.5 1 62.06 130 LYS B CA 1
ATOM 4178 C C . LYS B 1 130 ? -10.82 27.406 33.562 1 62.06 130 LYS B C 1
ATOM 4180 O O . LYS B 1 130 ? -10.062 26.672 32.938 1 62.06 130 LYS B O 1
ATOM 4185 N N . VAL B 1 131 ? -12.109 27.328 33.469 1 61.56 131 VAL B N 1
ATOM 4186 C CA . VAL B 1 131 ? -12.773 26.328 32.656 1 61.56 131 VAL B CA 1
ATOM 4187 C C . VAL B 1 131 ? -12.477 26.609 31.172 1 61.56 131 VAL B C 1
ATOM 4189 O O . VAL B 1 131 ? -12.219 25.688 30.406 1 61.56 131 VAL B O 1
ATOM 4192 N N . LYS B 1 132 ? -12.43 27.828 30.859 1 66.75 132 LYS B N 1
ATOM 4193 C CA . LYS B 1 132 ? -12.164 28.219 29.469 1 66.75 132 LYS B CA 1
ATOM 4194 C C . LYS B 1 132 ? -10.734 27.859 29.062 1 66.75 132 LYS B C 1
ATOM 4196 O O . LYS B 1 132 ? -10.5 27.391 27.938 1 66.75 132 LYS B O 1
ATOM 4201 N N . ASN B 1 133 ? -9.875 28.094 29.984 1 71.69 133 ASN B N 1
ATOM 4202 C CA . ASN B 1 133 ? -8.477 27.781 29.703 1 71.69 133 ASN B CA 1
ATOM 4203 C C . ASN B 1 133 ? -8.242 26.266 29.609 1 71.69 133 ASN B C 1
ATOM 4205 O O . ASN B 1 133 ? -7.465 25.812 28.766 1 71.69 133 ASN B O 1
ATOM 4209 N N . GLU B 1 134 ? -8.922 25.531 30.438 1 72.12 134 GLU B N 1
ATOM 4210 C CA . GLU B 1 134 ? -8.836 24.078 30.422 1 72.12 134 GLU B CA 1
ATOM 4211 C C . GLU B 1 134 ? -9.438 23.516 29.125 1 72.12 134 GLU B C 1
ATOM 4213 O O . G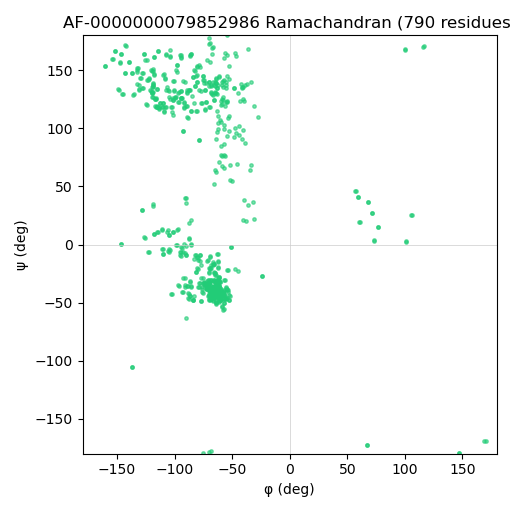LU B 1 134 ? -8.883 22.594 28.531 1 72.12 134 GLU B O 1
ATOM 4218 N N . ASN B 1 135 ? -10.492 24.125 28.734 1 75.25 135 ASN B N 1
ATOM 4219 C CA . ASN B 1 135 ? -11.156 23.688 27.516 1 75.25 135 ASN B CA 1
ATOM 4220 C C . ASN B 1 135 ? -10.289 23.922 26.281 1 75.25 135 ASN B C 1
ATOM 4222 O O . ASN B 1 135 ? -10.219 23.078 25.391 1 75.25 135 ASN B O 1
ATOM 4226 N N . LEU B 1 136 ? -9.648 24.984 26.312 1 76.25 136 LEU B N 1
ATOM 4227 C CA . LEU B 1 136 ? -8.766 25.328 25.203 1 76.25 136 LEU B CA 1
ATOM 4228 C C . LEU B 1 136 ? -7.586 24.359 25.125 1 76.25 136 LEU B C 1
ATOM 4230 O O . LEU B 1 136 ? -7.188 23.938 24.047 1 76.25 136 LEU B O 1
ATOM 4234 N N . SER B 1 137 ? -7.078 24.078 26.266 1 78.94 137 SER B N 1
ATOM 4235 C CA . SER B 1 137 ? -5.969 23.125 26.344 1 78.94 137 SER B CA 1
ATOM 4236 C C . SER B 1 137 ? -6.395 21.75 25.859 1 78.94 137 SER B C 1
ATOM 4238 O O . SER B 1 137 ? -5.645 21.062 25.172 1 78.94 137 SER B O 1
ATOM 4240 N N . PHE B 1 138 ? -7.551 21.422 26.203 1 80.25 138 PHE B N 1
ATOM 4241 C CA . PHE B 1 138 ? -8.086 20.125 25.828 1 80.25 138 PHE B CA 1
ATOM 4242 C C . PHE B 1 138 ? -8.305 20.047 24.312 1 80.25 138 PHE B C 1
ATOM 4244 O O . PHE B 1 138 ? -7.961 19.047 23.688 1 80.25 138 PHE B O 1
ATOM 4251 N N . ILE B 1 139 ? -8.781 21.047 23.781 1 83.56 139 ILE B N 1
ATOM 4252 C CA . ILE B 1 139 ? -9.055 21.109 22.344 1 83.56 139 ILE B CA 1
ATOM 4253 C C . ILE B 1 139 ? -7.742 21.031 21.562 1 83.56 139 ILE B C 1
ATOM 4255 O O . ILE B 1 139 ? -7.664 20.344 20.547 1 83.56 139 ILE B O 1
ATOM 4259 N N . LYS B 1 140 ? -6.781 21.656 22.078 1 87.06 140 LYS B N 1
ATOM 4260 C CA . LYS B 1 140 ? -5.461 21.609 21.453 1 87.06 140 LYS B CA 1
ATOM 4261 C C . LYS B 1 140 ? -4.895 20.203 21.484 1 87.06 140 LYS B C 1
ATOM 4263 O O . LYS B 1 140 ? -4.277 19.75 20.516 1 87.06 140 LYS B O 1
ATOM 4268 N N . LEU B 1 141 ? -5.148 19.609 22.516 1 87.88 141 LEU B N 1
ATOM 4269 C CA . LEU B 1 141 ? -4.691 18.234 22.656 1 87.88 141 LEU B CA 1
ATOM 4270 C C . LEU B 1 141 ? -5.391 17.328 21.656 1 87.88 141 LEU B C 1
ATOM 4272 O O . LEU B 1 141 ? -4.742 16.516 20.984 1 87.88 141 LEU B O 1
ATOM 4276 N N . ILE B 1 142 ? -6.629 17.516 21.547 1 89.69 142 ILE B N 1
ATOM 4277 C CA . ILE B 1 142 ? -7.41 16.688 20.625 1 89.69 142 ILE B CA 1
ATOM 4278 C C . ILE B 1 142 ? -6.969 16.953 19.188 1 89.69 142 ILE B C 1
ATOM 4280 O O . ILE B 1 142 ? -6.84 16.016 18.391 1 89.69 142 ILE B O 1
ATOM 4284 N N . TYR B 1 143 ? -6.801 18.188 18.938 1 92.44 143 TYR B N 1
ATOM 4285 C CA . TYR B 1 143 ? -6.289 18.578 17.625 1 92.44 143 TYR B CA 1
ATOM 4286 C C . TYR B 1 143 ? -4.969 17.875 17.344 1 92.44 143 TYR B C 1
ATOM 4288 O O . TYR B 1 143 ? -4.793 17.297 16.266 1 92.44 143 TYR B O 1
ATOM 4296 N N . GLY B 1 144 ? -4.105 17.875 18.234 1 93.44 144 GLY B N 1
ATOM 4297 C CA . GLY B 1 144 ? -2.82 17.203 18.109 1 93.44 144 GLY B CA 1
ATOM 4298 C C . GLY B 1 144 ? -2.941 15.711 17.891 1 93.44 144 GLY B C 1
ATOM 4299 O O . GLY B 1 144 ? -2.238 15.141 17.047 1 93.44 144 GLY B O 1
ATOM 4300 N N . VAL B 1 145 ? -3.795 15.125 18.594 1 92.88 145 VAL B N 1
ATOM 4301 C CA . VAL B 1 145 ? -4.027 13.688 18.484 1 92.88 145 VAL B CA 1
ATOM 4302 C C . VAL B 1 145 ? -4.559 13.359 17.094 1 92.88 145 VAL B C 1
ATOM 4304 O O . VAL B 1 145 ? -4.141 12.367 16.484 1 92.88 145 VAL B O 1
ATOM 4307 N N . MET B 1 146 ? -5.453 14.156 16.594 1 95.25 146 MET B N 1
ATOM 4308 C CA . MET B 1 146 ? -5.992 13.945 15.258 1 95.25 146 MET B CA 1
ATOM 4309 C C . MET B 1 146 ? -4.895 14.07 14.203 1 95.25 146 MET B C 1
ATOM 4311 O O . MET B 1 146 ? -4.82 13.25 13.281 1 95.25 146 MET B O 1
ATOM 4315 N N . LEU B 1 147 ? -4.027 15 14.406 1 95.56 147 LEU B N 1
ATOM 4316 C CA . LEU B 1 147 ? -2.936 15.195 13.461 1 95.56 147 LEU B CA 1
ATOM 4317 C C . LEU B 1 147 ? -1.942 14.039 13.523 1 95.56 147 LEU B C 1
ATOM 4319 O O . LEU B 1 147 ? -1.439 13.586 12.492 1 95.56 147 LEU B O 1
ATOM 4323 N N . GLU B 1 148 ? -1.689 13.602 14.703 1 93.81 148 GLU B N 1
ATOM 4324 C CA . GLU B 1 148 ? -0.803 12.461 14.883 1 93.81 148 GLU B CA 1
ATOM 4325 C C . GLU B 1 148 ? -1.372 11.211 14.211 1 93.81 148 GLU B C 1
ATOM 4327 O O . GLU B 1 148 ? -0.621 10.352 13.742 1 93.81 148 GLU B O 1
ATOM 4332 N N . ASN B 1 149 ? -2.65 11.227 14.164 1 95.94 149 ASN B N 1
ATOM 4333 C CA . ASN B 1 149 ? -3.336 10.125 13.5 1 95.94 149 ASN B CA 1
ATOM 4334 C C . ASN B 1 149 ? -3.494 10.391 12.008 1 95.94 149 ASN B C 1
ATOM 4336 O O . ASN B 1 149 ? -4.195 9.648 11.312 1 95.94 149 ASN B O 1
ATOM 4340 N N . GLU B 1 150 ? -2.949 11.414 11.539 1 96.25 150 GLU B N 1
ATOM 4341 C CA . GLU B 1 150 ? -2.854 11.805 10.141 1 96.25 150 GLU B CA 1
ATOM 4342 C C . GLU B 1 150 ? -4.207 12.258 9.594 1 96.25 150 GLU B C 1
ATOM 4344 O O . GLU B 1 150 ? -4.52 12.031 8.43 1 96.25 150 GLU B O 1
ATOM 4349 N N . VAL B 1 151 ? -5.02 12.742 10.492 1 97.5 151 VAL B N 1
ATOM 4350 C CA . VAL B 1 151 ? -6.172 13.492 10.008 1 97.5 151 VAL B CA 1
ATOM 4351 C C . VAL B 1 151 ? -5.699 14.766 9.305 1 97.5 151 VAL B C 1
ATOM 4353 O O . VAL B 1 151 ? -4.832 15.477 9.812 1 97.5 151 VAL B O 1
ATOM 4356 N N . ASP B 1 152 ? -6.238 14.93 8.133 1 97.38 152 ASP B N 1
ATOM 4357 C CA . ASP B 1 152 ? -5.871 16.109 7.367 1 97.38 152 ASP B CA 1
ATOM 4358 C C . ASP B 1 152 ? -6.168 17.391 8.148 1 97.38 152 ASP B C 1
ATOM 4360 O O . ASP B 1 152 ? -7.223 17.5 8.773 1 97.38 152 ASP B O 1
ATOM 4364 N N . GLU B 1 153 ? -5.316 18.359 8.055 1 95.69 153 GLU B N 1
ATOM 4365 C CA . GLU B 1 153 ? -5.438 19.609 8.805 1 95.69 153 GLU B CA 1
ATOM 4366 C C . GLU B 1 153 ? -6.758 20.297 8.492 1 95.69 153 GLU B C 1
ATOM 4368 O O . GLU B 1 153 ? -7.391 20.875 9.383 1 95.69 153 GLU B O 1
ATOM 4373 N N . LYS B 1 154 ? -7.086 20.266 7.293 1 96.62 154 LYS B N 1
ATOM 4374 C CA . LYS B 1 154 ? -8.336 20.891 6.875 1 96.62 154 LYS B CA 1
ATOM 4375 C C . LYS B 1 154 ? -9.523 20.328 7.652 1 96.62 154 LYS B C 1
ATOM 4377 O O . LYS B 1 154 ? -10.336 21.094 8.18 1 96.62 154 LYS B O 1
ATOM 4382 N N . TYR B 1 155 ? -9.547 19.031 7.789 1 97 155 TYR B N 1
ATOM 4383 C CA . TYR B 1 155 ? -10.68 18.391 8.445 1 97 155 TYR B CA 1
ATOM 4384 C C . TYR B 1 155 ? -10.562 18.5 9.961 1 97 155 TYR B C 1
ATOM 4386 O O . TYR B 1 155 ? -11.57 18.656 10.656 1 97 155 TYR B O 1
ATOM 4394 N N . ALA B 1 156 ? -9.359 18.406 10.477 1 95.5 156 ALA B N 1
ATOM 4395 C CA . ALA B 1 156 ? -9.156 18.609 11.906 1 95.5 156 ALA B CA 1
ATOM 4396 C C . ALA B 1 156 ? -9.625 19.984 12.344 1 95.5 156 ALA B C 1
ATOM 4398 O O . ALA B 1 156 ? -10.312 20.125 13.352 1 95.5 156 ALA B O 1
ATOM 4399 N N . ASN B 1 157 ? -9.305 20.984 11.547 1 94.94 157 ASN B N 1
ATOM 4400 C CA . ASN B 1 157 ? -9.727 22.359 11.836 1 94.94 157 ASN B CA 1
ATOM 4401 C C . ASN B 1 157 ? -11.25 22.5 11.797 1 94.94 157 ASN B C 1
ATOM 4403 O O . ASN B 1 157 ? -11.836 23.125 12.672 1 94.94 157 ASN B O 1
ATOM 4407 N N . GLN B 1 158 ? -11.805 21.891 10.844 1 94.25 158 GLN B N 1
ATOM 4408 C CA . GLN B 1 158 ? -13.258 21.938 10.727 1 94.25 158 GLN B CA 1
ATOM 4409 C C . GLN B 1 158 ? -13.93 21.328 11.945 1 94.25 158 GLN B C 1
ATOM 4411 O O . GLN B 1 158 ? -14.875 21.906 12.5 1 94.25 158 GLN B O 1
ATOM 4416 N N . ILE B 1 159 ? -13.438 20.203 12.297 1 92.75 159 ILE B N 1
ATOM 4417 C CA . ILE B 1 159 ? -14.008 19.484 13.43 1 92.75 159 ILE B CA 1
ATOM 4418 C C . ILE B 1 159 ? -13.828 20.297 14.703 1 92.75 159 ILE B C 1
ATOM 4420 O O . ILE B 1 159 ? -14.758 20.438 15.5 1 92.75 159 ILE B O 1
ATOM 4424 N N . ILE B 1 160 ? -12.68 20.922 14.883 1 90.12 160 ILE B N 1
ATOM 4425 C CA . ILE B 1 160 ? -12.367 21.719 16.078 1 90.12 160 ILE B CA 1
ATOM 4426 C C . ILE B 1 160 ? -13.203 22.984 16.078 1 90.12 160 ILE B C 1
ATOM 4428 O O . ILE B 1 160 ? -13.734 23.391 17.109 1 90.12 160 ILE B O 1
ATOM 4432 N N . ASP B 1 161 ? -13.32 23.609 14.969 1 88.88 161 ASP B N 1
ATOM 4433 C CA . ASP B 1 161 ? -14.125 24.828 14.859 1 88.88 161 ASP B CA 1
ATOM 4434 C C . ASP B 1 161 ? -15.578 24.562 15.25 1 88.88 161 ASP B C 1
ATOM 4436 O O . ASP B 1 161 ? -16.188 25.359 15.961 1 88.88 161 ASP B O 1
ATOM 4440 N N . GLU B 1 162 ? -16.016 23.484 14.766 1 87 162 GLU B N 1
ATOM 4441 C CA . GLU B 1 162 ? -17.391 23.109 15.086 1 87 162 GLU B CA 1
ATOM 4442 C C . GLU B 1 162 ? -17.547 22.828 16.578 1 87 162 GLU B C 1
ATOM 4444 O O . GLU B 1 162 ? -18.609 23.094 17.156 1 87 162 GLU B O 1
ATOM 4449 N N . THR B 1 163 ? -16.562 22.359 17.156 1 83.31 163 THR B N 1
ATOM 4450 C CA . THR B 1 163 ? -16.578 22.031 18.578 1 83.31 163 THR B CA 1
ATOM 4451 C C . THR B 1 163 ? -16.469 23.297 19.422 1 83.31 163 THR B C 1
ATOM 4453 O O . THR B 1 163 ? -17.125 23.422 20.453 1 83.31 163 THR B O 1
ATOM 4456 N N . GLU B 1 164 ? -15.648 24.172 18.984 1 80.19 164 GLU B N 1
ATOM 4457 C CA . GLU B 1 164 ? -15.438 25.422 19.719 1 80.19 164 GLU B CA 1
ATOM 4458 C C . GLU B 1 164 ? -16.719 26.25 19.766 1 80.19 164 GLU B C 1
ATOM 4460 O O . GLU B 1 164 ? -16.953 26.969 20.734 1 80.19 164 GLU B O 1
ATOM 4465 N N . ARG B 1 165 ? -17.438 26.141 18.844 1 78.69 165 ARG B N 1
ATOM 4466 C CA . ARG B 1 165 ? -18.688 26.875 18.812 1 78.69 165 ARG B CA 1
ATOM 4467 C C . ARG B 1 165 ? -19.625 26.406 19.922 1 78.69 165 ARG B C 1
ATOM 4469 O O . ARG B 1 165 ? -20.406 27.203 20.453 1 78.69 165 ARG B O 1
ATOM 4476 N N . ILE B 1 166 ? -19.469 25.25 20.328 1 71.94 166 ILE B N 1
ATOM 4477 C CA . ILE B 1 166 ? -20.297 24.688 21.391 1 71.94 166 ILE B CA 1
ATOM 4478 C C . ILE B 1 166 ? -19.703 25.031 22.75 1 71.94 166 ILE B C 1
ATOM 4480 O O . ILE B 1 166 ? -20.422 25.156 23.734 1 71.94 166 ILE B O 1
ATOM 4484 N N . MET B 1 167 ? -18.391 25.156 22.844 1 67.06 167 MET B N 1
ATOM 4485 C CA . MET B 1 167 ? -17.672 25.453 24.062 1 67.06 167 MET B CA 1
ATOM 4486 C C . MET B 1 167 ? -18.094 26.797 24.641 1 67.06 167 MET B C 1
ATOM 4488 O O . MET B 1 167 ? -17.984 27.047 25.844 1 67.06 167 MET B O 1
ATOM 4492 N N . LYS B 1 168 ? -18.438 27.672 23.688 1 63.62 168 LYS B N 1
ATOM 4493 C CA . LYS B 1 168 ? -18.844 28.984 24.188 1 63.62 168 LYS B CA 1
ATOM 4494 C C . LYS B 1 168 ? -19.906 28.844 25.281 1 63.62 168 LYS B C 1
ATOM 4496 O O . LYS B 1 168 ? -20.219 29.812 25.984 1 63.62 168 LYS B O 1
ATOM 4501 N N . SER B 1 169 ? -20.234 27.609 25.484 1 60.5 169 SER B N 1
ATOM 4502 C CA . SER B 1 169 ? -21.125 27.328 26.594 1 60.5 169 SER B CA 1
ATOM 4503 C C . SER B 1 169 ? -20.391 26.656 27.75 1 60.5 169 SER B C 1
ATOM 4505 O O . SER B 1 169 ? -19.344 26.047 27.547 1 60.5 169 SER B O 1
ATOM 4507 N N . ASP B 1 170 ? -20.547 27.078 28.984 1 64.25 170 ASP B N 1
ATOM 4508 C CA . ASP B 1 170 ? -19.938 26.562 30.203 1 64.25 170 ASP B CA 1
ATOM 4509 C C . ASP B 1 170 ? -20.109 25.047 30.312 1 64.25 170 ASP B C 1
ATOM 4511 O O . ASP B 1 170 ? -20.688 24.547 31.281 1 64.25 170 ASP B O 1
ATOM 4515 N N . LYS B 1 171 ? -19.641 24.406 29.234 1 71.56 171 LYS B N 1
ATOM 4516 C CA . LYS B 1 171 ? -19.781 22.969 29.266 1 71.56 171 LYS B CA 1
ATOM 4517 C C . LYS B 1 171 ? -18.5 22.281 29.703 1 71.56 171 LYS B C 1
ATOM 4519 O O . LYS B 1 171 ? -17.406 22.844 29.547 1 71.56 171 LYS B O 1
ATOM 4524 N N . SER B 1 172 ? -18.625 21.203 30.328 1 76.38 172 SER B N 1
ATOM 4525 C CA . SER B 1 172 ? -17.5 20.406 30.812 1 76.38 172 SER B CA 1
ATOM 4526 C C . SER B 1 172 ? -16.734 19.766 29.656 1 76.38 172 SER B C 1
ATOM 4528 O O . SER B 1 172 ? -17.281 19.625 28.547 1 76.38 172 SER B O 1
ATOM 4530 N N . VAL B 1 173 ? -15.523 19.438 29.891 1 76.31 173 VAL B N 1
ATOM 4531 C CA . VAL B 1 173 ? -14.648 18.75 28.938 1 76.31 173 VAL B CA 1
ATOM 4532 C C . VAL B 1 173 ? -15.312 17.453 28.469 1 76.31 173 VAL B C 1
ATOM 4534 O O . VAL B 1 173 ? -15.234 17.109 27.297 1 76.31 173 VAL B O 1
ATOM 4537 N N . ASP B 1 174 ? -15.977 16.859 29.375 1 77.62 174 ASP B N 1
ATOM 4538 C CA . ASP B 1 174 ? -16.656 15.609 29.047 1 77.62 174 ASP B CA 1
ATOM 4539 C C . ASP B 1 174 ? -17.75 15.828 28 1 77.62 174 ASP B C 1
ATOM 4541 O O . ASP B 1 174 ? -17.938 15.008 27.109 1 77.62 174 ASP B O 1
ATOM 4545 N N . TYR B 1 175 ? -18.422 16.859 28.219 1 78.94 175 TYR B N 1
ATOM 4546 C CA . TYR B 1 175 ? -19.484 17.188 27.281 1 78.94 175 TYR B CA 1
ATOM 4547 C C . TYR B 1 175 ? -18.922 17.531 25.906 1 78.94 175 TYR B C 1
ATOM 4549 O O . TYR B 1 175 ? -19.453 17.094 24.891 1 78.94 175 TYR B O 1
ATOM 4557 N N . ILE B 1 176 ? -17.891 18.219 25.922 1 79.69 176 ILE B N 1
ATOM 4558 C CA . ILE B 1 176 ? -17.25 18.625 24.688 1 79.69 176 ILE B CA 1
ATOM 4559 C C . ILE B 1 176 ? -16.75 17.391 23.938 1 79.69 176 ILE B C 1
ATOM 4561 O O . ILE B 1 176 ? -16.969 17.266 22.734 1 79.69 176 ILE B O 1
ATOM 4565 N N . LEU B 1 177 ? -16.156 16.516 24.609 1 82.88 177 LEU B N 1
ATOM 4566 C CA . LEU B 1 177 ? -15.625 15.297 24.016 1 82.88 177 LEU B CA 1
ATOM 4567 C C . LEU B 1 177 ? -16.75 14.422 23.469 1 82.88 177 LEU B C 1
ATOM 4569 O O . LEU B 1 177 ? -16.609 13.844 22.391 1 82.88 177 LEU B O 1
ATOM 4573 N N . SER B 1 178 ? -17.734 14.352 24.25 1 84.56 178 SER B N 1
ATOM 4574 C CA . SER B 1 178 ? -18.875 13.562 23.812 1 84.56 178 SER B CA 1
ATOM 4575 C C . SER B 1 178 ? -19.484 14.133 22.547 1 84.56 178 SER B C 1
ATOM 4577 O O . SER B 1 178 ? -19.859 13.383 21.641 1 84.56 178 SER B O 1
ATOM 4579 N N . ASN B 1 179 ? -19.594 15.391 22.516 1 83.69 179 ASN B N 1
ATOM 4580 C CA . ASN B 1 179 ? -20.125 16.047 21.344 1 83.69 179 ASN B CA 1
ATOM 4581 C C . ASN B 1 179 ? -19.234 15.867 20.125 1 83.69 179 ASN B C 1
ATOM 4583 O O . ASN B 1 179 ? -19.703 15.594 19.031 1 83.69 179 ASN B O 1
ATOM 4587 N N . LEU B 1 180 ? -18 16.031 20.375 1 87.94 180 LEU B N 1
ATOM 4588 C CA . LEU B 1 180 ? -17.016 15.82 19.328 1 87.94 180 LEU B CA 1
ATOM 4589 C C . LEU B 1 180 ? -17.062 14.391 18.797 1 87.94 180 LEU B C 1
ATOM 4591 O O . LEU B 1 180 ? -17.062 14.172 17.578 1 87.94 180 LEU B O 1
ATOM 4595 N N . TYR B 1 181 ? -17.109 13.492 19.656 1 89.19 181 TYR B N 1
ATOM 4596 C CA . TYR B 1 181 ? -17.203 12.078 19.328 1 89.19 181 TYR B CA 1
ATOM 4597 C C . TYR B 1 181 ? -18.422 11.789 18.469 1 89.19 181 TYR B C 1
ATOM 4599 O O . TYR B 1 181 ? -18.328 11.172 17.406 1 89.19 181 TYR B O 1
ATOM 4607 N N . GLN B 1 182 ? -19.453 12.297 18.859 1 88.56 182 GLN B N 1
ATOM 4608 C CA . GLN B 1 182 ? -20.719 12.07 18.156 1 88.56 182 GLN B CA 1
ATOM 4609 C C . GLN B 1 182 ? -20.703 12.719 16.781 1 88.56 182 GLN B C 1
ATOM 4611 O O . GLN B 1 182 ? -21.188 12.141 15.805 1 88.56 182 GLN B O 1
ATOM 4616 N N . LYS B 1 183 ? -20.219 13.844 16.766 1 88.81 183 LYS B N 1
ATOM 4617 C CA . LYS B 1 183 ? -20.141 14.562 15.492 1 88.81 183 LYS B CA 1
ATOM 4618 C C . LYS B 1 183 ? -19.281 13.805 14.492 1 88.81 183 LYS B C 1
ATOM 4620 O O . LYS B 1 183 ? -19.609 13.719 13.305 1 88.81 183 LYS B O 1
ATOM 4625 N N . MET B 1 184 ? -18.234 13.305 14.969 1 93.25 184 MET B N 1
ATOM 4626 C CA . MET B 1 184 ? -17.344 12.539 14.094 1 93.25 184 MET B CA 1
ATOM 4627 C C . MET B 1 184 ? -18.031 11.273 13.594 1 93.25 184 MET B C 1
ATOM 4629 O O . MET B 1 184 ? -17.859 10.898 12.438 1 93.25 184 MET B O 1
ATOM 4633 N N . ILE B 1 185 ? -18.719 10.664 14.438 1 93.25 185 ILE B N 1
ATOM 4634 C CA . ILE B 1 185 ? -19.469 9.477 14.039 1 93.25 185 ILE B CA 1
ATOM 4635 C C . ILE B 1 185 ? -20.453 9.828 12.93 1 93.25 185 ILE B C 1
ATOM 4637 O O . ILE B 1 185 ? -20.578 9.094 11.945 1 93.25 185 ILE B O 1
ATOM 4641 N N . LEU B 1 186 ? -21.094 10.938 13.07 1 91.75 186 LEU B N 1
ATOM 4642 C CA . LEU B 1 186 ? -22.078 11.375 12.086 1 91.75 186 LEU B CA 1
ATOM 4643 C C . LEU B 1 186 ? -21.406 11.68 10.75 1 91.75 186 LEU B C 1
ATOM 4645 O O . LEU B 1 186 ? -22 11.43 9.695 1 91.75 186 LEU B O 1
ATOM 4649 N N . LYS B 1 187 ? -20.297 12.188 10.844 1 92.88 187 LYS B N 1
ATOM 4650 C CA . LYS B 1 187 ? -19.578 12.531 9.617 1 92.88 187 LYS B CA 1
ATOM 4651 C C . LYS B 1 187 ? -19.219 11.273 8.82 1 92.88 187 LYS B C 1
ATOM 4653 O O . LYS B 1 187 ? -19.125 11.32 7.594 1 92.88 187 LYS B O 1
ATOM 4658 N N . PHE B 1 188 ? -18.984 10.133 9.43 1 94.31 188 PHE B N 1
ATOM 4659 C CA . PHE B 1 188 ? -18.703 8.867 8.758 1 94.31 188 PHE B CA 1
ATOM 4660 C C . PHE B 1 188 ? -19.953 8.336 8.07 1 94.31 188 PHE B C 1
ATOM 4662 O O . PHE B 1 188 ? -19.859 7.703 7.016 1 94.31 188 PHE B O 1
ATOM 4669 N N . GLY B 1 189 ? -21.078 8.641 8.625 1 90.81 189 GLY B N 1
ATOM 4670 C CA . GLY B 1 189 ? -22.312 8.047 8.117 1 90.81 189 GLY B CA 1
ATOM 4671 C C . GLY B 1 189 ? -22.391 6.551 8.344 1 90.81 189 GLY B C 1
ATOM 4672 O O . GLY B 1 189 ? -21.578 5.984 9.078 1 90.81 189 GLY B O 1
ATOM 4673 N N . GLN B 1 190 ? -23.406 5.934 7.766 1 92.12 190 GLN B N 1
ATOM 4674 C CA . GLN B 1 190 ? -23.609 4.496 7.922 1 92.12 190 GLN B CA 1
ATOM 4675 C C . GLN B 1 190 ? -22.875 3.715 6.84 1 92.12 190 GLN B C 1
ATOM 4677 O O . GLN B 1 190 ? -22.969 4.039 5.652 1 92.12 190 GLN B O 1
ATOM 4682 N N . PRO B 1 191 ? -22.156 2.736 7.305 1 96.12 191 PRO B N 1
ATOM 4683 C CA . PRO B 1 191 ? -21.484 1.896 6.301 1 96.12 191 PRO B CA 1
ATOM 4684 C C . PRO B 1 191 ? -22.484 1.153 5.41 1 96.12 191 PRO B C 1
ATOM 4686 O O . PRO B 1 191 ? -23.547 0.737 5.879 1 96.12 191 PRO B O 1
ATOM 4689 N N . LYS B 1 192 ? -22.125 1.052 4.207 1 96.12 192 LYS B N 1
ATOM 4690 C CA . LYS B 1 192 ? -22.953 0.339 3.236 1 96.12 192 LYS B CA 1
ATOM 4691 C C . LYS B 1 192 ? -22.516 -1.119 3.111 1 96.12 192 LYS B C 1
ATOM 4693 O O . LYS B 1 192 ? -21.344 -1.405 2.875 1 96.12 192 LYS B O 1
ATOM 4698 N N . GLU B 1 193 ? -23.391 -2 3.279 1 96.56 193 GLU B N 1
ATOM 4699 C CA . GLU B 1 193 ? -23.141 -3.426 3.086 1 96.56 193 GLU B CA 1
ATOM 4700 C C . GLU B 1 193 ? -23.75 -3.92 1.774 1 96.56 193 GLU B C 1
ATOM 4702 O O . GLU B 1 193 ? -24.625 -3.266 1.199 1 96.56 193 GLU B O 1
ATOM 4707 N N . ILE B 1 194 ? -23.266 -5.047 1.355 1 96.75 194 ILE B N 1
ATOM 4708 C CA . ILE B 1 194 ? -23.844 -5.66 0.166 1 96.75 194 ILE B CA 1
ATOM 4709 C C . ILE B 1 194 ? -25.25 -6.152 0.476 1 96.75 194 ILE B C 1
ATOM 4711 O O . ILE B 1 194 ? -25.453 -6.969 1.376 1 96.75 194 ILE B O 1
ATOM 4715 N N . GLU B 1 195 ? -26.203 -5.547 -0.276 1 93.44 195 GLU B N 1
ATOM 4716 C CA . GLU B 1 195 ? -27.594 -5.988 -0.175 1 93.44 195 GLU B CA 1
ATOM 4717 C C . GLU B 1 195 ? -28 -6.824 -1.386 1 93.44 195 GLU B C 1
ATOM 4719 O O . GLU B 1 195 ? -27.828 -6.391 -2.529 1 93.44 195 GLU B O 1
ATOM 4724 N N . LEU B 1 196 ? -28.5 -7.969 -1.092 1 93.62 196 LEU B N 1
ATOM 4725 C CA . LEU B 1 196 ? -28.844 -8.891 -2.164 1 93.62 196 LEU B CA 1
ATOM 4726 C C . LEU B 1 196 ? -30.172 -8.492 -2.812 1 93.62 196 LEU B C 1
ATOM 4728 O O . LEU B 1 196 ? -31 -7.812 -2.191 1 93.62 196 LEU B O 1
ATOM 4732 N N . SER B 1 197 ? -30.172 -8.93 -4.012 1 85.56 197 SER B N 1
ATOM 4733 C CA . SER B 1 197 ? -31.406 -8.695 -4.773 1 85.56 197 SER B CA 1
ATOM 4734 C C . SER B 1 197 ? -32.344 -9.906 -4.715 1 85.56 197 SER B C 1
ATOM 4736 O O . SER B 1 197 ? -31.906 -10.992 -4.316 1 85.56 197 SER B O 1
ATOM 4738 N N . GLU B 1 198 ? -33.625 -9.688 -5.074 1 79.25 198 GLU B N 1
ATOM 4739 C CA . GLU B 1 198 ? -34.625 -10.758 -4.961 1 79.25 198 GLU B CA 1
ATOM 4740 C C . GLU B 1 198 ? -34.719 -11.562 -6.254 1 79.25 198 GLU B C 1
ATOM 4742 O O . GLU B 1 198 ? -34.906 -12.781 -6.227 1 79.25 198 GLU B O 1
ATOM 4747 N N . GLU B 1 199 ? -34.594 -11.008 -7.348 1 82.12 199 GLU B N 1
ATOM 4748 C CA . GLU B 1 199 ? -34.938 -11.703 -8.578 1 82.12 199 GLU B CA 1
ATOM 4749 C C . GLU B 1 199 ? -33.688 -12.203 -9.305 1 82.12 199 GLU B C 1
ATOM 4751 O O . GLU B 1 199 ? -33.656 -13.336 -9.805 1 82.12 199 GLU B O 1
ATOM 4756 N N . LYS B 1 200 ? -32.719 -11.398 -9.352 1 88.44 200 LYS B N 1
ATOM 4757 C CA . LYS B 1 200 ? -31.453 -11.703 -10.047 1 88.44 200 LYS B CA 1
ATOM 4758 C C . LYS B 1 200 ? -30.266 -11.578 -9.117 1 88.44 200 LYS B C 1
ATOM 4760 O O . LYS B 1 200 ? -30.359 -10.961 -8.055 1 88.44 200 LYS B O 1
ATOM 4765 N N . PRO B 1 201 ? -29.203 -12.281 -9.57 1 95.19 201 PRO B N 1
ATOM 4766 C CA . PRO B 1 201 ? -28.031 -12.156 -8.703 1 95.19 201 PRO B CA 1
ATOM 4767 C C . PRO B 1 201 ? -27.5 -10.727 -8.625 1 95.19 201 PRO B C 1
ATOM 4769 O O . PRO B 1 201 ? -27.484 -10.016 -9.633 1 95.19 201 PRO B O 1
ATOM 4772 N N . LYS B 1 202 ? -27.203 -10.297 -7.418 1 97.25 202 LYS B N 1
ATOM 4773 C CA . LYS B 1 202 ? -26.422 -9.078 -7.25 1 97.25 202 LYS B CA 1
ATOM 4774 C C . LYS B 1 202 ? -25.016 -9.25 -7.789 1 97.25 202 LYS B C 1
ATOM 4776 O O . LYS B 1 202 ? -24.328 -10.227 -7.465 1 97.25 202 LYS B O 1
ATOM 4781 N N . VAL B 1 203 ? -24.609 -8.375 -8.711 1 97.75 203 VAL B N 1
ATOM 4782 C CA . VAL B 1 203 ? -23.25 -8.445 -9.258 1 97.75 203 VAL B CA 1
ATOM 4783 C C . VAL B 1 203 ? -22.375 -7.367 -8.625 1 97.75 203 VAL B C 1
ATOM 4785 O O . VAL B 1 203 ? -22.656 -6.176 -8.758 1 97.75 203 VAL B O 1
ATOM 4788 N N . VAL B 1 204 ? -21.328 -7.781 -7.93 1 98.44 204 VAL B N 1
ATOM 4789 C CA . VAL B 1 204 ? -20.469 -6.852 -7.211 1 98.44 204 VAL B CA 1
ATOM 4790 C C . VAL B 1 204 ? -19.062 -6.895 -7.797 1 98.44 204 VAL B C 1
ATOM 4792 O O . VAL B 1 204 ? -18.438 -7.961 -7.867 1 98.44 204 VAL B O 1
ATOM 4795 N N . PHE B 1 205 ? -18.562 -5.738 -8.195 1 98.56 205 PHE B N 1
ATOM 4796 C CA . PHE B 1 205 ? -17.219 -5.602 -8.75 1 98.56 205 PHE B CA 1
ATOM 4797 C C . PHE B 1 205 ? -16.25 -5.066 -7.695 1 98.56 205 PHE B C 1
ATOM 4799 O O . PHE B 1 205 ? -16.609 -4.172 -6.926 1 98.56 205 PHE B O 1
ATOM 4806 N N . PHE B 1 206 ? -15.086 -5.605 -7.715 1 98.5 206 PHE B N 1
ATOM 4807 C CA . PHE B 1 206 ? -14.023 -5.125 -6.84 1 98.5 206 PHE B CA 1
ATOM 4808 C C . PHE B 1 206 ? -12.867 -4.555 -7.648 1 98.5 206 PHE B C 1
ATOM 4810 O O . PHE B 1 206 ? -12.234 -5.273 -8.43 1 98.5 206 PHE B O 1
ATOM 4817 N N . VAL B 1 207 ? -12.625 -3.262 -7.414 1 98 207 VAL B N 1
ATOM 4818 C CA . VAL B 1 207 ? -11.602 -2.553 -8.172 1 98 207 VAL B CA 1
ATOM 4819 C C . VAL B 1 207 ? -10.625 -1.875 -7.207 1 98 207 VAL B C 1
ATOM 4821 O O . VAL B 1 207 ? -10.906 -1.753 -6.012 1 98 207 VAL B O 1
ATOM 4824 N N . GLY B 1 208 ? -9.477 -1.478 -7.719 1 97.19 208 GLY B N 1
ATOM 4825 C CA . GLY B 1 208 ? -8.461 -0.806 -6.926 1 97.19 208 GLY B CA 1
ATOM 4826 C C . GLY B 1 208 ? -7.047 -1.128 -7.367 1 97.19 208 GLY B C 1
ATOM 4827 O O . GLY B 1 208 ? -6.844 -1.923 -8.289 1 97.19 208 GLY B O 1
ATOM 4828 N N . PRO B 1 209 ? -6.086 -0.541 -6.664 1 96.31 209 PRO B N 1
ATOM 4829 C CA . PRO B 1 209 ? -4.68 -0.713 -7.027 1 96.31 209 PRO B CA 1
ATOM 4830 C C . PRO B 1 209 ? -4.168 -2.129 -6.766 1 96.31 209 PRO B C 1
ATOM 4832 O O . PRO B 1 209 ? -4.895 -2.957 -6.207 1 96.31 209 PRO B O 1
ATOM 4835 N N . THR B 1 210 ? -2.943 -2.283 -7.242 1 93.88 210 THR B N 1
ATOM 4836 C CA . THR B 1 210 ? -2.318 -3.59 -7.078 1 93.88 210 THR B CA 1
ATOM 4837 C C . THR B 1 210 ? -1.98 -3.848 -5.613 1 93.88 210 THR B C 1
ATOM 4839 O O . THR B 1 210 ? -1.581 -2.93 -4.891 1 93.88 210 THR B O 1
ATOM 4842 N N . GLY B 1 211 ? -2.207 -5.086 -5.18 1 93 211 GLY B N 1
ATOM 4843 C CA . GLY B 1 211 ? -1.689 -5.543 -3.898 1 93 211 GLY B CA 1
ATOM 4844 C C . GLY B 1 211 ? -2.477 -5.016 -2.715 1 93 211 GLY B C 1
ATOM 4845 O O . GLY B 1 211 ? -2.037 -5.133 -1.568 1 93 211 GLY B O 1
ATOM 4846 N N . VAL B 1 212 ? -3.662 -4.492 -2.914 1 96.06 212 VAL B N 1
ATOM 4847 C CA . VAL B 1 212 ? -4.387 -3.877 -1.808 1 96.06 212 VAL B CA 1
ATOM 4848 C C . VAL B 1 212 ? -5.25 -4.922 -1.105 1 96.06 212 VAL B C 1
ATOM 4850 O O . VAL B 1 212 ? -5.844 -4.648 -0.06 1 96.06 212 VAL B O 1
ATOM 4853 N N . GLY B 1 213 ? -5.367 -6.121 -1.688 1 94.75 213 GLY B N 1
ATOM 4854 C CA . GLY B 1 213 ? -6.082 -7.195 -1.018 1 94.75 213 GLY B CA 1
ATOM 4855 C C . GLY B 1 213 ? -7.445 -7.477 -1.624 1 94.75 213 GLY B C 1
ATOM 4856 O O . GLY B 1 213 ? -8.352 -7.957 -0.938 1 94.75 213 GLY B O 1
ATOM 4857 N N . LYS B 1 214 ? -7.688 -7.18 -2.881 1 96.69 214 LYS B N 1
ATOM 4858 C CA . LYS B 1 214 ? -8.969 -7.375 -3.555 1 96.69 214 LYS B CA 1
ATOM 4859 C C . LYS B 1 214 ? -9.398 -8.836 -3.512 1 96.69 214 LYS B C 1
ATOM 4861 O O . LYS B 1 214 ? -10.477 -9.156 -3.016 1 96.69 214 LYS B O 1
ATOM 4866 N N . THR B 1 215 ? -8.523 -9.695 -3.961 1 95.12 215 THR B N 1
ATOM 4867 C CA . THR B 1 215 ? -8.836 -11.109 -4.07 1 95.12 215 THR B CA 1
ATOM 4868 C C . THR B 1 215 ? -9.133 -11.711 -2.697 1 95.12 215 THR B C 1
ATOM 4870 O O . THR B 1 215 ? -10.102 -12.445 -2.533 1 95.12 215 THR B O 1
ATOM 4873 N N . THR B 1 216 ? -8.32 -11.352 -1.731 1 94.56 216 THR B N 1
ATOM 4874 C CA . THR B 1 216 ? -8.523 -11.867 -0.383 1 94.56 216 THR B CA 1
ATOM 4875 C C . THR B 1 216 ? -9.82 -11.336 0.214 1 94.56 216 THR B C 1
ATOM 4877 O O . THR B 1 216 ? -10.523 -12.055 0.925 1 94.56 216 THR B O 1
ATOM 4880 N N . THR B 1 217 ? -10.109 -10.086 -0.077 1 97.44 217 THR B N 1
ATOM 4881 C CA . THR B 1 217 ? -11.352 -9.484 0.381 1 97.44 217 THR B CA 1
ATOM 4882 C C . THR B 1 217 ? -12.555 -10.211 -0.219 1 97.44 217 THR B C 1
ATOM 4884 O O . THR B 1 217 ? -13.523 -10.5 0.484 1 97.44 217 THR B O 1
ATOM 4887 N N . ILE B 1 218 ? -12.492 -10.531 -1.464 1 97.94 218 ILE B N 1
ATOM 4888 C CA . ILE B 1 218 ? -13.555 -11.258 -2.154 1 97.94 218 ILE B CA 1
ATOM 4889 C C . ILE B 1 218 ? -13.75 -12.625 -1.513 1 97.94 218 ILE B C 1
ATOM 4891 O O . ILE B 1 218 ? -14.883 -13.055 -1.273 1 97.94 218 ILE B O 1
ATOM 4895 N N . ALA B 1 219 ? -12.648 -13.289 -1.2 1 96.56 219 ALA B N 1
ATOM 4896 C CA . ALA B 1 219 ? -12.719 -14.602 -0.56 1 96.56 219 ALA B CA 1
ATOM 4897 C C . ALA B 1 219 ? -13.398 -14.508 0.802 1 96.56 219 ALA B C 1
ATOM 4899 O O . ALA B 1 219 ? -14.211 -15.367 1.155 1 96.56 219 ALA B O 1
ATOM 4900 N N . LYS B 1 220 ? -13.078 -13.492 1.533 1 97.5 220 LYS B N 1
ATOM 4901 C CA . LYS B 1 220 ? -13.688 -13.297 2.846 1 97.5 220 LYS B CA 1
ATOM 4902 C C . LYS B 1 220 ? -15.188 -13.039 2.725 1 97.5 220 LYS B C 1
ATOM 4904 O O . LYS B 1 220 ? -15.977 -13.602 3.484 1 97.5 220 LYS B O 1
ATOM 4909 N N . LEU B 1 221 ? -15.539 -12.219 1.792 1 98.38 221 LEU B N 1
ATOM 4910 C CA . LEU B 1 221 ? -16.953 -11.898 1.577 1 98.38 221 LEU B CA 1
ATOM 4911 C C . LEU B 1 221 ? -17.719 -13.133 1.1 1 98.38 221 LEU B C 1
ATOM 4913 O O . LEU B 1 221 ? -18.828 -13.391 1.56 1 98.38 221 LEU B O 1
ATOM 4917 N N . ALA B 1 222 ? -17.125 -13.844 0.18 1 98.19 222 ALA B N 1
ATOM 4918 C CA . ALA B 1 222 ? -17.75 -15.078 -0.296 1 98.19 222 ALA B CA 1
ATOM 4919 C C . ALA B 1 222 ? -17.984 -16.047 0.855 1 98.19 222 ALA B C 1
ATOM 4921 O O . ALA B 1 222 ? -19.062 -16.656 0.942 1 98.19 222 ALA B O 1
ATOM 4922 N N . SER B 1 223 ? -16.969 -16.141 1.687 1 97.25 223 SER B N 1
ATOM 4923 C CA . SER B 1 223 ? -17.094 -17.016 2.848 1 97.25 223 SER B CA 1
ATOM 4924 C C . SER B 1 223 ? -18.219 -16.578 3.768 1 97.25 223 SER B C 1
ATOM 4926 O O . SER B 1 223 ? -19.016 -17.391 4.223 1 97.25 223 SER B O 1
ATOM 4928 N N . LYS B 1 224 ? -18.297 -15.289 3.992 1 96.5 224 LYS B N 1
ATOM 4929 C CA . LYS B 1 224 ? -19.328 -14.742 4.855 1 96.5 224 LYS B CA 1
ATOM 4930 C C . LYS B 1 224 ? -20.719 -15.039 4.297 1 96.5 224 LYS B C 1
ATOM 4932 O O . LYS B 1 224 ? -21.578 -15.578 4.996 1 96.5 224 LYS B O 1
ATOM 4937 N N . PHE B 1 225 ? -20.984 -14.789 3.08 1 97 225 PHE B N 1
ATOM 4938 C CA . PHE B 1 225 ? -22.297 -14.93 2.479 1 97 225 PHE B CA 1
ATOM 4939 C C . PHE B 1 225 ? -22.672 -16.391 2.316 1 97 225 PHE B C 1
ATOM 4941 O O . PHE B 1 225 ? -23.828 -16.781 2.512 1 97 225 PHE B O 1
ATOM 4948 N N . LYS B 1 226 ? -21.719 -17.188 1.982 1 96.56 226 LYS B N 1
ATOM 4949 C CA . LYS B 1 226 ? -22 -18.594 1.75 1 96.56 226 LYS B CA 1
ATOM 4950 C C . LYS B 1 226 ? -22.172 -19.344 3.066 1 96.56 226 LYS B C 1
ATOM 4952 O O . LYS B 1 226 ? -23.125 -20.094 3.248 1 96.56 226 LYS B O 1
ATOM 4957 N N . LEU B 1 227 ? -21.25 -19.141 3.979 1 95.12 227 LEU B N 1
ATOM 4958 C CA . LEU B 1 227 ? -21.188 -19.984 5.176 1 95.12 227 LEU B CA 1
ATOM 4959 C C . LEU B 1 227 ? -22.078 -19.406 6.277 1 95.12 227 LEU B C 1
ATOM 4961 O O . LEU B 1 227 ? -22.766 -20.156 6.98 1 95.12 227 LEU B O 1
ATOM 4965 N N . GLU B 1 228 ? -22.047 -18.109 6.43 1 92 228 GLU B N 1
ATOM 4966 C CA . GLU B 1 228 ? -22.828 -17.484 7.5 1 92 228 GLU B CA 1
ATOM 4967 C C . GLU B 1 228 ? -24.25 -17.188 7.039 1 92 228 GLU B C 1
ATOM 4969 O O . GLU B 1 228 ? -25.203 -17.5 7.738 1 92 228 GLU B O 1
ATOM 4974 N N . ASP B 1 229 ? -24.359 -16.656 5.867 1 94.5 229 ASP B N 1
ATOM 4975 C CA . ASP B 1 229 ? -25.672 -16.203 5.406 1 94.5 229 ASP B CA 1
ATOM 4976 C C . ASP B 1 229 ? -26.344 -17.281 4.562 1 94.5 229 ASP B C 1
ATOM 4978 O O . ASP B 1 229 ? -27.516 -17.125 4.18 1 94.5 229 ASP B O 1
ATOM 4982 N N . LYS B 1 230 ? -25.703 -18.344 4.195 1 96.06 230 LYS B N 1
ATOM 4983 C CA . LYS B 1 230 ? -26.234 -19.484 3.453 1 96.06 230 LYS B CA 1
ATOM 4984 C C . LYS B 1 230 ? -26.797 -19.062 2.102 1 96.06 230 LYS B C 1
ATOM 4986 O O . LYS B 1 230 ? -27.875 -19.5 1.711 1 96.06 230 LYS B O 1
ATOM 4991 N N . LYS B 1 231 ? -26.062 -18.172 1.501 1 97 231 LYS B N 1
ATOM 4992 C CA . LYS B 1 231 ? -26.453 -17.703 0.175 1 97 231 LYS B CA 1
ATOM 4993 C C . LYS B 1 231 ? -25.688 -18.438 -0.918 1 97 231 LYS B C 1
ATOM 4995 O O . LYS B 1 231 ? -24.641 -19.031 -0.658 1 97 231 LYS B O 1
ATOM 5000 N N . LYS B 1 232 ? -26.312 -18.469 -2.061 1 97.56 232 LYS B N 1
ATOM 5001 C CA . LYS B 1 232 ? -25.625 -19 -3.236 1 97.56 232 LYS B CA 1
ATOM 5002 C C . LYS B 1 232 ? -24.719 -17.953 -3.859 1 97.56 232 LYS B C 1
ATOM 5004 O O . LYS B 1 232 ? -25.188 -16.938 -4.387 1 97.56 232 LYS B O 1
ATOM 5009 N N . VAL B 1 233 ? -23.422 -18.266 -3.799 1 98.38 233 VAL B N 1
ATOM 5010 C CA . VAL B 1 233 ? -22.422 -17.297 -4.246 1 98.38 233 VAL B CA 1
ATOM 5011 C C . VAL B 1 233 ? -21.625 -17.875 -5.41 1 98.38 233 VAL B C 1
ATOM 5013 O O . VAL B 1 233 ? -21.234 -19.047 -5.387 1 98.38 233 VAL B O 1
ATOM 5016 N N . ALA B 1 234 ? -21.406 -17.062 -6.438 1 98.69 234 ALA B N 1
ATOM 5017 C CA . ALA B 1 234 ? -20.531 -17.391 -7.555 1 98.69 234 ALA B CA 1
ATOM 5018 C C . ALA B 1 234 ? -19.375 -16.406 -7.66 1 98.69 234 ALA B C 1
ATOM 5020 O O . ALA B 1 234 ? -19.516 -15.234 -7.285 1 98.69 234 ALA B O 1
ATOM 5021 N N . LEU B 1 235 ? -18.234 -16.938 -8.172 1 98.69 235 LEU B N 1
ATOM 5022 C CA . LEU B 1 235 ? -17.031 -16.125 -8.289 1 98.69 235 LEU B CA 1
ATOM 5023 C C . LEU B 1 235 ? -16.578 -16.031 -9.734 1 98.69 235 LEU B C 1
ATOM 5025 O O . LEU B 1 235 ? -16.562 -17.047 -10.445 1 98.69 235 LEU B O 1
ATOM 5029 N N . ILE B 1 236 ? -16.281 -14.828 -10.188 1 98.44 236 ILE B N 1
ATOM 5030 C CA . ILE B 1 236 ? -15.719 -14.578 -11.508 1 98.44 236 ILE B CA 1
ATOM 5031 C C . ILE B 1 236 ? -14.453 -13.734 -11.391 1 98.44 236 ILE B C 1
ATOM 5033 O O . ILE B 1 236 ? -14.406 -12.781 -10.609 1 98.44 236 ILE B O 1
ATOM 5037 N N . THR B 1 237 ? -13.438 -14.102 -12.078 1 97.81 237 THR B N 1
ATOM 5038 C CA . THR B 1 237 ? -12.25 -13.258 -12.086 1 97.81 237 THR B CA 1
ATOM 5039 C C . THR B 1 237 ? -11.93 -12.773 -13.492 1 97.81 237 THR B C 1
ATOM 5041 O O . THR B 1 237 ? -12.031 -13.539 -14.453 1 97.81 237 THR B O 1
ATOM 5044 N N . ALA B 1 238 ? -11.711 -11.523 -13.562 1 95.44 238 ALA B N 1
ATOM 5045 C CA . ALA B 1 238 ? -11.227 -10.906 -14.797 1 95.44 238 ALA B CA 1
ATOM 5046 C C . ALA B 1 238 ? -9.742 -10.555 -14.68 1 95.44 238 ALA B C 1
ATOM 5048 O O . ALA B 1 238 ? -9.211 -9.812 -15.5 1 95.44 238 ALA B O 1
ATOM 5049 N N . ASP B 1 239 ? -9.117 -10.992 -13.602 1 91.25 239 ASP B N 1
ATOM 5050 C CA . ASP B 1 239 ? -7.684 -10.773 -13.43 1 91.25 239 ASP B CA 1
ATOM 5051 C C . ASP B 1 239 ? -6.867 -11.773 -14.242 1 91.25 239 ASP B C 1
ATOM 5053 O O . ASP B 1 239 ? -6.477 -12.82 -13.734 1 91.25 239 ASP B O 1
ATOM 5057 N N . THR B 1 240 ? -6.57 -11.391 -15.461 1 85.19 240 THR B N 1
ATOM 5058 C CA . THR B 1 240 ? -5.832 -12.281 -16.344 1 85.19 240 THR B CA 1
ATOM 5059 C C . THR B 1 240 ? -4.461 -11.703 -16.688 1 85.19 240 THR B C 1
ATOM 5061 O O . THR B 1 240 ? -3.738 -12.242 -17.516 1 85.19 240 THR B O 1
ATOM 5064 N N . TYR B 1 241 ? -4.137 -10.664 -15.961 1 79.94 241 TYR B N 1
ATOM 5065 C CA . TYR B 1 241 ? -2.873 -9.992 -16.234 1 79.94 241 TYR B CA 1
ATOM 5066 C C . TYR B 1 241 ? -1.735 -10.625 -15.438 1 79.94 241 TYR B C 1
ATOM 5068 O O . TYR B 1 241 ? -0.654 -10.875 -15.984 1 79.94 241 TYR B O 1
ATOM 5076 N N . ARG B 1 242 ? -1.975 -10.844 -14.211 1 81.44 242 ARG B N 1
ATOM 5077 C CA . ARG B 1 242 ? -0.956 -11.398 -13.328 1 81.44 242 ARG B CA 1
ATOM 5078 C C . ARG B 1 242 ? -0.857 -12.914 -13.484 1 81.44 242 ARG B C 1
ATOM 5080 O O . ARG B 1 242 ? -1.876 -13.594 -13.602 1 81.44 242 ARG B O 1
ATOM 5087 N N . ILE B 1 243 ? 0.339 -13.367 -13.469 1 81.81 243 ILE B N 1
ATOM 5088 C CA . ILE B 1 243 ? 0.604 -14.797 -13.57 1 81.81 243 ILE B CA 1
ATOM 5089 C C . ILE B 1 243 ? 0.012 -15.523 -12.367 1 81.81 243 ILE B C 1
ATOM 5091 O O . ILE B 1 243 ? 0.225 -15.109 -11.219 1 81.81 243 ILE B O 1
ATOM 5095 N N . ALA B 1 244 ? -0.73 -16.547 -12.703 1 77.81 244 ALA B N 1
ATOM 5096 C CA . ALA B 1 244 ? -1.35 -17.422 -11.711 1 77.81 244 ALA B CA 1
ATOM 5097 C C . ALA B 1 244 ? -2.314 -16.641 -10.82 1 77.81 244 ALA B C 1
ATOM 5099 O O . ALA B 1 244 ? -2.568 -17.047 -9.68 1 77.81 244 ALA B O 1
ATOM 5100 N N . ALA B 1 245 ? -2.736 -15.5 -11.273 1 79.62 245 ALA B N 1
ATOM 5101 C CA . ALA B 1 245 ? -3.629 -14.648 -10.484 1 79.62 245 ALA B CA 1
ATOM 5102 C C . ALA B 1 245 ? -4.953 -15.359 -10.203 1 79.62 245 ALA B C 1
ATOM 5104 O O . ALA B 1 245 ? -5.547 -15.172 -9.141 1 79.62 245 ALA B O 1
ATOM 5105 N N . THR B 1 246 ? -5.305 -16.203 -11.062 1 89.44 246 THR B N 1
ATOM 5106 C CA . THR B 1 246 ? -6.621 -16.828 -10.961 1 89.44 246 THR B CA 1
ATOM 5107 C C . THR B 1 246 ? -6.613 -17.938 -9.93 1 89.44 246 THR B C 1
ATOM 5109 O O . THR B 1 246 ? -7.664 -18.312 -9.398 1 89.44 246 THR B O 1
ATOM 5112 N N . GLU B 1 247 ? -5.406 -18.422 -9.648 1 91.81 247 GLU B N 1
ATOM 5113 C CA . GLU B 1 247 ? -5.309 -19.641 -8.852 1 91.81 247 GLU B CA 1
ATOM 5114 C C . GLU B 1 247 ? -5.734 -19.391 -7.406 1 91.81 247 GLU B C 1
ATOM 5116 O O . GLU B 1 247 ? -6.316 -20.266 -6.762 1 91.81 247 GLU B O 1
ATOM 5121 N N . GLN B 1 248 ? -5.465 -18.234 -7.016 1 91.19 248 GLN B N 1
ATOM 5122 C CA . GLN B 1 248 ? -5.832 -17.922 -5.641 1 91.19 248 GLN B CA 1
ATOM 5123 C C . GLN B 1 248 ? -7.344 -17.984 -5.449 1 91.19 248 GLN B C 1
ATOM 5125 O O . GLN B 1 248 ? -7.84 -18.734 -4.605 1 91.19 248 GLN B O 1
ATOM 5130 N N . LEU B 1 249 ? -8.016 -17.297 -6.301 1 95 249 LEU B N 1
ATOM 5131 C CA . LEU B 1 249 ? -9.469 -17.25 -6.16 1 95 249 LEU B CA 1
ATOM 5132 C C . LEU B 1 249 ? -10.086 -18.609 -6.5 1 95 249 LEU B C 1
ATOM 5134 O O . LEU B 1 249 ? -11.078 -19 -5.895 1 95 249 LEU B O 1
ATOM 5138 N N . ARG B 1 250 ? -9.492 -19.297 -7.414 1 96.12 250 ARG B N 1
ATOM 5139 C CA . ARG B 1 250 ? -9.961 -20.625 -7.766 1 96.12 250 ARG B CA 1
ATOM 5140 C C . ARG B 1 250 ? -9.914 -21.562 -6.562 1 96.12 250 ARG B C 1
ATOM 5142 O O . ARG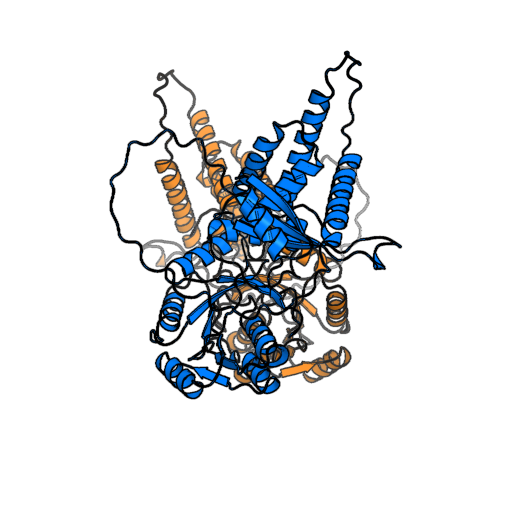 B 1 250 ? -10.859 -22.312 -6.301 1 96.12 250 ARG B O 1
ATOM 5149 N N . THR B 1 251 ? -8.82 -21.531 -5.887 1 94.56 251 THR B N 1
ATOM 5150 C CA . THR B 1 251 ? -8.656 -22.391 -4.719 1 94.56 251 THR B CA 1
ATOM 5151 C C . THR B 1 251 ? -9.703 -22.062 -3.656 1 94.56 251 THR B C 1
ATOM 5153 O O . THR B 1 251 ? -10.305 -22.969 -3.066 1 94.56 251 THR B O 1
ATOM 5156 N N . TYR B 1 252 ? -9.953 -20.797 -3.406 1 94.38 252 TYR B N 1
ATOM 5157 C CA . TYR B 1 252 ? -10.992 -20.406 -2.459 1 94.38 252 TYR B CA 1
ATOM 5158 C C . TYR B 1 252 ? -12.367 -20.875 -2.926 1 94.38 252 TYR B C 1
ATOM 5160 O O . TYR B 1 252 ? -13.18 -21.344 -2.119 1 94.38 252 TYR B O 1
ATOM 5168 N N . ALA B 1 253 ? -12.617 -20.75 -4.172 1 97.38 253 ALA B N 1
ATOM 5169 C CA . ALA B 1 253 ? -13.891 -21.203 -4.734 1 97.38 253 ALA B CA 1
ATOM 5170 C C . ALA B 1 253 ? -14.109 -22.688 -4.477 1 97.38 253 ALA B C 1
ATOM 5172 O O . ALA B 1 253 ? -15.203 -23.109 -4.102 1 97.38 253 ALA B O 1
ATOM 5173 N N . ASN B 1 254 ? -13.062 -23.453 -4.672 1 96.81 254 ASN B N 1
ATOM 5174 C CA . ASN B 1 254 ? -13.125 -24.891 -4.438 1 96.81 254 ASN B CA 1
ATOM 5175 C C . ASN B 1 254 ? -13.391 -25.219 -2.967 1 96.81 254 ASN B C 1
ATOM 5177 O O . ASN B 1 254 ? -14.227 -26.062 -2.656 1 96.81 254 ASN B O 1
ATOM 5181 N N . ILE B 1 255 ? -12.695 -24.5 -2.15 1 95.06 255 ILE B N 1
ATOM 5182 C CA . ILE B 1 255 ? -12.867 -24.703 -0.716 1 95.06 255 ILE B CA 1
ATOM 5183 C C . ILE B 1 255 ? -14.312 -24.391 -0.324 1 95.06 255 ILE B C 1
ATOM 5185 O O . ILE B 1 255 ? -14.906 -25.109 0.486 1 95.06 255 ILE B O 1
ATOM 5189 N N . LEU B 1 256 ? -14.898 -23.406 -0.964 1 96 256 LEU B N 1
ATOM 5190 C CA . LEU B 1 256 ? -16.234 -22.938 -0.614 1 96 256 LEU B CA 1
ATOM 5191 C C . LEU B 1 256 ? -17.297 -23.672 -1.424 1 96 256 LEU B C 1
ATOM 5193 O O . LEU B 1 256 ? -18.5 -23.484 -1.201 1 96 256 LEU B O 1
ATOM 5197 N N . ASP B 1 257 ? -16.859 -24.469 -2.379 1 97.12 257 ASP B N 1
ATOM 5198 C CA . ASP B 1 257 ? -17.781 -25.125 -3.295 1 97.12 257 ASP B CA 1
ATOM 5199 C C . ASP B 1 257 ? -18.656 -24.109 -4.02 1 97.12 257 ASP B C 1
ATOM 5201 O O . ASP B 1 257 ? -19.875 -24.219 -4 1 97.12 257 ASP B O 1
ATOM 5205 N N . ALA B 1 258 ? -18.047 -23.125 -4.488 1 97.94 258 ALA B N 1
ATOM 5206 C CA . ALA B 1 258 ? -18.719 -22.094 -5.266 1 97.94 258 ALA B CA 1
ATOM 5207 C C . ALA B 1 258 ? -18.328 -22.172 -6.738 1 97.94 258 ALA B C 1
ATOM 5209 O O . ALA B 1 258 ? -17.172 -22.438 -7.066 1 97.94 258 ALA B O 1
ATOM 5210 N N . PRO B 1 259 ? -19.297 -21.906 -7.656 1 98.31 259 PRO B N 1
ATOM 5211 C CA . PRO B 1 259 ? -18.938 -21.812 -9.07 1 98.31 259 PRO B CA 1
ATOM 5212 C C . PRO B 1 259 ? -17.875 -20.734 -9.344 1 98.31 259 PRO B C 1
ATOM 5214 O O . PRO B 1 259 ? -17.922 -19.672 -8.734 1 98.31 259 PRO B O 1
ATOM 5217 N N . PHE B 1 260 ? -16.969 -21.172 -10.148 1 98.25 260 PHE B N 1
ATOM 5218 C CA . PHE B 1 260 ? -15.867 -20.281 -10.477 1 98.25 260 PHE B CA 1
ATOM 5219 C C . PHE B 1 260 ? -15.641 -20.234 -11.984 1 98.25 260 PHE B C 1
ATOM 5221 O O . PHE B 1 260 ? -15.711 -21.266 -12.656 1 98.25 260 PHE B O 1
ATOM 5228 N N . SER B 1 261 ? -15.391 -18.938 -12.5 1 97.81 261 SER B N 1
ATOM 5229 C CA . SER B 1 261 ? -15.094 -18.781 -13.922 1 97.81 261 SER B CA 1
ATOM 5230 C C . SER B 1 261 ? -14.047 -17.688 -14.148 1 97.81 261 SER B C 1
ATOM 5232 O O . SER B 1 261 ? -13.977 -16.719 -13.391 1 97.81 261 SER B O 1
ATOM 5234 N N . VAL B 1 262 ? -13.258 -17.906 -15.164 1 96.5 262 VAL B N 1
ATOM 5235 C CA . VAL B 1 262 ? -12.305 -16.906 -15.648 1 96.5 262 VAL B CA 1
ATOM 5236 C C . VAL B 1 262 ? -12.82 -16.281 -16.938 1 96.5 262 VAL B C 1
ATOM 5238 O O . VAL B 1 262 ? -13.266 -16.984 -17.844 1 96.5 262 VAL B O 1
ATOM 5241 N N . ILE B 1 263 ? -12.781 -14.992 -17 1 96.19 263 ILE B N 1
ATOM 5242 C CA . ILE B 1 263 ? -13.266 -14.359 -18.219 1 96.19 263 ILE B CA 1
ATOM 5243 C C . ILE B 1 263 ? -12.148 -13.555 -18.859 1 96.19 263 ILE B C 1
ATOM 5245 O O . ILE B 1 263 ? -11.32 -12.961 -18.172 1 96.19 263 ILE B O 1
ATOM 5249 N N . TYR B 1 264 ? -12.242 -13.492 -20.219 1 91.88 264 TYR B N 1
ATOM 5250 C CA . TYR B 1 264 ? -11.219 -12.805 -20.984 1 91.88 264 TYR B CA 1
ATOM 5251 C C . TYR B 1 264 ? -11.828 -11.688 -21.828 1 91.88 264 TYR B C 1
ATOM 5253 O O . TYR B 1 264 ? -11.109 -10.938 -22.5 1 91.88 264 TYR B O 1
ATOM 5261 N N . SER B 1 265 ? -13.148 -11.656 -21.797 1 92.38 265 SER B N 1
ATOM 5262 C CA . SER B 1 265 ? -13.859 -10.648 -22.578 1 92.38 265 SER B CA 1
ATOM 5263 C C . SER B 1 265 ? -15.141 -10.203 -21.875 1 92.38 265 SER B C 1
ATOM 5265 O O . SER B 1 265 ? -15.594 -10.844 -20.938 1 92.38 265 SER B O 1
ATOM 5267 N N . LEU B 1 266 ? -15.594 -9.125 -22.344 1 94.31 266 LEU B N 1
ATOM 5268 C CA . LEU B 1 266 ? -16.844 -8.578 -21.797 1 94.31 266 LEU B CA 1
ATOM 5269 C C . LEU B 1 266 ? -18 -9.523 -22.078 1 94.31 266 LEU B C 1
ATOM 5271 O O . LEU B 1 266 ? -18.875 -9.711 -21.219 1 94.31 266 LEU B O 1
ATOM 5275 N N . GLU B 1 267 ? -17.969 -10.117 -23.219 1 94.25 267 GLU B N 1
ATOM 5276 C CA . GLU B 1 267 ? -19.016 -11.055 -23.609 1 94.25 267 GLU B CA 1
ATOM 5277 C C . GLU B 1 267 ? -19.047 -12.266 -22.672 1 94.25 267 GLU B C 1
ATOM 5279 O O . GLU B 1 267 ? -20.109 -12.766 -22.328 1 94.25 267 GLU B O 1
ATOM 5284 N N . GLU B 1 268 ? -17.938 -12.648 -22.297 1 96.25 268 GLU B N 1
ATOM 5285 C CA . GLU B 1 268 ? -17.844 -13.812 -21.422 1 96.25 268 GLU B CA 1
ATOM 5286 C C . GLU B 1 268 ? -18.422 -13.508 -20.047 1 96.25 268 GLU B C 1
ATOM 5288 O O . GLU B 1 268 ? -18.938 -14.406 -19.375 1 96.25 268 GLU B O 1
ATOM 5293 N N . LEU B 1 269 ? -18.312 -12.227 -19.625 1 96.75 269 LEU B N 1
ATOM 5294 C CA . LEU B 1 269 ? -18.922 -11.867 -18.359 1 96.75 269 LEU B CA 1
ATOM 5295 C C . LEU B 1 269 ? -20.422 -12.102 -18.375 1 96.75 269 LEU B C 1
ATOM 5297 O O . LEU B 1 269 ? -20.969 -12.742 -17.484 1 96.75 269 LEU B O 1
ATOM 5301 N N . GLU B 1 270 ? -21.062 -11.672 -19.359 1 95.12 270 GLU B N 1
ATOM 5302 C CA . GLU B 1 270 ? -22.5 -11.82 -19.516 1 95.12 270 GLU B CA 1
ATOM 5303 C C . GLU B 1 270 ? -22.906 -13.289 -19.562 1 95.12 270 GLU B C 1
ATOM 5305 O O . GLU B 1 270 ? -23.859 -13.703 -18.906 1 95.12 270 GLU B O 1
ATOM 5310 N N . GLN B 1 271 ? -22.172 -14.023 -20.344 1 96.5 271 GLN B N 1
ATOM 5311 C CA . GLN B 1 271 ? -22.453 -15.445 -20.5 1 96.5 271 GLN B CA 1
ATOM 5312 C C . GLN B 1 271 ? -22.328 -16.188 -19.172 1 96.5 271 GLN B C 1
ATOM 5314 O O . GLN B 1 271 ? -23.156 -17.047 -18.859 1 96.5 271 GLN B O 1
ATOM 5319 N N . ASN B 1 272 ? -21.328 -15.836 -18.453 1 97.38 272 ASN B N 1
ATOM 5320 C CA . ASN B 1 272 ? -21.078 -16.547 -17.203 1 97.38 272 ASN B CA 1
ATOM 5321 C C . ASN B 1 272 ? -22.094 -16.156 -16.125 1 97.38 272 ASN B C 1
ATOM 5323 O O . ASN B 1 272 ? -22.453 -16.984 -15.281 1 97.38 272 ASN B O 1
ATOM 5327 N N . ILE B 1 273 ? -22.531 -14.93 -16.141 1 96.62 273 ILE B N 1
ATOM 5328 C CA . ILE B 1 273 ? -23.562 -14.5 -15.195 1 96.62 273 ILE B CA 1
ATOM 5329 C C . ILE B 1 273 ? -24.875 -15.227 -15.508 1 96.62 273 ILE B C 1
ATOM 5331 O O . ILE B 1 273 ? -25.594 -15.641 -14.594 1 96.62 273 ILE B O 1
ATOM 5335 N N . GLU B 1 274 ? -25.156 -15.414 -16.766 1 94.88 274 GLU B N 1
ATOM 5336 C CA . GLU B 1 274 ? -26.359 -16.125 -17.172 1 94.88 274 GLU B CA 1
ATOM 5337 C C . GLU B 1 274 ? -26.359 -17.562 -16.656 1 94.88 274 GLU B C 1
ATOM 5339 O O . GLU B 1 274 ? -27.406 -18.094 -16.297 1 94.88 274 GLU B O 1
ATOM 5344 N N . LYS B 1 275 ? -25.234 -18.141 -16.625 1 96.56 275 LYS B N 1
ATOM 5345 C CA . LYS B 1 275 ? -25.094 -19.516 -16.156 1 96.56 275 LYS B CA 1
ATOM 5346 C C . LYS B 1 275 ? -25.438 -19.625 -14.672 1 96.56 275 LYS B C 1
ATOM 5348 O O . LYS B 1 275 ? -25.797 -20.703 -14.188 1 96.56 275 LYS B O 1
ATOM 5353 N N . VAL B 1 276 ? -25.297 -18.469 -13.992 1 96.94 276 VAL B N 1
ATOM 5354 C CA . VAL B 1 276 ? -25.531 -18.484 -12.555 1 96.94 276 VAL B CA 1
ATOM 5355 C C . VAL B 1 276 ? -26.688 -17.547 -12.211 1 96.94 276 VAL B C 1
ATOM 5357 O O . VAL B 1 276 ? -26.641 -16.859 -11.18 1 96.94 276 VAL B O 1
ATOM 5360 N N . LYS B 1 277 ? -27.609 -17.453 -13.062 1 93.88 277 LYS B N 1
ATOM 5361 C CA . LYS B 1 277 ? -28.734 -16.531 -12.906 1 93.88 277 LYS B CA 1
ATOM 5362 C C . LYS B 1 277 ? -29.547 -16.875 -11.672 1 93.88 277 LYS B C 1
ATOM 5364 O O . LYS B 1 277 ? -30.281 -16.031 -11.141 1 93.88 277 LYS B O 1
ATOM 5369 N N . GLU B 1 278 ? -29.422 -18.109 -11.156 1 94.81 278 GLU B N 1
ATOM 5370 C CA . GLU B 1 278 ? -30.203 -18.547 -10.008 1 94.81 278 GLU B CA 1
ATOM 5371 C C . GLU B 1 278 ? -29.469 -18.281 -8.703 1 94.81 278 GLU B C 1
ATOM 5373 O O . GLU B 1 278 ? -30 -18.531 -7.617 1 94.81 278 GLU B O 1
ATOM 5378 N N . TYR B 1 279 ? -28.328 -17.734 -8.75 1 97.06 279 TYR B N 1
ATOM 5379 C CA . TYR B 1 279 ? -27.531 -17.453 -7.566 1 97.06 279 TYR B CA 1
ATOM 5380 C C . TYR B 1 279 ? -27.922 -16.094 -6.965 1 97.06 279 TYR B C 1
ATOM 5382 O O . TYR B 1 279 ? -28.625 -15.305 -7.602 1 97.06 279 TYR B O 1
ATOM 5390 N N . ASP B 1 280 ? -27.516 -15.906 -5.75 1 97.56 280 ASP B N 1
ATOM 5391 C CA . ASP B 1 280 ? -27.891 -14.688 -5.039 1 97.56 280 ASP B CA 1
ATOM 5392 C C . ASP B 1 280 ? -26.859 -13.578 -5.293 1 97.56 280 ASP B C 1
ATOM 5394 O O . ASP B 1 280 ? -27.234 -12.406 -5.375 1 97.56 280 ASP B O 1
ATOM 5398 N N . LEU B 1 281 ? -25.625 -13.984 -5.402 1 98.19 281 LEU B N 1
ATOM 5399 C CA . LEU B 1 281 ? -24.531 -13.023 -5.402 1 98.19 281 LEU B CA 1
ATOM 5400 C C . LEU B 1 281 ? -23.406 -13.484 -6.316 1 98.19 281 LEU B C 1
ATOM 5402 O O . LEU B 1 281 ? -23.016 -14.656 -6.285 1 98.19 281 LEU B O 1
ATOM 5406 N N . VAL B 1 282 ? -22.953 -12.617 -7.191 1 98.5 282 VAL B N 1
ATOM 5407 C CA . VAL B 1 282 ? -21.781 -12.828 -8.016 1 98.5 282 VAL B CA 1
ATOM 5408 C C . VAL B 1 282 ? -20.703 -11.805 -7.656 1 98.5 282 VAL B C 1
ATOM 5410 O O . VAL B 1 282 ? -20.938 -10.602 -7.73 1 98.5 282 VAL B O 1
ATOM 5413 N N . LEU B 1 283 ? -19.578 -12.289 -7.203 1 98.75 283 LEU B N 1
ATOM 5414 C CA . LEU B 1 283 ? -18.438 -11.43 -6.902 1 98.75 283 LEU B CA 1
ATOM 5415 C C . LEU B 1 283 ? -17.422 -11.469 -8.039 1 98.75 283 LEU B C 1
ATOM 5417 O O . LEU B 1 283 ? -16.953 -12.539 -8.43 1 98.75 283 LEU B O 1
ATOM 5421 N N . VAL B 1 284 ? -17.078 -10.297 -8.539 1 98.5 284 VAL B N 1
ATOM 5422 C CA . VAL B 1 284 ? -16.203 -10.203 -9.703 1 98.5 284 VAL B CA 1
ATOM 5423 C C . VAL B 1 284 ? -14.875 -9.562 -9.297 1 98.5 284 VAL B C 1
ATOM 5425 O O . VAL B 1 284 ? -14.828 -8.398 -8.914 1 98.5 284 VAL B O 1
ATOM 5428 N N . ASP B 1 285 ? -13.828 -10.305 -9.43 1 97.88 285 ASP B N 1
ATOM 5429 C CA . ASP B 1 285 ? -12.461 -9.852 -9.188 1 97.88 285 ASP B CA 1
ATOM 5430 C C . ASP B 1 285 ? -11.867 -9.219 -10.438 1 97.88 285 ASP B C 1
ATOM 5432 O O . ASP B 1 285 ? -12.016 -9.75 -11.539 1 97.88 285 ASP B O 1
ATOM 5436 N N . THR B 1 286 ? -11.266 -8.086 -10.258 1 96.12 286 THR B N 1
ATOM 5437 C CA . THR B 1 286 ? -10.602 -7.43 -11.375 1 96.12 286 THR B CA 1
ATOM 5438 C C . THR B 1 286 ? -9.102 -7.297 -11.125 1 96.12 286 THR B C 1
ATOM 5440 O O . THR B 1 286 ? -8.656 -7.391 -9.984 1 96.12 286 THR B O 1
ATOM 5443 N N . ALA B 1 287 ? -8.398 -7.086 -12.188 1 91.62 287 ALA B N 1
ATOM 5444 C CA . ALA B 1 287 ? -6.965 -6.867 -12.047 1 91.62 287 ALA B CA 1
ATOM 5445 C C . ALA B 1 287 ? -6.676 -5.535 -11.359 1 91.62 287 ALA B C 1
ATOM 5447 O O . ALA B 1 287 ? -7.34 -4.531 -11.633 1 91.62 287 ALA B O 1
ATOM 5448 N N . GLY B 1 288 ? -5.715 -5.625 -10.422 1 91.12 288 GLY B N 1
ATOM 5449 C CA . GLY B 1 288 ? -5.219 -4.367 -9.883 1 91.12 288 GLY B CA 1
ATOM 5450 C C . GLY B 1 288 ? -4.312 -3.625 -10.852 1 91.12 288 GLY B C 1
ATOM 5451 O O . GLY B 1 288 ? -3.508 -4.242 -11.547 1 91.12 288 GLY B O 1
ATOM 5452 N N . HIS B 1 289 ? -4.426 -2.295 -10.883 1 88.88 289 HIS B N 1
ATOM 5453 C CA . HIS B 1 289 ? -3.588 -1.497 -11.773 1 88.88 289 HIS B CA 1
ATOM 5454 C C . HIS B 1 289 ? -3.357 -0.101 -11.203 1 88.88 289 HIS B C 1
ATOM 5456 O O . HIS B 1 289 ? -4.059 0.321 -10.281 1 88.88 289 HIS B O 1
ATOM 5462 N N . SER B 1 290 ? -2.391 0.507 -11.836 1 89.31 290 SER B N 1
ATOM 5463 C CA . SER B 1 290 ? -2.148 1.906 -11.5 1 89.31 290 SER B CA 1
ATOM 5464 C C . SER B 1 290 ? -3.297 2.795 -11.969 1 89.31 290 SER B C 1
ATOM 5466 O O . SER B 1 290 ? -3.756 2.678 -13.109 1 89.31 290 SER B O 1
ATOM 5468 N N . HIS B 1 291 ? -3.744 3.605 -11.062 1 88 291 HIS B N 1
ATOM 5469 C CA . HIS B 1 291 ? -4.773 4.578 -11.414 1 88 291 HIS B CA 1
ATOM 5470 C C . HIS B 1 291 ? -4.266 5.559 -12.469 1 88 291 HIS B C 1
ATOM 5472 O O . HIS B 1 291 ? -5.055 6.293 -13.07 1 88 291 HIS B O 1
ATOM 5478 N N . ARG B 1 292 ? -2.998 5.477 -12.734 1 88.44 292 ARG B N 1
ATOM 5479 C CA . ARG B 1 292 ? -2.367 6.395 -13.672 1 88.44 292 ARG B CA 1
ATOM 5480 C C . ARG B 1 292 ? -2.305 5.793 -15.07 1 88.44 292 ARG B C 1
ATOM 5482 O O . ARG B 1 292 ? -1.927 6.469 -16.031 1 88.44 292 ARG B O 1
ATOM 5489 N N . ASN B 1 293 ? -2.68 4.566 -15.141 1 90.56 293 ASN B N 1
ATOM 5490 C CA . ASN B 1 293 ? -2.73 3.883 -16.438 1 90.56 293 ASN B CA 1
ATOM 5491 C C . ASN B 1 293 ? -4.086 4.066 -17.109 1 90.56 293 ASN B C 1
ATOM 5493 O O . ASN B 1 293 ? -5.043 3.357 -16.797 1 90.56 293 ASN B O 1
ATOM 5497 N N . GLU B 1 294 ? -4.133 4.82 -18.156 1 91.06 294 GLU B N 1
ATOM 5498 C CA . GLU B 1 294 ? -5.395 5.199 -18.781 1 91.06 294 GLU B CA 1
ATOM 5499 C C . GLU B 1 294 ? -6.012 4.023 -19.531 1 91.06 294 GLU B C 1
ATOM 5501 O O . GLU B 1 294 ? -7.234 3.859 -19.547 1 91.06 294 GLU B O 1
ATOM 5506 N N . GLU B 1 295 ? -5.191 3.252 -20.078 1 90.56 295 GLU B N 1
ATOM 5507 C CA . GLU B 1 295 ? -5.691 2.09 -20.812 1 90.56 295 GLU B CA 1
ATOM 5508 C C . GLU B 1 295 ? -6.387 1.107 -19.875 1 90.56 295 GLU B C 1
ATOM 5510 O O . GLU B 1 295 ? -7.488 0.638 -20.172 1 90.56 295 GLU B O 1
ATOM 5515 N N . GLN B 1 296 ? -5.805 0.866 -18.828 1 88.88 296 GLN B N 1
ATOM 5516 C CA . GLN B 1 296 ? -6.387 -0.059 -17.859 1 88.88 296 GLN B CA 1
ATOM 5517 C C . GLN B 1 296 ? -7.652 0.521 -17.234 1 88.88 296 GLN B C 1
ATOM 5519 O O . GLN B 1 296 ? -8.609 -0.207 -16.969 1 88.88 296 GLN B O 1
ATOM 5524 N N . LYS B 1 297 ? -7.633 1.783 -17.047 1 92.12 297 LYS B N 1
ATOM 5525 C CA . LYS B 1 297 ? -8.82 2.467 -16.531 1 92.12 297 LYS B CA 1
ATOM 5526 C C . LYS B 1 297 ? -10 2.295 -17.484 1 92.12 297 LYS B C 1
ATOM 5528 O O . LYS B 1 297 ? -11.117 2.016 -17.031 1 92.12 297 LYS B O 1
ATOM 5533 N N . GLU B 1 298 ? -9.773 2.408 -18.719 1 93.56 298 GLU B N 1
ATOM 5534 C CA . GLU B 1 298 ? -10.82 2.256 -19.719 1 93.56 298 GLU B CA 1
ATOM 5535 C C . GLU B 1 298 ? -11.344 0.824 -19.766 1 93.56 298 GLU B C 1
ATOM 5537 O O . GLU B 1 298 ? -12.547 0.602 -19.906 1 93.56 298 GLU B O 1
ATOM 5542 N N . ASN B 1 299 ? -10.453 -0.06 -19.594 1 92.88 299 ASN B N 1
ATOM 5543 C CA . ASN B 1 299 ? -10.852 -1.461 -19.562 1 92.88 299 ASN B CA 1
ATOM 5544 C C . ASN B 1 299 ? -11.781 -1.746 -18.375 1 92.88 299 ASN B C 1
ATOM 5546 O O . ASN B 1 299 ? -12.789 -2.434 -18.531 1 92.88 299 ASN B O 1
ATOM 5550 N N . ILE B 1 300 ? -11.438 -1.187 -17.266 1 95.12 300 ILE B N 1
ATOM 5551 C CA . ILE B 1 300 ? -12.25 -1.378 -16.078 1 95.12 300 ILE B CA 1
ATOM 5552 C C . ILE B 1 300 ? -13.609 -0.698 -16.25 1 95.12 300 ILE B C 1
ATOM 5554 O O . ILE B 1 300 ? -14.648 -1.257 -15.891 1 95.12 300 ILE B O 1
ATOM 5558 N N . ASN B 1 301 ? -13.57 0.464 -16.828 1 96 301 ASN B N 1
ATOM 5559 C CA . ASN B 1 301 ? -14.805 1.199 -17.094 1 96 301 ASN B CA 1
ATOM 5560 C C . ASN B 1 301 ? -15.758 0.39 -17.969 1 96 301 ASN B C 1
ATOM 5562 O O . ASN B 1 301 ? -16.938 0.269 -17.656 1 96 301 ASN B O 1
ATOM 5566 N N . GLN B 1 302 ? -15.234 -0.216 -18.969 1 96 302 GLN B N 1
ATOM 5567 C CA . GLN B 1 302 ? -16.047 -1.032 -19.875 1 96 302 GLN B CA 1
ATOM 5568 C C . GLN B 1 302 ? -16.609 -2.256 -19.141 1 96 302 GLN B C 1
ATOM 5570 O O . GLN B 1 302 ? -17.766 -2.609 -19.312 1 96 302 GLN B O 1
ATOM 5575 N N . LEU B 1 303 ? -15.797 -2.846 -18.344 1 96.25 303 LEU B N 1
ATOM 5576 C CA . LEU B 1 303 ? -16.188 -4.039 -17.609 1 96.25 303 LEU B CA 1
ATOM 5577 C C . LEU B 1 303 ? -17.344 -3.732 -16.656 1 96.25 303 LEU B C 1
ATOM 5579 O O . LEU B 1 303 ? -18.297 -4.504 -16.562 1 96.25 303 LEU B O 1
ATOM 5583 N N . LEU B 1 304 ? -17.297 -2.615 -15.984 1 96.12 304 LEU B N 1
ATOM 5584 C CA . LEU B 1 304 ? -18.266 -2.229 -14.969 1 96.12 304 LEU B CA 1
ATOM 5585 C C . LEU B 1 304 ? -19.625 -1.914 -15.617 1 96.12 304 LEU B C 1
ATOM 5587 O O . LEU B 1 304 ? -20.656 -2.033 -14.969 1 96.12 304 LEU B O 1
ATOM 5591 N N . HIS B 1 305 ? -19.625 -1.608 -16.922 1 95.5 305 HIS B N 1
ATOM 5592 C CA . HIS B 1 305 ? -20.844 -1.089 -17.531 1 95.5 305 HIS B CA 1
ATOM 5593 C C . HIS B 1 305 ? -21.359 -2.02 -18.625 1 95.5 305 HIS B C 1
ATOM 5595 O O . HIS B 1 305 ? -22.328 -1.696 -19.312 1 95.5 305 HIS B O 1
ATOM 5601 N N . CYS B 1 306 ? -20.812 -3.117 -18.719 1 93.75 306 CYS B N 1
ATOM 5602 C CA . CYS B 1 306 ? -21.141 -3.986 -19.844 1 93.75 306 CYS B CA 1
ATOM 5603 C C . CYS B 1 306 ? -22.438 -4.75 -19.594 1 93.75 306 CYS B C 1
ATOM 5605 O O . CYS B 1 306 ? -23.094 -5.172 -20.547 1 93.75 306 CYS B O 1
ATOM 5607 N N . LEU B 1 307 ? -22.781 -4.914 -18.344 1 93.75 307 LEU B N 1
ATOM 5608 C CA . LEU B 1 307 ? -23.984 -5.688 -18.031 1 93.75 307 LEU B CA 1
ATOM 5609 C C . LEU B 1 307 ? -25.234 -4.84 -18.188 1 93.75 307 LEU B C 1
ATOM 5611 O O . LEU B 1 307 ? -25.234 -3.643 -17.906 1 93.75 307 LEU B O 1
ATOM 5615 N N . GLY B 1 308 ? -26.312 -5.43 -18.609 1 89.38 308 GLY B N 1
ATOM 5616 C CA . GLY B 1 308 ? -27.578 -4.746 -18.812 1 89.38 308 GLY B CA 1
ATOM 5617 C C . GLY B 1 308 ? -28.203 -4.258 -17.516 1 89.38 308 GLY B C 1
ATOM 5618 O O . GLY B 1 308 ? -27.75 -4.617 -16.438 1 89.38 308 GLY B O 1
ATOM 5619 N N . GLU B 1 309 ? -29.188 -3.482 -17.578 1 89.81 309 GLU B N 1
ATOM 5620 C CA . GLU B 1 309 ? -29.859 -2.85 -16.438 1 89.81 309 GLU B CA 1
ATOM 5621 C C . GLU B 1 309 ? -30.641 -3.871 -15.625 1 89.81 309 GLU B C 1
ATOM 5623 O O . GLU B 1 309 ? -31.062 -3.588 -14.5 1 89.81 309 GLU B O 1
ATOM 5628 N N . GLU B 1 310 ? -30.812 -5.004 -16.172 1 89.06 310 GLU B N 1
ATOM 5629 C CA . GLU B 1 310 ? -31.578 -6.031 -15.461 1 89.06 310 GLU B CA 1
ATOM 5630 C C . GLU B 1 310 ? -30.797 -6.547 -14.25 1 89.06 310 GLU B C 1
ATOM 5632 O O . GLU B 1 310 ? -31.375 -7.156 -13.352 1 89.06 310 GLU B O 1
ATOM 5637 N N . TYR B 1 311 ? -29.531 -6.332 -14.281 1 91.56 311 TYR B N 1
ATOM 5638 C CA . TYR B 1 311 ? -28.703 -6.754 -13.156 1 91.56 311 TYR B CA 1
ATOM 5639 C C . TYR B 1 311 ? -28.422 -5.582 -12.219 1 91.56 311 TYR B C 1
ATOM 5641 O O . TYR B 1 311 ? -28.047 -4.5 -12.664 1 91.56 311 TYR B O 1
ATOM 5649 N N . GLU B 1 312 ? -28.719 -5.785 -10.961 1 94.25 312 GLU B N 1
ATOM 5650 C CA . GLU B 1 312 ? -28.234 -4.82 -9.969 1 94.25 312 GLU B CA 1
ATOM 5651 C C . GLU B 1 312 ? -26.734 -4.949 -9.75 1 94.25 312 GLU B C 1
ATOM 5653 O O . GLU B 1 312 ? -26.234 -6.031 -9.43 1 94.25 312 GLU B O 1
ATOM 5658 N N . LYS B 1 313 ? -26.062 -3.885 -9.969 1 95.5 313 LYS B N 1
ATOM 5659 C CA . LYS B 1 313 ? -24.609 -3.885 -9.875 1 95.5 313 LYS B CA 1
ATOM 5660 C C . LYS B 1 313 ? -24.125 -2.936 -8.781 1 95.5 313 LYS B C 1
ATOM 5662 O O . LYS B 1 313 ? -24.75 -1.901 -8.531 1 95.5 313 LYS B O 1
ATOM 5667 N N . GLU B 1 314 ? -23.047 -3.299 -8.141 1 96.88 314 GLU B N 1
ATOM 5668 C CA . GLU B 1 314 ? -22.328 -2.439 -7.199 1 96.88 314 GLU B CA 1
ATOM 5669 C C . GLU B 1 314 ? -20.812 -2.535 -7.41 1 96.88 314 GLU B C 1
ATOM 5671 O O . GLU B 1 314 ? -20.312 -3.566 -7.855 1 96.88 314 GLU B O 1
ATOM 5676 N N . THR B 1 315 ? -20.172 -1.478 -7.164 1 98.12 315 THR B N 1
ATOM 5677 C CA . THR B 1 315 ? -18.719 -1.435 -7.258 1 98.12 315 THR B CA 1
ATOM 5678 C C . THR B 1 315 ? -18.094 -1.062 -5.91 1 98.12 315 THR B C 1
ATOM 5680 O O . THR B 1 315 ? -18.562 -0.125 -5.25 1 98.12 315 THR B O 1
ATOM 5683 N N . TYR B 1 316 ? -17.141 -1.85 -5.527 1 98.69 316 TYR B N 1
ATOM 5684 C CA . TYR B 1 316 ? -16.359 -1.538 -4.336 1 98.69 316 TYR B CA 1
ATOM 5685 C C . TYR B 1 316 ? -14.922 -1.206 -4.703 1 98.69 316 TYR B C 1
ATOM 5687 O O . TYR B 1 316 ? -14.234 -2.014 -5.332 1 98.69 316 TYR B O 1
ATOM 5695 N N . LEU B 1 317 ? -14.516 -0.017 -4.332 1 98.62 317 LEU B N 1
ATOM 5696 C CA . LEU B 1 317 ? -13.117 0.384 -4.43 1 98.62 317 LEU B CA 1
ATOM 5697 C C . LEU B 1 317 ? -12.336 -0.053 -3.193 1 98.62 317 LEU B C 1
ATOM 5699 O O . LEU B 1 317 ? -12.617 0.408 -2.084 1 98.62 317 LEU B O 1
ATOM 5703 N N . VAL B 1 318 ? -11.391 -0.952 -3.443 1 98.69 318 VAL B N 1
ATOM 5704 C CA . VAL B 1 318 ? -10.594 -1.485 -2.344 1 98.69 318 VAL B CA 1
ATOM 5705 C C . VAL B 1 318 ? -9.305 -0.685 -2.207 1 98.69 318 VAL B C 1
ATOM 5707 O O . VAL B 1 318 ? -8.547 -0.543 -3.174 1 98.69 318 VAL B O 1
ATOM 5710 N N . LEU B 1 319 ? -9.086 -0.184 -0.977 1 98.56 319 LEU B N 1
ATOM 5711 C CA . LEU B 1 319 ? -7.922 0.646 -0.687 1 98.56 319 LEU B CA 1
ATOM 5712 C C . LEU B 1 319 ? -7.184 0.136 0.546 1 98.56 319 LEU B C 1
ATOM 5714 O O . LEU B 1 319 ? -7.812 -0.308 1.511 1 98.56 319 LEU B O 1
ATOM 5718 N N . SER B 1 320 ? -5.836 0.242 0.468 1 98.12 320 SER B N 1
ATOM 5719 C CA . SER B 1 320 ? -5.035 -0.065 1.649 1 98.12 320 SER B CA 1
ATOM 5720 C C . SER B 1 320 ? -4.98 1.124 2.604 1 98.12 320 SER B C 1
ATOM 5722 O O . SER B 1 320 ? -4.715 2.252 2.182 1 98.12 320 SER B O 1
ATOM 5724 N N . ALA B 1 321 ? -5.129 0.844 3.895 1 98 321 ALA B N 1
ATOM 5725 C CA . ALA B 1 321 ? -5.066 1.896 4.906 1 98 321 ALA B CA 1
ATOM 5726 C C . ALA B 1 321 ? -3.648 2.443 5.043 1 98 321 ALA B C 1
ATOM 5728 O O . ALA B 1 321 ? -3.438 3.496 5.648 1 98 321 ALA B O 1
ATOM 5729 N N . THR B 1 322 ? -2.715 1.813 4.441 1 97.75 322 THR B N 1
ATOM 5730 C CA . THR B 1 322 ? -1.315 2.213 4.551 1 97.75 322 THR B CA 1
ATOM 5731 C C . THR B 1 322 ? -0.924 3.127 3.393 1 97.75 322 THR B C 1
ATOM 5733 O O . THR B 1 322 ? 0.199 3.633 3.348 1 97.75 322 THR B O 1
ATOM 5736 N N . THR B 1 323 ? -1.805 3.385 2.492 1 98.12 323 THR B N 1
ATOM 5737 C CA . THR B 1 323 ? -1.496 4.176 1.308 1 98.12 323 THR B CA 1
ATOM 5738 C C . THR B 1 323 ? -1.392 5.656 1.658 1 98.12 323 THR B C 1
ATOM 5740 O O . THR B 1 323 ? -2.18 6.168 2.457 1 98.12 323 THR B O 1
ATOM 5743 N N . LYS B 1 324 ? -0.509 6.348 0.988 1 97.25 324 LYS B N 1
ATOM 5744 C CA . LYS B 1 324 ? -0.352 7.785 1.171 1 97.25 324 LYS B CA 1
ATOM 5745 C C . LYS B 1 324 ? -1.634 8.531 0.811 1 97.25 324 LYS B C 1
ATOM 5747 O O . LYS B 1 324 ? -2.303 8.188 -0.166 1 97.25 324 LYS B O 1
ATOM 5752 N N . TYR B 1 325 ? -1.838 9.586 1.61 1 97.56 325 TYR B N 1
ATOM 5753 C CA . TYR B 1 325 ? -3.066 10.352 1.421 1 97.56 325 TYR B CA 1
ATOM 5754 C C . TYR B 1 325 ? -3.143 10.922 0.009 1 97.56 325 TYR B C 1
ATOM 5756 O O . TYR B 1 325 ? -4.18 10.828 -0.649 1 97.56 325 TYR B O 1
ATOM 5764 N N . LYS B 1 326 ? -2.076 11.453 -0.498 1 96.19 326 LYS B N 1
ATOM 5765 C CA . LYS B 1 326 ? -2.062 12.047 -1.831 1 96.19 326 LYS B CA 1
ATOM 5766 C C . LYS B 1 326 ? -2.41 11.016 -2.898 1 96.19 326 LYS B C 1
ATOM 5768 O O . LYS B 1 326 ? -3.152 11.312 -3.838 1 96.19 326 LYS B O 1
ATOM 5773 N N . ASP B 1 327 ? -1.88 9.875 -2.768 1 97.56 327 ASP B N 1
ATOM 5774 C CA . ASP B 1 327 ? -2.186 8.812 -3.719 1 97.56 327 ASP B CA 1
ATOM 5775 C C . ASP B 1 327 ? -3.645 8.383 -3.607 1 97.56 327 ASP B C 1
ATOM 5777 O O . ASP B 1 327 ? -4.297 8.109 -4.617 1 97.56 327 ASP B O 1
ATOM 5781 N N . LEU B 1 328 ? -4.121 8.32 -2.377 1 98.19 328 LEU B N 1
ATOM 5782 C CA . LEU B 1 328 ? -5.523 7.973 -2.174 1 98.19 328 LEU B CA 1
ATOM 5783 C C . LEU B 1 328 ? -6.438 8.961 -2.893 1 98.19 328 LEU B C 1
ATOM 5785 O O . LEU B 1 328 ? -7.426 8.562 -3.514 1 98.19 328 LEU B O 1
ATOM 5789 N N . LEU B 1 329 ? -6.113 10.242 -2.811 1 97.62 329 LEU B N 1
ATOM 5790 C CA . LEU B 1 329 ? -6.906 11.273 -3.469 1 97.62 329 LEU B CA 1
ATOM 5791 C C . LEU B 1 329 ? -6.949 11.047 -4.977 1 97.62 329 LEU B C 1
ATOM 5793 O O . LEU B 1 329 ? -8.016 11.102 -5.586 1 97.62 329 LEU B O 1
ATOM 5797 N N . GLU B 1 330 ? -5.844 10.719 -5.496 1 96.75 330 GLU B N 1
ATOM 5798 C CA . GLU B 1 330 ? -5.762 10.5 -6.938 1 96.75 330 GLU B CA 1
ATOM 5799 C C . GLU B 1 330 ? -6.559 9.273 -7.355 1 96.75 330 GLU B C 1
ATOM 5801 O O . GLU B 1 330 ? -7.234 9.281 -8.383 1 96.75 330 GLU B O 1
ATOM 5806 N N . ILE B 1 331 ? -6.477 8.234 -6.586 1 97.5 331 ILE B N 1
ATOM 5807 C CA . ILE B 1 331 ? -7.188 6.996 -6.891 1 97.5 331 ILE B CA 1
ATOM 5808 C C . ILE B 1 331 ? -8.695 7.242 -6.852 1 97.5 331 ILE B C 1
ATOM 5810 O O . ILE B 1 331 ? -9.406 6.902 -7.797 1 97.5 331 ILE B O 1
ATOM 5814 N N . VAL B 1 332 ? -9.156 7.855 -5.793 1 97.5 332 VAL B N 1
ATOM 5815 C CA . VAL B 1 332 ? -10.578 8.117 -5.609 1 97.5 332 VAL B CA 1
ATOM 5816 C C 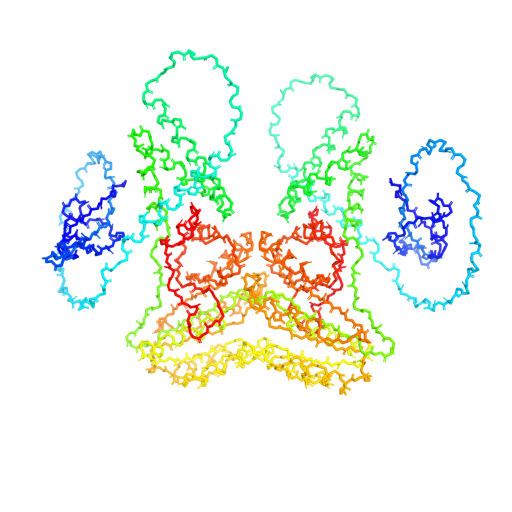. VAL B 1 332 ? -11.094 8.992 -6.742 1 97.5 332 VAL B C 1
ATOM 5818 O O . VAL B 1 332 ? -12.164 8.734 -7.309 1 97.5 332 VAL B O 1
ATOM 5821 N N . ASP B 1 333 ? -10.344 10 -7.121 1 96.69 333 ASP B N 1
ATOM 5822 C CA . ASP B 1 333 ? -10.734 10.906 -8.203 1 96.69 333 ASP B CA 1
ATOM 5823 C C . ASP B 1 333 ? -10.812 10.164 -9.531 1 96.69 333 ASP B C 1
ATOM 5825 O O . ASP B 1 333 ? -11.711 10.414 -10.336 1 96.69 333 ASP B O 1
ATOM 5829 N N . SER B 1 334 ? -9.922 9.32 -9.695 1 95.56 334 SER B N 1
ATOM 5830 C CA . SER B 1 334 ? -9.867 8.578 -10.953 1 95.56 334 SER B CA 1
ATOM 5831 C C . SER B 1 334 ? -11.117 7.723 -11.141 1 95.56 334 SER B C 1
ATOM 5833 O O . SER B 1 334 ? -11.703 7.703 -12.227 1 95.56 334 SER B O 1
ATOM 5835 N N . TYR B 1 335 ? -11.562 7.059 -10.117 1 96.06 335 TYR B N 1
ATOM 5836 C CA . TYR B 1 335 ? -12.711 6.172 -10.227 1 96.06 335 TYR B CA 1
ATOM 5837 C C . TYR B 1 335 ? -14.016 6.965 -10.219 1 96.06 335 TYR B C 1
ATOM 5839 O O . TYR B 1 335 ? -14.992 6.574 -10.867 1 96.06 335 TYR B O 1
ATOM 5847 N N . SER B 1 336 ? -14.047 8.094 -9.484 1 95.81 336 SER B N 1
ATOM 5848 C CA . SER B 1 336 ? -15.242 8.93 -9.414 1 95.81 336 SER B CA 1
ATOM 5849 C C . SER B 1 336 ? -15.609 9.484 -10.781 1 95.81 336 SER B C 1
ATOM 5851 O O . SER B 1 336 ? -16.766 9.859 -11.016 1 95.81 336 SER B O 1
ATOM 5853 N N . GLY B 1 337 ? -14.75 9.422 -11.688 1 92.06 337 GLY B N 1
ATOM 5854 C CA . GLY B 1 337 ? -14.961 9.984 -13.016 1 92.06 337 GLY B CA 1
ATOM 5855 C C . GLY B 1 337 ? -15.836 9.117 -13.898 1 92.06 337 GLY B C 1
ATOM 5856 O O . GLY B 1 337 ? -16.375 9.594 -14.898 1 92.06 337 GLY B O 1
ATOM 5857 N N . PHE B 1 338 ? -16.016 7.793 -13.391 1 92.38 338 PHE B N 1
ATOM 5858 C CA . PHE B 1 338 ? -16.719 6.992 -14.383 1 92.38 338 PHE B CA 1
ATOM 5859 C C . PHE B 1 338 ? -17.625 5.969 -13.703 1 92.38 338 PHE B C 1
ATOM 5861 O O . PHE B 1 338 ? -18.328 5.211 -14.375 1 92.38 338 PHE B O 1
ATOM 5868 N N . THR B 1 339 ? -17.641 5.977 -12.336 1 94.88 339 THR B N 1
ATOM 5869 C CA . THR B 1 339 ? -18.531 5.012 -11.688 1 94.88 339 THR B CA 1
ATOM 5870 C C . THR B 1 339 ? -18.828 5.434 -10.25 1 94.88 339 THR B C 1
ATOM 5872 O O . THR B 1 339 ? -18.047 6.172 -9.641 1 94.88 339 THR B O 1
ATOM 5875 N N . ASP B 1 340 ? -19.984 4.984 -9.773 1 96.19 340 ASP B N 1
ATOM 5876 C CA . ASP B 1 340 ? -20.266 5.055 -8.336 1 96.19 340 ASP B CA 1
ATOM 5877 C C . ASP B 1 340 ? -19.656 3.857 -7.605 1 96.19 340 ASP B C 1
ATOM 5879 O O . ASP B 1 340 ? -19.609 2.752 -8.148 1 96.19 340 ASP B O 1
ATOM 5883 N N . TYR B 1 341 ? -19.219 4.152 -6.434 1 97.81 341 TYR B N 1
ATOM 5884 C CA . TYR B 1 341 ? -18.594 3.062 -5.68 1 97.81 341 TYR B CA 1
ATOM 5885 C C . TYR B 1 341 ? -18.703 3.309 -4.18 1 97.81 341 TYR B C 1
ATOM 5887 O O . TYR B 1 341 ? -19 4.426 -3.746 1 97.81 341 TYR B O 1
ATOM 5895 N N . SER B 1 342 ? -18.562 2.238 -3.426 1 98.38 342 SER B N 1
ATOM 5896 C CA . SER B 1 342 ? -18.281 2.27 -1.994 1 98.38 342 SER B CA 1
ATOM 5897 C C . SER B 1 342 ? -16.844 1.842 -1.703 1 98.38 342 SER B C 1
ATOM 5899 O O . SER B 1 342 ? -16.188 1.235 -2.553 1 98.38 342 SER B O 1
ATOM 5901 N N . ILE B 1 343 ? -16.359 2.139 -0.493 1 98.69 343 ILE B N 1
ATOM 5902 C CA . ILE B 1 343 ? -14.945 1.912 -0.243 1 98.69 343 ILE B CA 1
ATOM 5903 C C . ILE B 1 343 ? -14.773 0.834 0.824 1 98.69 343 ILE B C 1
ATOM 5905 O O . ILE B 1 343 ? -15.484 0.83 1.83 1 98.69 343 ILE B O 1
ATOM 5909 N N . ILE B 1 344 ? -13.883 -0.076 0.533 1 98.81 344 ILE B N 1
ATOM 5910 C CA . ILE B 1 344 ? -13.383 -1.033 1.513 1 98.81 344 ILE B CA 1
ATOM 5911 C C . ILE B 1 344 ? -11.93 -0.721 1.841 1 98.81 344 ILE B C 1
ATOM 5913 O O . ILE B 1 344 ? -11.078 -0.702 0.951 1 98.81 344 ILE B O 1
ATOM 5917 N N . PHE B 1 345 ? -11.617 -0.463 3.115 1 98.69 345 PHE B N 1
ATOM 5918 C CA . PHE B 1 345 ? -10.234 -0.296 3.541 1 98.69 345 PHE B CA 1
ATOM 5919 C C . PHE B 1 345 ? -9.672 -1.608 4.07 1 98.69 345 PHE B C 1
ATOM 5921 O O . PHE B 1 345 ? -10.297 -2.273 4.895 1 98.69 345 PHE B O 1
ATOM 5928 N N . THR B 1 346 ? -8.5 -1.896 3.572 1 98.25 346 THR B N 1
ATOM 5929 C CA . THR B 1 346 ? -7.828 -3.121 3.99 1 98.25 346 THR B CA 1
ATOM 5930 C C . THR B 1 346 ? -6.551 -2.803 4.762 1 98.25 346 THR B C 1
ATOM 5932 O O . THR B 1 346 ? -6.125 -1.648 4.812 1 98.25 346 THR B O 1
ATOM 5935 N N . LYS B 1 347 ? -5.977 -3.807 5.453 1 97 347 LYS B N 1
ATOM 5936 C CA . LYS B 1 347 ? -4.668 -3.771 6.098 1 97 347 LYS B CA 1
ATOM 5937 C C . LYS B 1 347 ? -4.668 -2.811 7.281 1 97 347 LYS B C 1
ATOM 5939 O O . LYS B 1 347 ? -3.691 -2.09 7.5 1 97 347 LYS B O 1
ATOM 5944 N N . LEU B 1 348 ? -5.742 -2.779 7.953 1 96.88 348 LEU B N 1
ATOM 5945 C CA . LEU B 1 348 ? -5.77 -1.948 9.148 1 96.88 348 LEU B CA 1
ATOM 5946 C C . LEU B 1 348 ? -4.824 -2.498 10.211 1 96.88 348 LEU B C 1
ATOM 5948 O O . LEU B 1 348 ? -4.426 -1.774 11.133 1 96.88 348 LEU B O 1
ATOM 5952 N N . ASP B 1 349 ? -4.402 -3.756 10.086 1 95.06 349 ASP B N 1
ATOM 5953 C CA . ASP B 1 349 ? -3.453 -4.40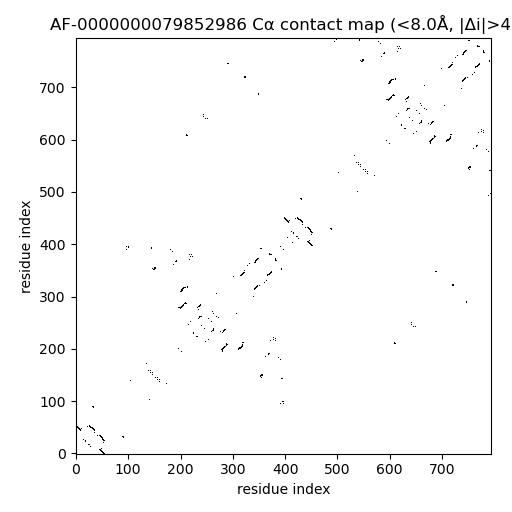2 10.984 1 95.06 349 ASP B CA 1
ATOM 5954 C C . ASP B 1 349 ? -2.023 -3.959 10.688 1 95.06 349 ASP B C 1
ATOM 5956 O O . ASP B 1 349 ? -1.111 -4.211 11.477 1 95.06 349 ASP B O 1
ATOM 5960 N N . GLU B 1 350 ? -1.855 -3.244 9.609 1 95.88 350 GLU B N 1
ATOM 5961 C CA . GLU B 1 350 ? -0.504 -2.889 9.188 1 95.88 350 GLU B CA 1
ATOM 5962 C C . GLU B 1 350 ? -0.25 -1.393 9.352 1 95.88 350 GLU B C 1
ATOM 5964 O O . GLU B 1 350 ? 0.695 -0.852 8.773 1 95.88 350 GLU B O 1
ATOM 5969 N N . THR B 1 351 ? -1.081 -0.726 10.039 1 96.19 351 THR B N 1
ATOM 5970 C CA . THR B 1 351 ? -0.901 0.702 10.273 1 96.19 351 THR B CA 1
ATOM 5971 C C . THR B 1 351 ? -1.274 1.062 11.711 1 96.19 351 THR B C 1
ATOM 5973 O O . THR B 1 351 ? -2.053 0.355 12.352 1 96.19 351 THR B O 1
ATOM 5976 N N . SER B 1 352 ? -0.688 2.188 12.125 1 92.44 352 SER B N 1
ATOM 5977 C CA . SER B 1 352 ? -1.011 2.684 13.461 1 92.44 352 SER B CA 1
ATOM 5978 C C . SER B 1 352 ? -1.822 3.973 13.391 1 92.44 352 SER B C 1
ATOM 5980 O O . SER B 1 352 ? -2.238 4.508 14.414 1 92.44 352 SER B O 1
ATOM 5982 N N . THR B 1 353 ? -2.037 4.465 12.234 1 95.81 353 THR B N 1
ATOM 5983 C CA . THR B 1 353 ? -2.799 5.695 12.047 1 95.81 353 THR B CA 1
ATOM 5984 C C . THR B 1 353 ? -3.994 5.453 11.133 1 95.81 353 THR B C 1
ATOM 5986 O O . THR B 1 353 ? -3.898 4.699 10.164 1 95.81 353 THR B O 1
ATOM 5989 N N . TYR B 1 354 ? -5.074 6.105 11.445 1 97.06 354 TYR B N 1
ATOM 5990 C CA . TYR B 1 354 ? -6.324 5.77 10.766 1 97.06 354 TYR B CA 1
ATOM 5991 C C . TYR B 1 354 ? -6.961 7.008 10.148 1 97.06 354 TYR B C 1
ATOM 5993 O O . TYR B 1 354 ? -8.07 6.941 9.617 1 97.06 354 TYR B O 1
ATOM 6001 N N . GLY B 1 355 ? -6.297 8.125 10.172 1 97.75 355 GLY B N 1
ATOM 6002 C CA . GLY B 1 355 ? -6.824 9.391 9.695 1 97.75 355 GLY B CA 1
ATOM 6003 C C . GLY B 1 355 ? -7.273 9.344 8.242 1 97.75 355 GLY B C 1
ATOM 6004 O O . GLY B 1 355 ? -8.242 10.008 7.867 1 97.75 355 GLY B O 1
ATOM 6005 N N . ASN B 1 356 ? -6.621 8.516 7.457 1 97.94 356 ASN B N 1
ATOM 6006 C CA . ASN B 1 356 ? -6.926 8.398 6.035 1 97.94 356 ASN B CA 1
ATOM 6007 C C . ASN B 1 356 ? -8.359 7.938 5.805 1 97.94 356 ASN B C 1
ATOM 6009 O O . ASN B 1 356 ? -8.984 8.305 4.809 1 97.94 356 ASN B O 1
ATOM 6013 N N . ILE B 1 357 ? -8.875 7.152 6.699 1 98.25 357 ILE B N 1
ATOM 6014 C CA . ILE B 1 357 ? -10.234 6.652 6.562 1 98.25 357 ILE B CA 1
ATOM 6015 C C . ILE B 1 357 ? -11.227 7.812 6.641 1 98.25 357 ILE B C 1
ATOM 6017 O O . ILE B 1 357 ? -12.109 7.941 5.793 1 98.25 357 ILE B O 1
ATOM 6021 N N . LEU B 1 358 ? -11.031 8.703 7.609 1 97.75 358 LEU B N 1
ATOM 6022 C CA . LEU B 1 358 ? -11.875 9.891 7.758 1 97.75 358 LEU B CA 1
ATOM 6023 C C . LEU B 1 358 ? -11.648 10.859 6.605 1 97.75 358 LEU B C 1
ATOM 6025 O O . LEU B 1 358 ? -12.602 11.383 6.027 1 97.75 358 LEU B O 1
ATOM 6029 N N . ASN B 1 359 ? -10.375 11.094 6.324 1 98.31 359 ASN B N 1
ATOM 6030 C CA . ASN B 1 359 ? -10.016 12.031 5.262 1 98.31 359 ASN B CA 1
ATOM 6031 C C . ASN B 1 359 ? -10.711 11.688 3.949 1 98.31 359 ASN B C 1
ATOM 6033 O O . ASN B 1 359 ? -11.297 12.555 3.307 1 98.31 359 ASN B O 1
ATOM 6037 N N . ILE B 1 360 ? -10.656 10.438 3.576 1 98.44 360 ILE B N 1
ATOM 6038 C CA . ILE B 1 360 ? -11.164 9.992 2.285 1 98.44 360 ILE B CA 1
ATOM 6039 C C . ILE B 1 360 ? -12.695 10.031 2.297 1 98.44 360 ILE B C 1
ATOM 6041 O O . ILE B 1 360 ? -13.32 10.383 1.292 1 98.44 360 ILE B O 1
ATOM 6045 N N . LYS B 1 361 ? -13.273 9.664 3.422 1 98 361 LYS B N 1
ATOM 6046 C CA . LYS B 1 361 ? -14.719 9.781 3.559 1 98 361 LYS B CA 1
ATOM 6047 C C . LYS B 1 361 ? -15.18 11.219 3.328 1 98 361 LYS B C 1
ATOM 6049 O O . LYS B 1 361 ? -16.094 11.469 2.541 1 98 361 LYS B O 1
ATOM 6054 N N . LEU B 1 362 ? -14.578 12.133 3.971 1 97.62 362 LEU B N 1
ATOM 6055 C CA . LEU B 1 362 ? -14.992 13.531 3.896 1 97.62 362 LEU B CA 1
ATOM 6056 C C . LEU B 1 362 ? -14.664 14.117 2.525 1 97.62 362 LEU B C 1
ATOM 6058 O O . LEU B 1 362 ? -15.414 14.945 2.008 1 97.62 362 LEU B O 1
ATOM 6062 N N . TYR B 1 363 ? -13.609 13.703 1.92 1 97.94 363 TYR B N 1
ATOM 6063 C CA . TYR B 1 363 ? -13.195 14.203 0.615 1 97.94 363 TYR B CA 1
ATOM 6064 C C . TYR B 1 363 ? -14.133 13.719 -0.48 1 97.94 363 TYR B C 1
ATOM 6066 O O . TYR B 1 363 ? -14.586 14.508 -1.314 1 97.94 363 TYR B O 1
ATOM 6074 N N . SER B 1 364 ? -14.438 12.453 -0.463 1 96.75 364 SER B N 1
ATOM 6075 C CA . SER B 1 364 ? -15.133 11.828 -1.582 1 96.75 364 SER B CA 1
ATOM 6076 C C . SER B 1 364 ? -16.641 11.844 -1.37 1 96.75 364 SER B C 1
ATOM 6078 O O . SER B 1 364 ? -17.406 11.773 -2.332 1 96.75 364 SER B O 1
ATOM 6080 N N . GLY B 1 365 ? -17.047 11.82 -0.112 1 96.25 365 GLY B N 1
ATOM 6081 C CA . GLY B 1 365 ? -18.453 11.711 0.203 1 96.25 365 GLY B CA 1
ATOM 6082 C C . GLY B 1 365 ? -19.016 10.328 -0.048 1 96.25 365 GLY B C 1
ATOM 6083 O O . GLY B 1 365 ? -20.219 10.102 0.097 1 96.25 365 GLY B O 1
ATOM 6084 N N . VAL B 1 366 ? -18.219 9.438 -0.421 1 96.38 366 VAL B N 1
ATOM 6085 C CA . VAL B 1 366 ? -18.641 8.086 -0.777 1 96.38 366 VAL B CA 1
ATOM 6086 C C . VAL B 1 366 ? -18.844 7.258 0.49 1 96.38 366 VAL B C 1
ATOM 6088 O O . VAL B 1 366 ? -18.219 7.52 1.519 1 96.38 366 VAL B O 1
ATOM 6091 N N . SER B 1 367 ? -19.719 6.262 0.418 1 97.12 367 SER B N 1
ATOM 6092 C CA . SER B 1 367 ? -19.969 5.402 1.569 1 97.12 367 SER B CA 1
ATOM 6093 C C . SER B 1 367 ? -18.797 4.453 1.82 1 97.12 367 SER B C 1
ATOM 6095 O O . SER B 1 367 ? -18.219 3.92 0.877 1 97.12 367 SER B O 1
ATOM 6097 N N . LEU B 1 368 ? -18.547 4.34 3.08 1 98.31 368 LEU B N 1
ATOM 6098 C CA . LEU B 1 368 ? -17.641 3.268 3.5 1 98.31 368 LEU B CA 1
ATOM 6099 C C . LEU B 1 368 ? -18.422 1.968 3.709 1 98.31 368 LEU B C 1
ATOM 6101 O O . LEU B 1 368 ? -19.641 1.976 3.799 1 98.31 368 LEU B O 1
ATOM 6105 N N . SER B 1 369 ? -17.719 0.877 3.746 1 98.31 369 SER B N 1
ATOM 6106 C CA . SER B 1 369 ? -18.375 -0.421 3.824 1 98.31 369 SER B CA 1
ATOM 6107 C C . SER B 1 369 ? -17.688 -1.337 4.824 1 98.31 369 SER B C 1
ATOM 6109 O O . SER B 1 369 ? -17.75 -1.108 6.035 1 98.31 369 SER B O 1
ATOM 6111 N N . TYR B 1 370 ? -16.953 -2.307 4.297 1 98.12 370 TYR B N 1
ATOM 6112 C CA . TYR B 1 370 ? -16.234 -3.281 5.105 1 98.12 370 TYR B CA 1
ATOM 6113 C C . TYR B 1 370 ? -14.797 -2.84 5.336 1 98.12 370 TYR B C 1
ATOM 6115 O O . TYR B 1 370 ? -14.297 -1.952 4.641 1 98.12 370 TYR B O 1
ATOM 6123 N N . ILE B 1 371 ? -14.18 -3.412 6.336 1 98.25 371 ILE B N 1
ATOM 6124 C CA . ILE B 1 371 ? -12.75 -3.266 6.559 1 98.25 371 ILE B CA 1
ATOM 6125 C C . ILE B 1 371 ? -12.125 -4.637 6.82 1 98.25 371 ILE B C 1
ATOM 6127 O O . ILE B 1 371 ? -12.805 -5.562 7.258 1 98.25 371 ILE B O 1
ATOM 6131 N N . THR B 1 372 ? -10.883 -4.715 6.465 1 97.62 372 THR B N 1
ATOM 6132 C CA . THR B 1 372 ? -10.125 -5.918 6.785 1 97.62 372 THR B CA 1
ATOM 6133 C C . THR B 1 372 ? -8.938 -5.59 7.688 1 97.62 372 THR B C 1
ATOM 6135 O O . THR B 1 372 ? -8.297 -4.555 7.516 1 97.62 372 THR B O 1
ATOM 6138 N N . ASN B 1 373 ? -8.68 -6.438 8.703 1 95.19 373 ASN B N 1
ATOM 6139 C CA . ASN B 1 373 ? -7.645 -6.168 9.695 1 95.19 373 ASN B CA 1
ATOM 6140 C C . ASN B 1 373 ? -6.688 -7.348 9.844 1 95.19 373 ASN B C 1
ATOM 6142 O O . ASN B 1 373 ? -6.152 -7.582 10.93 1 95.19 373 ASN B O 1
ATOM 6146 N N . GLY B 1 374 ? -6.488 -8.078 8.828 1 91.56 374 GLY B N 1
ATOM 6147 C CA . GLY B 1 374 ? -5.609 -9.234 8.836 1 91.56 374 GLY B CA 1
ATOM 6148 C C . GLY B 1 374 ? -5.742 -10.094 7.586 1 91.56 374 GLY B C 1
ATOM 6149 O O . GLY B 1 374 ? -6.473 -9.742 6.66 1 91.56 374 GLY B O 1
ATOM 6150 N N . GLN B 1 375 ? -5.141 -11.273 7.641 1 86.69 375 GLN B N 1
ATOM 6151 C CA . GLN B 1 375 ? -5.051 -12.094 6.438 1 86.69 375 GLN B CA 1
ATOM 6152 C C . GLN B 1 375 ? -5.945 -13.32 6.547 1 86.69 375 GLN B C 1
ATOM 6154 O O . GLN B 1 375 ? -6.172 -14.016 5.555 1 86.69 375 GLN B O 1
ATOM 6159 N N . ASN B 1 376 ? -6.457 -13.508 7.668 1 88.62 376 ASN B N 1
ATOM 6160 C CA . ASN B 1 376 ? -7.195 -14.75 7.871 1 88.62 376 ASN B CA 1
ATOM 6161 C C . ASN B 1 376 ? -8.539 -14.719 7.145 1 88.62 376 ASN B C 1
ATOM 6163 O O . ASN B 1 376 ? -9.258 -13.727 7.199 1 88.62 376 ASN B O 1
ATOM 6167 N N . VAL B 1 377 ? -8.82 -15.75 6.465 1 88.31 377 VAL B N 1
ATOM 6168 C CA . VAL B 1 377 ? -10.109 -15.992 5.824 1 88.31 377 VAL B CA 1
ATOM 6169 C C . VAL B 1 377 ? -10.844 -17.109 6.555 1 88.31 377 VAL B C 1
ATOM 6171 O O . VAL B 1 377 ? -10.32 -18.219 6.699 1 88.31 377 VAL B O 1
ATOM 6174 N N . PRO B 1 378 ? -12.039 -16.828 7.223 1 86.5 378 PRO B N 1
ATOM 6175 C CA . PRO B 1 378 ? -12.898 -15.688 6.918 1 86.5 378 PRO B CA 1
ATOM 6176 C C . PRO B 1 378 ? -12.781 -14.57 7.957 1 86.5 378 PRO B C 1
ATOM 6178 O O . PRO B 1 378 ? -13.328 -13.484 7.77 1 86.5 378 PRO B O 1
ATOM 6181 N N . ASP B 1 379 ? -12.125 -14.609 8.984 1 86.88 379 ASP B N 1
ATOM 6182 C CA . ASP B 1 379 ? -12.305 -13.906 10.258 1 86.88 379 ASP B CA 1
ATOM 6183 C C . ASP B 1 379 ? -11.875 -12.445 10.141 1 86.88 379 ASP B C 1
ATOM 6185 O O . ASP B 1 379 ? -12.352 -11.594 10.891 1 86.88 379 ASP B O 1
ATOM 6189 N N . ASP B 1 380 ? -10.992 -12.07 9.344 1 93.62 380 ASP B N 1
ATOM 6190 C CA . ASP B 1 380 ? -10.391 -10.742 9.344 1 93.62 380 ASP B CA 1
ATOM 6191 C C . ASP B 1 380 ? -11.164 -9.797 8.43 1 93.62 380 ASP B C 1
ATOM 6193 O O . ASP B 1 380 ? -10.57 -9.016 7.684 1 93.62 380 ASP B O 1
ATOM 6197 N N . LEU B 1 381 ? -12.508 -9.922 8.469 1 96.94 381 LEU B N 1
ATOM 6198 C CA . LEU B 1 381 ? -13.414 -9.039 7.75 1 96.94 381 LEU B CA 1
ATOM 6199 C C . LEU B 1 381 ? -14.586 -8.617 8.641 1 96.94 381 LEU B C 1
ATOM 6201 O O . LEU B 1 381 ? -15.172 -9.445 9.328 1 96.94 381 LEU B O 1
ATOM 6205 N N . GLU B 1 382 ? -14.836 -7.32 8.703 1 96.5 382 GLU B N 1
ATOM 6206 C CA . GLU B 1 382 ? -15.984 -6.812 9.445 1 96.5 382 GLU B CA 1
ATOM 6207 C C . GLU B 1 382 ? -16.547 -5.551 8.797 1 96.5 382 GLU B C 1
ATOM 6209 O O . GLU B 1 382 ? -15.867 -4.887 8.016 1 96.5 382 GLU B O 1
ATOM 6214 N N . VAL B 1 383 ? -17.812 -5.316 9.094 1 96.94 383 VAL B N 1
ATOM 6215 C CA . VAL B 1 383 ? -18.359 -4.02 8.719 1 96.94 383 VAL B CA 1
ATOM 6216 C C . VAL B 1 383 ? -17.672 -2.91 9.5 1 96.94 383 VAL B C 1
ATOM 6218 O O . VAL B 1 383 ? -17.391 -3.062 10.695 1 96.94 383 VAL B O 1
ATOM 6221 N N . LEU B 1 384 ? -17.406 -1.849 8.828 1 97.38 384 LEU B N 1
ATOM 6222 C CA . LEU B 1 384 ? -16.719 -0.745 9.5 1 97.38 384 LEU B CA 1
ATOM 6223 C C . LEU B 1 384 ? -17.469 -0.323 10.758 1 97.38 384 LEU B C 1
ATOM 6225 O O . LEU B 1 384 ? -18.656 -0.001 10.695 1 97.38 384 LEU B O 1
ATOM 6229 N N . ASP B 1 385 ? -16.75 -0.379 11.82 1 95.31 385 ASP B N 1
ATOM 6230 C CA . ASP B 1 385 ? -17.25 0.146 13.086 1 95.31 385 ASP B CA 1
ATOM 6231 C C . ASP B 1 385 ? -16.828 1.6 13.289 1 95.31 385 ASP B C 1
ATOM 6233 O O . ASP B 1 385 ? -15.734 1.872 13.781 1 95.31 385 ASP B O 1
ATOM 6237 N N . THR B 1 386 ? -17.703 2.434 12.977 1 94.94 386 THR B N 1
ATOM 6238 C CA . THR B 1 386 ? -17.406 3.861 13.008 1 94.94 386 THR B CA 1
ATOM 6239 C C . THR B 1 386 ? -17.016 4.305 14.414 1 94.94 386 THR B C 1
ATOM 6241 O O . THR B 1 386 ? -16.125 5.129 14.578 1 94.94 386 THR B O 1
ATOM 6244 N N . GLN B 1 387 ? -17.672 3.781 15.43 1 92.25 387 GLN B N 1
ATOM 6245 C CA . GLN B 1 387 ? -17.359 4.133 16.812 1 92.25 387 GLN B CA 1
ATOM 6246 C C . GLN B 1 387 ? -15.922 3.754 17.172 1 92.25 387 GLN B C 1
ATOM 6248 O O . GLN B 1 387 ? -15.195 4.551 17.766 1 92.25 387 GLN B O 1
ATOM 6253 N N . SER B 1 388 ? -15.602 2.615 16.734 1 94 388 SER B N 1
ATOM 6254 C CA . SER B 1 388 ? -14.25 2.137 17.016 1 94 388 SER B CA 1
ATOM 6255 C C . SER B 1 388 ? -13.203 3.002 16.328 1 94 388 SER B C 1
ATOM 6257 O O . SER B 1 388 ? -12.18 3.346 16.922 1 94 388 SER B O 1
ATOM 6259 N N . ILE B 1 389 ? -13.453 3.363 15.125 1 95.69 389 ILE B N 1
ATOM 6260 C CA . ILE B 1 389 ? -12.508 4.16 14.352 1 95.69 389 ILE B CA 1
ATOM 6261 C C . ILE B 1 389 ? -12.391 5.555 14.969 1 95.69 389 ILE B C 1
ATOM 6263 O O . ILE B 1 389 ? -11.289 6.09 15.102 1 95.69 389 ILE B O 1
ATOM 6267 N N . VAL B 1 390 ? -13.5 6.137 15.367 1 94.94 390 VAL B N 1
ATOM 6268 C CA . VAL B 1 390 ? -13.484 7.473 15.953 1 94.94 390 VAL B CA 1
ATOM 6269 C C . VAL B 1 390 ? -12.711 7.449 17.266 1 94.94 390 VAL B C 1
ATOM 6271 O O . VAL B 1 390 ? -11.93 8.359 17.547 1 94.94 390 VAL B O 1
ATOM 6274 N N . LYS B 1 391 ? -12.93 6.426 18 1 92.31 391 LYS B N 1
ATOM 6275 C CA . LYS B 1 391 ? -12.172 6.273 19.25 1 92.31 391 LYS B CA 1
ATOM 6276 C C . LYS B 1 391 ? -10.672 6.266 18.984 1 92.31 391 LYS B C 1
ATOM 6278 O O . LYS B 1 391 ? -9.914 6.945 19.672 1 92.31 391 LYS B O 1
ATOM 6283 N N . LYS B 1 392 ? -10.273 5.602 18 1 93.12 392 LYS B N 1
ATOM 6284 C CA . LYS B 1 392 ? -8.859 5.52 17.641 1 93.12 392 LYS B CA 1
ATOM 6285 C C . LYS B 1 392 ? -8.328 6.871 17.172 1 93.12 392 LYS B C 1
ATOM 6287 O O . LYS B 1 392 ? -7.215 7.262 17.516 1 93.12 392 LYS B O 1
ATOM 6292 N N . LEU B 1 393 ? -9.133 7.539 16.422 1 95 393 LEU B N 1
ATOM 6293 C CA . LEU B 1 393 ? -8.734 8.836 15.883 1 95 393 LEU B CA 1
ATOM 6294 C C . LEU B 1 393 ? -8.547 9.859 17 1 95 393 LEU B C 1
ATOM 6296 O O . LEU B 1 393 ? -7.785 10.82 16.844 1 95 393 LEU B O 1
ATOM 6300 N N . LEU B 1 394 ? -9.227 9.617 18.109 1 90.81 394 LEU B N 1
ATOM 6301 C CA . LEU B 1 394 ? -9.18 10.562 19.219 1 90.81 394 LEU B CA 1
ATOM 6302 C C . LEU B 1 394 ? -8.227 10.07 20.312 1 90.81 394 LEU B C 1
ATOM 6304 O O . LEU B 1 394 ? -8.219 10.602 21.422 1 90.81 394 LEU B O 1
ATOM 6308 N N . GLY B 1 395 ? -7.449 9.008 19.969 1 85.19 395 GLY B N 1
ATOM 6309 C CA . GLY B 1 395 ? -6.359 8.594 20.844 1 85.19 395 GLY B CA 1
ATOM 6310 C C . GLY B 1 395 ? -6.707 7.387 21.703 1 85.19 395 GLY B C 1
ATOM 6311 O O . GLY B 1 395 ? -5.895 6.945 22.516 1 85.19 395 GLY B O 1
ATOM 6312 N N . GLY B 1 396 ? -7.863 6.91 21.469 1 77.69 396 GLY B N 1
ATOM 6313 C CA . GLY B 1 396 ? -8.25 5.734 22.234 1 77.69 396 GLY B CA 1
ATOM 6314 C C . GLY B 1 396 ? -7.715 4.441 21.641 1 77.69 396 GLY B C 1
ATOM 6315 O O . GLY B 1 396 ? -7.262 4.422 20.5 1 77.69 396 GLY B O 1
ATOM 6316 N N . LYS B 1 397 ? -7.473 3.424 22.656 1 68.62 397 LYS B N 1
ATOM 6317 C CA . LYS B 1 397 ? -7.078 2.1 22.188 1 68.62 397 LYS B CA 1
ATOM 6318 C C . LYS B 1 397 ? -8.289 1.177 22.062 1 68.62 397 LYS B C 1
ATOM 6320 O O . LYS B 1 397 ? -9.266 1.319 22.797 1 68.62 397 LYS B O 1
#

InterPro domains:
  IPR000897 Signal recognition particle, SRP54 subunit, GTPase domain [PF00448] (201-395)
  IPR000897 Signal recognition particle, SRP54 subunit, GTPase domain [SM00962] (201-395)
  IPR003593 AAA+ ATPase domain [SM00382] (200-349)
  IPR020006 Flagellar biosynthesis protein FlhF [TIGR03499] (1-288)
  IPR027417 P-loop containing nucleoside triphosphate hydrolase [G3DSA:3.40.50.300] (196-383)
  IPR027417 P-loop containing nucleoside triphosphate hydrolase [SSF52540] (197-395)
  IPR032782 RNA-binding protein KhpB, N-terminal [SM01245] (5-53)
  IPR047040 Flagellar biosynthesis protein FlhF, GTPase domain [cd17873] (202-393)

Foldseek 3Di:
DDKDKFKALDPVVRVVVCCVVQHPPKDFQDKAWAQDDDPVSVPDGIIIITIIDHDDPDPPPPPDDDDDDDDDPDPDDPPPDPPDDDDHPPDVVQVVQVVVLVVVLVVVVVVPPPPPDCPDPDVDDDPQVVQVVVLVVLLVSLLVLLVVLVADNVVSVVLSVVLVVVVVDSDHSVVSVVVSLSVLLVLQGFFDEDDWDDQWAEEEEEAEAPPLCRLLQLLQVLCCCCVVVVFQEAEEEAAPPDVCVQVSNVVSCVVSVHHYYYDPDLVVVAVVSVVVGVGTYYYYHYHHHQLPDVVVLVVVLCNQPSDDPVHNYAYEYEGEQPDDLVSLVSRLVSQVVRDAHEYEYEQPLPDLHRSSSSNSCNVNVHHYFKYAHDRDHHPRIDTDDSSVSSSSSSPTD/DDKDKFKALDPVVRVVVCCVVQHPPKDFQDKAWAQDDDPVSVPDGIIIITIIDHDDPDPPPPPDDDDDDDDDPDDDDPPPDPPDDDDHPPDVVQVVQVVVLVVVLVVVVVVPPPPPDCPDPPVDDDPQVVQVVVLVVLLVSLLVLLVVLVADNVVSVVLSVVLVVVVVDSDHSVVSVVVSLSVQLVLQGFFDEDDWDDQWAEEEEEAEAPPLCRLLQLLQVLCCCCVVVVFQEAEEEAAPPDVCVQVSNVVSCVVSVHHYYYDPDLVVVQVVSVVVGVGTYYYYHYHHHQLPDVVVLVVVLCNQPSDDPVHNYAYEYEGEQPDDLVSLVSNLVSNVVRDAHEYEYEQPLPDLHRSSSSNSCNVNVHHYFKYAHDRDHHPRIDTDDSSVSSSSSSPTD

Radius of gyration: 32.37 Å; Cα contacts (8 Å, |Δi|>4): 1227; chains: 2; bounding box: 112×84×80 Å

Secondary structure (DSSP, 8-state):
-EEEEEEESSHHHHHHHHHHHH-TTPEEEEEEEEPPPSGGGGGSPPEEEEEEEE----------------------------------TTSHHHHHHHHHHHHHHHHHHHHT--------------HHHHHHHHHHHHHHHHHHHHHHTT--HHHHHHHHHHHHHHHTS---HHHHHHHHHHHHHHHH-PPP-----SSSPEEEEEE-STTSSHHHHHHHHHHIIIIIS---EEEEE---SSTTHHHHHHHHHHHHT--EEE-SSHHHHHHHHHHTTT-SEEEEE-----TT-HHHHHHHHHHHH-S-TTS-EEEEEEEETTB-HHHHHHHHHHHHTT---EEEEE-GGG-S--HHHHHHHHHH-PPEEEEE-SS-TTTSEEE--HHHHHHHHTT--/-EEEEEEESSHHHHHHHHHHHH-TT-EEEEEEEEPPPSGGGGGSPPEEEEEEEE----------------------------------TTSHHHHHHHHHHHHHHHHHHHHT--------------HHHHHHHHHHHHHHHHHHHHHHTT--HHHHHHHHHHHHHHHTS---HHHHHHHHHHHHHHHH-PPP-----SSSPEEEEEE-STTSSHHHHHHHHHHIIIIIS---EEEEE---SSTTHHHHHHHHHHHHT--EEE-SSHHHHHHHHHHTTT-SEEEEE-----TT-HHHHHHHHHHHH-S-TTS-EEEEEEEETTB-HHHHHHHHHHHHTT---EEEEE-GGG-S--HHHHHHHHHH-PPEEEEE-SS-TTTSEEE--HHHHHHHHTT--

Solvent-accessible surface area (backbone atoms only — not comparable to full-atom values): 44293 Å² total; per-residue (Å²): 97,48,73,50,80,23,77,23,73,38,59,68,52,7,47,48,47,36,28,73,71,54,32,89,79,36,43,77,74,42,81,41,34,44,61,54,80,66,90,72,22,79,83,46,77,46,28,14,32,23,36,27,35,20,73,60,74,64,82,72,67,84,71,73,86,74,82,85,75,85,83,82,77,80,83,76,84,81,78,80,69,84,78,78,87,81,90,48,80,74,58,72,60,52,60,64,41,47,48,50,26,49,50,48,52,49,51,58,47,62,72,63,62,71,84,72,72,82,68,80,84,66,88,77,80,57,78,62,58,56,50,50,53,51,45,51,54,49,49,51,48,49,50,49,38,27,45,73,19,51,29,45,66,71,58,49,49,51,56,48,53,61,45,50,66,56,52,81,38,99,61,53,64,65,54,50,49,50,50,47,52,50,50,53,43,58,70,63,53,71,56,50,72,94,72,73,48,91,81,40,28,24,38,36,38,40,44,40,47,59,50,36,46,58,67,61,49,50,50,24,50,50,43,44,39,35,72,74,65,64,43,47,50,35,41,36,35,51,31,73,80,53,72,57,48,51,47,35,58,48,52,50,23,59,75,67,71,30,58,70,47,78,38,91,46,70,67,45,48,56,55,55,48,60,76,45,43,88,29,36,34,33,44,35,41,48,55,51,43,42,77,74,37,64,68,61,49,50,52,50,53,49,60,74,61,65,66,61,85,84,46,54,71,48,36,33,39,36,36,42,53,40,46,26,63,70,47,48,53,52,43,54,54,56,48,59,74,79,48,75,52,34,35,29,44,18,45,51,49,52,39,92,46,59,17,57,62,57,44,48,35,70,71,69,66,45,43,36,18,40,33,23,53,55,85,53,78,53,76,28,56,44,69,55,53,56,67,61,51,51,39,44,39,65,60,24,130,100,49,74,49,80,22,75,22,74,37,58,66,51,6,47,49,48,35,29,72,70,53,32,89,78,35,42,76,74,43,80,40,35,43,64,54,82,64,90,74,22,81,81,46,76,46,28,14,32,23,33,28,35,21,73,58,74,65,83,73,70,85,73,76,88,76,80,85,81,79,81,83,75,82,81,75,85,81,77,79,71,83,78,78,87,82,90,45,81,74,59,73,60,51,58,65,42,48,49,49,25,51,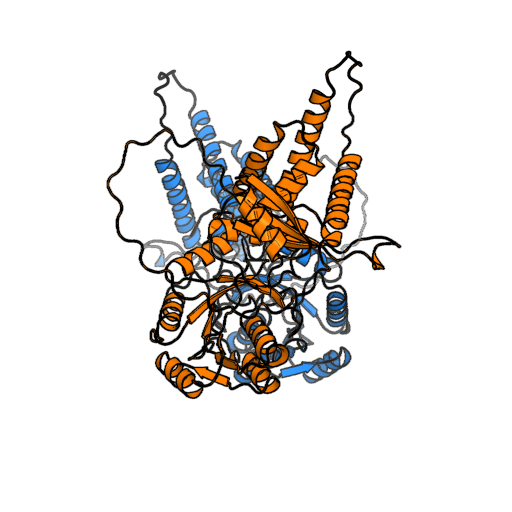50,48,51,48,49,57,49,61,72,62,63,69,84,71,72,80,68,79,82,67,86,76,82,56,78,63,58,56,51,52,53,52,45,52,54,49,50,52,48,49,50,49,37,26,44,73,19,50,28,46,65,71,58,48,50,51,55,47,53,60,45,50,66,57,53,82,39,101,62,53,65,66,54,50,49,51,50,49,52,50,51,53,42,58,69,62,52,72,56,51,72,93,70,75,47,90,80,41,27,22,36,37,38,42,42,41,46,61,52,36,47,60,66,61,48,51,49,23,49,50,41,43,38,36,71,74,66,65,42,46,49,34,40,36,35,51,30,73,79,52,71,55,48,52,48,34,56,48,52,49,24,60,77,67,70,30,56,70,48,77,39,90,45,70,68,46,49,56,55,55,46,60,76,45,44,86,28,38,34,34,43,34,40,48,56,51,43,43,76,74,37,64,69,61,51,50,52,50,53,50,58,76,61,66,64,60,85,82,45,55,70,48,36,35,40,36,37,42,54,40,46,25,65,71,47,50,50,53,44,53,54,56,47,60,72,76,49,75,53,33,35,29,42,18,46,53,49,51,40,93,47,59,16,57,62,57,44,51,36,69,71,67,67,44,42,38,18,42,33,24,53,54,84,54,77,53,74,28,55,44,67,54,52,55,66,60,52,51,38,42,40,65,61,25,132

Nearest PDB structures (foldseek):
  8r9r-assembly1_A-2  TM=8.891E-01  e=1.792E-21  Shewanella putrefaciens CN-32
  5l3q-assembly2_C  TM=8.623E-01  e=1.729E-19  Homo sapiens
  6frk-assembly1_x  TM=8.442E-01  e=7.791E-18  Canis lupus familiaris
  5l3r-assembly1_A  TM=8.401E-01  e=1.107E-17  Arabidopsis thaliana
  7o9f-assembly3_C  TM=8.150E-01  e=3.574E-17  Bacillus subtilis subsp. subtilis str. 168

Organism: NCBI:txid1812858